Protein AF-0000000075687037 (afdb_homodimer)

Sequence (810 aa):
MESVLQKIGGYCFANTKISSIYIPRTLTSITATVFQATITMQDIRCDPMNSKFCSQDDVLYNYDMTSIVYFPANKSKSIVIPESVISVEYCCFLYSSIETVEFPPKIKNLWGYSFSRTNLRSITIPNSVTYMADGVFAYCKLLNEIIFGNGVNYISEYCFYGTNISSITIPYGYKKVGGNAFFDCPNLKNVILPSTITDMGGSAFPLTVNFTFDSGAQLTIDDQRIMFNLDKTKLIMCLNKSDSYTIPEQVQIINENAFKDNPILRKIVFKSNSNLNEIGKNAFANCLLLSSIDIPISTSNFLDGAFSGCSSITTVFFGKNLISISDNAFSYCTSLSSVIFNECDQNASIKINSFRGCSSLSTLTLSARITRIEMYCFADCIKLTILNLPSTLIYIGIYAFSNNQMESVLQKIGGYCFANTKISSIYIPRTLTSITATVFQATITMQDIRCDPMNSKFCSQDDVLYNYDMTSIVYFPANKSKSIVIPESVISVEYCCFLYSSIETVEFPPKIKNLWGYSFSRTNLRSITIPNSVTYMADGVFAYCKLLNEIIFGNGVNYISEYCFYGTNISSITIPYGYKKVGGNAFFDCPNLKNVILPSTITDMGGSAFPLTVNFTFDSGAQLTIDDQRIMFNLDKTKLIMCLNKSDSYTIPEQVQIINENAFKDNPILRKIVFKSNSNLNEIGKNAFANCLLLSSIDIPISTSNFLDGAFSGCSSITTVFFGKNLISISDNAFSYCTSLSSVIFNECDQNASIKINSFRGCSSLSTLTLSARITRIEMYCFADCIKLTILNLPSTLIYIGIYAFSNNQ

Foldseek 3Di:
DFDQAAEDDFCCQELHCDAEDEAGLNHADDAQRVHHNNQNHAAYQYDPNRQFWGDDLRFIAGPQLQEGRADHQEHDQEDERDQNHAEYDACRNPNHAHQYYHYHQQHAYQEACSNENYCHQEDEDEQNHQYYEAQSHAQNANHAYYHYYQNYQEQYHRPHANYQHQEEEDDPRRAEQEANSAANHVNHAEYEYEQNHQYYAERSHALRHHYHYDPNHQWDADPQGFIAGPQLLEGHAHSHLDQEDEREQNHAEYHANRCALRARHAYYHYDDNHNHAEQYARSHAQNQNHAEDADDLNHADQEARSHANNLNHAEYEHHLNHAEQYHRSHAQVQNHAEYDDPQVVYQYEQEHRSHANNCNHAYYDDHQRDAEQEHRSQANVQNHDDDDDHPNHNYHYHNSNHNYD/DFDQAAEDDFCCQELHCDAEDEAGLNHADDAQRVHHNNQNHAAYQYDLNRQFWGDDLRFIAGPQLQEGRADHQEHDQEDERDQNHAEYDACRNPNHAHQYYHYHQQHAYQEACSNDNYCHQEDEDEQNHQYYEAQSHAQNANHAYYHYHQNYQEQYHRPHANYQHQEEEDDPRRAEQEANSAANRVNHAEYEYEQNHQYYAERSHALRHHYDYDPNHQWDADPQGFIAGPQLLEGHAHSHLDQEDEREQNHAEYHANRCALRARHAYYHYDPNHNHAEQYARSHAQNQNHAEDEDDLNHAYQEARSHANNLNHAEYEYHLNHAEQYHRSHAQVQNHAEYDDPQVVYQYEQEHRSHANNCNHAYYDDHQRDAEQEHRSQANNQNHDDDDDHPNHNYHYHNSNHNYD

Structure (mmCIF, N/CA/C/O backbone):
data_AF-0000000075687037-model_v1
#
loop_
_entity.id
_entity.type
_entity.pdbx_description
1 polymer 'Surface antigen BspA-like'
#
loop_
_atom_site.group_PDB
_atom_site.id
_atom_site.type_symbol
_atom_site.label_atom_id
_atom_site.label_alt_id
_atom_site.label_comp_id
_atom_site.label_asym_id
_atom_site.label_entity_id
_atom_site.label_seq_id
_atom_site.pdbx_PDB_ins_code
_atom_site.Cartn_x
_atom_site.Cartn_y
_atom_site.Cartn_z
_atom_site.occupancy
_atom_site.B_iso_or_equiv
_atom_site.auth_seq_id
_atom_site.auth_comp_id
_atom_site.auth_asym_id
_atom_site.auth_atom_id
_atom_site.pdbx_PDB_model_num
ATOM 1 N N . MET A 1 1 ? 38.125 12.281 -12.516 1 51.22 1 MET A N 1
ATOM 2 C CA . MET A 1 1 ? 37.094 12.711 -13.461 1 51.22 1 MET A CA 1
ATOM 3 C C . MET A 1 1 ? 36 13.469 -12.758 1 51.22 1 MET A C 1
ATOM 5 O O . MET A 1 1 ? 35.719 13.211 -11.586 1 51.22 1 MET A O 1
ATOM 9 N N . GLU A 1 2 ? 35.469 14.375 -13.531 1 67.69 2 GLU A N 1
ATOM 10 C CA . GLU A 1 2 ? 34.469 15.273 -12.969 1 67.69 2 GLU A CA 1
ATOM 11 C C . GLU A 1 2 ? 33.094 14.602 -12.883 1 67.69 2 GLU A C 1
ATOM 13 O O . GLU A 1 2 ? 32.75 13.789 -13.742 1 67.69 2 GLU A O 1
ATOM 18 N N . SER A 1 3 ? 32.438 14.68 -11.742 1 78.25 3 SER A N 1
ATOM 19 C CA . SER A 1 3 ? 31.094 14.133 -11.523 1 78.25 3 SER A CA 1
ATOM 20 C C . SER A 1 3 ? 30.141 14.578 -12.625 1 78.25 3 SER A C 1
ATOM 22 O O . SER A 1 3 ? 30.234 15.695 -13.125 1 78.25 3 SER A O 1
ATOM 24 N N . VAL A 1 4 ? 29.266 13.641 -13.172 1 80.12 4 VAL A N 1
ATOM 25 C CA . VAL A 1 4 ? 28.25 13.961 -14.156 1 80.12 4 VAL A CA 1
ATOM 26 C C . VAL A 1 4 ? 26.859 13.82 -13.523 1 80.12 4 VAL A C 1
ATOM 28 O O . VAL A 1 4 ? 25.859 13.68 -14.227 1 80.12 4 VAL A O 1
ATOM 31 N N . LEU A 1 5 ? 26.766 13.852 -12.195 1 87.62 5 LEU A N 1
ATOM 32 C CA . LEU A 1 5 ? 25.516 13.664 -11.461 1 87.62 5 LEU A CA 1
ATOM 33 C C . LEU A 1 5 ? 24.547 14.812 -11.734 1 87.62 5 LEU A C 1
ATOM 35 O O . LEU A 1 5 ? 24.906 15.984 -11.586 1 87.62 5 LEU A O 1
ATOM 39 N N . GLN A 1 6 ? 23.297 14.445 -12.133 1 89.69 6 GLN A N 1
ATOM 40 C CA . GLN A 1 6 ? 22.344 15.477 -12.523 1 89.69 6 GLN A CA 1
ATOM 41 C C . GLN A 1 6 ? 21.188 15.555 -11.531 1 89.69 6 GLN A C 1
ATOM 43 O O . GLN A 1 6 ? 20.656 16.641 -11.273 1 89.69 6 GLN A O 1
ATOM 48 N N . LYS A 1 7 ? 20.797 14.43 -11.008 1 91.12 7 LYS A N 1
ATOM 49 C CA . LYS A 1 7 ? 19.609 14.43 -10.172 1 91.12 7 LYS A CA 1
ATOM 50 C C . LYS A 1 7 ? 19.781 13.492 -8.977 1 91.12 7 LYS A C 1
ATOM 52 O O . LYS A 1 7 ? 20.312 12.391 -9.117 1 91.12 7 LYS A O 1
ATOM 57 N N . ILE A 1 8 ? 19.281 13.898 -7.859 1 90.25 8 ILE A N 1
ATOM 58 C CA . ILE A 1 8 ? 19.172 13.102 -6.641 1 90.25 8 ILE A CA 1
ATOM 59 C C . ILE A 1 8 ? 17.719 13.062 -6.168 1 90.25 8 ILE A C 1
ATOM 61 O O . ILE A 1 8 ? 17.109 14.102 -5.961 1 90.25 8 ILE A O 1
ATOM 65 N N . GLY A 1 9 ? 17.219 11.891 -6.098 1 89.62 9 GLY A N 1
ATOM 66 C CA . GLY A 1 9 ? 15.836 11.719 -5.668 1 89.62 9 GLY A CA 1
ATOM 67 C C . GLY A 1 9 ? 15.617 12.055 -4.203 1 89.62 9 GLY A C 1
ATOM 68 O O . GLY A 1 9 ? 16.562 12.031 -3.41 1 89.62 9 GLY A O 1
ATOM 69 N N . GLY A 1 10 ? 14.359 12.328 -3.906 1 92.19 10 GLY A N 1
ATOM 70 C CA . GLY A 1 10 ? 13.992 12.672 -2.537 1 92.19 10 GLY A CA 1
ATOM 71 C C . GLY A 1 10 ? 14.336 11.57 -1.544 1 92.19 10 GLY A C 1
ATOM 72 O O . GLY A 1 10 ? 14.297 10.391 -1.88 1 92.19 10 GLY A O 1
ATOM 73 N N . TYR A 1 11 ? 14.727 11.977 -0.389 1 93.81 11 TYR A N 1
ATOM 74 C CA . TYR A 1 11 ? 14.961 11.094 0.749 1 93.81 11 TYR A CA 1
ATOM 75 C C . TYR A 1 11 ? 16.141 10.164 0.482 1 93.81 11 TYR A C 1
ATOM 77 O O . TYR A 1 11 ? 16.344 9.188 1.206 1 93.81 11 TYR A O 1
ATOM 85 N N . CYS A 1 12 ? 16.859 10.328 -0.534 1 92.12 12 CYS A N 1
ATOM 86 C CA . CYS A 1 12 ? 17.984 9.484 -0.942 1 92.12 12 CYS A CA 1
ATOM 87 C C . CYS A 1 12 ? 18.922 9.211 0.228 1 92.12 12 CYS A C 1
ATOM 89 O O . CYS A 1 12 ? 19.406 8.094 0.394 1 92.12 12 CYS A O 1
ATOM 91 N N . PHE A 1 13 ? 19.219 10.266 1.093 1 91.62 13 PHE A N 1
ATOM 92 C CA . PHE A 1 13 ? 20.125 10.133 2.225 1 91.62 13 PHE A CA 1
ATOM 93 C C . PHE A 1 13 ? 19.391 10.344 3.541 1 91.62 13 PHE A C 1
ATOM 95 O O . PHE A 1 13 ? 19.969 10.82 4.516 1 91.62 13 PHE A O 1
ATOM 102 N N . ALA A 1 14 ? 18.078 10.07 3.506 1 93.31 14 ALA A N 1
ATOM 103 C CA . ALA A 1 14 ? 17.281 10.266 4.719 1 93.31 14 ALA A CA 1
ATOM 104 C C . ALA A 1 14 ? 17.781 9.375 5.852 1 93.31 14 ALA A C 1
ATOM 106 O O . ALA A 1 14 ? 18.109 8.211 5.629 1 93.31 14 ALA A O 1
ATOM 107 N N . ASN A 1 15 ? 17.828 9.969 7.078 1 93.38 15 ASN A N 1
ATOM 108 C CA . ASN A 1 15 ? 18.141 9.25 8.305 1 93.38 15 ASN A CA 1
ATOM 109 C C . ASN A 1 15 ? 19.531 8.609 8.227 1 93.38 15 ASN A C 1
ATOM 111 O O . ASN A 1 15 ? 19.703 7.445 8.602 1 93.38 15 ASN A O 1
ATOM 115 N N . THR A 1 16 ? 20.469 9.273 7.578 1 91.25 16 THR A N 1
ATOM 116 C CA . THR A 1 16 ? 21.859 8.828 7.523 1 91.25 16 THR A CA 1
ATOM 117 C C . THR A 1 16 ? 22.719 9.617 8.508 1 91.25 16 THR A C 1
ATOM 119 O O . THR A 1 16 ? 22.234 10.555 9.148 1 91.25 16 THR A O 1
ATOM 122 N N . LYS A 1 17 ? 24.094 9.336 8.695 1 88.56 17 LYS A N 1
ATOM 123 C CA . LYS A 1 17 ? 25.016 10.016 9.594 1 88.56 17 LYS A CA 1
ATOM 124 C C . LYS A 1 17 ? 26.047 10.82 8.805 1 88.56 17 LYS A C 1
ATOM 126 O O . LYS A 1 17 ? 27.156 11.055 9.289 1 88.56 17 LYS A O 1
ATOM 131 N N . ILE A 1 18 ? 25.578 11.109 7.605 1 88.5 18 ILE A N 1
ATOM 132 C CA . ILE A 1 18 ? 26.469 11.914 6.758 1 88.5 18 ILE A CA 1
ATOM 133 C C . ILE A 1 18 ? 26.688 13.281 7.395 1 88.5 18 ILE A C 1
ATOM 135 O O . ILE A 1 18 ? 25.75 13.891 7.906 1 88.5 18 ILE A O 1
ATOM 139 N N . SER A 1 19 ? 27.969 13.734 7.418 1 91.19 19 SER A N 1
ATOM 140 C CA . SER A 1 19 ? 28.297 15 8.07 1 91.19 19 SER A CA 1
ATOM 141 C C . SER A 1 19 ? 28.609 16.094 7.051 1 91.19 19 SER A C 1
ATOM 143 O O . SER A 1 19 ? 28.578 17.281 7.371 1 91.19 19 SER A O 1
ATOM 145 N N . SER A 1 20 ? 29.062 15.633 5.867 1 91.06 20 SER A N 1
ATOM 146 C CA . SER A 1 20 ? 29.422 16.594 4.832 1 91.06 20 SER A CA 1
ATOM 147 C C . SER A 1 20 ? 29.094 16.062 3.443 1 91.06 20 SER A C 1
ATOM 149 O O . SER A 1 20 ? 29.109 14.852 3.221 1 91.06 20 SER A O 1
ATOM 151 N N . ILE A 1 21 ? 28.719 17.016 2.49 1 88.75 21 ILE A N 1
ATOM 152 C CA . ILE A 1 21 ? 28.469 16.625 1.111 1 88.75 21 ILE A CA 1
ATOM 153 C C . ILE A 1 21 ? 28.984 17.688 0.154 1 88.75 21 ILE A C 1
ATOM 155 O O . ILE A 1 21 ? 29.031 18.875 0.503 1 88.75 21 ILE A O 1
ATOM 159 N N . TYR A 1 22 ? 29.484 17.281 -1.014 1 91.31 22 TYR A N 1
ATOM 160 C CA . TYR A 1 22 ? 29.906 18.172 -2.1 1 91.31 22 TYR A CA 1
ATOM 161 C C . TYR A 1 22 ? 28.953 18.047 -3.291 1 91.31 22 TYR A C 1
ATOM 163 O O . TYR A 1 22 ? 28.797 16.969 -3.854 1 91.31 22 TYR A O 1
ATOM 171 N N . ILE A 1 23 ? 28.281 19.141 -3.662 1 92.56 23 ILE A N 1
ATOM 172 C CA . ILE A 1 23 ? 27.359 19.203 -4.789 1 92.56 23 ILE A CA 1
ATOM 173 C C . ILE A 1 23 ? 28.141 19.484 -6.078 1 92.56 23 ILE A C 1
ATOM 175 O O . ILE A 1 23 ? 28.719 20.547 -6.242 1 92.56 23 ILE A O 1
ATOM 179 N N . PRO A 1 24 ? 28.078 18.641 -7.02 1 92.56 24 PRO A N 1
ATOM 180 C CA . PRO A 1 24 ? 28.859 18.812 -8.25 1 92.56 24 PRO A CA 1
ATOM 181 C C . PRO A 1 24 ? 28.25 19.844 -9.195 1 92.56 24 PRO A C 1
ATOM 183 O O . PRO A 1 24 ? 27.109 20.266 -9 1 92.56 24 PRO A O 1
ATOM 186 N N . ARG A 1 25 ? 29.031 20.344 -10.18 1 93.88 25 ARG A N 1
ATOM 187 C CA . ARG A 1 25 ? 28.625 21.406 -11.109 1 93.88 25 ARG A CA 1
ATOM 188 C C . ARG A 1 25 ? 27.469 20.938 -11.992 1 93.88 25 ARG A C 1
ATOM 190 O O . ARG A 1 25 ? 26.719 21.766 -12.523 1 93.88 25 ARG A O 1
ATOM 197 N N . THR A 1 26 ? 27.266 19.609 -12.109 1 93.06 26 THR A N 1
ATOM 198 C CA . THR A 1 26 ? 26.312 19.062 -13.07 1 93.06 26 THR A CA 1
ATOM 199 C C . THR A 1 26 ? 24.953 18.859 -12.422 1 93.06 26 THR A C 1
ATOM 201 O O . THR A 1 26 ? 23.953 18.625 -13.109 1 93.06 26 THR A O 1
ATOM 204 N N . LEU A 1 27 ? 24.906 18.891 -11.062 1 93.38 27 LEU A N 1
ATOM 205 C CA . LEU A 1 27 ? 23.641 18.625 -10.383 1 93.38 27 LEU A CA 1
ATOM 206 C C . LEU A 1 27 ? 22.641 19.75 -10.656 1 93.38 27 LEU A C 1
ATOM 208 O O . LEU A 1 27 ? 22.938 20.922 -10.422 1 93.38 27 LEU A O 1
ATOM 212 N N . THR A 1 28 ? 21.453 19.297 -11.141 1 94.44 28 THR A N 1
ATOM 213 C CA . THR A 1 28 ? 20.484 20.312 -11.539 1 94.44 28 THR A CA 1
ATOM 214 C C . THR A 1 28 ? 19.234 20.266 -10.648 1 94.44 28 THR A C 1
ATOM 216 O O . THR A 1 28 ? 18.438 21.188 -10.641 1 94.44 28 THR A O 1
ATOM 219 N N . SER A 1 29 ? 19.094 19.25 -9.93 1 93.69 29 SER A N 1
ATOM 220 C CA . SER A 1 29 ? 17.906 19.109 -9.094 1 93.69 29 SER A CA 1
ATOM 221 C C . SER A 1 29 ? 18.25 18.438 -7.77 1 93.69 29 SER A C 1
ATOM 223 O O . SER A 1 29 ? 18.797 17.328 -7.746 1 93.69 29 SER A O 1
ATOM 225 N N . ILE A 1 30 ? 17.844 19.062 -6.652 1 93.12 30 ILE A N 1
ATOM 226 C CA . ILE A 1 30 ? 17.984 18.562 -5.293 1 93.12 30 ILE A CA 1
ATOM 227 C C . ILE A 1 30 ? 17 19.266 -4.367 1 93.12 30 ILE A C 1
ATOM 229 O O . ILE A 1 30 ? 16.703 20.453 -4.551 1 93.12 30 ILE A O 1
ATOM 233 N N . THR A 1 31 ? 16.391 18.531 -3.492 1 93.5 31 THR A N 1
ATOM 234 C CA . THR A 1 31 ? 15.523 19.094 -2.465 1 93.5 31 THR A CA 1
ATOM 235 C C . THR A 1 31 ? 16.062 18.781 -1.071 1 93.5 31 THR A C 1
ATOM 237 O O . THR A 1 31 ? 16.938 17.922 -0.917 1 93.5 31 THR A O 1
ATOM 240 N N . ALA A 1 32 ? 15.484 19.516 -0.144 1 94.56 32 ALA A N 1
ATOM 241 C CA . ALA A 1 32 ? 15.938 19.328 1.232 1 94.56 32 ALA A CA 1
ATOM 242 C C . ALA A 1 32 ? 15.578 17.938 1.736 1 94.56 32 ALA A C 1
ATOM 244 O O . ALA A 1 32 ? 16.25 17.391 2.623 1 94.56 32 ALA A O 1
ATOM 245 N N . THR A 1 33 ? 14.547 17.375 1.136 1 94.94 33 THR A N 1
ATOM 246 C CA . THR A 1 33 ? 14.094 16.062 1.597 1 94.94 33 THR A CA 1
ATOM 247 C C . THR A 1 33 ? 15.18 15.016 1.376 1 94.94 33 THR A C 1
ATOM 249 O O . THR A 1 33 ? 15.156 13.953 2.002 1 94.94 33 THR A O 1
ATOM 252 N N . VAL A 1 34 ? 16.062 15.188 0.506 1 94.06 34 VAL A N 1
ATOM 253 C CA . VAL A 1 34 ? 17.188 14.289 0.25 1 94.06 34 VAL A CA 1
ATOM 254 C C . VAL A 1 34 ? 17.906 13.977 1.559 1 94.06 34 VAL A C 1
ATOM 256 O O . VAL A 1 34 ? 18.391 12.859 1.758 1 94.06 34 VAL A O 1
ATOM 259 N N . PHE A 1 35 ? 17.969 15.016 2.525 1 93.19 35 PHE A N 1
ATOM 260 C CA . PHE A 1 35 ? 18.719 14.906 3.773 1 93.19 35 PHE A CA 1
ATOM 261 C C . PHE A 1 35 ? 17.766 14.844 4.969 1 93.19 35 PHE A C 1
ATOM 263 O O . PHE A 1 35 ? 18.125 15.273 6.066 1 93.19 35 PHE A O 1
ATOM 270 N N . GLN A 1 36 ? 16.531 14.43 4.719 1 93.62 36 GLN A N 1
ATOM 271 C CA . GLN A 1 36 ? 15.57 14.391 5.824 1 93.62 36 GLN A CA 1
ATOM 272 C C . GLN A 1 36 ? 16.125 13.578 6.992 1 93.62 36 GLN A C 1
ATOM 274 O O . GLN A 1 36 ? 16.594 12.453 6.805 1 93.62 36 GLN A O 1
ATOM 279 N N . ALA A 1 37 ? 16.109 14.141 8.18 1 92.25 37 ALA A N 1
ATOM 280 C CA . ALA A 1 37 ? 16.5 13.5 9.438 1 92.25 37 ALA A CA 1
ATOM 281 C C . ALA A 1 37 ? 17.969 13.125 9.422 1 92.25 37 ALA A C 1
ATOM 283 O O . ALA A 1 37 ? 18.375 12.164 10.086 1 92.25 37 ALA A O 1
ATOM 284 N N . THR A 1 38 ? 18.766 13.648 8.578 1 92.62 38 THR A N 1
ATOM 285 C CA . THR A 1 38 ? 20.219 13.539 8.648 1 92.62 38 THR A CA 1
ATOM 286 C C . THR A 1 38 ? 20.781 14.516 9.688 1 92.62 38 THR A C 1
ATOM 288 O O . THR A 1 38 ? 21.391 15.523 9.328 1 92.62 38 THR A O 1
ATOM 291 N N . ILE A 1 39 ? 20.75 14.273 10.906 1 93 39 ILE A N 1
ATOM 292 C CA . ILE A 1 39 ? 20.922 15.188 12.023 1 93 39 ILE A CA 1
ATOM 293 C C . ILE A 1 39 ? 22.422 15.422 12.273 1 93 39 ILE A C 1
ATOM 295 O O . ILE A 1 39 ? 22.797 16.297 13.062 1 93 39 ILE A O 1
ATOM 299 N N . THR A 1 40 ? 23.312 14.703 11.578 1 93.12 40 THR A N 1
ATOM 300 C CA . THR A 1 40 ? 24.766 14.859 11.75 1 93.12 40 THR A CA 1
ATOM 301 C C . THR A 1 40 ? 25.328 15.805 10.695 1 93.12 40 THR A C 1
ATOM 303 O O . THR A 1 40 ? 26.5 16.203 10.781 1 93.12 40 THR A O 1
ATOM 306 N N . MET A 1 41 ? 24.547 16.203 9.703 1 93.5 41 MET A N 1
ATOM 307 C CA . MET A 1 41 ? 25.016 17.031 8.586 1 93.5 41 MET A CA 1
ATOM 308 C C . MET A 1 41 ? 25.516 18.375 9.078 1 93.5 41 MET A C 1
ATOM 310 O O . MET A 1 41 ? 24.797 19.094 9.789 1 93.5 41 MET A O 1
ATOM 314 N N . GLN A 1 42 ? 26.812 18.766 8.664 1 94.31 42 GLN A N 1
ATOM 315 C CA . GLN A 1 42 ? 27.406 20.016 9.133 1 94.31 42 GLN A CA 1
ATOM 316 C C . GLN A 1 42 ? 27.828 20.906 7.965 1 94.31 42 GLN A C 1
ATOM 318 O O . GLN A 1 42 ? 27.875 22.125 8.094 1 94.31 42 GLN A O 1
ATOM 323 N N . ASP A 1 43 ? 28.172 20.156 6.891 1 93.69 43 ASP A N 1
ATOM 324 C CA . ASP A 1 43 ? 28.859 20.891 5.828 1 93.69 43 ASP A CA 1
ATOM 325 C C . ASP A 1 43 ? 28.312 20.5 4.457 1 93.69 43 ASP A C 1
ATOM 327 O O . ASP A 1 43 ? 28.328 19.328 4.086 1 93.69 43 ASP A O 1
ATOM 331 N N . ILE A 1 44 ? 27.828 21.516 3.721 1 93.94 44 ILE A N 1
ATOM 332 C CA . ILE A 1 44 ? 27.469 21.344 2.318 1 93.94 44 ILE A CA 1
ATOM 333 C C . ILE A 1 44 ? 28.297 22.281 1.446 1 93.94 44 ILE A C 1
ATOM 335 O O . ILE A 1 44 ? 28.312 23.5 1.665 1 93.94 44 ILE A O 1
ATOM 339 N N . ARG A 1 45 ? 29.109 21.812 0.518 1 95.19 45 ARG A N 1
ATOM 340 C CA . ARG A 1 45 ? 29.875 22.562 -0.467 1 95.19 45 ARG A CA 1
ATOM 341 C C . ARG A 1 45 ? 29.344 22.328 -1.876 1 95.19 45 ARG A C 1
ATOM 343 O O . ARG A 1 45 ? 28.828 21.25 -2.176 1 95.19 45 ARG A O 1
ATOM 350 N N . CYS A 1 46 ? 29.328 23.312 -2.621 1 95.81 46 CYS A N 1
ATOM 351 C CA . CYS A 1 46 ? 28.844 23.266 -3.994 1 95.81 46 CYS A CA 1
ATOM 352 C C . CYS A 1 46 ? 29.922 23.703 -4.977 1 95.81 46 CYS A C 1
ATOM 354 O O . CYS A 1 46 ? 30.641 24.656 -4.723 1 95.81 46 CYS A O 1
ATOM 356 N N . ASP A 1 47 ? 30.062 23 -6.039 1 95.31 47 ASP A N 1
ATOM 357 C CA . ASP A 1 47 ? 30.984 23.375 -7.113 1 95.31 47 ASP A CA 1
ATOM 358 C C . ASP A 1 47 ? 30.719 24.797 -7.598 1 95.31 47 ASP A C 1
ATOM 360 O O . ASP A 1 47 ? 29.578 25.141 -7.922 1 95.31 47 ASP A O 1
ATOM 364 N N . PRO A 1 48 ? 31.797 25.641 -7.613 1 95.5 48 PRO A N 1
ATOM 365 C CA . PRO A 1 48 ? 31.594 27.031 -8.008 1 95.5 48 PRO A CA 1
ATOM 366 C C . PRO A 1 48 ? 31.047 27.172 -9.438 1 95.5 48 PRO A C 1
ATOM 368 O O . PRO A 1 48 ? 30.531 28.219 -9.805 1 95.5 48 PRO A O 1
ATOM 371 N N . MET A 1 49 ? 31.188 26.094 -10.219 1 95.88 49 MET A N 1
ATOM 372 C CA . MET A 1 49 ? 30.734 26.125 -11.609 1 95.88 49 MET A CA 1
ATOM 373 C C . MET A 1 49 ? 29.312 25.594 -11.742 1 95.88 49 MET A C 1
ATOM 375 O O . MET A 1 49 ? 28.781 25.484 -12.852 1 95.88 49 MET A O 1
ATOM 379 N N . ASN A 1 50 ? 28.703 25.203 -10.617 1 96.56 50 ASN A N 1
ATOM 380 C CA . ASN A 1 50 ? 27.297 24.812 -10.688 1 96.56 50 ASN A CA 1
ATOM 381 C C . ASN A 1 50 ? 26.406 25.984 -11.125 1 96.56 50 ASN A C 1
ATOM 383 O O . ASN A 1 50 ? 26.547 27.094 -10.609 1 96.56 50 ASN A O 1
ATOM 387 N N . SER A 1 51 ? 25.469 25.719 -12.062 1 96.5 51 SER A N 1
ATOM 388 C CA . SER A 1 51 ? 24.656 26.797 -12.625 1 96.5 51 SER A CA 1
ATOM 389 C C . SER A 1 51 ? 23.312 26.891 -11.93 1 96.5 51 SER A C 1
ATOM 391 O O . SER A 1 51 ? 22.516 27.781 -12.234 1 96.5 51 SER A O 1
ATOM 393 N N . LYS A 1 52 ? 22.984 25.953 -11.086 1 97.31 52 LYS A N 1
ATOM 394 C CA . LYS A 1 52 ? 21.672 25.938 -10.469 1 97.31 52 LYS A CA 1
ATOM 395 C C . LYS A 1 52 ? 21.75 26.234 -8.977 1 97.31 52 LYS A C 1
ATOM 397 O O . LYS A 1 52 ? 20.797 26.75 -8.383 1 97.31 52 LYS A O 1
ATOM 402 N N . PHE A 1 53 ? 22.938 25.906 -8.367 1 97.75 53 PHE A N 1
ATOM 403 C CA . PHE A 1 53 ? 23.078 26.031 -6.918 1 97.75 53 PHE A CA 1
ATOM 404 C C . PHE A 1 53 ? 24.391 26.703 -6.559 1 97.75 53 PHE A C 1
ATOM 406 O O . PHE A 1 53 ? 25.281 26.828 -7.406 1 97.75 53 PHE A O 1
ATOM 413 N N . CYS A 1 54 ? 24.562 27.172 -5.359 1 97.69 54 CYS A N 1
ATOM 414 C CA . CYS A 1 54 ? 25.781 27.672 -4.754 1 97.69 54 CYS A CA 1
ATOM 415 C C . CYS A 1 54 ? 25.781 27.453 -3.248 1 97.69 54 CYS A C 1
ATOM 417 O O . CYS A 1 54 ? 24.75 27.109 -2.672 1 97.69 54 CYS A O 1
ATOM 419 N N . SER A 1 55 ? 26.859 27.359 -2.682 1 96.94 55 SER A N 1
ATOM 420 C CA . SER A 1 55 ? 26.969 27.234 -1.233 1 96.94 55 SER A CA 1
ATOM 421 C C . SER A 1 55 ? 27.703 28.438 -0.629 1 96.94 55 SER A C 1
ATOM 423 O O . SER A 1 55 ? 28.594 29 -1.26 1 96.94 55 SER A O 1
ATOM 425 N N . GLN A 1 56 ? 27.266 28.828 0.457 1 96 56 GLN A N 1
ATOM 426 C CA . GLN A 1 56 ? 27.906 29.844 1.285 1 96 56 GLN A CA 1
ATOM 427 C C . GLN A 1 56 ? 27.844 29.469 2.764 1 96 56 GLN A C 1
ATOM 429 O O . GLN A 1 56 ? 26.766 29.141 3.279 1 96 56 GLN A O 1
ATOM 434 N N . ASP A 1 57 ? 29 29.484 3.432 1 94.81 57 ASP A N 1
ATOM 435 C CA . ASP A 1 57 ? 29.109 29.141 4.848 1 94.81 57 ASP A CA 1
ATOM 436 C C . ASP A 1 57 ? 28.5 27.766 5.117 1 94.81 57 ASP A C 1
ATOM 438 O O . ASP A 1 57 ? 27.734 27.594 6.074 1 94.81 57 ASP A O 1
ATOM 442 N N . ASP A 1 58 ? 28.641 26.844 4.242 1 94.81 58 ASP A N 1
ATOM 443 C CA . ASP A 1 58 ? 28.25 25.438 4.367 1 94.81 58 ASP A CA 1
ATOM 444 C C . ASP A 1 58 ? 26.734 25.266 4.25 1 94.81 58 ASP A C 1
ATOM 446 O O . ASP A 1 58 ? 26.172 24.297 4.746 1 94.81 58 ASP A O 1
ATOM 450 N N . VAL A 1 59 ? 26.031 26.203 3.699 1 97 59 VAL A N 1
ATOM 451 C CA . VAL A 1 59 ? 24.594 26.188 3.469 1 97 59 VAL A CA 1
ATOM 452 C C . VAL A 1 59 ? 24.297 26.172 1.97 1 97 59 VAL A C 1
ATOM 454 O O . VAL A 1 59 ? 25 26.828 1.191 1 97 59 VAL A O 1
ATOM 457 N N . LEU A 1 60 ? 23.281 25.422 1.523 1 97.44 60 LEU A N 1
ATOM 458 C CA . LEU A 1 60 ? 22.938 25.281 0.109 1 97.44 60 LEU A CA 1
ATOM 459 C C . LEU A 1 60 ? 21.891 26.312 -0.3 1 97.44 60 LEU A C 1
ATOM 461 O O . LEU A 1 60 ? 20.844 26.406 0.342 1 97.44 60 LEU A O 1
ATOM 465 N N . TYR A 1 61 ? 22.188 27.062 -1.348 1 98.12 61 TYR A N 1
ATOM 466 C CA . TYR A 1 61 ? 21.266 28.031 -1.941 1 98.12 61 TYR A CA 1
ATOM 467 C C . TYR A 1 61 ? 21.047 27.734 -3.42 1 98.12 61 TYR A C 1
ATOM 469 O O . TYR A 1 61 ? 21.766 26.938 -4.016 1 98.12 61 TYR A O 1
ATOM 477 N N . ASN A 1 62 ? 19.922 28.344 -3.965 1 97.94 62 ASN A N 1
ATOM 478 C CA . ASN A 1 62 ? 19.891 28.391 -5.422 1 97.94 62 ASN A CA 1
ATOM 479 C C . ASN A 1 62 ? 20.984 29.297 -5.977 1 97.94 62 ASN A C 1
ATOM 481 O O . ASN A 1 62 ? 21.641 30.016 -5.227 1 97.94 62 ASN A O 1
ATOM 485 N N . TYR A 1 63 ? 21.203 29.281 -7.227 1 97.12 63 TYR A N 1
ATOM 486 C CA . TYR A 1 63 ? 22.375 29.891 -7.863 1 97.12 63 TYR A CA 1
ATOM 487 C C . TYR A 1 63 ? 22.438 31.391 -7.57 1 97.12 63 TYR A C 1
ATOM 489 O O . TYR A 1 63 ? 23.5 31.922 -7.242 1 97.12 63 TYR A O 1
ATOM 497 N N . ASP A 1 64 ? 21.312 32.062 -7.555 1 97.06 64 ASP A N 1
ATOM 498 C CA . ASP A 1 64 ? 21.266 33.5 -7.387 1 97.06 64 ASP A CA 1
ATOM 499 C C . ASP A 1 64 ? 21.125 33.875 -5.914 1 97.06 64 ASP A C 1
ATOM 501 O O . ASP A 1 64 ? 21 35.062 -5.582 1 97.06 64 ASP A O 1
ATOM 505 N N . MET A 1 65 ? 21.031 32.875 -5.027 1 97.5 65 MET A N 1
ATOM 506 C CA . MET A 1 65 ? 20.938 33.062 -3.58 1 97.5 65 MET A CA 1
ATOM 507 C C . MET A 1 65 ? 19.672 33.844 -3.205 1 97.5 65 MET A C 1
ATOM 509 O O . MET A 1 65 ? 19.703 34.688 -2.309 1 97.5 65 MET A O 1
ATOM 513 N N . THR A 1 66 ? 18.672 33.562 -3.998 1 98.25 66 THR A N 1
ATOM 514 C CA . THR A 1 66 ? 17.375 34.125 -3.658 1 98.25 66 THR A CA 1
ATOM 515 C C . THR A 1 66 ? 16.547 33.156 -2.838 1 98.25 66 THR A C 1
ATOM 517 O O . THR A 1 66 ? 15.5 33.5 -2.291 1 98.25 66 THR A O 1
ATOM 520 N N . SER A 1 67 ? 17 31.953 -2.756 1 98.31 67 SER A N 1
ATOM 521 C CA . SER A 1 67 ? 16.312 30.938 -1.961 1 98.31 67 SER A CA 1
ATOM 522 C C . SER A 1 67 ? 17.328 30.078 -1.19 1 98.31 67 SER A C 1
ATOM 524 O O . SER A 1 67 ? 18.359 29.703 -1.728 1 98.31 67 SER A O 1
ATOM 526 N N . ILE A 1 68 ? 17.062 29.859 0.043 1 98.06 68 ILE A N 1
ATOM 527 C CA . ILE A 1 68 ? 17.812 28.859 0.792 1 98.06 68 ILE A CA 1
ATOM 528 C C . ILE A 1 68 ? 17.188 27.469 0.559 1 98.06 68 ILE A C 1
ATOM 530 O O . ILE A 1 68 ? 15.992 27.281 0.757 1 98.06 68 ILE A O 1
ATOM 534 N N . VAL A 1 69 ? 17.922 26.547 0.119 1 97.5 69 VAL A N 1
ATOM 535 C CA . VAL A 1 69 ? 17.469 25.234 -0.312 1 97.5 69 VAL A CA 1
ATOM 536 C C . VAL A 1 69 ? 17.609 24.234 0.83 1 97.5 69 VAL A C 1
ATOM 538 O O . VAL A 1 69 ? 16.719 23.422 1.078 1 97.5 69 VAL A O 1
ATOM 541 N N . TYR A 1 70 ? 18.75 24.312 1.537 1 96.81 70 TYR A N 1
ATOM 542 C CA . TYR A 1 70 ? 18.984 23.391 2.643 1 96.81 70 TYR A CA 1
ATOM 543 C C . TYR A 1 70 ? 19.984 23.969 3.633 1 96.81 70 TYR A C 1
ATOM 545 O O . TYR A 1 70 ? 21.062 24.438 3.236 1 96.81 70 TYR A O 1
ATOM 553 N N . PHE A 1 71 ? 19.641 23.906 4.852 1 97.31 71 PHE A N 1
ATOM 554 C CA . PHE A 1 71 ? 20.5 24.219 5.98 1 97.31 71 PHE A CA 1
ATOM 555 C C . PHE A 1 71 ? 20.844 22.953 6.762 1 97.31 71 PHE A C 1
ATOM 557 O O . PHE A 1 71 ? 19.953 22.281 7.281 1 97.31 71 PHE A O 1
ATOM 564 N N . PRO A 1 72 ? 22.094 22.625 6.895 1 95.75 72 PRO A N 1
ATOM 565 C CA . PRO A 1 72 ? 22.5 21.391 7.582 1 95.75 72 PRO A CA 1
ATOM 566 C C . PRO A 1 72 ? 22.016 21.344 9.031 1 95.75 72 PRO A C 1
ATOM 568 O O . PRO A 1 72 ? 22.172 22.312 9.766 1 95.75 72 PRO A O 1
ATOM 571 N N . ALA A 1 73 ? 21.484 20.203 9.422 1 94.75 73 ALA A N 1
ATOM 572 C CA . ALA A 1 73 ? 20.75 20.031 10.664 1 94.75 73 ALA A CA 1
ATOM 573 C C . ALA A 1 73 ? 21.641 20.281 11.875 1 94.75 73 ALA A C 1
ATOM 575 O O . ALA A 1 73 ? 21.172 20.766 12.906 1 94.75 73 ALA A O 1
ATOM 576 N N . ASN A 1 74 ? 22.953 20.016 11.781 1 94.06 74 ASN A N 1
ATOM 577 C CA . ASN A 1 74 ? 23.875 20.125 12.898 1 94.06 74 ASN A CA 1
ATOM 578 C C . ASN A 1 74 ? 24.922 21.219 12.656 1 94.06 74 ASN A C 1
ATOM 580 O O . ASN A 1 74 ? 26.047 21.125 13.148 1 94.06 74 ASN A O 1
ATOM 584 N N . LYS A 1 75 ? 24.625 22.141 11.875 1 90.5 75 LYS A N 1
ATOM 585 C CA . LYS A 1 75 ? 25.609 23.141 11.484 1 90.5 75 LYS A CA 1
ATOM 586 C C . LYS A 1 75 ? 25.812 24.172 12.594 1 90.5 75 LYS A C 1
ATOM 588 O O . LYS A 1 75 ? 26.953 24.453 12.977 1 90.5 75 LYS A O 1
ATOM 593 N N . SER A 1 76 ? 24.797 24.812 13.016 1 88 76 SER A N 1
ATOM 594 C CA . SER A 1 76 ? 24.875 25.906 13.977 1 88 76 SER A CA 1
ATOM 595 C C . SER A 1 76 ? 23.578 26.062 14.758 1 88 76 SER A C 1
ATOM 597 O O . SER A 1 76 ? 22.547 25.484 14.375 1 88 76 SER A O 1
ATOM 599 N N . LYS A 1 77 ? 23.75 26.781 15.773 1 92.75 77 LYS A N 1
ATOM 600 C CA . LYS A 1 77 ? 22.578 27.047 16.609 1 92.75 77 LYS A CA 1
ATOM 601 C C . LYS A 1 77 ? 21.859 28.312 16.156 1 92.75 77 LYS A C 1
ATOM 603 O O . LYS A 1 77 ? 20.75 28.594 16.609 1 92.75 77 LYS A O 1
ATOM 608 N N . SER A 1 78 ? 22.578 29.016 15.312 1 94.75 78 SER A N 1
ATOM 609 C CA . SER A 1 78 ? 21.984 30.25 14.828 1 94.75 78 SER A CA 1
ATOM 610 C C . SER A 1 78 ? 22.297 30.484 13.352 1 94.75 78 SER A C 1
ATOM 612 O O . SER A 1 78 ? 23.266 29.922 12.828 1 94.75 78 SER A O 1
ATOM 614 N N . ILE A 1 79 ? 21.469 31.297 12.703 1 94.94 79 ILE A N 1
ATOM 615 C CA . ILE A 1 79 ? 21.734 31.656 11.312 1 94.94 79 ILE A CA 1
ATOM 616 C C . ILE A 1 79 ? 21.219 33.062 11.031 1 94.94 79 ILE A C 1
ATOM 618 O O . ILE A 1 79 ? 20.141 33.438 11.508 1 94.94 79 ILE A O 1
ATOM 622 N N . VAL A 1 80 ? 22.078 33.844 10.406 1 96.19 80 VAL A N 1
ATOM 623 C CA . VAL A 1 80 ? 21.656 35.062 9.734 1 96.19 80 VAL A CA 1
ATOM 624 C C . VAL A 1 80 ? 21.453 34.781 8.242 1 96.19 80 VAL A C 1
ATOM 626 O O . VAL A 1 80 ? 22.422 34.531 7.52 1 96.19 80 VAL A O 1
ATOM 629 N N . ILE A 1 81 ? 20.266 34.812 7.789 1 97.12 81 ILE A N 1
ATOM 630 C CA . ILE A 1 81 ? 19.969 34.531 6.391 1 97.12 81 ILE A CA 1
ATOM 631 C C . ILE A 1 81 ? 20.422 35.688 5.516 1 97.12 81 ILE A C 1
ATOM 633 O O . ILE A 1 81 ? 20.109 36.844 5.812 1 97.12 81 ILE A O 1
ATOM 637 N N . PRO A 1 82 ? 21.047 35.438 4.449 1 97.44 82 PRO A N 1
ATOM 638 C CA . PRO A 1 82 ? 21.609 36.5 3.594 1 97.44 82 PRO A CA 1
ATOM 639 C C . PRO A 1 82 ? 20.531 37.438 3.047 1 97.44 82 PRO A C 1
ATOM 641 O O . PRO A 1 82 ? 19.391 37 2.811 1 97.44 82 PRO A O 1
ATOM 644 N N . GLU A 1 83 ? 20.953 38.656 2.768 1 97.62 83 GLU A N 1
ATOM 645 C CA . GLU A 1 83 ? 20.062 39.75 2.381 1 97.62 83 GLU A CA 1
ATOM 646 C C . GLU A 1 83 ? 19.375 39.438 1.053 1 97.62 83 GLU A C 1
ATOM 648 O O . GLU A 1 83 ? 18.25 39.906 0.808 1 97.62 83 GLU A O 1
ATOM 653 N N . SER A 1 84 ? 19.938 38.688 0.197 1 97.62 84 SER A N 1
ATOM 654 C CA . SER A 1 84 ? 19.422 38.406 -1.143 1 97.62 84 SER A CA 1
ATOM 655 C C . SER A 1 84 ? 18.281 37.406 -1.108 1 97.62 84 SER A C 1
ATOM 657 O O . SER A 1 84 ? 17.547 37.25 -2.088 1 97.62 84 SER A O 1
ATOM 659 N N . VAL A 1 85 ? 18.141 36.688 -0.036 1 98.38 85 VAL A N 1
ATOM 660 C CA . VAL A 1 85 ? 17.203 35.594 0.038 1 98.38 85 VAL A CA 1
ATOM 661 C C . VAL A 1 85 ? 15.773 36.125 0.16 1 98.38 85 VAL A C 1
ATOM 663 O O . VAL A 1 85 ? 15.492 36.969 1.012 1 98.38 85 VAL A O 1
ATOM 666 N N . ILE A 1 86 ? 14.93 35.562 -0.701 1 98.5 86 ILE A N 1
ATOM 667 C CA . ILE A 1 86 ? 13.531 35.969 -0.744 1 98.5 86 ILE A CA 1
ATOM 668 C C . ILE A 1 86 ? 12.633 34.812 -0.322 1 98.5 86 ILE A C 1
ATOM 670 O O . ILE A 1 86 ? 11.469 35 0.031 1 98.5 86 ILE A O 1
ATOM 674 N N . SER A 1 87 ? 13.164 33.625 -0.396 1 98.62 87 SER A N 1
ATOM 675 C CA . SER A 1 87 ? 12.352 32.438 -0.14 1 98.62 87 SER A CA 1
ATOM 676 C C . SER A 1 87 ? 13.125 31.406 0.683 1 98.62 87 SER A C 1
ATOM 678 O O . SER A 1 87 ? 14.32 31.188 0.464 1 98.62 87 SER A O 1
ATOM 680 N N . VAL A 1 88 ? 12.422 30.781 1.674 1 98.56 88 VAL A N 1
ATOM 681 C CA . VAL A 1 88 ? 12.883 29.609 2.395 1 98.56 88 VAL A CA 1
ATOM 682 C C . VAL A 1 88 ? 12.156 28.359 1.885 1 98.56 88 VAL A C 1
ATOM 684 O O . VAL A 1 88 ? 10.938 28.25 2.037 1 98.56 88 VAL A O 1
ATOM 687 N N . GLU A 1 89 ? 12.844 27.406 1.351 1 98.12 89 GLU A N 1
ATOM 688 C CA . GLU A 1 89 ? 12.234 26.312 0.59 1 98.12 89 GLU A CA 1
ATOM 689 C C . GLU A 1 89 ? 11.672 25.234 1.516 1 98.12 89 GLU A C 1
ATOM 691 O O . GLU A 1 89 ? 11.938 25.25 2.719 1 98.12 89 GLU A O 1
ATOM 696 N N . TYR A 1 90 ? 10.922 24.422 0.902 1 97.81 90 TYR A N 1
ATOM 697 C CA . TYR A 1 90 ? 10.242 23.312 1.565 1 97.81 90 TYR A CA 1
ATOM 698 C C . TYR A 1 90 ? 11.234 22.469 2.359 1 97.81 90 TYR A C 1
ATOM 700 O O . TYR A 1 90 ? 12.258 22.031 1.827 1 97.81 90 TYR A O 1
ATOM 708 N N . CYS A 1 91 ? 11.023 22.328 3.654 1 97.69 91 CYS A N 1
ATOM 709 C CA . CYS A 1 91 ? 11.75 21.453 4.566 1 97.69 91 CYS A CA 1
ATOM 710 C C . CYS A 1 91 ? 13.203 21.891 4.699 1 97.69 91 CYS A C 1
ATOM 712 O O . CYS A 1 91 ? 14.055 21.125 5.156 1 97.69 91 CYS A O 1
ATOM 714 N N . CYS A 1 92 ? 13.477 23.094 4.395 1 96.56 92 CYS A N 1
ATOM 715 C CA . CYS A 1 92 ? 14.836 23.625 4.34 1 96.56 92 CYS A CA 1
ATOM 716 C C . CYS A 1 92 ? 15.547 23.453 5.676 1 96.56 92 CYS A C 1
ATOM 718 O O . CYS A 1 92 ? 16.719 23.062 5.723 1 96.56 92 CYS A O 1
ATOM 720 N N . PHE A 1 93 ? 14.906 23.75 6.789 1 97.5 93 PHE A N 1
ATOM 721 C CA . PHE A 1 93 ? 15.5 23.703 8.125 1 97.5 93 PHE A CA 1
ATOM 722 C C . PHE A 1 93 ? 14.922 22.547 8.93 1 97.5 93 PHE A C 1
ATOM 724 O O . PHE A 1 93 ? 15.078 22.5 10.148 1 97.5 93 PHE A O 1
ATOM 731 N N . LEU A 1 94 ? 14.195 21.625 8.281 1 97.06 94 LEU A N 1
ATOM 732 C CA . LEU A 1 94 ? 13.555 20.531 8.977 1 97.06 94 LEU A CA 1
ATOM 733 C C . LEU A 1 94 ? 14.562 19.766 9.828 1 97.06 94 LEU A C 1
ATOM 735 O O . LEU A 1 94 ? 15.617 19.359 9.336 1 97.06 94 LEU A O 1
ATOM 739 N N . TYR A 1 95 ? 14.375 19.641 11.164 1 95.38 95 TYR A N 1
ATOM 740 C CA . TYR A 1 95 ? 15.172 18.906 12.148 1 95.38 95 TYR A CA 1
ATOM 741 C C . TYR A 1 95 ? 16.438 19.672 12.508 1 95.38 95 TYR A C 1
ATOM 743 O O . TYR A 1 95 ? 17.312 19.156 13.203 1 95.38 95 TYR A O 1
ATOM 751 N N . SER A 1 96 ? 16.594 20.859 12.047 1 96.56 96 SER A N 1
ATOM 752 C CA . SER A 1 96 ? 17.797 21.641 12.359 1 96.56 96 SER A CA 1
ATOM 753 C C . SER A 1 96 ? 17.875 21.969 13.844 1 96.56 96 SER A C 1
ATOM 755 O O . SER A 1 96 ? 16.844 22.188 14.492 1 96.56 96 SER A O 1
ATOM 757 N N . SER A 1 97 ? 19.062 22.109 14.359 1 96 97 SER A N 1
ATOM 758 C CA . SER A 1 97 ? 19.297 22.391 15.766 1 96 97 SER A CA 1
ATOM 759 C C . SER A 1 97 ? 19.25 23.891 16.031 1 96 97 SER A C 1
ATOM 761 O O . SER A 1 97 ? 19.516 24.344 17.156 1 96 97 SER A O 1
ATOM 763 N N . ILE A 1 98 ? 18.859 24.656 15.07 1 97.38 98 ILE A N 1
ATOM 764 C CA . ILE A 1 98 ? 18.906 26.094 15.227 1 97.38 98 ILE A CA 1
ATOM 765 C C . ILE A 1 98 ? 18 26.531 16.375 1 97.38 98 ILE A C 1
ATOM 767 O O . ILE A 1 98 ? 16.922 25.953 16.562 1 97.38 98 ILE A O 1
ATOM 771 N N . GLU A 1 99 ? 18.438 27.5 17.109 1 97.75 99 GLU A N 1
ATOM 772 C CA . GLU A 1 99 ? 17.703 28.078 18.234 1 97.75 99 GLU A CA 1
ATOM 773 C C . GLU A 1 99 ? 17.219 29.484 17.906 1 97.75 99 GLU A C 1
ATOM 775 O O . GLU A 1 99 ? 16.312 30 18.547 1 97.75 99 GLU A O 1
ATOM 780 N N . THR A 1 100 ? 17.969 30.125 16.906 1 96.56 100 THR A N 1
ATOM 781 C CA . THR A 1 100 ? 17.594 31.469 16.484 1 96.56 100 THR A CA 1
ATOM 782 C C . THR A 1 100 ? 17.781 31.641 14.977 1 96.56 100 THR A C 1
ATOM 784 O O . THR A 1 100 ? 18.625 30.969 14.375 1 96.56 100 THR A O 1
ATOM 787 N N . VAL A 1 101 ? 16.938 32.5 14.422 1 97.12 101 VAL A N 1
ATOM 788 C CA . VAL A 1 101 ? 17.031 32.812 13 1 97.12 101 VAL A CA 1
ATOM 789 C C . VAL A 1 101 ? 16.781 34.312 12.797 1 97.12 101 VAL A C 1
ATOM 791 O O . VAL A 1 101 ? 15.883 34.875 13.43 1 97.12 101 VAL A O 1
ATOM 794 N N . GLU A 1 102 ? 17.594 34.906 12.031 1 96.62 102 GLU A N 1
ATOM 795 C CA . GLU A 1 102 ? 17.406 36.312 11.594 1 96.62 102 GLU A CA 1
ATOM 796 C C . GLU A 1 102 ? 17.047 36.344 10.109 1 96.62 102 GLU A C 1
ATOM 798 O O . GLU A 1 102 ? 17.844 35.969 9.25 1 96.62 102 GLU A O 1
ATOM 803 N N . PHE A 1 103 ? 15.922 36.906 9.82 1 97.88 103 PHE A N 1
ATOM 804 C CA . PHE A 1 103 ? 15.438 37 8.453 1 97.88 103 PHE A CA 1
ATOM 805 C C . PHE A 1 103 ? 15.953 38.25 7.781 1 97.88 103 PHE A C 1
ATOM 807 O O . PHE A 1 103 ? 16.062 39.312 8.43 1 97.88 103 PHE A O 1
ATOM 814 N N . PRO A 1 104 ? 16.141 38.188 6.52 1 97.44 104 PRO A N 1
ATOM 815 C CA . PRO A 1 104 ? 16.469 39.406 5.77 1 97.44 104 PRO A CA 1
ATOM 816 C C . PRO A 1 104 ? 15.25 40.25 5.469 1 97.44 104 PRO A C 1
ATOM 818 O O . PRO A 1 104 ? 14.117 39.75 5.527 1 97.44 104 PRO A O 1
ATOM 821 N N . PRO A 1 105 ? 15.516 41.531 5.215 1 95.38 105 PRO A N 1
ATOM 822 C CA . PRO A 1 105 ? 14.398 42.438 5.066 1 95.38 105 PRO A CA 1
ATOM 823 C C . PRO A 1 105 ? 13.5 42.094 3.879 1 95.38 105 PRO A C 1
ATOM 825 O O . PRO A 1 105 ? 12.328 42.5 3.855 1 95.38 105 PRO A O 1
ATOM 828 N N . LYS A 1 106 ? 13.969 41.406 2.912 1 96.31 106 LYS A N 1
ATOM 829 C CA . LYS A 1 106 ? 13.203 41.188 1.685 1 96.31 106 LYS A CA 1
ATOM 830 C C . LYS A 1 106 ? 12.547 39.812 1.681 1 96.31 106 LYS A C 1
ATOM 832 O O . LYS A 1 106 ? 11.961 39.406 0.677 1 96.31 106 LYS A O 1
ATOM 837 N N . ILE A 1 107 ? 12.625 39.094 2.758 1 98.44 107 ILE A N 1
ATOM 838 C CA . ILE A 1 107 ? 12.07 37.75 2.816 1 98.44 107 ILE A CA 1
ATOM 839 C C . ILE A 1 107 ? 10.57 37.781 2.533 1 98.44 107 ILE A C 1
ATOM 841 O O . ILE A 1 107 ? 9.852 38.625 3.1 1 98.44 107 ILE A O 1
ATOM 845 N N . LYS A 1 108 ? 10.07 36.844 1.619 1 98.69 108 LYS A N 1
ATOM 846 C CA . LYS A 1 108 ? 8.664 36.906 1.218 1 98.69 108 LYS A CA 1
ATOM 847 C C . LYS A 1 108 ? 7.965 35.562 1.486 1 98.69 108 LYS A C 1
ATOM 849 O O . LYS A 1 108 ? 6.824 35.531 1.952 1 98.69 108 LYS A O 1
ATOM 854 N N . ASN A 1 109 ? 8.641 34.5 1.121 1 98.75 109 ASN A N 1
ATOM 855 C CA . ASN A 1 109 ? 7.977 33.188 1.102 1 98.75 109 ASN A CA 1
ATOM 856 C C . ASN A 1 109 ? 8.617 32.219 2.092 1 98.75 109 ASN A C 1
ATOM 858 O O . ASN A 1 109 ? 9.828 31.984 2.049 1 98.75 109 ASN A O 1
ATOM 862 N N . LEU A 1 110 ? 7.84 31.641 2.957 1 98.69 110 LEU A N 1
ATOM 863 C CA . LEU A 1 110 ? 8.203 30.516 3.809 1 98.69 110 LEU A CA 1
ATOM 864 C C . LEU A 1 110 ? 7.418 29.266 3.428 1 98.69 110 LEU A C 1
ATOM 866 O O . LEU A 1 110 ? 6.227 29.172 3.723 1 98.69 110 LEU A O 1
ATOM 870 N N . TRP A 1 111 ? 8.102 28.375 2.84 1 98.44 111 TRP A N 1
ATOM 871 C CA . TRP A 1 111 ? 7.414 27.203 2.293 1 98.44 111 TRP A CA 1
ATOM 872 C C . TRP A 1 111 ? 7.211 26.141 3.365 1 98.44 111 TRP A C 1
ATOM 874 O O . TRP A 1 111 ? 7.672 26.297 4.5 1 98.44 111 TRP A O 1
ATOM 884 N N . GLY A 1 112 ? 6.488 25.094 2.975 1 98.62 112 GLY A N 1
ATOM 885 C CA . GLY A 1 112 ? 5.93 24.141 3.91 1 98.62 112 GLY A CA 1
ATOM 886 C C . GLY A 1 112 ? 6.984 23.453 4.766 1 98.62 112 GLY A C 1
ATOM 887 O O . GLY A 1 112 ? 8.023 23.031 4.254 1 98.62 112 GLY A O 1
ATOM 888 N N . TYR A 1 113 ? 6.789 23.438 6.086 1 98.44 113 TYR A N 1
ATOM 889 C CA . TYR A 1 113 ? 7.59 22.719 7.066 1 98.44 113 TYR A CA 1
ATOM 890 C C . TYR A 1 113 ? 9.039 23.188 7.043 1 98.44 113 TYR A C 1
ATOM 892 O O . TYR A 1 113 ? 9.945 22.438 7.43 1 98.44 113 TYR A O 1
ATOM 900 N N . SER A 1 114 ? 9.25 24.328 6.555 1 98.31 114 SER A N 1
ATOM 901 C CA . SER A 1 114 ? 10.609 24.812 6.359 1 98.31 114 SER A CA 1
ATOM 902 C C . SER A 1 114 ? 11.367 24.891 7.684 1 98.31 114 SER A C 1
ATOM 904 O O . SER A 1 114 ? 12.57 24.609 7.73 1 98.31 114 SER A O 1
ATOM 906 N N . PHE A 1 115 ? 10.672 25.188 8.836 1 98.44 115 PHE A N 1
ATOM 907 C CA . PHE A 1 115 ? 11.336 25.281 10.133 1 98.44 115 PHE A CA 1
ATOM 908 C C . PHE A 1 115 ? 10.781 24.25 11.094 1 98.44 115 PHE A C 1
ATOM 910 O O . PHE A 1 115 ? 10.914 24.391 12.312 1 98.44 115 PHE A O 1
ATOM 917 N N . SER A 1 116 ? 10.062 23.266 10.547 1 98.38 116 SER A N 1
ATOM 918 C CA . SER A 1 116 ? 9.469 22.234 11.398 1 98.38 116 SER A CA 1
ATOM 919 C C . SER A 1 116 ? 10.531 21.469 12.164 1 98.38 116 SER A C 1
ATOM 921 O O . SER A 1 116 ? 11.617 21.219 11.641 1 98.38 116 SER A O 1
ATOM 923 N N . ARG A 1 117 ? 10.273 21.203 13.531 1 97.88 117 ARG A N 1
ATOM 924 C CA . ARG A 1 117 ? 11.094 20.359 14.398 1 97.88 117 ARG A CA 1
ATOM 925 C C . ARG A 1 117 ? 12.461 21 14.633 1 97.88 117 ARG A C 1
ATOM 927 O O . ARG A 1 117 ? 13.461 20.281 14.758 1 97.88 117 ARG A O 1
ATOM 934 N N . THR A 1 118 ? 12.547 22.297 14.602 1 98.06 118 THR A N 1
ATOM 935 C CA . THR A 1 118 ? 13.766 22.984 15.008 1 98.06 118 THR A CA 1
ATOM 936 C C . THR A 1 118 ? 13.758 23.266 16.5 1 98.06 118 THR A C 1
ATOM 938 O O . THR A 1 118 ? 12.766 22.984 17.188 1 98.06 118 THR A O 1
ATOM 941 N N . ASN A 1 119 ? 14.867 23.828 17.031 1 98 119 ASN A N 1
ATOM 942 C CA . ASN A 1 119 ? 15 24.188 18.438 1 98 119 ASN A CA 1
ATOM 943 C C . ASN A 1 119 ? 14.742 25.672 18.672 1 98 119 ASN A C 1
ATOM 945 O O . ASN A 1 119 ? 15.234 26.25 19.641 1 98 119 ASN A O 1
ATOM 949 N N . LEU A 1 120 ? 14.039 26.25 17.734 1 98.19 120 LEU A N 1
ATOM 950 C CA . LEU A 1 120 ? 13.727 27.656 17.875 1 98.19 120 LEU A CA 1
ATOM 951 C C . LEU A 1 120 ? 12.984 27.922 19.172 1 98.19 120 LEU A C 1
ATOM 953 O O . LEU A 1 120 ? 12.094 27.156 19.562 1 98.19 120 LEU A O 1
ATOM 957 N N . ARG A 1 121 ? 13.375 29.016 19.844 1 97.56 121 ARG A N 1
ATOM 958 C CA . ARG A 1 121 ? 12.75 29.391 21.109 1 97.56 121 ARG A CA 1
ATOM 959 C C . ARG A 1 121 ? 11.781 30.547 20.906 1 97.56 121 ARG A C 1
ATOM 961 O O . ARG A 1 121 ? 10.805 30.688 21.641 1 97.56 121 ARG A O 1
ATOM 968 N N . SER A 1 122 ? 12.141 31.391 19.984 1 97.44 122 SER A N 1
ATOM 969 C CA . SER A 1 122 ? 11.312 32.531 19.609 1 97.44 122 SER A CA 1
ATOM 970 C C . SER A 1 122 ? 11.406 32.812 18.109 1 97.44 122 SER A C 1
ATOM 972 O O . SER A 1 122 ? 12.383 32.406 17.453 1 97.44 122 SER A O 1
ATOM 974 N N . ILE A 1 123 ? 10.336 33.406 17.594 1 97.44 123 ILE A N 1
ATOM 975 C CA . ILE A 1 123 ? 10.375 33.75 16.188 1 97.44 123 ILE A CA 1
ATOM 976 C C . ILE A 1 123 ? 9.672 35.094 15.969 1 97.44 123 ILE A C 1
ATOM 978 O O . ILE A 1 123 ? 8.641 35.344 16.578 1 97.44 123 ILE A O 1
ATOM 982 N N . THR A 1 124 ? 10.297 35.938 15.227 1 97.06 124 THR A N 1
ATOM 983 C CA . THR A 1 124 ? 9.695 37.156 14.695 1 97.06 124 THR A CA 1
ATOM 984 C C . THR A 1 124 ? 9.445 37.031 13.195 1 97.06 124 THR A C 1
ATOM 986 O O . THR A 1 124 ? 10.383 36.969 12.406 1 97.06 124 THR A O 1
ATOM 989 N N . ILE A 1 125 ? 8.211 37 12.82 1 97.44 125 ILE A N 1
ATOM 990 C CA . ILE A 1 125 ? 7.863 36.969 11.398 1 97.44 125 ILE A CA 1
ATOM 991 C C . ILE A 1 125 ? 7.934 38.375 10.812 1 97.44 125 ILE A C 1
ATOM 993 O O . ILE A 1 125 ? 7.16 39.25 11.203 1 97.44 125 ILE A O 1
ATOM 997 N N . PRO A 1 126 ? 8.75 38.594 9.883 1 97.5 126 PRO A N 1
ATOM 998 C CA . PRO A 1 126 ? 8.906 39.938 9.336 1 97.5 126 PRO A CA 1
ATOM 999 C C . PRO A 1 126 ? 7.672 40.406 8.57 1 97.5 126 PRO A C 1
ATOM 1001 O O . PRO A 1 126 ? 6.906 39.594 8.062 1 97.5 126 PRO A O 1
ATOM 1004 N N . ASN A 1 127 ? 7.523 41.75 8.438 1 97.69 127 ASN A N 1
ATOM 1005 C CA . ASN A 1 127 ? 6.426 42.344 7.684 1 97.69 127 ASN A CA 1
ATOM 1006 C C . ASN A 1 127 ? 6.539 42.062 6.191 1 97.69 127 ASN A C 1
ATOM 1008 O O . ASN A 1 127 ? 5.559 42.156 5.453 1 97.69 127 ASN A O 1
ATOM 1012 N N . SER A 1 128 ? 7.672 41.719 5.797 1 98.06 128 SER A N 1
ATOM 1013 C CA . SER A 1 128 ? 7.922 41.469 4.379 1 98.06 128 SER A CA 1
ATOM 1014 C C . SER A 1 128 ? 7.359 40.125 3.943 1 98.06 128 SER A C 1
ATOM 1016 O O . SER A 1 128 ? 7.207 39.844 2.748 1 98.06 128 SER A O 1
ATOM 1018 N N . VAL A 1 129 ? 7.082 39.219 4.875 1 98.5 129 VAL A N 1
ATOM 1019 C CA . VAL A 1 129 ? 6.578 37.906 4.551 1 98.5 129 VAL A CA 1
ATOM 1020 C C . VAL A 1 129 ? 5.133 38 4.062 1 98.5 129 VAL A C 1
ATOM 1022 O O . VAL A 1 129 ? 4.254 38.438 4.793 1 98.5 129 VAL A O 1
ATOM 1025 N N . THR A 1 130 ? 4.93 37.5 2.812 1 98.12 130 THR A N 1
ATOM 1026 C CA . THR A 1 130 ? 3.604 37.594 2.217 1 98.12 130 THR A CA 1
ATOM 1027 C C . THR A 1 130 ? 2.98 36.219 2.031 1 98.12 130 THR A C 1
ATOM 1029 O O . THR A 1 130 ? 1.813 36.094 1.654 1 98.12 130 THR A O 1
ATOM 1032 N N . TYR A 1 131 ? 3.809 35.281 2.262 1 98.38 131 TYR A N 1
ATOM 1033 C CA . TYR A 1 131 ? 3.305 33.906 2.092 1 98.38 131 TYR A CA 1
ATOM 1034 C C . TYR A 1 131 ? 3.926 32.969 3.113 1 98.38 131 TYR A C 1
ATOM 1036 O O . TYR A 1 131 ? 5.152 32.906 3.246 1 98.38 131 TYR A O 1
ATOM 1044 N N . MET A 1 132 ? 3.082 32.219 3.844 1 98.12 132 MET A N 1
ATOM 1045 C CA . MET A 1 132 ? 3.477 31.141 4.762 1 98.12 132 MET A CA 1
ATOM 1046 C C . MET A 1 132 ? 2.674 29.875 4.5 1 98.12 132 MET A C 1
ATOM 1048 O O . MET A 1 132 ? 1.455 29.859 4.684 1 98.12 132 MET A O 1
ATOM 1052 N N . ALA A 1 133 ? 3.342 28.875 4.086 1 98.44 133 ALA A N 1
ATOM 1053 C CA . ALA A 1 133 ? 2.686 27.609 3.768 1 98.44 133 ALA A CA 1
ATOM 1054 C C . ALA A 1 133 ? 2.377 26.812 5.035 1 98.44 133 ALA A C 1
ATOM 1056 O O . ALA A 1 133 ? 2.619 27.281 6.148 1 98.44 133 ALA A O 1
ATOM 1057 N N . ASP A 1 134 ? 1.799 25.672 4.922 1 98.62 134 ASP A N 1
ATOM 1058 C CA . ASP A 1 134 ? 1.368 24.828 6.031 1 98.62 134 ASP A CA 1
ATOM 1059 C C . ASP A 1 134 ? 2.566 24.297 6.824 1 98.62 134 ASP A C 1
ATOM 1061 O O . ASP A 1 134 ? 3.59 23.938 6.242 1 98.62 134 ASP A O 1
ATOM 1065 N N . GLY A 1 135 ? 2.408 24.359 8.109 1 98.75 135 GLY A N 1
ATOM 1066 C CA . GLY A 1 135 ? 3.309 23.641 9 1 98.75 135 GLY A CA 1
ATOM 1067 C C . GLY A 1 135 ? 4.684 24.266 9.094 1 98.75 135 GLY A C 1
ATOM 1068 O O . GLY A 1 135 ? 5.66 23.609 9.453 1 98.75 135 GLY A O 1
ATOM 1069 N N . VAL A 1 136 ? 4.871 25.516 8.781 1 98.69 136 VAL A N 1
ATOM 1070 C CA . VAL A 1 136 ? 6.176 26.172 8.703 1 98.69 136 VAL A CA 1
ATOM 1071 C C . VAL A 1 136 ? 6.938 25.969 10.016 1 98.69 136 VAL A C 1
ATOM 1073 O O . VAL A 1 136 ? 8.125 25.656 10 1 98.69 136 VAL A O 1
ATOM 1076 N N . PHE A 1 137 ? 6.273 26.094 11.219 1 98.69 137 PHE A N 1
ATOM 1077 C CA . PHE A 1 137 ? 6.934 25.984 12.516 1 98.69 137 PHE A CA 1
ATOM 1078 C C . PHE A 1 137 ? 6.348 24.828 13.32 1 98.69 137 PHE A C 1
ATOM 1080 O O . PHE A 1 137 ? 6.309 24.891 14.547 1 98.69 137 PHE A O 1
ATOM 1087 N N . ALA A 1 138 ? 5.809 23.859 12.625 1 98.69 138 ALA A N 1
ATOM 1088 C CA . ALA A 1 138 ? 5.219 22.703 13.305 1 98.69 138 ALA A CA 1
ATOM 1089 C C . ALA A 1 138 ? 6.266 21.953 14.125 1 98.69 138 ALA A C 1
ATOM 1091 O O . ALA A 1 138 ? 7.41 21.797 13.688 1 98.69 138 ALA A O 1
ATOM 1092 N N . TYR A 1 139 ? 5.93 21.547 15.375 1 98.44 139 TYR A N 1
ATOM 1093 C CA . TYR A 1 139 ? 6.699 20.688 16.25 1 98.44 139 TYR A CA 1
ATOM 1094 C C . TYR A 1 139 ? 7.969 21.375 16.734 1 98.44 139 TYR A C 1
ATOM 1096 O O . TYR A 1 139 ? 8.961 20.719 17.062 1 98.44 139 TYR A O 1
ATOM 1104 N N . CYS A 1 140 ? 8.047 22.656 16.656 1 98.5 140 CYS A N 1
ATOM 1105 C CA . CYS A 1 140 ? 9.102 23.375 17.359 1 98.5 140 CYS A CA 1
ATOM 1106 C C . CYS A 1 140 ? 8.844 23.359 18.859 1 98.5 140 CYS A C 1
ATOM 1108 O O . CYS A 1 140 ? 8.289 24.312 19.406 1 98.5 140 CYS A O 1
ATOM 1110 N N . LYS A 1 141 ? 9.281 22.438 19.531 1 97.94 141 LYS A N 1
ATOM 1111 C CA . LYS A 1 141 ? 8.891 22.078 20.891 1 97.94 141 LYS A CA 1
ATOM 1112 C C . LYS A 1 141 ? 9.391 23.109 21.906 1 97.94 141 LYS A C 1
ATOM 1114 O O . LYS A 1 141 ? 8.891 23.172 23.031 1 97.94 141 LYS A O 1
ATOM 1119 N N . LEU A 1 142 ? 10.406 23.875 21.594 1 97.88 142 LEU A N 1
ATOM 1120 C CA . LEU A 1 142 ? 10.961 24.859 22.5 1 97.88 142 LEU A CA 1
ATOM 1121 C C . LEU A 1 142 ? 10.406 26.25 22.203 1 97.88 142 LEU A C 1
ATOM 1123 O O . LEU A 1 142 ? 10.648 27.188 22.953 1 97.88 142 LEU A O 1
ATOM 1127 N N . LEU A 1 143 ? 9.633 26.328 21.141 1 98.31 143 LEU A N 1
ATOM 1128 C CA . LEU A 1 143 ? 9.125 27.625 20.719 1 98.31 143 LEU A CA 1
ATOM 1129 C C . LEU A 1 143 ? 8.094 28.156 21.703 1 98.31 143 LEU A C 1
ATOM 1131 O O . LEU A 1 143 ? 7.039 27.547 21.891 1 98.31 143 LEU A O 1
ATOM 1135 N N . ASN A 1 144 ? 8.359 29.328 22.328 1 97.38 144 ASN A N 1
ATOM 1136 C CA . ASN A 1 144 ? 7.473 29.828 23.375 1 97.38 144 ASN A CA 1
ATOM 1137 C C . ASN A 1 144 ? 7.078 31.281 23.125 1 97.38 144 ASN A C 1
ATOM 1139 O O . ASN A 1 144 ? 6.219 31.828 23.812 1 97.38 144 ASN A O 1
ATOM 1143 N N . GLU A 1 145 ? 7.73 31.922 22.094 1 96.69 145 GLU A N 1
ATOM 1144 C CA . GLU A 1 145 ? 7.402 33.312 21.781 1 96.69 145 GLU A CA 1
ATOM 1145 C C . GLU A 1 145 ? 7.297 33.531 20.281 1 96.69 145 GLU A C 1
ATOM 1147 O O . GLU A 1 145 ? 8.188 33.125 19.516 1 96.69 145 GLU A O 1
ATOM 1152 N N . ILE A 1 146 ? 6.211 34.188 19.922 1 97.12 146 ILE A N 1
ATOM 1153 C CA . ILE A 1 146 ? 5.973 34.531 18.516 1 97.12 146 ILE A CA 1
ATOM 1154 C C . ILE A 1 146 ? 5.648 36 18.391 1 97.12 146 ILE A C 1
ATOM 1156 O O . ILE A 1 146 ? 4.801 36.531 19.109 1 97.12 146 ILE A O 1
ATOM 1160 N N . ILE A 1 147 ? 6.355 36.656 17.5 1 96.62 147 ILE A N 1
ATOM 1161 C CA . ILE A 1 147 ? 6.008 38.031 17.078 1 96.62 147 ILE A CA 1
ATOM 1162 C C . ILE A 1 147 ? 5.547 38 15.625 1 96.62 147 ILE A C 1
ATOM 1164 O O . ILE A 1 147 ? 6.332 37.719 14.719 1 96.62 147 ILE A O 1
ATOM 1168 N N . PHE A 1 148 ? 4.336 38.312 15.398 1 97 148 PHE A N 1
ATOM 1169 C CA . PHE A 1 148 ? 3.729 38.25 14.078 1 97 148 PHE A CA 1
ATOM 1170 C C . PHE A 1 148 ? 4.047 39.469 13.258 1 97 148 PHE A C 1
ATOM 1172 O O . PHE A 1 148 ? 4.062 40.594 13.789 1 97 148 PHE A O 1
ATOM 1179 N N . GLY A 1 149 ? 4.246 39.25 12.016 1 96.12 149 GLY A N 1
ATOM 1180 C CA . GLY A 1 149 ? 4.328 40.375 11.078 1 96.12 149 GLY A CA 1
ATOM 1181 C C . GLY A 1 149 ? 2.984 40.75 10.484 1 96.12 149 GLY A C 1
ATOM 1182 O O . GLY A 1 149 ? 1.967 40.125 10.789 1 96.12 149 GLY A O 1
ATOM 1183 N N . ASN A 1 150 ? 2.943 41.781 9.617 1 95.62 150 ASN A N 1
ATOM 1184 C CA . ASN A 1 150 ? 1.692 42.281 9.039 1 95.62 150 ASN A CA 1
ATOM 1185 C C . ASN A 1 150 ? 1.64 42.031 7.535 1 95.62 150 ASN A C 1
ATOM 1187 O O . ASN A 1 150 ? 0.75 42.531 6.848 1 95.62 150 ASN A O 1
ATOM 1191 N N . GLY A 1 151 ? 2.621 41.312 7.047 1 96.62 151 GLY A N 1
ATOM 1192 C CA . GLY A 1 151 ? 2.629 41 5.629 1 96.62 151 GLY A CA 1
ATOM 1193 C C . GLY A 1 151 ? 1.639 39.906 5.25 1 96.62 151 GLY A C 1
ATOM 1194 O O . GLY A 1 151 ? 1.106 39.906 4.137 1 96.62 151 GLY A O 1
ATOM 1195 N N . VAL A 1 152 ? 1.485 39 6.102 1 96.31 152 VAL A N 1
ATOM 1196 C CA . VAL A 1 152 ? 0.437 37.969 5.941 1 96.31 152 VAL A CA 1
ATOM 1197 C C . VAL A 1 152 ? -0.756 38.344 6.828 1 96.31 152 VAL A C 1
ATOM 1199 O O . VAL A 1 152 ? -0.604 39.031 7.836 1 96.31 152 VAL A O 1
ATOM 1202 N N . ASN A 1 153 ? -1.893 37.812 6.402 1 98 153 ASN A N 1
ATOM 1203 C CA . ASN A 1 153 ? -3.086 38.094 7.199 1 98 153 ASN A CA 1
ATOM 1204 C C . ASN A 1 153 ? -3.764 36.781 7.641 1 98 153 ASN A C 1
ATOM 1206 O O . ASN A 1 153 ? -4.984 36.75 7.812 1 98 153 ASN A O 1
ATOM 1210 N N . TYR A 1 154 ? -2.979 35.781 7.688 1 98.38 154 TYR A N 1
ATOM 1211 C CA . TYR A 1 154 ? -3.49 34.469 8.094 1 98.38 154 TYR A CA 1
ATOM 1212 C C . TYR A 1 154 ? -2.404 33.656 8.781 1 98.38 154 TYR A C 1
ATOM 1214 O O . TYR A 1 154 ? -1.214 33.938 8.633 1 98.38 154 TYR A O 1
ATOM 1222 N N . ILE A 1 155 ? -2.836 32.688 9.586 1 98.5 155 ILE A N 1
ATOM 1223 C CA . ILE A 1 155 ? -2.004 31.625 10.102 1 98.5 155 ILE A CA 1
ATOM 1224 C C . ILE A 1 155 ? -2.379 30.297 9.422 1 98.5 155 ILE A C 1
ATOM 1226 O O . ILE A 1 155 ? -3.527 29.859 9.5 1 98.5 155 ILE A O 1
ATOM 1230 N N . SER A 1 156 ? -1.421 29.688 8.758 1 98.38 156 SER A N 1
ATOM 1231 C CA . SER A 1 156 ? -1.681 28.516 7.914 1 98.38 156 SER A CA 1
ATOM 1232 C C . SER A 1 156 ? -1.985 27.281 8.758 1 98.38 156 SER A C 1
ATOM 1234 O O . SER A 1 156 ? -1.766 27.281 9.969 1 98.38 156 SER A O 1
ATOM 1236 N N . GLU A 1 157 ? -2.463 26.25 8.047 1 98.06 157 GLU A N 1
ATOM 1237 C CA . GLU A 1 157 ? -2.738 24.984 8.703 1 98.06 157 GLU A CA 1
ATOM 1238 C C . GLU A 1 157 ? -1.469 24.391 9.305 1 98.06 157 GLU A C 1
ATOM 1240 O O . GLU A 1 157 ? -0.404 24.422 8.688 1 98.06 157 GLU A O 1
ATOM 1245 N N . TYR A 1 158 ? -1.567 23.984 10.547 1 98.19 158 TYR A N 1
ATOM 1246 C CA . TYR A 1 158 ? -0.503 23.281 11.258 1 98.19 158 TYR A CA 1
ATOM 1247 C C . TYR A 1 158 ? 0.678 24.219 11.523 1 98.19 158 TYR A C 1
ATOM 1249 O O . TYR A 1 158 ? 1.742 23.766 11.953 1 98.19 158 TYR A O 1
ATOM 1257 N N . CYS A 1 159 ? 0.532 25.422 11.344 1 98.56 159 CYS A N 1
ATOM 1258 C CA . CYS A 1 159 ? 1.658 26.359 11.344 1 98.56 159 CYS A CA 1
ATOM 1259 C C . CYS A 1 159 ? 2.467 26.234 12.633 1 98.56 159 CYS A C 1
ATOM 1261 O O . CYS A 1 159 ? 3.697 26.188 12.594 1 98.56 159 CYS A O 1
ATOM 1263 N N . PHE A 1 160 ? 1.83 26.188 13.805 1 98.56 160 PHE A N 1
ATOM 1264 C CA . PHE A 1 160 ? 2.488 26.125 15.109 1 98.56 160 PHE A CA 1
ATOM 1265 C C . PHE A 1 160 ? 2.049 24.891 15.875 1 98.56 160 PHE A C 1
ATOM 1267 O O . PHE A 1 160 ? 1.928 24.922 17.109 1 98.56 160 PHE A O 1
ATOM 1274 N N . TYR A 1 161 ? 1.722 23.891 15.102 1 98 161 TYR A N 1
ATOM 1275 C CA . TYR A 1 161 ? 1.33 22.609 15.688 1 98 161 TYR A CA 1
ATOM 1276 C C . TYR A 1 161 ? 2.428 22.062 16.594 1 98 161 TYR A C 1
ATOM 1278 O O . TYR A 1 161 ? 3.582 21.938 16.172 1 98 161 TYR A O 1
ATOM 1286 N N . GLY A 1 162 ? 2.076 21.797 17.875 1 97.81 162 GLY A N 1
ATOM 1287 C CA . GLY A 1 162 ? 2.992 21.094 18.781 1 97.81 162 GLY A CA 1
ATOM 1288 C C . GLY A 1 162 ? 4.082 22 19.328 1 97.81 162 GLY A C 1
ATOM 1289 O O . GLY A 1 162 ? 5.203 21.547 19.562 1 97.81 162 GLY A O 1
ATOM 1290 N N . THR A 1 163 ? 3.871 23.281 19.484 1 98.31 163 THR A N 1
ATOM 1291 C CA . THR A 1 163 ? 4.852 24.203 20.047 1 98.31 163 THR A CA 1
ATOM 1292 C C . THR A 1 163 ? 4.633 24.391 21.547 1 98.31 163 THR A C 1
ATOM 1294 O O . THR A 1 163 ? 3.754 23.75 22.125 1 98.31 163 THR A O 1
ATOM 1297 N N . ASN A 1 164 ? 5.488 25.219 22.188 1 98 164 ASN A N 1
ATOM 1298 C CA . ASN A 1 164 ? 5.441 25.422 23.625 1 98 164 ASN A CA 1
ATOM 1299 C C . ASN A 1 164 ? 4.926 26.812 23.984 1 98 164 ASN A C 1
ATOM 1301 O O . ASN A 1 164 ? 5.332 27.406 24.984 1 98 164 ASN A O 1
ATOM 1305 N N . ILE A 1 165 ? 4.098 27.281 23.188 1 97.19 165 ILE A N 1
ATOM 1306 C CA . ILE A 1 165 ? 3.553 28.609 23.391 1 97.19 165 ILE A CA 1
ATOM 1307 C C . ILE A 1 165 ? 2.547 28.578 24.547 1 97.19 165 ILE A C 1
ATOM 1309 O O . ILE A 1 165 ? 1.755 27.641 24.656 1 97.19 165 ILE A O 1
ATOM 1313 N N . SER A 1 166 ? 2.596 29.625 25.453 1 96.12 166 SER A N 1
ATOM 1314 C CA . SER A 1 166 ? 1.725 29.641 26.625 1 96.12 166 SER A CA 1
ATOM 1315 C C . SER A 1 166 ? 0.588 30.656 26.453 1 96.12 166 SER A C 1
ATOM 1317 O O . SER A 1 166 ? -0.465 30.516 27.078 1 96.12 166 SER A O 1
ATOM 1319 N N . SER A 1 167 ? 0.866 31.656 25.703 1 95.94 167 SER A N 1
ATOM 1320 C CA . SER A 1 167 ? -0.135 32.688 25.391 1 95.94 167 SER A CA 1
ATOM 1321 C C . SER A 1 167 ? 0.095 33.281 24 1 95.94 167 SER A C 1
ATOM 1323 O O . SER A 1 167 ? 1.229 33.312 23.516 1 95.94 167 SER A O 1
ATOM 1325 N N . ILE A 1 168 ? -0.991 33.625 23.422 1 96 168 ILE A N 1
ATOM 1326 C CA . ILE A 1 168 ? -0.829 34.188 22.078 1 96 168 ILE A CA 1
ATOM 1327 C C . ILE A 1 168 ? -1.803 35.344 21.891 1 96 168 ILE A C 1
ATOM 1329 O O . ILE A 1 168 ? -2.939 35.312 22.375 1 96 168 ILE A O 1
ATOM 1333 N N . THR A 1 169 ? -1.277 36.438 21.359 1 96.75 169 THR A N 1
ATOM 1334 C CA . THR A 1 169 ? -2.08 37.562 20.859 1 96.75 169 THR A CA 1
ATOM 1335 C C . THR A 1 169 ? -1.97 37.656 19.328 1 96.75 169 THR A C 1
ATOM 1337 O O . THR A 1 169 ? -0.903 37.969 18.797 1 96.75 169 THR A O 1
ATOM 1340 N N . ILE A 1 170 ? -3.047 37.375 18.641 1 97.31 170 ILE A N 1
ATOM 1341 C CA . ILE A 1 170 ? -3.055 37.5 17.188 1 97.31 170 ILE A CA 1
ATOM 1342 C C . ILE A 1 170 ? -3.303 38.969 16.812 1 97.31 170 ILE A C 1
ATOM 1344 O O . ILE A 1 170 ? -4.266 39.594 17.281 1 97.31 170 ILE A O 1
ATOM 1348 N N . PRO A 1 171 ? -2.477 39.5 15.953 1 96.88 171 PRO A N 1
ATOM 1349 C CA . PRO A 1 171 ? -2.551 40.938 15.672 1 96.88 171 PRO A CA 1
ATOM 1350 C C . PRO A 1 171 ? -3.779 41.312 14.844 1 96.88 171 PRO A C 1
ATOM 1352 O O . PRO A 1 171 ? -4.301 40.5 14.094 1 96.88 171 PRO A O 1
ATOM 1355 N N . TYR A 1 172 ? -4.195 42.625 15.031 1 97.38 172 TYR A N 1
ATOM 1356 C CA . TYR A 1 172 ? -5.25 43.188 14.188 1 97.38 172 TYR A CA 1
ATOM 1357 C C . TYR A 1 172 ? -4.871 43.062 12.711 1 97.38 172 TYR A C 1
ATOM 1359 O O . TYR A 1 172 ? -3.727 43.344 12.344 1 97.38 172 TYR A O 1
ATOM 1367 N N . GLY A 1 173 ? -5.781 42.719 11.953 1 97.12 173 GLY A N 1
ATOM 1368 C CA . GLY A 1 173 ? -5.539 42.562 10.531 1 97.12 173 GLY A CA 1
ATOM 1369 C C . GLY A 1 173 ? -5.57 41.094 10.07 1 97.12 173 GLY A C 1
ATOM 1370 O O . GLY A 1 173 ? -5.824 40.844 8.891 1 97.12 173 GLY A O 1
ATOM 1371 N N . TYR A 1 174 ? -5.23 40.219 10.938 1 98 174 TYR A N 1
ATOM 1372 C CA . TYR A 1 174 ? -5.328 38.781 10.602 1 98 174 TYR A CA 1
ATOM 1373 C C . TYR A 1 174 ? -6.781 38.375 10.414 1 98 174 TYR A C 1
ATOM 1375 O O . TYR A 1 174 ? -7.66 38.812 11.172 1 98 174 TYR A O 1
ATOM 1383 N N . LYS A 1 175 ? -6.973 37.5 9.383 1 98.19 175 LYS A N 1
ATOM 1384 C CA . LYS A 1 175 ? -8.336 37.156 9 1 98.19 175 LYS A CA 1
ATOM 1385 C C . LYS A 1 175 ? -8.625 35.656 9.258 1 98.19 175 LYS A C 1
ATOM 1387 O O . LYS A 1 175 ? -9.789 35.281 9.398 1 98.19 175 LYS A O 1
ATOM 1392 N N . LYS A 1 176 ? -7.551 34.906 9.281 1 97.94 176 LYS A N 1
ATOM 1393 C CA . LYS A 1 176 ? -7.766 33.469 9.297 1 97.94 176 LYS A CA 1
ATOM 1394 C C . LYS A 1 176 ? -6.742 32.781 10.188 1 97.94 176 LYS A C 1
ATOM 1396 O O . LYS A 1 176 ? -5.562 33.125 10.18 1 97.94 176 LYS A O 1
ATOM 1401 N N . VAL A 1 177 ? -7.227 31.797 10.992 1 98.12 177 VAL A N 1
ATOM 1402 C CA . VAL A 1 177 ? -6.395 30.781 11.648 1 98.12 177 VAL A CA 1
ATOM 1403 C C . VAL A 1 177 ? -6.746 29.406 11.117 1 98.12 177 VAL A C 1
ATOM 1405 O O . VAL A 1 177 ? -7.898 28.969 11.211 1 98.12 177 VAL A O 1
ATOM 1408 N N . GLY A 1 178 ? -5.781 28.797 10.492 1 97.56 178 GLY A N 1
ATOM 1409 C CA . GLY A 1 178 ? -6.004 27.516 9.859 1 97.56 178 GLY A CA 1
ATOM 1410 C C . GLY A 1 178 ? -6.219 26.375 10.852 1 97.56 178 GLY A C 1
ATOM 1411 O O . GLY A 1 178 ? -5.926 26.531 12.039 1 97.56 178 GLY A O 1
ATOM 1412 N N . GLY A 1 179 ? -6.734 25.266 10.312 1 96.56 179 GLY A N 1
ATOM 1413 C CA . GLY A 1 179 ? -6.934 24.062 11.133 1 96.56 179 GLY A CA 1
ATOM 1414 C C . GLY A 1 179 ? -5.648 23.531 11.734 1 96.56 179 GLY A C 1
ATOM 1415 O O . GLY A 1 179 ? -4.605 23.531 11.07 1 96.56 179 GLY A O 1
ATOM 1416 N N . ASN A 1 180 ? -5.723 23.203 13.023 1 96.31 180 ASN A N 1
ATOM 1417 C CA . ASN A 1 180 ? -4.613 22.594 13.75 1 96.31 180 ASN A CA 1
ATOM 1418 C C . ASN A 1 180 ? -3.422 23.547 13.852 1 96.31 180 ASN A C 1
ATOM 1420 O O . ASN A 1 180 ? -2.303 23.109 14.125 1 96.31 180 ASN A O 1
ATOM 1424 N N . ALA A 1 181 ? -3.619 24.766 13.602 1 97.94 181 ALA A N 1
ATOM 1425 C CA . ALA A 1 181 ? -2.52 25.719 13.609 1 97.94 181 ALA A CA 1
ATOM 1426 C C . ALA A 1 181 ? -1.776 25.703 14.938 1 97.94 181 ALA A C 1
ATOM 1428 O O . ALA A 1 181 ? -0.546 25.781 14.977 1 97.94 181 ALA A O 1
ATOM 1429 N N . PHE A 1 182 ? -2.531 25.641 16.078 1 97.44 182 PHE A N 1
ATOM 1430 C CA . PHE A 1 182 ? -1.943 25.609 17.406 1 97.44 182 PHE A CA 1
ATOM 1431 C C . PHE A 1 182 ? -2.389 24.359 18.172 1 97.44 182 PHE A C 1
ATOM 1433 O O . PHE A 1 182 ? -2.496 24.375 19.391 1 97.44 182 PHE A O 1
ATOM 1440 N N . PHE A 1 183 ? -2.719 23.453 17.344 1 93.44 183 PHE A N 1
ATOM 1441 C CA . PHE A 1 183 ? -3.139 22.219 18 1 93.44 183 PHE A CA 1
ATOM 1442 C C . PHE A 1 183 ? -1.961 21.547 18.703 1 93.44 183 PHE A C 1
ATOM 1444 O O . PHE A 1 183 ? -0.805 21.891 18.453 1 93.44 183 PHE A O 1
ATOM 1451 N N . ASP A 1 184 ? -2.139 20.719 19.781 1 93.88 184 ASP A N 1
ATOM 1452 C CA . ASP A 1 184 ? -1.154 19.984 20.562 1 93.88 184 ASP A CA 1
ATOM 1453 C C . ASP A 1 184 ? -0.166 20.938 21.234 1 93.88 184 ASP A C 1
ATOM 1455 O O . ASP A 1 184 ? 1.045 20.703 21.203 1 93.88 184 ASP A O 1
ATOM 1459 N N . CYS A 1 185 ? -0.537 22.031 21.578 1 96.31 185 CYS A N 1
ATOM 1460 C CA . CYS A 1 185 ? 0.194 22.969 22.422 1 96.31 185 CYS A CA 1
ATOM 1461 C C . CYS A 1 185 ? -0.31 22.922 23.859 1 96.31 185 CYS A C 1
ATOM 1463 O O . CYS A 1 185 ? -1.164 23.719 24.25 1 96.31 185 CYS A O 1
ATOM 1465 N N . PRO A 1 186 ? 0.194 22.125 24.656 1 92.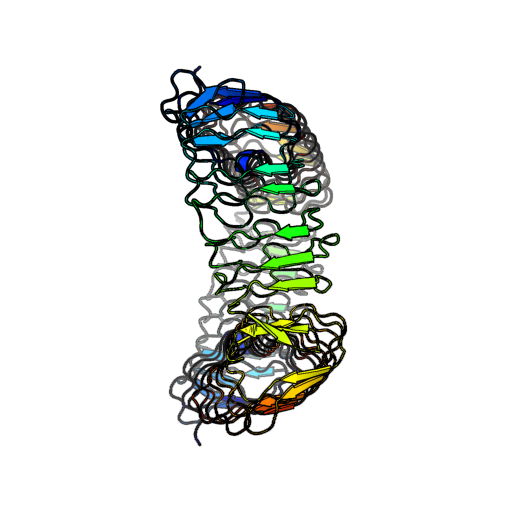12 186 PRO A N 1
ATOM 1466 C CA . PRO A 1 186 ? -0.38 21.828 25.969 1 92.12 186 PRO A CA 1
ATOM 1467 C C . PRO A 1 186 ? -0.278 23.016 26.922 1 92.12 186 PRO A C 1
ATOM 1469 O O . PRO A 1 186 ? -1.069 23.125 27.875 1 92.12 186 PRO A O 1
ATOM 1472 N N . ASN A 1 187 ? 0.657 23.891 26.781 1 95.81 187 ASN A N 1
ATOM 1473 C CA . ASN A 1 187 ? 0.873 25 27.703 1 95.81 187 ASN A CA 1
ATOM 1474 C C . ASN A 1 187 ? 0.104 26.25 27.297 1 95.81 187 ASN A C 1
ATOM 1476 O O . ASN A 1 187 ? 0.091 27.25 28.016 1 95.81 187 ASN A O 1
ATOM 1480 N N . LEU A 1 188 ? -0.519 26.125 26.125 1 96.56 188 LEU A N 1
ATOM 1481 C CA . LEU A 1 188 ? -1.262 27.281 25.672 1 96.56 188 LEU A CA 1
ATOM 1482 C C . LEU A 1 188 ? -2.555 27.453 26.453 1 96.56 188 LEU A C 1
ATOM 1484 O O . LEU A 1 188 ? -3.473 26.641 26.328 1 96.56 188 LEU A O 1
ATOM 1488 N N . LYS A 1 189 ? -2.643 28.609 27.234 1 94.81 189 LYS A N 1
ATOM 1489 C CA . LYS A 1 189 ? -3.771 28.797 28.141 1 94.81 189 LYS A CA 1
ATOM 1490 C C . LYS A 1 189 ? -4.645 29.969 27.688 1 94.81 189 LYS A C 1
ATOM 1492 O O . LYS A 1 189 ? -5.867 29.938 27.859 1 94.81 189 LYS A O 1
ATOM 1497 N N . ASN A 1 190 ? -3.969 31 27.156 1 96 190 ASN A N 1
ATOM 1498 C CA . ASN A 1 190 ? -4.703 32.219 26.812 1 96 190 ASN A CA 1
ATOM 1499 C C . ASN A 1 190 ? -4.453 32.656 25.375 1 96 190 ASN A C 1
ATOM 1501 O O . ASN A 1 190 ? -3.318 32.625 24.906 1 96 190 ASN A O 1
ATOM 1505 N N . VAL A 1 191 ? -5.531 32.969 24.734 1 97.25 191 VAL A N 1
ATOM 1506 C CA . VAL A 1 191 ? -5.477 33.469 23.344 1 97.25 191 VAL A CA 1
ATOM 1507 C C . VAL A 1 191 ? -6.281 34.75 23.219 1 97.25 191 VAL A C 1
ATOM 1509 O O . VAL A 1 191 ? -7.438 34.812 23.641 1 97.25 191 VAL A O 1
ATOM 1512 N N . ILE A 1 192 ? -5.695 35.781 22.719 1 97.56 192 ILE A N 1
ATOM 1513 C CA . ILE A 1 192 ? -6.383 37.031 22.391 1 97.56 192 ILE A CA 1
ATOM 1514 C C . ILE A 1 192 ? -6.613 37.125 20.891 1 97.56 192 ILE A C 1
ATOM 1516 O O . ILE A 1 192 ? -5.66 37.094 20.109 1 97.56 192 ILE A O 1
ATOM 1520 N N . LEU A 1 193 ? -7.824 37.219 20.484 1 97.56 193 LEU A N 1
ATOM 1521 C CA . LEU A 1 193 ? -8.195 37.281 19.062 1 97.56 193 LEU A CA 1
ATOM 1522 C C . LEU A 1 193 ? -8.664 38.688 18.688 1 97.56 193 LEU A C 1
ATOM 1524 O O . LEU A 1 193 ? -9.508 39.281 19.375 1 97.56 193 LEU A O 1
ATOM 1528 N N . PRO A 1 194 ? -8.125 39.219 17.594 1 97.5 194 PRO A N 1
ATOM 1529 C CA . PRO A 1 194 ? -8.633 40.5 17.094 1 97.5 194 PRO A CA 1
ATOM 1530 C C . PRO A 1 194 ? -10 40.375 16.422 1 97.5 194 PRO A C 1
ATOM 1532 O O . PRO A 1 194 ? -10.438 39.25 16.109 1 97.5 194 PRO A O 1
ATOM 1535 N N . SER A 1 195 ? -10.711 41.5 16.234 1 97.38 195 SER A N 1
ATOM 1536 C CA . SER A 1 195 ? -12.047 41.531 15.648 1 97.38 195 SER A CA 1
ATOM 1537 C C . SER A 1 195 ? -11.992 41.188 14.164 1 97.38 195 SER A C 1
ATOM 1539 O O . SER A 1 195 ? -13.023 40.906 13.547 1 97.38 195 SER A O 1
ATOM 1541 N N . THR A 1 196 ? -10.781 41.125 13.578 1 97.69 196 THR A N 1
ATOM 1542 C CA . THR A 1 196 ? -10.633 40.938 12.141 1 97.69 196 THR A CA 1
ATOM 1543 C C . THR A 1 196 ? -10.641 39.469 11.789 1 97.69 196 THR A C 1
ATOM 1545 O O . THR A 1 196 ? -10.766 39.094 10.617 1 97.69 196 THR A O 1
ATOM 1548 N N . ILE A 1 197 ? -10.555 38.531 12.789 1 97.94 197 ILE A N 1
ATOM 1549 C CA . ILE A 1 197 ? -10.609 37.125 12.516 1 97.94 197 ILE A CA 1
ATOM 1550 C C . ILE A 1 197 ? -12.031 36.719 12.117 1 97.94 197 ILE A C 1
ATOM 1552 O O . ILE A 1 197 ? -12.969 36.906 12.891 1 97.94 197 ILE A O 1
ATOM 1556 N N . THR A 1 198 ? -12.117 36.219 10.875 1 96.19 198 THR A N 1
ATOM 1557 C CA . THR A 1 198 ? -13.43 35.812 10.383 1 96.19 198 THR A CA 1
ATOM 1558 C C . THR A 1 198 ? -13.469 34.312 10.102 1 96.19 198 THR A C 1
ATOM 1560 O O . THR A 1 198 ? -14.539 33.719 9.938 1 96.19 198 THR A O 1
ATOM 1563 N N . ASP A 1 199 ? -12.32 33.781 9.938 1 95.94 199 ASP A N 1
ATOM 1564 C CA . ASP A 1 199 ? -12.219 32.375 9.586 1 95.94 199 ASP A CA 1
ATOM 1565 C C . ASP A 1 199 ? -11.312 31.625 10.57 1 95.94 199 ASP A C 1
ATOM 1567 O O . ASP A 1 199 ? -10.172 32.031 10.797 1 95.94 199 ASP A O 1
ATOM 1571 N N . MET A 1 200 ? -11.812 30.547 11.148 1 96.56 200 MET A N 1
ATOM 1572 C CA . MET A 1 200 ? -11.125 29.703 12.125 1 96.56 200 MET A CA 1
ATOM 1573 C C . MET A 1 200 ? -11.305 28.219 11.797 1 96.56 200 MET A C 1
ATOM 1575 O O . MET A 1 200 ? -12.43 27.75 11.625 1 96.56 200 MET A O 1
ATOM 1579 N N . GLY A 1 201 ? -10.156 27.609 11.57 1 94.81 201 GLY A N 1
ATOM 1580 C CA . GLY A 1 201 ? -10.219 26.188 11.312 1 94.81 201 GLY A CA 1
ATOM 1581 C C . GLY A 1 201 ? -10.609 25.375 12.539 1 94.81 201 GLY A C 1
ATOM 1582 O O . GLY A 1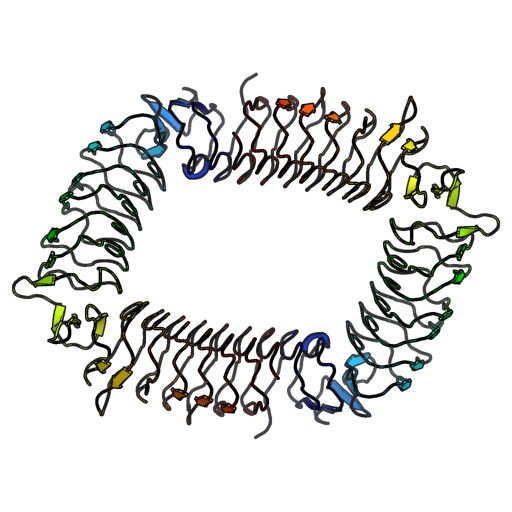 201 ? -10.445 25.828 13.672 1 94.81 201 GLY A O 1
ATOM 1583 N N . GLY A 1 202 ? -11.156 24.172 12.297 1 93 202 GLY A N 1
ATOM 1584 C CA . GLY A 1 202 ? -11.414 23.25 13.383 1 93 202 GLY A CA 1
ATOM 1585 C C . GLY A 1 202 ? -10.148 22.766 14.062 1 93 202 GLY A C 1
ATOM 1586 O O . GLY A 1 202 ? -9.086 22.703 13.438 1 93 202 GLY A O 1
ATOM 1587 N N . SER A 1 203 ? -10.164 22.609 15.359 1 92.38 203 SER A N 1
ATOM 1588 C CA . SER A 1 203 ? -9.031 22.141 16.156 1 92.38 203 SER A CA 1
ATOM 1589 C C . SER A 1 203 ? -7.836 23.078 15.992 1 92.38 203 SER A C 1
ATOM 1591 O O . SER A 1 203 ? -6.684 22.641 16 1 92.38 203 SER A O 1
ATOM 1593 N N . ALA A 1 204 ? -8.094 24.266 15.695 1 96.06 204 ALA A N 1
ATOM 1594 C CA . ALA A 1 204 ? -7 25.234 15.547 1 96.06 204 ALA A CA 1
ATOM 1595 C C . ALA A 1 204 ? -6.223 25.375 16.844 1 96.06 204 ALA A C 1
ATOM 1597 O O . ALA A 1 204 ? -5.02 25.656 16.828 1 96.06 204 ALA A O 1
ATOM 1598 N N . PHE A 1 205 ? -6.941 25.203 18 1 94.88 205 PHE A N 1
ATOM 1599 C CA . PHE A 1 205 ? -6.355 25.375 19.328 1 94.88 205 PHE A CA 1
ATOM 1600 C C . PHE A 1 205 ? -6.668 24.188 20.219 1 94.88 205 PHE A C 1
ATOM 1602 O O . PHE A 1 205 ? -7.574 23.406 19.938 1 94.88 205 PHE A O 1
ATOM 1609 N N . PRO A 1 206 ? -5.855 24.125 21.344 1 91.38 206 PRO A N 1
ATOM 1610 C CA . PRO A 1 206 ? -6.195 23.078 22.328 1 91.38 206 PRO A CA 1
ATOM 1611 C C . PRO A 1 206 ? -7.547 23.328 22.984 1 91.38 206 PRO A C 1
ATOM 1613 O O . PRO A 1 206 ? -8.016 24.469 23.047 1 91.38 206 PRO A O 1
ATOM 1616 N N . LEU A 1 207 ? -8.094 22.266 23.594 1 86.25 207 LEU A N 1
ATOM 1617 C CA . LEU A 1 207 ? -9.422 22.297 24.188 1 86.25 207 LEU A CA 1
ATOM 1618 C C . LEU A 1 207 ? -9.445 23.172 25.422 1 86.25 207 LEU A C 1
ATOM 1620 O O . LEU A 1 207 ? -10.484 23.719 25.781 1 86.25 207 LEU A O 1
ATOM 1624 N N . THR A 1 208 ? -8.312 23.406 26.109 1 85.62 208 THR A N 1
ATOM 1625 C CA . THR A 1 208 ? -8.289 24.031 27.422 1 85.62 208 THR A CA 1
ATOM 1626 C C . THR A 1 208 ? -7.988 25.516 27.328 1 85.62 208 THR A C 1
ATOM 1628 O O . THR A 1 208 ? -7.91 26.219 28.344 1 85.62 208 THR A O 1
ATOM 1631 N N . VAL A 1 209 ? -7.957 26.016 26.156 1 92.88 209 VAL A N 1
ATOM 1632 C CA . VAL A 1 209 ? -7.504 27.391 25.984 1 92.88 209 VAL A CA 1
ATOM 1633 C C . VAL A 1 209 ? -8.625 28.359 26.375 1 92.88 209 VAL A C 1
ATOM 1635 O O . VAL A 1 209 ? -9.805 28.047 26.172 1 92.88 209 VAL A O 1
ATOM 1638 N N . ASN A 1 210 ? -8.266 29.531 26.984 1 94.38 210 ASN A N 1
ATOM 1639 C CA . ASN A 1 210 ? -9.164 30.656 27.234 1 94.38 210 ASN A CA 1
ATOM 1640 C C . ASN A 1 210 ? -9.008 31.75 26.172 1 94.38 210 ASN A C 1
ATOM 1642 O O . ASN A 1 210 ? -7.887 32.125 25.828 1 94.38 210 ASN A O 1
ATOM 1646 N N . PHE A 1 211 ? -10.164 32.219 25.703 1 96.25 211 PHE A N 1
ATOM 1647 C CA . PHE A 1 211 ? -10.133 33.219 24.672 1 96.25 211 PHE A CA 1
ATOM 1648 C C . PHE A 1 211 ? -10.547 34.594 25.219 1 96.25 211 PHE A C 1
ATOM 1650 O O . PHE A 1 211 ? -11.453 34.688 26.047 1 96.25 211 PHE A O 1
ATOM 1657 N N . THR A 1 212 ? -9.789 35.594 24.797 1 96.81 212 THR A N 1
ATOM 1658 C CA . THR A 1 212 ? -10.211 37 24.922 1 96.81 212 THR A CA 1
ATOM 1659 C C . THR A 1 212 ? -10.43 37.625 23.547 1 96.81 212 THR A C 1
ATOM 1661 O O . THR A 1 212 ? -9.562 37.531 22.688 1 96.81 212 THR A O 1
ATOM 1664 N N . PHE A 1 213 ? -11.617 38.25 23.391 1 96.5 213 PHE A N 1
ATOM 1665 C CA . PHE A 1 213 ? -11.984 38.812 22.109 1 96.5 213 PHE A CA 1
ATOM 1666 C C . PHE A 1 213 ? -11.93 40.344 22.156 1 96.5 213 PHE A C 1
ATOM 1668 O O . PHE A 1 213 ? -12.328 40.938 23.156 1 96.5 213 PHE A O 1
ATOM 1675 N N . ASP A 1 214 ? -11.43 40.875 21.078 1 95.31 214 ASP A N 1
ATOM 1676 C CA . ASP A 1 214 ? -11.523 42.312 20.922 1 95.31 214 ASP A CA 1
ATOM 1677 C C . ASP A 1 214 ? -12.969 42.75 20.625 1 95.31 214 ASP A C 1
ATOM 1679 O O . ASP A 1 214 ? -13.789 41.938 20.219 1 95.31 214 ASP A O 1
ATOM 1683 N N . SER A 1 215 ? -13.188 44.094 20.922 1 94.75 215 SER A N 1
ATOM 1684 C CA . SER A 1 215 ? -14.492 44.656 20.562 1 94.75 215 SER A CA 1
ATOM 1685 C C . SER A 1 215 ? -14.805 44.438 19.094 1 94.75 215 SER A C 1
ATOM 1687 O O . SER A 1 215 ? -13.945 44.656 18.234 1 94.75 215 SER A O 1
ATOM 1689 N N . GLY A 1 216 ? -15.945 43.969 18.812 1 95.88 216 GLY A N 1
ATOM 1690 C CA . GLY A 1 216 ? -16.359 43.75 17.438 1 95.88 216 GLY A CA 1
ATOM 1691 C C . GLY A 1 216 ? -15.984 42.375 16.906 1 95.88 216 GLY A C 1
ATOM 1692 O O . GLY A 1 216 ? -15.906 42.188 15.688 1 95.88 216 GLY A O 1
ATOM 1693 N N . ALA A 1 217 ? -15.695 41.562 17.828 1 95.56 217 ALA A N 1
ATOM 1694 C CA . ALA A 1 217 ? -15.305 40.188 17.438 1 95.56 217 ALA A CA 1
ATOM 1695 C C . ALA A 1 217 ? -16.375 39.562 16.562 1 95.56 217 ALA A C 1
ATOM 1697 O O . ALA A 1 217 ? -17.562 39.844 16.703 1 95.56 217 ALA A O 1
ATOM 1698 N N . GLN A 1 218 ? -15.82 38.75 15.57 1 96.75 218 GLN A N 1
ATOM 1699 C CA . GLN A 1 218 ? -16.703 38.062 14.625 1 96.75 218 GLN A CA 1
ATOM 1700 C C . GLN A 1 218 ? -16.969 36.625 15.055 1 96.75 218 GLN A C 1
ATOM 1702 O O . GLN A 1 218 ? -17.656 35.875 14.344 1 96.75 218 GLN A O 1
ATOM 1707 N N . LEU A 1 219 ? -16.391 36.281 16.141 1 97.25 219 LEU A N 1
ATOM 1708 C CA . LEU A 1 219 ? -16.562 34.938 16.75 1 97.25 219 LEU A CA 1
ATOM 1709 C C . LEU A 1 219 ? -17.078 35.062 18.172 1 97.25 219 LEU A C 1
ATOM 1711 O O . LEU A 1 219 ? -16.938 36.125 18.797 1 97.25 219 LEU A O 1
ATOM 1715 N N . THR A 1 220 ? -17.672 34.094 18.672 1 95.69 220 THR A N 1
ATOM 1716 C CA . THR A 1 220 ? -18.188 34.062 20.031 1 95.69 220 THR A CA 1
ATOM 1717 C C . THR A 1 220 ? -18.094 32.688 20.641 1 95.69 220 THR A C 1
ATOM 1719 O O . THR A 1 220 ? -18.016 31.688 19.906 1 95.69 220 THR A O 1
ATOM 1722 N N . ILE A 1 221 ? -18.016 32.594 21.891 1 95.69 221 ILE A N 1
ATOM 1723 C CA . ILE A 1 221 ? -18 31.328 22.641 1 95.69 221 ILE A CA 1
ATOM 1724 C C . ILE A 1 221 ? -19.172 31.297 23.625 1 95.69 221 ILE A C 1
ATOM 1726 O O . ILE A 1 221 ? -19.422 32.281 24.328 1 95.69 221 ILE A O 1
ATOM 1730 N N . ASP A 1 222 ? -19.859 30.188 23.625 1 94.94 222 ASP A N 1
ATOM 1731 C CA . ASP A 1 222 ? -21.016 30.109 24.5 1 94.94 222 ASP A CA 1
ATOM 1732 C C . ASP A 1 222 ? -20.625 29.594 25.891 1 94.94 222 ASP A C 1
ATOM 1734 O O . ASP A 1 222 ? -19.453 29.438 26.188 1 94.94 222 ASP A O 1
ATOM 1738 N N . ASP A 1 223 ? -21.547 29.406 26.75 1 92.94 223 ASP A N 1
ATOM 1739 C CA . ASP A 1 223 ? -21.328 29.062 28.156 1 92.94 223 ASP A CA 1
ATOM 1740 C C . ASP A 1 223 ? -20.719 27.672 28.297 1 92.94 223 ASP A C 1
ATOM 1742 O O . ASP A 1 223 ? -20.156 27.344 29.344 1 92.94 223 ASP A O 1
ATOM 1746 N N . GLN A 1 224 ? -20.875 26.844 27.281 1 92.81 224 GLN A N 1
ATOM 1747 C CA . GLN A 1 224 ? -20.297 25.5 27.312 1 92.81 224 GLN A CA 1
ATOM 1748 C C . GLN A 1 224 ? -18.984 25.453 26.531 1 92.81 224 GLN A C 1
ATOM 1750 O O . GLN A 1 224 ? -18.5 24.375 26.203 1 92.81 224 GLN A O 1
ATOM 1755 N N . ARG A 1 225 ? -18.484 26.562 26.094 1 94.19 225 ARG A N 1
ATOM 1756 C CA . ARG A 1 225 ? -17.188 26.766 25.453 1 94.19 225 ARG A CA 1
ATOM 1757 C C . ARG A 1 225 ? -17.188 26.203 24.047 1 94.19 225 ARG A C 1
ATOM 1759 O O . ARG A 1 225 ? -16.234 25.531 23.641 1 94.19 225 ARG A O 1
ATOM 1766 N N . ILE A 1 226 ? -18.234 26.375 23.391 1 95.56 226 ILE A N 1
ATOM 1767 C CA . ILE A 1 226 ? -18.312 26.109 21.969 1 95.56 226 ILE A CA 1
ATOM 1768 C C . ILE A 1 226 ? -18.125 27.406 21.172 1 95.56 226 ILE A C 1
ATOM 1770 O O . ILE A 1 226 ? -18.766 28.406 21.469 1 95.56 226 ILE A O 1
ATOM 1774 N N . MET A 1 227 ? -17.25 27.375 20.219 1 96.44 227 MET A N 1
ATOM 1775 C CA . MET A 1 227 ? -16.953 28.547 19.422 1 96.44 227 MET A CA 1
ATOM 1776 C C . MET A 1 227 ? -17.844 28.594 18.172 1 96.44 227 MET A C 1
ATOM 1778 O O . MET A 1 227 ? -17.984 27.578 17.484 1 96.44 227 MET A O 1
ATOM 1782 N N . PHE A 1 228 ? -18.438 29.766 17.891 1 97.31 228 PHE A N 1
ATOM 1783 C CA . PHE A 1 228 ? -19.266 30.016 16.719 1 97.31 228 PHE A CA 1
ATOM 1784 C C . PHE A 1 228 ? -18.828 31.281 16.016 1 97.31 228 PHE A C 1
ATOM 1786 O O . PHE A 1 228 ? -18.078 32.094 16.562 1 97.31 228 PHE A O 1
ATOM 1793 N N . ASN A 1 229 ? -19.266 31.344 14.742 1 97 229 ASN A N 1
ATOM 1794 C CA . ASN A 1 229 ? -19.344 32.688 14.172 1 97 229 ASN A CA 1
ATOM 1795 C C . ASN A 1 229 ? -20.406 33.531 14.852 1 97 229 ASN A C 1
ATOM 1797 O O . ASN A 1 229 ? -21.172 33.031 15.688 1 97 229 ASN A O 1
ATOM 1801 N N . LEU A 1 230 ? -20.5 34.812 14.555 1 95.06 230 LEU A N 1
ATOM 1802 C CA . LEU A 1 230 ? -21.281 35.781 15.336 1 95.06 230 LEU A CA 1
ATOM 1803 C C . LEU A 1 230 ? -22.766 35.406 15.281 1 95.06 230 LEU A C 1
ATOM 1805 O O . LEU A 1 230 ? -23.453 35.469 16.297 1 95.06 230 LEU A O 1
ATOM 1809 N N . ASP A 1 231 ? -23.281 35.062 14.133 1 95.25 231 ASP A N 1
ATOM 1810 C CA . ASP A 1 231 ? -24.719 34.781 14 1 95.25 231 ASP A CA 1
ATOM 1811 C C . ASP A 1 231 ? -25.031 33.344 14.375 1 95.25 231 ASP A C 1
ATOM 1813 O O . ASP A 1 231 ? -26.188 32.906 14.266 1 95.25 231 ASP A O 1
ATOM 1817 N N . LYS A 1 232 ? -23.984 32.5 14.727 1 96.69 232 LYS A N 1
ATOM 1818 C CA . LYS A 1 232 ? -24.078 31.141 15.227 1 96.69 232 LYS A CA 1
ATOM 1819 C C . LYS A 1 232 ? -24.641 30.203 14.156 1 96.69 232 LYS A C 1
ATOM 1821 O O . LYS A 1 232 ? -25.328 29.234 14.477 1 96.69 232 LYS A O 1
ATOM 1826 N N . THR A 1 233 ? -24.344 30.531 12.867 1 97.56 233 THR A N 1
ATOM 1827 C CA . THR A 1 233 ? -24.719 29.641 11.773 1 97.56 233 THR A CA 1
ATOM 1828 C C . THR A 1 233 ? -23.656 28.562 11.562 1 97.56 233 THR A C 1
ATOM 1830 O O . THR A 1 233 ? -23.906 27.531 10.945 1 97.56 233 THR A O 1
ATOM 1833 N N . LYS A 1 234 ? -22.5 28.859 12.102 1 96.88 234 LYS A N 1
ATOM 1834 C CA . LYS A 1 234 ? -21.391 27.922 11.969 1 96.88 234 LYS A CA 1
ATOM 1835 C C . LYS A 1 234 ? -20.781 27.594 13.336 1 96.88 234 LYS A C 1
ATOM 1837 O O . LYS A 1 234 ? -20.312 28.484 14.039 1 96.88 234 LYS A O 1
ATOM 1842 N N . LEU A 1 235 ? -20.906 26.328 13.68 1 97.44 235 LEU A N 1
ATOM 1843 C CA . LEU A 1 235 ? -20.172 25.812 14.828 1 97.44 235 LEU A CA 1
ATOM 1844 C C . LEU A 1 235 ? -18.734 25.484 14.445 1 97.44 235 LEU A C 1
ATOM 1846 O O . LEU A 1 235 ? -18.5 24.578 13.633 1 97.44 235 LEU A O 1
ATOM 1850 N N . ILE A 1 236 ? -17.812 26.125 15.016 1 97 236 ILE A N 1
ATOM 1851 C CA . ILE A 1 236 ? -16.438 26.125 14.516 1 97 236 ILE A CA 1
ATOM 1852 C C . ILE A 1 236 ? -15.625 25.078 15.266 1 97 236 ILE A C 1
ATOM 1854 O O . ILE A 1 236 ? -14.969 24.234 14.648 1 97 236 ILE A O 1
ATOM 1858 N N . MET A 1 237 ? -15.617 25.109 16.562 1 94.88 237 MET A N 1
ATOM 1859 C CA . MET A 1 237 ? -14.836 24.141 17.328 1 94.88 237 MET A CA 1
ATOM 1860 C C . MET A 1 237 ? -15.375 24.016 18.766 1 94.88 237 MET A C 1
ATOM 1862 O O . MET A 1 237 ? -15.938 24.969 19.297 1 94.88 237 MET A O 1
ATOM 1866 N N . CYS A 1 238 ? -15.227 22.859 19.297 1 93.62 238 CYS A N 1
ATOM 1867 C CA . CYS A 1 238 ? -15.539 22.578 20.688 1 93.62 238 CYS A CA 1
ATOM 1868 C C . CYS A 1 238 ? -14.297 22.672 21.562 1 93.62 238 CYS A C 1
ATOM 1870 O O . CYS A 1 238 ? -13.273 22.062 21.266 1 93.62 238 CYS A O 1
ATOM 1872 N N . LEU A 1 239 ? -14.383 23.562 22.531 1 89.31 239 LEU A N 1
ATOM 1873 C CA . LEU A 1 239 ? -13.305 23.75 23.5 1 89.31 239 LEU A CA 1
ATOM 1874 C C . LEU A 1 239 ? -13.641 23.062 24.828 1 89.31 239 LEU A C 1
ATOM 1876 O O . LEU A 1 239 ? -12.859 23.125 25.781 1 89.31 239 LEU A O 1
ATOM 1880 N N . ASN A 1 240 ? -15.016 22.578 24.891 1 75.31 240 ASN A N 1
ATOM 1881 C CA . ASN A 1 240 ? -15.562 22.188 26.188 1 75.31 240 ASN A CA 1
ATOM 1882 C C . ASN A 1 240 ? -15.43 20.688 26.422 1 75.31 240 ASN A C 1
ATOM 1884 O O . ASN A 1 240 ? -15.391 19.906 25.469 1 75.31 240 ASN A O 1
ATOM 1888 N N . LYS A 1 241 ? -15.25 20.391 27.672 1 72.62 241 LYS A N 1
ATOM 1889 C CA . LYS A 1 241 ? -15.07 19.062 28.25 1 72.62 241 LYS A CA 1
ATOM 1890 C C . LYS A 1 241 ? -16.375 18.562 28.859 1 72.62 241 LYS A C 1
ATOM 1892 O O . LYS A 1 241 ? -16.375 17.953 29.938 1 72.62 241 LYS A O 1
ATOM 1897 N N . SER A 1 242 ? -17.531 19.094 28.188 1 86.38 242 SER A N 1
ATOM 1898 C CA . SER A 1 242 ? -18.766 18.484 28.641 1 86.38 242 SER A CA 1
ATOM 1899 C C . SER A 1 242 ? -19.078 17.203 27.875 1 86.38 242 SER A C 1
ATOM 1901 O O . SER A 1 242 ? -18.641 17.031 26.734 1 86.38 242 SER A O 1
ATOM 1903 N N . ASP A 1 243 ? -19.828 16.406 28.562 1 93.62 243 ASP A N 1
ATOM 1904 C CA . ASP A 1 243 ? -20.109 15.109 27.969 1 93.62 243 ASP A CA 1
ATOM 1905 C C . ASP A 1 243 ? -21.328 15.18 27.047 1 93.62 243 ASP A C 1
ATOM 1907 O O . ASP A 1 243 ? -21.688 14.195 26.391 1 93.62 243 ASP A O 1
ATOM 1911 N N . SER A 1 244 ? -22.031 16.359 27.094 1 94.19 244 SER A N 1
ATOM 1912 C CA . SER A 1 244 ? -23.172 16.547 26.203 1 94.19 244 SER A CA 1
ATOM 1913 C C . SER A 1 244 ? -23.281 18 25.734 1 94.19 244 SER A C 1
ATOM 1915 O O . SER A 1 244 ? -22.828 18.906 26.422 1 94.19 244 SER A O 1
ATOM 1917 N N . TYR A 1 245 ? -23.906 18.203 24.578 1 93.62 245 TYR A N 1
ATOM 1918 C CA . TYR A 1 245 ? -24.109 19.547 24.062 1 93.62 245 TYR A CA 1
ATOM 1919 C C . TYR A 1 245 ? -25.359 19.594 23.172 1 93.62 245 TYR A C 1
ATOM 1921 O O . TYR A 1 245 ? -25.594 18.672 22.391 1 93.62 245 TYR A O 1
ATOM 1929 N N . THR A 1 246 ? -26.141 20.594 23.328 1 95.06 246 THR A N 1
ATOM 1930 C CA . THR A 1 246 ? -27.297 20.844 22.484 1 95.06 246 THR A CA 1
ATOM 1931 C C . THR A 1 246 ? -26.969 21.891 21.406 1 95.06 246 THR A C 1
ATOM 1933 O O . THR A 1 246 ? -26.688 23.047 21.734 1 95.06 246 THR A O 1
ATOM 1936 N N . ILE A 1 247 ? -26.984 21.484 20.172 1 95.94 247 ILE A N 1
ATOM 1937 C CA . ILE A 1 247 ? -26.672 22.375 19.047 1 95.94 247 ILE A CA 1
ATOM 1938 C C . ILE A 1 247 ? -27.844 23.312 18.781 1 95.94 247 ILE A C 1
ATOM 1940 O O . ILE A 1 247 ? -28.969 22.875 18.547 1 95.94 247 ILE A O 1
ATOM 1944 N N . PRO A 1 248 ? -27.625 24.625 18.766 1 96.12 248 PRO A N 1
ATOM 1945 C CA . PRO A 1 248 ? -28.688 25.609 18.547 1 96.12 248 PRO A CA 1
ATOM 1946 C C . PRO A 1 248 ? -29.312 25.484 17.156 1 96.12 248 PRO A C 1
ATOM 1948 O O . PRO A 1 248 ? -28.688 24.953 16.234 1 96.12 248 PRO A O 1
ATOM 1951 N N . GLU A 1 249 ? -30.625 25.969 17 1 95.94 249 GLU A N 1
ATOM 1952 C CA . GLU A 1 249 ? -31.406 25.812 15.781 1 95.94 249 GLU A CA 1
ATOM 1953 C C . GLU A 1 249 ? -30.797 26.578 14.617 1 95.94 249 GLU A C 1
ATOM 1955 O O . GLU A 1 249 ? -30.984 26.203 13.461 1 95.94 249 GLU A O 1
ATOM 1960 N N . GLN A 1 250 ? -30.031 27.594 14.914 1 95.44 250 GLN A N 1
ATOM 1961 C CA . GLN A 1 250 ? -29.531 28.484 13.875 1 95.44 250 GLN A CA 1
ATOM 1962 C C . GLN A 1 250 ? -28.328 27.875 13.164 1 95.44 250 GLN A C 1
ATOM 1964 O O . GLN A 1 250 ? -27.969 28.297 12.062 1 95.44 250 GLN A O 1
ATOM 1969 N N . VAL A 1 251 ? -27.672 26.844 13.797 1 97.5 251 VAL A N 1
ATOM 1970 C CA . VAL A 1 251 ? -26.453 26.281 13.242 1 97.5 251 VAL A CA 1
ATOM 1971 C C . VAL A 1 251 ? -26.75 25.609 11.906 1 97.5 251 VAL A C 1
ATOM 1973 O O . VAL A 1 251 ? -27.641 24.75 11.82 1 97.5 251 VAL A O 1
ATOM 1976 N N . GLN A 1 252 ? -26.016 26.031 10.859 1 97.31 252 GLN A N 1
ATOM 1977 C CA . GLN A 1 252 ? -26.172 25.453 9.523 1 97.31 252 GLN A CA 1
ATOM 1978 C C . GLN A 1 252 ? -25.016 24.516 9.18 1 97.31 252 GLN A C 1
ATOM 1980 O O . GLN A 1 252 ? -25.188 23.594 8.398 1 97.31 252 GLN A O 1
ATOM 1985 N N . ILE A 1 253 ? -23.891 24.828 9.727 1 97.38 253 ILE A N 1
ATOM 1986 C CA . ILE A 1 253 ? -22.688 24.078 9.406 1 97.38 253 ILE A CA 1
ATOM 1987 C C . ILE A 1 253 ? -21.938 23.719 10.688 1 97.38 253 ILE A C 1
ATOM 1989 O O . ILE A 1 253 ? -21.734 24.578 11.555 1 97.38 253 ILE A O 1
ATOM 1993 N N . ILE A 1 254 ? -21.625 22.453 10.906 1 96.62 254 ILE A N 1
ATOM 1994 C CA . ILE A 1 254 ? -20.609 22.031 11.859 1 96.62 254 ILE A CA 1
ATOM 1995 C C . ILE A 1 254 ? -19.266 21.906 11.148 1 96.62 254 ILE A C 1
ATOM 1997 O O . ILE A 1 254 ? -19.125 21.109 10.211 1 96.62 254 ILE A O 1
ATOM 2001 N N . ASN A 1 255 ? -18.312 22.625 11.562 1 97.19 255 ASN A N 1
ATOM 2002 C CA . ASN A 1 255 ? -17.047 22.797 10.859 1 97.19 255 ASN A CA 1
ATOM 2003 C C . ASN A 1 255 ? -16.203 21.516 10.867 1 97.19 255 ASN A C 1
ATOM 2005 O O . ASN A 1 255 ? -16.453 20.625 11.672 1 97.19 255 ASN A O 1
ATOM 2009 N N . GLU A 1 256 ? -15.234 21.531 9.875 1 96.75 256 GLU A N 1
ATOM 2010 C CA . GLU A 1 256 ? -14.227 20.469 9.852 1 96.75 256 GLU A CA 1
ATOM 2011 C C . GLU A 1 256 ? -13.531 20.328 11.203 1 96.75 256 GLU A C 1
ATOM 2013 O O . GLU A 1 256 ? -13.133 21.344 11.805 1 96.75 256 GLU A O 1
ATOM 2018 N N . ASN A 1 257 ? -13.477 19.141 11.727 1 96.12 257 ASN A N 1
ATOM 2019 C CA . ASN A 1 257 ? -12.75 18.797 12.945 1 96.12 257 ASN A CA 1
ATOM 2020 C C . ASN A 1 257 ? -13.359 19.469 14.172 1 96.12 257 ASN A C 1
ATOM 2022 O O . ASN A 1 257 ? -12.711 19.547 15.219 1 96.12 257 ASN A O 1
ATOM 2026 N N . ALA A 1 258 ? -14.516 19.906 14.172 1 95.5 258 ALA A N 1
ATOM 2027 C CA . ALA A 1 258 ? -15.086 20.734 15.227 1 95.5 258 ALA A CA 1
ATOM 2028 C C . ALA A 1 258 ? -15.078 20.016 16.562 1 95.5 258 ALA A C 1
ATOM 2030 O O . ALA A 1 258 ? -14.812 20.625 17.609 1 95.5 258 ALA A O 1
ATOM 2031 N N . PHE A 1 259 ? -15.391 18.703 16.594 1 94.19 259 PHE A N 1
ATOM 2032 C CA . PHE A 1 259 ? -15.422 17.922 17.812 1 94.19 259 PHE A CA 1
ATOM 2033 C C . PHE A 1 259 ? -14.445 16.75 17.734 1 94.19 259 PHE A C 1
ATOM 2035 O O . PHE A 1 259 ? -14.508 15.828 18.547 1 94.19 259 PHE A O 1
ATOM 2042 N N . LYS A 1 260 ? -13.633 16.844 16.75 1 94.5 260 LYS A N 1
ATOM 2043 C CA . LYS A 1 260 ? -12.75 15.703 16.484 1 94.5 260 LYS A CA 1
ATOM 2044 C C . LYS A 1 260 ? -11.945 15.328 17.719 1 94.5 260 LYS A C 1
ATOM 2046 O O . LYS A 1 260 ? -11.414 16.203 18.422 1 94.5 260 LYS A O 1
ATOM 2051 N N . ASP A 1 261 ? -11.836 14.047 18.016 1 91.75 261 ASP A N 1
ATOM 2052 C CA . ASP A 1 261 ? -11 13.453 19.047 1 91.75 261 ASP A CA 1
ATOM 2053 C C . ASP A 1 261 ? -11.453 13.891 20.438 1 91.75 261 ASP A C 1
ATOM 2055 O O . ASP A 1 261 ? -10.695 13.805 21.406 1 91.75 261 ASP A O 1
ATOM 2059 N N . ASN A 1 262 ? -12.641 14.43 20.562 1 91.56 262 ASN A N 1
ATOM 2060 C CA . ASN A 1 262 ? -13.133 14.781 21.891 1 91.56 262 ASN A CA 1
ATOM 2061 C C . ASN A 1 262 ? -13.234 13.562 22.797 1 91.56 262 ASN A C 1
ATOM 2063 O O . ASN A 1 262 ? -13.953 12.609 22.484 1 91.56 262 ASN A O 1
ATOM 2067 N N . PRO A 1 263 ? -12.562 13.586 23.891 1 91.25 263 PRO A N 1
ATOM 2068 C CA . PRO A 1 263 ? -12.422 12.375 24.688 1 91.25 263 PRO A CA 1
ATOM 2069 C C . PRO A 1 263 ? -13.625 12.117 25.594 1 91.25 263 PRO A C 1
ATOM 2071 O O . PRO A 1 263 ? -13.75 11.039 26.172 1 91.25 263 PRO A O 1
ATOM 2074 N N . ILE A 1 264 ? -14.539 13.078 25.781 1 92.56 264 ILE A N 1
ATOM 2075 C CA . ILE A 1 264 ? -15.516 12.891 26.844 1 92.56 264 ILE A CA 1
ATOM 2076 C C . ILE A 1 264 ? -16.922 13.039 26.281 1 92.56 264 ILE A C 1
ATOM 2078 O O . ILE A 1 264 ? -17.906 12.703 26.953 1 92.56 264 ILE A O 1
ATOM 2082 N N . LEU A 1 265 ? -17.078 13.508 25.031 1 92.81 265 LEU A N 1
ATOM 2083 C CA . LEU A 1 265 ? -18.391 13.758 24.453 1 92.81 265 LEU A CA 1
ATOM 2084 C C . LEU A 1 265 ? -19.188 12.461 24.359 1 92.81 265 LEU A C 1
ATOM 2086 O O . LEU A 1 265 ? -18.75 11.492 23.734 1 92.81 265 LEU A O 1
ATOM 2090 N N . ARG A 1 266 ? -20.438 12.406 24.859 1 94.25 266 ARG A N 1
ATOM 2091 C CA . ARG A 1 266 ? -21.281 11.211 24.875 1 94.25 266 ARG A CA 1
ATOM 2092 C C . ARG A 1 266 ? -22.562 11.438 24.078 1 94.25 266 ARG A C 1
ATOM 2094 O O . ARG A 1 266 ? -23.125 10.492 23.516 1 94.25 266 ARG A O 1
ATOM 2101 N N . LYS A 1 267 ? -23.031 12.695 24.094 1 91.75 267 LYS A N 1
ATOM 2102 C CA . LYS A 1 267 ? -24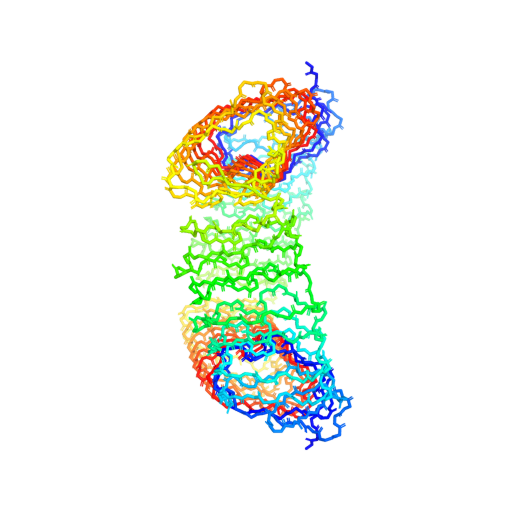.344 12.938 23.5 1 91.75 267 LYS A CA 1
ATOM 2103 C C . LYS A 1 267 ? -24.391 14.297 22.812 1 91.75 267 LYS A C 1
ATOM 2105 O O . LYS A 1 267 ? -23.922 15.297 23.359 1 91.75 267 LYS A O 1
ATOM 2110 N N . ILE A 1 268 ? -24.844 14.32 21.609 1 92.31 268 ILE A N 1
ATOM 2111 C CA . ILE A 1 268 ? -25.156 15.547 20.875 1 92.31 268 ILE A CA 1
ATOM 2112 C C . ILE A 1 268 ? -26.656 15.617 20.609 1 92.31 268 ILE A C 1
ATOM 2114 O O . ILE A 1 268 ? -27.25 14.656 20.125 1 92.31 268 ILE A O 1
ATOM 2118 N N . VAL A 1 269 ? -27.297 16.656 21.016 1 92.69 269 VAL A N 1
ATOM 2119 C CA . VAL A 1 269 ? -28.703 16.891 20.781 1 92.69 269 VAL A CA 1
ATOM 2120 C C . VAL A 1 269 ? -28.875 18.078 19.828 1 92.69 269 VAL A C 1
ATOM 2122 O O . VAL A 1 269 ? -28.172 19.078 19.938 1 92.69 269 VAL A O 1
ATOM 2125 N N . PHE A 1 270 ? -29.688 17.953 18.891 1 93.19 270 PHE A N 1
ATOM 2126 C CA . PHE A 1 270 ? -30.047 19.062 18.031 1 93.19 270 PHE A CA 1
ATOM 2127 C C . PHE A 1 270 ? -31.375 19.672 18.453 1 93.19 270 PHE A C 1
ATOM 2129 O O . PHE A 1 270 ? -32.344 18.953 18.703 1 93.19 270 PHE A O 1
ATOM 2136 N N . LYS A 1 271 ? -31.406 21 18.594 1 92.88 271 LYS A N 1
ATOM 2137 C CA . LYS A 1 271 ? -32.656 21.672 18.922 1 92.88 271 LYS A CA 1
ATOM 2138 C C . LYS A 1 271 ? -33.719 21.422 17.844 1 92.88 271 LYS A C 1
ATOM 2140 O O . LYS A 1 271 ? -33.406 21.156 16.688 1 92.88 271 LYS A O 1
ATOM 2145 N N . SER A 1 272 ? -35 21.531 18.359 1 87.69 272 SER A N 1
ATOM 2146 C CA . SER A 1 272 ? -36.125 21.344 17.453 1 87.69 272 SER A CA 1
ATOM 2147 C C . SER A 1 272 ? -36.062 22.297 16.266 1 87.69 272 SER A C 1
ATOM 2149 O O . SER A 1 272 ? -35.594 23.422 16.406 1 87.69 272 SER A O 1
ATOM 2151 N N . ASN A 1 273 ? -36.375 22.031 15.055 1 90.56 273 ASN A N 1
ATOM 2152 C CA . ASN A 1 273 ? -36.375 22.844 13.836 1 90.56 273 ASN A CA 1
ATOM 2153 C C . ASN A 1 273 ? -34.969 23.188 13.406 1 90.56 273 ASN A C 1
ATOM 2155 O O . ASN A 1 273 ? -34.688 24.328 13.008 1 90.56 273 ASN A O 1
ATOM 2159 N N . SER A 1 274 ? -34.031 22.281 13.641 1 92.88 274 SER A N 1
ATOM 2160 C CA . SER A 1 274 ? -32.625 22.469 13.281 1 92.88 274 SER A CA 1
ATOM 2161 C C . SER A 1 274 ? -32.5 22.859 11.812 1 92.88 274 SER A C 1
ATOM 2163 O O . SER A 1 274 ? -33.188 22.328 10.945 1 92.88 274 SER A O 1
ATOM 2165 N N . ASN A 1 275 ? -31.562 23.859 11.586 1 93.56 275 ASN A N 1
ATOM 2166 C CA . ASN A 1 275 ? -31.234 24.297 10.234 1 93.56 275 ASN A CA 1
ATOM 2167 C C . ASN A 1 275 ? -29.922 23.672 9.742 1 93.56 275 ASN A C 1
ATOM 2169 O O . ASN A 1 275 ? -29.344 24.141 8.766 1 93.56 275 ASN A O 1
ATOM 2173 N N . LEU A 1 276 ? -29.516 22.672 10.469 1 93.81 276 LEU A N 1
ATOM 2174 C CA . LEU A 1 276 ? -28.234 22.062 10.133 1 93.81 276 LEU A CA 1
ATOM 2175 C C . LEU A 1 276 ? -28.266 21.484 8.719 1 93.81 276 LEU A C 1
ATOM 2177 O O . LEU A 1 276 ? -29.125 20.656 8.406 1 93.81 276 LEU A O 1
ATOM 2181 N N . ASN A 1 277 ? -27.328 21.922 7.965 1 92.94 277 ASN A N 1
ATOM 2182 C CA . ASN A 1 277 ? -27.25 21.516 6.57 1 92.94 277 ASN A CA 1
ATOM 2183 C C . ASN A 1 277 ? -26.047 20.594 6.332 1 92.94 277 ASN A C 1
ATOM 2185 O O . ASN A 1 277 ? -26.125 19.641 5.566 1 92.94 277 ASN A O 1
ATOM 2189 N N . GLU A 1 278 ? -24.984 20.906 6.996 1 93.94 278 GLU A N 1
ATOM 2190 C CA . GLU A 1 278 ? -23.734 20.219 6.684 1 93.94 278 GLU A CA 1
ATOM 2191 C C . GLU A 1 278 ? -22.969 19.875 7.953 1 93.94 278 GLU A C 1
ATOM 2193 O O . GLU A 1 278 ? -22.844 20.703 8.852 1 93.94 278 GLU A O 1
ATOM 2198 N N . ILE A 1 279 ? -22.484 18.656 7.984 1 93.75 279 ILE A N 1
ATOM 2199 C CA . ILE A 1 279 ? -21.484 18.25 8.977 1 93.75 279 ILE A CA 1
ATOM 2200 C C . ILE A 1 279 ? -20.125 18.094 8.312 1 93.75 279 ILE A C 1
ATOM 2202 O O . ILE A 1 279 ? -19.953 17.266 7.406 1 93.75 279 ILE A O 1
ATOM 2206 N N . GLY A 1 280 ? -19.203 18.812 8.727 1 95.56 280 GLY A N 1
ATOM 2207 C CA . GLY A 1 280 ? -17.906 18.938 8.07 1 95.56 280 GLY A CA 1
ATOM 2208 C C . GLY A 1 280 ? -17.047 17.688 8.203 1 95.56 280 GLY A C 1
ATOM 2209 O O . GLY A 1 280 ? -17.406 16.766 8.93 1 95.56 280 GLY A O 1
ATOM 2210 N N . LYS A 1 281 ? -15.883 17.75 7.457 1 96.56 281 LYS A N 1
ATOM 2211 C CA . LYS A 1 281 ? -14.922 16.656 7.453 1 96.56 281 LYS A CA 1
ATOM 2212 C C . LYS A 1 281 ? -14.414 16.359 8.859 1 96.56 281 LYS A C 1
ATOM 2214 O O . LYS A 1 281 ? -14.031 17.281 9.594 1 96.56 281 LYS A O 1
ATOM 2219 N N . ASN A 1 282 ? -14.539 15.133 9.242 1 97.25 282 ASN A N 1
ATOM 2220 C CA . ASN A 1 282 ? -14.023 14.648 10.516 1 97.25 282 ASN A CA 1
ATOM 2221 C C . ASN A 1 282 ? -14.633 15.406 11.688 1 97.25 282 ASN A C 1
ATOM 2223 O O . ASN A 1 282 ? -14.039 15.477 12.766 1 97.25 282 ASN A O 1
ATOM 2227 N N . ALA A 1 283 ? -15.734 15.977 11.578 1 96.5 283 ALA A N 1
ATOM 2228 C CA . ALA A 1 283 ? -16.297 16.859 12.586 1 96.5 283 ALA A CA 1
ATOM 2229 C C . ALA A 1 283 ? -16.422 16.156 13.93 1 96.5 283 ALA A C 1
ATOM 2231 O O . ALA A 1 283 ? -16.172 16.75 14.984 1 96.5 283 ALA A O 1
ATOM 2232 N N . PHE A 1 284 ? -16.797 14.852 13.938 1 95.38 284 PHE A N 1
ATOM 2233 C CA . PHE A 1 284 ? -16.938 14.086 15.172 1 95.38 284 PHE A CA 1
ATOM 2234 C C . PHE A 1 284 ? -16.047 12.852 15.141 1 95.38 284 PHE A C 1
ATOM 2236 O O . PHE A 1 284 ? -16.328 11.859 15.82 1 95.38 284 PHE A O 1
ATOM 2243 N N . ALA A 1 285 ? -15.047 12.898 14.266 1 96.88 285 ALA A N 1
ATOM 2244 C CA . ALA A 1 285 ? -14.188 11.727 14.133 1 96.88 285 ALA A CA 1
ATOM 2245 C C . ALA A 1 285 ? -13.531 11.375 15.469 1 96.88 285 ALA A C 1
ATOM 2247 O O . ALA A 1 285 ? -13.078 12.266 16.188 1 96.88 285 ALA A O 1
ATOM 2248 N N . ASN A 1 286 ? -13.523 10.062 15.82 1 96.25 286 ASN A N 1
ATOM 2249 C CA . ASN A 1 286 ? -12.844 9.492 16.969 1 96.25 286 ASN A CA 1
ATOM 2250 C C . ASN A 1 286 ? -13.422 10.008 18.281 1 96.25 286 ASN A C 1
ATOM 2252 O O . ASN A 1 286 ? -12.695 10.172 19.266 1 96.25 286 ASN A O 1
ATOM 2256 N N . CYS A 1 287 ? -14.602 10.477 18.328 1 94.94 287 CYS A N 1
ATOM 2257 C CA . CYS A 1 287 ? -15.328 10.656 19.578 1 94.94 287 CYS A CA 1
ATOM 2258 C C . CYS A 1 287 ? -15.766 9.312 20.141 1 94.94 287 CYS A C 1
ATOM 2260 O O . CYS A 1 287 ? -16.922 8.898 19.953 1 94.94 287 CYS A O 1
ATOM 2262 N N . LEU A 1 288 ? -14.93 8.719 20.828 1 95.56 288 LEU A N 1
ATOM 2263 C CA . LEU A 1 288 ? -15.008 7.312 21.219 1 95.56 288 LEU A CA 1
ATOM 2264 C C . LEU A 1 288 ? -16.188 7.078 22.172 1 95.56 288 LEU A C 1
ATOM 2266 O O . LEU A 1 288 ? -16.703 5.961 22.25 1 95.56 288 LEU A O 1
ATOM 2270 N N . LEU A 1 289 ? -16.641 8.117 22.906 1 94.94 289 LEU A N 1
ATOM 2271 C CA . LEU A 1 289 ? -17.688 7.93 23.906 1 94.94 289 LEU A CA 1
ATOM 2272 C C . LEU A 1 289 ? -19.031 8.398 23.359 1 94.94 289 LEU A C 1
ATOM 2274 O O . LEU A 1 289 ? -20.062 8.211 24.016 1 94.94 289 LEU A O 1
ATOM 2278 N N . LEU A 1 290 ? -19.031 8.93 22.141 1 94.06 290 LEU A N 1
ATOM 2279 C CA . LEU A 1 290 ? -20.297 9.391 21.547 1 94.06 290 LEU A CA 1
ATOM 2280 C C . LEU A 1 290 ? -21.203 8.203 21.25 1 94.06 290 LEU A C 1
ATOM 2282 O O . LEU A 1 290 ? -20.938 7.434 20.328 1 94.06 290 LEU A O 1
ATOM 2286 N N . SER A 1 291 ? -22.281 8.039 21.906 1 91.56 291 SER A N 1
ATOM 2287 C CA . SER A 1 291 ? -23.109 6.836 21.844 1 91.56 291 SER A CA 1
ATOM 2288 C C . SER A 1 291 ? -24.375 7.078 21.047 1 91.56 291 SER A C 1
ATOM 2290 O O . SER A 1 291 ? -25.016 6.133 20.578 1 91.56 291 SER A O 1
ATOM 2292 N N . SER A 1 292 ? -24.781 8.312 20.984 1 82.56 292 SER A N 1
ATOM 2293 C CA . SER A 1 292 ? -26.031 8.594 20.281 1 82.56 292 SER A CA 1
ATOM 2294 C C . SER A 1 292 ? -25.969 9.93 19.547 1 82.56 292 SER A C 1
ATOM 2296 O O . SER A 1 292 ? -25.391 10.898 20.062 1 82.56 292 SER A O 1
ATOM 2298 N N . ILE A 1 293 ? -26.484 9.953 18.375 1 82.44 293 ILE A N 1
ATOM 2299 C CA . ILE A 1 293 ? -26.641 11.195 17.625 1 82.44 293 ILE A CA 1
ATOM 2300 C C . ILE A 1 293 ? -27.891 11.125 16.75 1 82.44 293 ILE A C 1
ATOM 2302 O O . ILE A 1 293 ? -28.078 10.164 15.992 1 82.44 293 ILE A O 1
ATOM 2306 N N . ASP A 1 294 ? -28.844 11.961 16.984 1 83.06 294 ASP A N 1
ATOM 2307 C CA . ASP A 1 294 ? -30.047 12.078 16.156 1 83.06 294 ASP A CA 1
ATOM 2308 C C . ASP A 1 294 ? -29.891 13.188 15.109 1 83.06 294 ASP A C 1
ATOM 2310 O O . ASP A 1 294 ? -30.172 14.352 15.398 1 83.06 294 ASP A O 1
ATOM 2314 N N . ILE A 1 295 ? -29.469 12.875 13.977 1 84.5 295 ILE A N 1
ATOM 2315 C CA . ILE A 1 295 ? -29.141 13.852 12.945 1 84.5 295 ILE A CA 1
ATOM 2316 C C . ILE A 1 295 ? -30.438 14.469 12.398 1 84.5 295 ILE A C 1
ATOM 2318 O O . ILE A 1 295 ? -31.359 13.75 12.016 1 84.5 295 ILE A O 1
ATOM 2322 N N . PRO A 1 296 ? -30.484 15.75 12.344 1 87.94 296 PRO A N 1
ATOM 2323 C CA . PRO A 1 296 ? -31.688 16.422 11.875 1 87.94 296 PRO A CA 1
ATOM 2324 C C . PRO A 1 296 ? -32.031 16.109 10.422 1 87.94 296 PRO A C 1
ATOM 2326 O O . PRO A 1 296 ? -31.125 15.859 9.617 1 87.94 296 PRO A O 1
ATOM 2329 N N . ILE A 1 297 ? -33.312 16.188 10.078 1 82.31 297 ILE A N 1
ATOM 2330 C CA . ILE A 1 297 ? -33.812 15.883 8.742 1 82.31 297 ILE A CA 1
ATOM 2331 C C . ILE A 1 297 ? -33.312 16.906 7.742 1 82.31 297 ILE A C 1
ATOM 2333 O O . ILE A 1 297 ? -33.188 16.625 6.551 1 82.31 297 ILE A O 1
ATOM 2337 N N . SER A 1 298 ? -32.906 18.062 8.25 1 84.94 298 SER A N 1
ATOM 2338 C CA . SER A 1 298 ? -32.469 19.141 7.395 1 84.94 298 SER A CA 1
ATOM 2339 C C . SER A 1 298 ? -31.047 18.875 6.883 1 84.94 298 SER A C 1
ATOM 2341 O O . SER A 1 298 ? -30.578 19.547 5.957 1 84.94 298 SER A O 1
ATOM 2343 N N . THR A 1 299 ? -30.359 17.922 7.496 1 84.31 299 THR A N 1
ATOM 2344 C CA . THR A 1 299 ? -28.969 17.672 7.137 1 84.31 299 THR A CA 1
ATOM 2345 C C . THR A 1 299 ? -28.875 17 5.77 1 84.31 299 THR A C 1
ATOM 2347 O O . THR A 1 299 ? -29.406 15.906 5.566 1 84.31 299 THR A O 1
ATOM 2350 N N . SER A 1 300 ? -28.172 17.672 4.871 1 82.12 300 SER A N 1
ATOM 2351 C CA . SER A 1 300 ? -28.125 17.156 3.506 1 82.12 300 SER A CA 1
ATOM 2352 C C . SER A 1 300 ? -26.781 16.516 3.191 1 82.12 300 SER A C 1
ATOM 2354 O O . SER A 1 300 ? -26.688 15.656 2.314 1 82.12 300 SER A O 1
ATOM 2356 N N . ASN A 1 301 ? -25.734 17 3.955 1 82.75 301 ASN A N 1
ATOM 2357 C CA . ASN A 1 301 ? -24.406 16.531 3.584 1 82.75 301 ASN A CA 1
ATOM 2358 C C . ASN A 1 301 ? -23.609 16.078 4.805 1 82.75 301 ASN A C 1
ATOM 2360 O O . ASN A 1 301 ? -23.578 16.766 5.824 1 82.75 301 ASN A O 1
ATOM 2364 N N . PHE A 1 302 ? -23.047 14.859 4.691 1 82.25 302 PHE A N 1
ATOM 2365 C CA . PHE A 1 302 ? -22.016 14.336 5.57 1 82.25 302 PHE A CA 1
ATOM 2366 C C . PHE A 1 302 ? -20.688 14.234 4.832 1 82.25 302 PHE A C 1
ATOM 2368 O O . PHE A 1 302 ? -20.562 13.477 3.869 1 82.25 302 PHE A O 1
ATOM 2375 N N . LEU A 1 303 ? -19.766 14.961 5.336 1 91.62 303 LEU A N 1
ATOM 2376 C CA . LEU A 1 303 ? -18.484 14.977 4.617 1 91.62 303 LEU A CA 1
ATOM 2377 C C . LEU A 1 303 ? -17.562 13.875 5.121 1 91.62 303 LEU A C 1
ATOM 2379 O O . LEU A 1 303 ? -17.938 13.109 6.012 1 91.62 303 LEU A O 1
ATOM 2383 N N . ASP A 1 304 ? -16.484 13.805 4.516 1 95.5 304 ASP A N 1
ATOM 2384 C CA . ASP A 1 304 ? -15.57 12.68 4.727 1 95.5 304 ASP A CA 1
ATOM 2385 C C . ASP A 1 304 ? -15.234 12.516 6.207 1 95.5 304 ASP A C 1
ATOM 2387 O O . ASP A 1 304 ? -14.867 13.484 6.875 1 95.5 304 ASP A O 1
ATOM 2391 N N . GLY A 1 305 ? -15.469 11.297 6.691 1 96.94 305 GLY A N 1
ATOM 2392 C CA . GLY A 1 305 ? -15.023 10.922 8.023 1 96.94 305 GLY A CA 1
ATOM 2393 C C . GLY A 1 305 ? -15.789 11.617 9.125 1 96.94 305 GLY A C 1
ATOM 2394 O O . GLY A 1 305 ? -15.336 11.664 10.273 1 96.94 305 GLY A O 1
ATOM 2395 N N . ALA A 1 306 ? -16.922 12.172 8.922 1 95.44 306 ALA A N 1
ATOM 2396 C CA . ALA A 1 306 ? -17.641 13.008 9.875 1 95.44 306 ALA A CA 1
ATOM 2397 C C . ALA A 1 306 ? -17.797 12.305 11.219 1 95.44 306 ALA A C 1
ATOM 2399 O O . ALA A 1 306 ? -17.656 12.93 12.273 1 95.44 306 ALA A O 1
ATOM 2400 N N . PHE A 1 307 ? -18.062 10.938 11.172 1 95.75 307 PHE A N 1
ATOM 2401 C CA . PHE A 1 307 ? -18.234 10.164 12.398 1 95.75 307 PHE A CA 1
ATOM 2402 C C . PHE A 1 307 ? -17.312 8.945 12.406 1 95.75 307 PHE A C 1
ATOM 2404 O O . PHE A 1 307 ? -17.656 7.922 13 1 95.75 307 PHE A O 1
ATOM 2411 N N . SER A 1 308 ? -16.281 9.062 11.641 1 97.5 308 SER A N 1
ATOM 2412 C CA . SER A 1 308 ? -15.336 7.953 11.602 1 97.5 308 SER A CA 1
ATOM 2413 C C . SER A 1 308 ? -14.797 7.629 12.984 1 97.5 308 SER A C 1
ATOM 2415 O O . SER A 1 308 ? -14.406 8.531 13.734 1 97.5 308 SER A O 1
ATOM 2417 N N . GLY A 1 309 ? -14.797 6.352 13.344 1 97.38 309 GLY A N 1
ATOM 2418 C CA . GLY A 1 309 ? -14.18 5.902 14.578 1 97.38 309 GLY A CA 1
ATOM 2419 C C . GLY A 1 309 ? -15.047 6.145 15.805 1 97.38 309 GLY A C 1
ATOM 2420 O O . GLY A 1 309 ? -14.609 5.945 16.938 1 97.38 309 GLY A O 1
ATOM 2421 N N . CYS A 1 310 ? -16.219 6.598 15.727 1 96.94 310 CYS A N 1
ATOM 2422 C CA . CYS A 1 310 ? -17.125 6.723 16.859 1 96.94 310 CYS A CA 1
ATOM 2423 C C . CYS A 1 310 ? -17.625 5.355 17.312 1 96.94 310 CYS A C 1
ATOM 2425 O O . CYS A 1 310 ? -18.75 4.961 16.984 1 96.94 310 CYS A O 1
ATOM 2427 N N . SER A 1 311 ? -16.875 4.703 18 1 96.12 311 SER A N 1
ATOM 2428 C CA . SER A 1 311 ? -17.016 3.277 18.281 1 96.12 311 SER A CA 1
ATOM 2429 C C . SER A 1 311 ? -18.141 3.012 19.281 1 96.12 311 SER A C 1
ATOM 2431 O O . SER A 1 311 ? -18.516 1.857 19.516 1 96.12 311 SER A O 1
ATOM 2433 N N . SER A 1 312 ? -18.75 4.086 19.875 1 96 312 SER A N 1
ATOM 2434 C CA . SER A 1 312 ? -19.828 3.9 20.844 1 96 312 SER A CA 1
ATOM 2435 C C . SER A 1 312 ? -21.188 4.199 20.234 1 96 312 SER A C 1
ATOM 2437 O O . SER A 1 312 ? -22.219 3.938 20.844 1 96 312 SER A O 1
ATOM 2439 N N . ILE A 1 313 ? -21.219 4.703 19 1 93.81 313 ILE A N 1
ATOM 2440 C CA . ILE A 1 313 ? -22.5 4.98 18.359 1 93.81 313 ILE A CA 1
ATOM 2441 C C . ILE A 1 313 ? -23.219 3.668 18.047 1 93.81 313 ILE A C 1
ATOM 2443 O O . ILE A 1 313 ? -22.641 2.762 17.453 1 93.81 313 ILE A O 1
ATOM 2447 N N . THR A 1 314 ? -24.469 3.506 18.422 1 89.94 314 THR A N 1
ATOM 2448 C CA . THR A 1 314 ? -25.188 2.25 18.25 1 89.94 314 THR A CA 1
ATOM 2449 C C . THR A 1 314 ? -26.203 2.357 17.125 1 89.94 314 THR A C 1
ATOM 2451 O O . THR A 1 314 ? -26.547 1.359 16.484 1 89.94 314 THR A O 1
ATOM 2454 N N . THR A 1 315 ? -26.781 3.564 17 1 83.69 315 THR A N 1
ATOM 2455 C CA . THR A 1 315 ? -27.797 3.764 15.977 1 83.69 315 THR A CA 1
ATOM 2456 C C . THR A 1 315 ? -27.625 5.121 15.305 1 83.69 315 THR A C 1
ATOM 2458 O O . THR A 1 315 ? -27.203 6.09 15.945 1 83.69 315 THR A O 1
ATOM 2461 N N . VAL A 1 316 ? -27.844 5.195 14.055 1 78.12 316 VAL A N 1
ATOM 2462 C CA . VAL A 1 316 ? -27.828 6.449 13.312 1 78.12 316 VAL A CA 1
ATOM 2463 C C . VAL A 1 316 ? -29.078 6.539 12.438 1 78.12 316 VAL A C 1
ATOM 2465 O O . VAL A 1 316 ? -29.438 5.566 11.766 1 78.12 316 VAL A O 1
ATOM 2468 N N . PHE A 1 317 ? -29.781 7.707 12.539 1 75.25 317 PHE A N 1
ATOM 2469 C CA . PHE A 1 317 ? -30.938 7.984 11.711 1 75.25 317 PHE A CA 1
ATOM 2470 C C . PHE A 1 317 ? -30.625 9.062 10.68 1 75.25 317 PHE A C 1
ATOM 2472 O O . PHE A 1 317 ? -30 10.07 11 1 75.25 317 PHE A O 1
ATOM 2479 N N . PHE A 1 318 ? -30.938 8.711 9.43 1 73.75 318 PHE A N 1
ATOM 2480 C CA . PHE A 1 318 ? -30.734 9.711 8.383 1 73.75 318 PHE A CA 1
ATOM 2481 C C . PHE A 1 318 ? -32.062 10.312 7.949 1 73.75 318 PHE A C 1
ATOM 2483 O O . PHE A 1 318 ? -33.062 9.594 7.797 1 73.75 318 PHE A O 1
ATOM 2490 N N . GLY A 1 319 ? -32.094 11.648 7.871 1 70 319 GLY A N 1
ATOM 2491 C CA . GLY A 1 319 ? -33.281 12.352 7.457 1 70 319 GLY A CA 1
ATOM 2492 C C . GLY A 1 319 ? -33.531 12.266 5.965 1 70 319 GLY A C 1
ATOM 2493 O O . GLY A 1 319 ? -32.719 11.758 5.211 1 70 319 GLY A O 1
ATOM 2494 N N . LYS A 1 320 ? -34.688 12.711 5.473 1 73.06 320 LYS A N 1
ATOM 2495 C CA . LYS A 1 320 ? -35.188 12.594 4.102 1 73.06 320 LYS A CA 1
ATOM 2496 C C . LYS A 1 320 ? -34.344 13.43 3.145 1 73.06 320 LYS A C 1
ATOM 2498 O O . LYS A 1 320 ? -34.312 13.164 1.942 1 73.06 320 LYS A O 1
ATOM 2503 N N . ASN A 1 321 ? -33.594 14.359 3.674 1 76 321 ASN A N 1
ATOM 2504 C CA . ASN A 1 321 ? -32.875 15.297 2.811 1 76 321 ASN A CA 1
ATOM 2505 C C . ASN A 1 321 ? -31.422 14.859 2.574 1 76 321 ASN A C 1
ATOM 2507 O O . ASN A 1 321 ? -30.656 15.562 1.918 1 76 321 ASN A O 1
ATOM 2511 N N . LEU A 1 322 ? -31.125 13.727 3.072 1 74.69 322 LEU A N 1
ATOM 2512 C CA . LEU A 1 322 ? -29.766 13.25 2.9 1 74.69 322 LEU A CA 1
ATOM 2513 C C . LEU A 1 322 ? -29.422 13.062 1.424 1 74.69 322 LEU A C 1
ATOM 2515 O O . LEU A 1 322 ? -30.172 12.391 0.699 1 74.69 322 LEU A O 1
ATOM 2519 N N . ILE A 1 323 ? -28.297 13.68 1.02 1 75.56 323 ILE A N 1
ATOM 2520 C CA . ILE A 1 323 ? -27.906 13.586 -0.382 1 75.56 323 ILE A CA 1
ATOM 2521 C C . ILE A 1 323 ? -26.688 12.672 -0.517 1 75.56 323 ILE A C 1
ATOM 2523 O O . ILE A 1 323 ? -26.578 11.906 -1.479 1 75.56 323 ILE A O 1
ATOM 2527 N N . SER A 1 324 ? -25.828 12.719 0.421 1 75.88 324 SER A N 1
ATOM 2528 C CA . SER A 1 324 ? -24.625 11.906 0.253 1 75.88 324 SER A CA 1
ATOM 2529 C C . SER A 1 324 ? -24 11.547 1.6 1 75.88 324 SER A C 1
ATOM 2531 O O . SER A 1 324 ? -24.141 12.297 2.568 1 75.88 324 SER A O 1
ATOM 2533 N N . ILE A 1 325 ? -23.484 10.336 1.665 1 79.31 325 ILE A N 1
ATOM 2534 C CA . ILE A 1 325 ? -22.594 9.883 2.725 1 79.31 325 ILE A CA 1
ATOM 2535 C C . ILE A 1 325 ? -21.188 9.719 2.172 1 79.31 325 ILE A C 1
ATOM 2537 O O . ILE A 1 325 ? -20.922 8.805 1.382 1 79.31 325 ILE A O 1
ATOM 2541 N N . SER A 1 326 ? -20.375 10.648 2.582 1 88.12 326 SER A N 1
ATOM 2542 C CA . SER A 1 326 ? -19.047 10.734 1.97 1 88.12 326 SER A CA 1
ATOM 2543 C C . SER A 1 326 ? -18.125 9.648 2.5 1 88.12 326 SER A C 1
ATOM 2545 O O . SER A 1 326 ? -18.531 8.82 3.316 1 88.12 326 SER A O 1
ATOM 2547 N N . ASP A 1 327 ? -16.953 9.688 1.998 1 93.31 327 ASP A N 1
ATOM 2548 C CA . ASP A 1 327 ? -15.961 8.656 2.309 1 93.31 327 ASP A CA 1
ATOM 2549 C C . ASP A 1 327 ? -15.719 8.57 3.812 1 93.31 327 ASP A C 1
ATOM 2551 O O . ASP A 1 327 ? -15.578 9.594 4.484 1 93.31 327 ASP A O 1
ATOM 2555 N N . ASN A 1 328 ? -15.773 7.332 4.34 1 96.06 328 ASN A N 1
ATOM 2556 C CA . ASN A 1 328 ? -15.391 7.008 5.711 1 96.06 328 ASN A CA 1
ATOM 2557 C C . ASN A 1 328 ? -16.328 7.672 6.723 1 96.06 328 ASN A C 1
ATOM 2559 O O . ASN A 1 328 ? -15.984 7.805 7.898 1 96.06 328 ASN A O 1
ATOM 2563 N N . ALA A 1 329 ? -17.484 8.117 6.312 1 91.38 329 ALA A N 1
ATOM 2564 C CA . ALA A 1 329 ? -18.344 8.93 7.172 1 91.38 329 ALA A CA 1
ATOM 2565 C C . ALA A 1 329 ? -18.609 8.227 8.5 1 91.38 329 ALA A C 1
ATOM 2567 O O . ALA A 1 329 ? -18.609 8.867 9.555 1 91.38 329 ALA A O 1
ATOM 2568 N N . PHE A 1 330 ? -18.797 6.855 8.492 1 93.31 330 PHE A N 1
ATOM 2569 C CA . PHE A 1 330 ? -19.078 6.078 9.695 1 93.31 330 PHE A CA 1
ATOM 2570 C C . PHE A 1 330 ? -18.172 4.855 9.773 1 93.31 330 PHE A C 1
ATOM 2572 O O . PHE A 1 330 ? -18.578 3.799 10.25 1 93.31 330 PHE A O 1
ATOM 2579 N N . SER A 1 331 ? -17.016 4.992 9.156 1 96.31 331 SER A N 1
ATOM 2580 C CA . SER A 1 331 ? -16.078 3.875 9.195 1 96.31 331 SER A CA 1
ATOM 2581 C C . SER A 1 331 ? -15.656 3.555 10.625 1 96.31 331 SER A C 1
ATOM 2583 O O . SER A 1 331 ? -15.453 4.461 11.438 1 96.31 331 SER A O 1
ATOM 2585 N N . TYR A 1 332 ? -15.695 2.229 11 1 96.44 332 TYR A N 1
ATOM 2586 C CA . TYR A 1 332 ? -15.211 1.673 12.258 1 96.44 332 TYR A CA 1
ATOM 2587 C C . TYR A 1 332 ? -16.047 2.168 13.43 1 96.44 332 TYR A C 1
ATOM 2589 O O . TYR A 1 332 ? -15.523 2.381 14.531 1 96.44 332 TYR A O 1
ATOM 2597 N N . CYS A 1 333 ? -17.219 2.498 13.172 1 95.75 333 CYS A N 1
ATOM 2598 C CA . CYS A 1 333 ? -18.203 2.605 14.25 1 95.75 333 CYS A CA 1
ATOM 2599 C C . CYS A 1 333 ? -18.625 1.228 14.742 1 95.75 333 CYS A C 1
ATOM 2601 O O . CYS A 1 333 ? -19.703 0.746 14.391 1 95.75 333 CYS A O 1
ATOM 2603 N N . THR A 1 334 ? -17.844 0.625 15.539 1 95.81 334 THR A N 1
ATOM 2604 C CA . THR A 1 334 ? -17.859 -0.807 15.812 1 95.81 334 THR A CA 1
ATOM 2605 C C . THR A 1 334 ? -19.094 -1.187 16.641 1 95.81 334 THR A C 1
ATOM 2607 O O . THR A 1 334 ? -19.453 -2.361 16.703 1 95.81 334 THR A O 1
ATOM 2610 N N . SER A 1 335 ? -19.797 -0.207 17.328 1 94.69 335 SER A N 1
ATOM 2611 C CA . SER A 1 335 ? -21 -0.505 18.094 1 94.69 335 SER A CA 1
ATOM 2612 C C . SER A 1 335 ? -22.266 -0.228 17.281 1 94.69 335 SER A C 1
ATOM 2614 O O . SER A 1 335 ? -23.375 -0.521 17.734 1 94.69 335 SER A O 1
ATOM 2616 N N . LEU A 1 336 ? -22.078 0.342 16.094 1 92.19 336 LEU A N 1
ATOM 2617 C CA . LEU A 1 336 ? -23.234 0.649 15.258 1 92.19 336 LEU A CA 1
ATOM 2618 C C . LEU A 1 336 ? -23.969 -0.626 14.852 1 92.19 336 LEU A C 1
ATOM 2620 O O . LEU A 1 336 ? -23.422 -1.45 14.117 1 92.19 336 LEU A O 1
ATOM 2624 N N . SER A 1 337 ? -25.156 -0.81 15.25 1 89.94 337 SER A N 1
ATOM 2625 C CA . SER A 1 337 ? -25.891 -2.062 15.055 1 89.94 337 SER A CA 1
ATOM 2626 C C . SER A 1 337 ? -26.969 -1.91 13.992 1 89.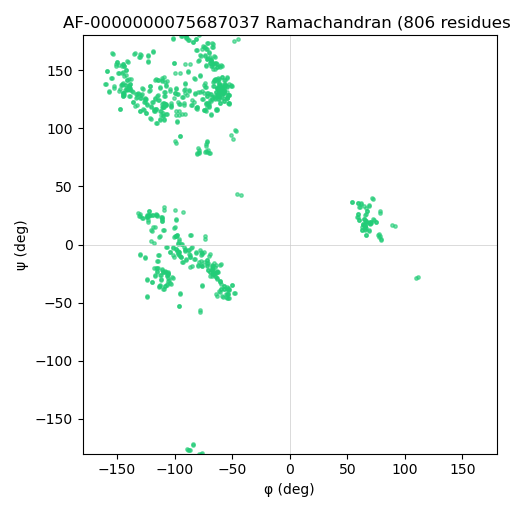94 337 SER A C 1
ATOM 2628 O O . SER A 1 337 ? -27.422 -2.9 13.414 1 89.94 337 SER A O 1
ATOM 2630 N N . SER A 1 338 ? -27.391 -0.64 13.797 1 83.44 338 SER A N 1
ATOM 2631 C CA . SER A 1 338 ? -28.484 -0.423 12.844 1 83.44 338 SER A CA 1
ATOM 2632 C C . SER A 1 338 ? -28.297 0.886 12.086 1 83.44 338 SER A C 1
ATOM 2634 O O . SER A 1 338 ? -27.906 1.899 12.672 1 83.44 338 SER A O 1
ATOM 2636 N N . VAL A 1 339 ? -28.391 0.826 10.859 1 78.19 339 VAL A N 1
ATOM 2637 C CA . VAL A 1 339 ? -28.406 1.999 9.992 1 78.19 339 VAL A CA 1
ATOM 2638 C C . VAL A 1 339 ? -29.734 2.076 9.242 1 78.19 339 VAL A C 1
ATOM 2640 O O . VAL A 1 339 ? -30.109 1.141 8.523 1 78.19 339 VAL A O 1
ATOM 2643 N N . ILE A 1 340 ? -30.484 3.086 9.469 1 74 340 ILE A N 1
ATOM 2644 C CA . ILE A 1 340 ? -31.812 3.234 8.883 1 74 340 ILE A CA 1
ATOM 2645 C C . ILE A 1 340 ? -31.828 4.453 7.965 1 74 340 ILE A C 1
ATOM 2647 O O . ILE A 1 340 ? -31.641 5.582 8.414 1 74 340 ILE A O 1
ATOM 2651 N N . PHE A 1 341 ? -31.797 4.113 6.691 1 69.88 341 PHE A N 1
ATOM 2652 C CA . PHE A 1 341 ? -31.969 5.188 5.727 1 69.88 341 PHE A CA 1
ATOM 2653 C C . PHE A 1 341 ? -33.438 5.543 5.59 1 69.88 341 PHE A C 1
ATOM 2655 O O . PHE A 1 341 ? -34.25 4.742 5.098 1 69.88 341 PHE A O 1
ATOM 2662 N N . ASN A 1 342 ? -33.969 6.375 6.492 1 63.75 342 ASN A N 1
ATOM 2663 C CA . ASN A 1 342 ? -35.344 6.785 6.285 1 63.75 342 ASN A CA 1
ATOM 2664 C C . ASN A 1 342 ? -35.562 7.254 4.852 1 63.75 342 ASN A C 1
ATOM 2666 O O . ASN A 1 342 ? -34.656 7.211 4.02 1 63.75 342 ASN A O 1
ATOM 2670 N N . GLU A 1 343 ? -36.719 7.59 4.379 1 59.06 343 GLU A N 1
ATOM 2671 C CA . GLU A 1 343 ? -37.188 7.969 3.043 1 59.06 343 GLU A CA 1
ATOM 2672 C C . GLU A 1 343 ? -36.188 8.914 2.373 1 59.06 343 GLU A C 1
ATOM 2674 O O . GLU A 1 343 ? -36.531 10.031 1.992 1 59.06 343 GLU A O 1
ATOM 2679 N N . CYS A 1 344 ? -34.875 8.469 2.592 1 56.94 344 CYS A N 1
ATOM 2680 C CA . CYS A 1 344 ? -33.938 9.297 1.831 1 56.94 344 CYS A CA 1
ATOM 2681 C C . CYS A 1 344 ? -34.406 9.461 0.389 1 56.94 344 CYS A C 1
ATOM 2683 O O . CYS A 1 344 ? -34.594 8.469 -0.322 1 56.94 344 CYS A O 1
ATOM 2685 N N . ASP A 1 345 ? -35.062 10.617 0.132 1 55.53 345 ASP A N 1
ATOM 2686 C CA . ASP A 1 345 ? -35.75 10.906 -1.119 1 55.53 345 ASP A CA 1
ATOM 2687 C C . ASP A 1 345 ? -34.781 11.281 -2.223 1 55.53 345 ASP A C 1
ATOM 2689 O O . ASP A 1 345 ? -35.188 11.555 -3.355 1 55.53 345 ASP A O 1
ATOM 2693 N N . GLN A 1 346 ? -33.5 11.422 -1.916 1 57.41 346 GLN A N 1
ATOM 2694 C CA . GLN A 1 346 ? -32.594 11.859 -2.971 1 57.41 346 GLN A CA 1
ATOM 2695 C C . GLN A 1 346 ? -31.672 10.734 -3.395 1 57.41 346 GLN A C 1
ATOM 2697 O O . GLN A 1 346 ? -31.438 9.789 -2.633 1 57.41 346 GLN A O 1
ATOM 2702 N N . ASN A 1 347 ? -31.453 10.82 -4.766 1 56.66 347 ASN A N 1
ATOM 2703 C CA . ASN A 1 347 ? -30.453 9.867 -5.246 1 56.66 347 ASN A CA 1
ATOM 2704 C C . ASN A 1 347 ? -29.172 9.93 -4.426 1 56.66 347 ASN A C 1
ATOM 2706 O O . ASN A 1 347 ? -28.5 10.953 -4.406 1 56.66 347 ASN A O 1
ATOM 2710 N N . ALA A 1 348 ? -29.125 9.023 -3.406 1 67.06 348 ALA A N 1
ATOM 2711 C CA . ALA A 1 348 ? -27.969 9.109 -2.51 1 67.06 348 ALA A CA 1
ATOM 2712 C C . ALA A 1 348 ? -26.922 8.055 -2.863 1 67.06 348 ALA A C 1
ATOM 2714 O O . ALA A 1 348 ? -27.266 6.98 -3.369 1 67.06 348 ALA A O 1
ATOM 2715 N N . SER A 1 349 ? -25.75 8.484 -3.07 1 76.25 349 SER A N 1
ATOM 2716 C CA . SER A 1 349 ? -24.594 7.594 -3.217 1 76.25 349 SER A CA 1
ATOM 2717 C C . SER A 1 349 ? -23.922 7.344 -1.875 1 76.25 349 SER A C 1
ATOM 2719 O O . SER A 1 349 ? -23.75 8.266 -1.076 1 76.25 349 SER A O 1
ATOM 2721 N N . ILE A 1 350 ? -23.672 6.059 -1.545 1 81.81 350 ILE A N 1
ATOM 2722 C CA . ILE A 1 350 ? -22.859 5.703 -0.388 1 81.81 350 ILE A CA 1
ATOM 2723 C C . ILE A 1 350 ? -21.406 5.508 -0.818 1 81.81 350 ILE A C 1
ATOM 2725 O O . ILE A 1 350 ? -21.094 4.562 -1.545 1 81.81 350 ILE A O 1
ATOM 2729 N N . LYS A 1 351 ? -20.594 6.402 -0.356 1 89.25 351 LYS A N 1
ATOM 2730 C CA . LYS A 1 351 ? -19.25 6.508 -0.909 1 89.25 351 LYS A CA 1
ATOM 2731 C C . LYS A 1 351 ? -18.297 5.512 -0.246 1 89.25 351 LYS A C 1
ATOM 2733 O O . LYS A 1 351 ? -18.734 4.633 0.501 1 89.25 351 LYS A O 1
ATOM 2738 N N . ILE A 1 352 ? -17.078 5.66 -0.56 1 92.31 352 ILE A N 1
ATOM 2739 C CA . ILE A 1 352 ? -16.062 4.672 -0.234 1 92.31 352 ILE A CA 1
ATOM 2740 C C . ILE A 1 352 ? -15.914 4.559 1.282 1 92.31 352 ILE A C 1
ATOM 2742 O O . ILE A 1 352 ? -15.898 5.566 1.989 1 92.31 352 ILE A O 1
ATOM 2746 N N . ASN A 1 353 ? -15.93 3.33 1.797 1 94.44 353 ASN A N 1
ATOM 2747 C CA . ASN A 1 353 ? -15.633 2.994 3.186 1 94.44 353 ASN A CA 1
ATOM 2748 C C . ASN A 1 353 ? -16.641 3.623 4.145 1 94.44 353 ASN A C 1
ATOM 2750 O O . ASN A 1 353 ? -16.375 3.73 5.344 1 94.44 353 ASN A O 1
ATOM 2754 N N . SER A 1 354 ? -17.766 4.078 3.74 1 90.81 354 SER A N 1
ATOM 2755 C CA . SER A 1 354 ? -18.672 4.895 4.551 1 90.81 354 SER A CA 1
ATOM 2756 C C . SER A 1 354 ? -19.062 4.172 5.832 1 90.81 354 SER A C 1
ATOM 2758 O O . SER A 1 354 ? -19.219 4.801 6.883 1 90.81 354 SER A O 1
ATOM 2760 N N . PHE A 1 355 ? -19.219 2.77 5.762 1 92.25 355 PHE A N 1
ATOM 2761 C CA . PHE A 1 355 ? -19.609 1.979 6.926 1 92.25 355 PHE A CA 1
ATOM 2762 C C . PHE A 1 355 ? -18.672 0.784 7.098 1 92.25 355 PHE A C 1
ATOM 2764 O O . PHE A 1 355 ? -19.094 -0.27 7.582 1 92.25 355 PHE A O 1
ATOM 2771 N N . ARG A 1 356 ? -17.531 0.981 6.566 1 96.31 356 ARG A N 1
ATOM 2772 C CA . ARG A 1 356 ? -16.562 -0.104 6.703 1 96.31 356 ARG A CA 1
ATOM 2773 C C . ARG A 1 356 ? -16.266 -0.396 8.172 1 96.31 356 ARG A C 1
ATOM 2775 O O . ARG A 1 356 ? -16.078 0.525 8.969 1 96.31 356 ARG A O 1
ATOM 2782 N N . GLY A 1 357 ? -16.219 -1.666 8.508 1 95.75 357 GLY A N 1
ATOM 2783 C CA . GLY A 1 357 ? -15.766 -2.074 9.828 1 95.75 357 GLY A CA 1
ATOM 2784 C C . GLY A 1 357 ? -16.812 -1.87 10.914 1 95.75 357 GLY A C 1
ATOM 2785 O O . GLY A 1 357 ? -16.5 -1.925 12.102 1 95.75 357 GLY A O 1
ATOM 2786 N N . CYS A 1 358 ? -17.969 -1.554 10.625 1 94.56 358 CYS A N 1
ATOM 2787 C CA . CYS A 1 358 ? -19.047 -1.542 11.594 1 94.56 358 CYS A CA 1
ATOM 2788 C C . CYS A 1 358 ? -19.422 -2.957 12.023 1 94.56 358 CYS A C 1
ATOM 2790 O O . CYS A 1 358 ? -20.422 -3.506 11.57 1 94.56 358 CYS A O 1
ATOM 2792 N N . SER A 1 359 ? -18.672 -3.52 12.875 1 94.5 359 SER A N 1
ATOM 2793 C CA . SER A 1 359 ? -18.625 -4.949 13.172 1 94.5 359 SER A CA 1
ATOM 2794 C C . SER A 1 359 ? -19.891 -5.398 13.914 1 94.5 359 SER A C 1
ATOM 2796 O O . SER A 1 359 ? -20.172 -6.598 13.992 1 94.5 359 SER A O 1
ATOM 2798 N N . SER A 1 360 ? -20.703 -4.422 14.492 1 93.5 360 SER A N 1
ATOM 2799 C CA . SER A 1 360 ? -21.922 -4.773 15.195 1 93.5 360 SER A CA 1
ATOM 2800 C C . SER A 1 360 ? -23.141 -4.578 14.297 1 93.5 360 SER A C 1
ATOM 2802 O O . SER A 1 360 ? -24.266 -4.887 14.695 1 93.5 360 SER A O 1
ATOM 2804 N N . LEU A 1 361 ? -22.875 -4.066 13.125 1 90.94 361 LEU A N 1
ATOM 2805 C CA . LEU A 1 361 ? -24 -3.803 12.242 1 90.94 361 LEU A CA 1
ATOM 2806 C C . LEU A 1 361 ? -24.703 -5.102 11.859 1 90.94 361 LEU A C 1
ATOM 2808 O O . LEU A 1 361 ? -24.125 -5.949 11.172 1 90.94 361 LEU A O 1
ATOM 2812 N N . SER A 1 362 ? -25.922 -5.277 12.227 1 88.44 362 SER A N 1
ATOM 2813 C CA . SER A 1 362 ? -26.672 -6.512 11.992 1 88.44 362 SER A CA 1
ATOM 2814 C C . SER A 1 362 ? -27.875 -6.266 11.078 1 88.44 362 SER A C 1
ATOM 2816 O O . SER A 1 362 ? -28.375 -7.199 10.453 1 88.44 362 SER A O 1
ATOM 2818 N N . THR A 1 363 ? -28.375 -4.996 11.109 1 79.69 363 THR A N 1
ATOM 2819 C CA . THR A 1 363 ? -29.531 -4.66 10.273 1 79.69 363 THR A CA 1
ATOM 2820 C C . THR A 1 363 ? -29.219 -3.432 9.414 1 79.69 363 THR A C 1
ATOM 2822 O O . THR A 1 363 ? -28.781 -2.404 9.93 1 79.69 363 THR A O 1
ATOM 2825 N N . LEU A 1 364 ? -29.344 -3.619 8.094 1 78.88 364 LEU A N 1
ATOM 2826 C CA . LEU A 1 364 ? -29.125 -2.531 7.148 1 78.88 364 LEU A CA 1
ATOM 2827 C C . LEU A 1 364 ? -30.344 -2.35 6.242 1 78.88 364 LEU A C 1
ATOM 2829 O O . LEU A 1 364 ? -30.734 -3.277 5.527 1 78.88 364 LEU A O 1
ATOM 2833 N N . THR A 1 365 ? -30.984 -1.258 6.402 1 75.62 365 THR A N 1
ATOM 2834 C CA . THR A 1 365 ? -32.094 -0.918 5.508 1 75.62 365 THR A CA 1
ATOM 2835 C C . THR A 1 365 ? -31.703 0.249 4.602 1 75.62 365 THR A C 1
ATOM 2837 O O . THR A 1 365 ? -31.5 1.369 5.074 1 75.62 365 THR A O 1
ATOM 2840 N N . LEU A 1 366 ? -31.547 -0.044 3.328 1 75.44 366 LEU A N 1
ATOM 2841 C CA . LEU A 1 366 ? -31.188 0.982 2.359 1 75.44 366 LEU A CA 1
ATOM 2842 C C . LEU A 1 366 ? -32.438 1.625 1.751 1 75.44 366 LEU A C 1
ATOM 2844 O O . LEU A 1 366 ? -33.438 0.956 1.552 1 75.44 366 LEU A O 1
ATOM 2848 N N . SER A 1 367 ? -32.344 2.92 1.618 1 72.88 367 SER A N 1
ATOM 2849 C CA . SER A 1 367 ? -33.438 3.65 0.986 1 72.88 367 SER A CA 1
ATOM 2850 C C . SER A 1 367 ? -33.594 3.262 -0.481 1 72.88 367 SER A C 1
ATOM 2852 O O . SER A 1 367 ? -32.625 2.846 -1.119 1 72.88 367 SER A O 1
ATOM 2854 N N . ALA A 1 368 ? -34.875 3.473 -1.033 1 71.81 368 ALA A N 1
ATOM 2855 C CA . ALA A 1 368 ? -35.219 3.094 -2.398 1 71.81 368 ALA A CA 1
ATOM 2856 C C . ALA A 1 368 ? -34.594 4.043 -3.412 1 71.81 368 ALA A C 1
ATOM 2858 O O . ALA A 1 368 ? -34.75 3.863 -4.621 1 71.81 368 ALA A O 1
ATOM 2859 N N . ARG A 1 369 ? -33.75 4.949 -2.988 1 74.88 369 ARG A N 1
ATOM 2860 C CA . ARG A 1 369 ? -33.25 5.918 -3.945 1 74.88 369 ARG A CA 1
ATOM 2861 C C . ARG A 1 369 ? -31.719 5.832 -4.027 1 74.88 369 ARG A C 1
ATOM 2863 O O . ARG A 1 369 ? -31.078 6.637 -4.715 1 74.88 369 ARG A O 1
ATOM 2870 N N . ILE A 1 370 ? -31.172 4.895 -3.293 1 78.88 370 ILE A N 1
ATOM 2871 C CA . ILE A 1 370 ? -29.734 4.672 -3.42 1 78.88 370 ILE A CA 1
ATOM 2872 C C . ILE A 1 370 ? -29.438 4.016 -4.762 1 78.88 370 ILE A C 1
ATOM 2874 O O . ILE A 1 370 ? -30.031 3 -5.117 1 78.88 370 ILE A O 1
ATOM 2878 N N . THR A 1 371 ? -28.484 4.676 -5.465 1 83.5 371 THR A N 1
ATOM 2879 C CA . THR A 1 371 ? -28.219 4.148 -6.797 1 83.5 371 THR A CA 1
ATOM 2880 C C . THR A 1 371 ? -26.844 3.516 -6.859 1 83.5 371 THR A C 1
ATOM 2882 O O . THR A 1 371 ? -26.562 2.707 -7.75 1 83.5 371 THR A O 1
ATOM 2885 N N . ARG A 1 372 ? -26.016 3.963 -5.895 1 87.44 372 ARG A N 1
ATOM 2886 C CA . ARG A 1 372 ? -24.656 3.467 -5.965 1 87.44 372 ARG A CA 1
ATOM 2887 C C . ARG A 1 372 ? -24.125 3.135 -4.574 1 87.44 372 ARG A C 1
ATOM 2889 O O . ARG A 1 372 ? -24.328 3.896 -3.627 1 87.44 372 ARG A O 1
ATOM 2896 N N . ILE A 1 373 ? -23.453 2.021 -4.41 1 87.81 373 ILE A N 1
ATOM 2897 C CA . ILE A 1 373 ? -22.672 1.611 -3.256 1 87.81 373 ILE A CA 1
ATOM 2898 C C . ILE A 1 373 ? -21.203 1.441 -3.662 1 87.81 373 ILE A C 1
ATOM 2900 O O . ILE A 1 373 ? -20.875 0.555 -4.453 1 87.81 373 ILE A O 1
ATOM 2904 N N . GLU A 1 374 ? -20.422 2.268 -3.098 1 92 374 GLU A N 1
ATOM 2905 C CA . GLU A 1 374 ? -19.047 2.326 -3.568 1 92 374 GLU A CA 1
ATOM 2906 C C . GLU A 1 374 ? -18.172 1.309 -2.842 1 92 374 GLU A C 1
ATOM 2908 O O . GLU A 1 374 ? -18.656 0.527 -2.027 1 92 374 GLU A O 1
ATOM 2913 N N . MET A 1 375 ? -16.906 1.354 -3.174 1 94.56 375 MET A N 1
ATOM 2914 C CA . MET A 1 375 ? -15.898 0.39 -2.73 1 94.56 375 MET A CA 1
ATOM 2915 C C . MET A 1 375 ? -15.844 0.324 -1.207 1 94.56 375 MET A C 1
ATOM 2917 O O . MET A 1 375 ? -15.875 1.357 -0.536 1 94.56 375 MET A O 1
ATOM 2921 N N . TYR A 1 376 ? -15.836 -0.835 -0.692 1 95.06 376 TYR A N 1
ATOM 2922 C CA . TYR A 1 376 ? -15.594 -1.153 0.71 1 95.06 376 TYR A CA 1
ATOM 2923 C C . TYR A 1 376 ? -16.672 -0.548 1.602 1 95.06 376 TYR A C 1
ATOM 2925 O O . TYR A 1 376 ? -16.531 -0.522 2.826 1 95.06 376 TYR A O 1
ATOM 2933 N N . CYS A 1 377 ? -17.75 -0.077 1.113 1 91.31 377 CYS A N 1
ATOM 2934 C CA . CYS A 1 377 ? -18.75 0.691 1.856 1 91.31 377 CYS A CA 1
ATOM 2935 C C . CYS A 1 377 ? -19.203 -0.063 3.102 1 91.31 377 CYS A C 1
ATOM 2937 O O . CYS A 1 377 ? -19.266 0.513 4.188 1 91.31 377 CYS A O 1
ATOM 2939 N N . PHE A 1 378 ? -19.516 -1.423 2.998 1 92.31 378 PHE A N 1
ATOM 2940 C CA . PHE A 1 378 ? -19.984 -2.23 4.117 1 92.31 378 PHE A CA 1
ATOM 2941 C C . PHE A 1 378 ? -19.047 -3.418 4.355 1 92.31 378 PHE A C 1
ATOM 2943 O O . PHE A 1 378 ? -19.5 -4.48 4.797 1 92.31 378 PHE A O 1
ATOM 2950 N N . ALA A 1 379 ? -17.797 -3.232 3.938 1 95.12 379 ALA A N 1
ATOM 2951 C CA . ALA A 1 379 ? -16.812 -4.285 4.188 1 95.12 379 ALA A CA 1
ATOM 2952 C C . ALA A 1 379 ? -16.578 -4.473 5.684 1 95.12 379 ALA A C 1
ATOM 2954 O O . ALA A 1 379 ? -16.641 -3.512 6.453 1 95.12 379 ALA A O 1
ATOM 2955 N N . ASP A 1 380 ? -16.391 -5.723 6.18 1 94.94 380 ASP A N 1
ATOM 2956 C CA . ASP A 1 380 ? -16 -6.082 7.539 1 94.94 380 ASP A CA 1
ATOM 2957 C C . ASP A 1 380 ? -17.141 -5.816 8.523 1 94.94 380 ASP A C 1
ATOM 2959 O O . ASP A 1 380 ? -16.891 -5.547 9.703 1 94.94 380 ASP A O 1
ATOM 2963 N N . CYS A 1 381 ? -18.328 -5.707 8.039 1 93 381 CYS A N 1
ATOM 2964 C CA . CYS A 1 381 ? -19.5 -5.754 8.906 1 93 381 CYS A CA 1
ATOM 2965 C C . CYS A 1 381 ? -19.875 -7.191 9.258 1 93 381 CYS A C 1
ATOM 2967 O O . CYS A 1 381 ? -20.844 -7.738 8.727 1 93 381 CYS A O 1
ATOM 2969 N N . ILE A 1 382 ? -19.25 -7.816 10.102 1 92.69 382 ILE A N 1
ATOM 2970 C CA . ILE A 1 382 ? -19.141 -9.258 10.297 1 92.69 382 ILE A CA 1
ATOM 2971 C C . ILE A 1 382 ? -20.422 -9.789 10.938 1 92.69 382 ILE A C 1
ATOM 2973 O O . ILE A 1 382 ? -20.641 -11.008 10.992 1 92.69 382 ILE A O 1
ATOM 2977 N N . LYS A 1 383 ? -21.406 -8.922 11.406 1 90.88 383 LYS A N 1
ATOM 2978 C CA . LYS A 1 383 ? -22.672 -9.375 11.992 1 90.88 383 LYS A CA 1
ATOM 2979 C C . LYS A 1 383 ? -23.828 -9.133 11.039 1 90.88 383 LYS A C 1
ATOM 2981 O O . LYS A 1 383 ? -24.969 -9.477 11.359 1 90.88 383 LYS A O 1
ATOM 2986 N N . LEU A 1 384 ? -23.484 -8.523 9.898 1 88.38 384 LEU A N 1
ATOM 2987 C CA . LEU A 1 384 ? -24.547 -8.258 8.93 1 88.38 384 LEU A CA 1
ATOM 2988 C C . LEU A 1 384 ? -24.984 -9.547 8.242 1 88.38 384 LEU A C 1
ATOM 2990 O O . LEU A 1 384 ? -24.234 -10.141 7.477 1 88.38 384 LEU A O 1
ATOM 2994 N N . THR A 1 385 ? -26.281 -9.992 8.445 1 81.06 385 THR A N 1
ATOM 2995 C CA . THR A 1 385 ? -26.75 -11.281 7.973 1 81.06 385 THR A CA 1
ATOM 2996 C C . THR A 1 385 ? -27.781 -11.102 6.859 1 81.06 385 THR A C 1
ATOM 2998 O O . THR A 1 385 ? -27.969 -11.992 6.035 1 81.06 385 THR A O 1
ATOM 3001 N N . ILE A 1 386 ? -28.547 -9.922 6.957 1 76.12 386 ILE A N 1
ATOM 3002 C CA . ILE A 1 386 ? -29.609 -9.711 5.98 1 76.12 386 ILE A CA 1
ATOM 3003 C C . ILE A 1 386 ? -29.344 -8.43 5.191 1 76.12 386 ILE A C 1
ATOM 3005 O O . ILE A 1 386 ? -29.062 -7.383 5.773 1 76.12 386 ILE A O 1
ATOM 3009 N N . LEU A 1 387 ? -29.266 -8.547 3.898 1 75.31 387 LEU A N 1
ATOM 3010 C CA . LEU A 1 387 ? -29.062 -7.395 3.025 1 75.31 387 LEU A CA 1
ATOM 3011 C C . LEU A 1 387 ? -30.203 -7.254 2.031 1 75.31 387 LEU A C 1
ATOM 3013 O O . LEU A 1 387 ? -30.422 -8.141 1.203 1 75.31 387 LEU A O 1
ATOM 3017 N N . ASN A 1 388 ? -31 -6.258 2.264 1 74.19 388 ASN A N 1
ATOM 3018 C CA . ASN A 1 388 ? -32.031 -5.906 1.306 1 74.19 388 ASN A CA 1
ATOM 3019 C C . ASN A 1 388 ? -31.609 -4.762 0.393 1 74.19 388 ASN A C 1
ATOM 3021 O O . ASN A 1 388 ? -31.547 -3.609 0.82 1 74.19 388 ASN A O 1
ATOM 3025 N N . LEU A 1 389 ? -31.281 -5.051 -0.865 1 77.44 389 LEU A N 1
ATOM 3026 C CA . LEU A 1 389 ? -30.812 -4.035 -1.804 1 77.44 389 LEU A CA 1
ATOM 3027 C C . LEU A 1 389 ? -32 -3.369 -2.51 1 77.44 389 LEU A C 1
ATOM 3029 O O . LEU A 1 389 ? -32.938 -4.043 -2.916 1 77.44 389 LEU A O 1
ATOM 3033 N N . PRO A 1 390 ? -31.969 -2.059 -2.559 1 79.06 390 PRO A N 1
ATOM 3034 C CA . PRO A 1 390 ? -33.062 -1.37 -3.252 1 79.06 390 PRO A CA 1
ATOM 3035 C C . PRO A 1 390 ? -33.062 -1.623 -4.758 1 79.06 390 PRO A C 1
ATOM 3037 O O . PRO A 1 390 ? -32.031 -1.955 -5.328 1 79.06 390 PRO A O 1
ATOM 3040 N N . SER A 1 391 ? -34.25 -1.494 -5.395 1 81.12 391 SER A N 1
ATOM 3041 C CA . SER A 1 391 ? -34.406 -1.758 -6.82 1 81.12 391 SER A CA 1
ATOM 3042 C C . SER A 1 391 ? -33.75 -0.672 -7.66 1 81.12 391 SER A C 1
ATOM 3044 O O . SER A 1 391 ? -33.531 -0.855 -8.859 1 81.12 391 SER A O 1
ATOM 3046 N N . THR A 1 392 ? -33.406 0.473 -6.969 1 82 392 THR A N 1
ATOM 3047 C CA . THR A 1 392 ? -32.844 1.608 -7.688 1 82 392 THR A CA 1
ATOM 3048 C C . THR A 1 392 ? -31.312 1.485 -7.793 1 82 392 THR A C 1
ATOM 3050 O O . THR A 1 392 ? -30.672 2.309 -8.438 1 82 392 THR A O 1
ATOM 3053 N N . LEU A 1 393 ? -30.75 0.472 -7.164 1 85.81 393 LEU A N 1
ATOM 3054 C CA . LEU A 1 393 ? -29.297 0.322 -7.133 1 85.81 393 LEU A CA 1
ATOM 3055 C C . LEU A 1 393 ? -28.766 -0.026 -8.516 1 85.81 393 LEU A C 1
ATOM 3057 O O . LEU A 1 393 ? -29.203 -0.999 -9.133 1 85.81 393 LEU A O 1
ATOM 3061 N N . ILE A 1 394 ? -27.844 0.802 -8.938 1 87 394 ILE A N 1
ATOM 3062 C CA . ILE A 1 394 ? -27.281 0.635 -10.273 1 87 394 ILE A CA 1
ATOM 3063 C C . ILE A 1 394 ? -25.891 -0.018 -10.18 1 87 394 ILE A C 1
ATOM 3065 O O . ILE A 1 394 ? -25.5 -0.782 -11.062 1 87 394 ILE A O 1
ATOM 3069 N N . TYR A 1 395 ? -25.328 0.261 -9.062 1 90.12 395 TYR A N 1
ATOM 3070 C CA . TYR A 1 395 ? -23.922 -0.116 -8.969 1 90.12 395 TYR A CA 1
ATOM 3071 C C . TYR A 1 395 ? -23.547 -0.529 -7.551 1 90.12 395 TYR A C 1
ATOM 3073 O O . TYR A 1 395 ? -23.984 0.109 -6.586 1 90.12 395 TYR A O 1
ATOM 3081 N N . ILE A 1 396 ? -22.734 -1.674 -7.441 1 90.25 396 ILE A N 1
ATOM 3082 C CA . ILE A 1 396 ? -22.094 -2.082 -6.199 1 90.25 396 ILE A CA 1
ATOM 3083 C C . ILE A 1 396 ? -20.578 -2.236 -6.418 1 90.25 396 ILE A C 1
ATOM 3085 O O . ILE A 1 396 ? -20.156 -2.979 -7.305 1 90.25 396 ILE A O 1
ATOM 3089 N N . GLY A 1 397 ? -19.844 -1.579 -5.645 1 91.94 397 GLY A N 1
ATOM 3090 C CA . GLY A 1 397 ? -18.406 -1.489 -5.836 1 91.94 397 GLY A CA 1
ATOM 3091 C C . GLY A 1 397 ? -17.656 -2.689 -5.289 1 91.94 397 GLY A C 1
ATOM 3092 O O . GLY A 1 397 ? -18.25 -3.564 -4.656 1 91.94 397 GLY A O 1
ATOM 3093 N N . ILE A 1 398 ? -16.312 -2.619 -5.535 1 93.69 398 ILE A N 1
ATOM 3094 C CA . ILE A 1 398 ? -15.383 -3.672 -5.148 1 93.69 398 ILE A CA 1
ATOM 3095 C C . ILE A 1 398 ? -15.375 -3.818 -3.629 1 93.69 398 ILE A C 1
ATOM 3097 O O . ILE A 1 398 ? -15.359 -2.82 -2.902 1 93.69 398 ILE A O 1
ATOM 3101 N N . TYR A 1 399 ? -15.539 -5.047 -3.156 1 93.94 399 TYR A N 1
ATOM 3102 C CA . TYR A 1 399 ? -15.422 -5.418 -1.752 1 93.94 399 TYR A CA 1
ATOM 3103 C C . TYR A 1 399 ? -16.516 -4.773 -0.922 1 93.94 399 TYR A C 1
ATOM 3105 O O . TYR A 1 399 ? -16.438 -4.734 0.308 1 93.94 399 TYR A O 1
ATOM 3113 N N . ALA A 1 400 ? -17.516 -4.242 -1.514 1 92.25 400 ALA A N 1
ATOM 3114 C CA . ALA A 1 400 ? -18.5 -3.408 -0.838 1 92.25 400 ALA A CA 1
ATOM 3115 C C . ALA A 1 400 ? -19.109 -4.137 0.361 1 92.25 400 ALA A C 1
ATOM 3117 O O . ALA A 1 400 ? -19.391 -3.52 1.394 1 92.25 400 ALA A O 1
ATOM 3118 N N . PHE A 1 401 ? -19.359 -5.488 0.309 1 92.38 401 PHE A N 1
ATOM 3119 C CA . PHE A 1 401 ? -19.969 -6.254 1.383 1 92.38 401 PHE A CA 1
ATOM 3120 C C . PHE A 1 401 ? -19.078 -7.422 1.793 1 92.38 401 PHE A C 1
ATOM 3122 O O . PHE A 1 401 ? -19.578 -8.469 2.225 1 92.38 401 PHE A O 1
ATOM 3129 N N . SER A 1 402 ? -17.781 -7.301 1.529 1 93.81 402 SER A N 1
ATOM 3130 C CA . SER A 1 402 ? -16.844 -8.375 1.849 1 93.81 402 SER A CA 1
ATOM 3131 C C . SER A 1 402 ? -16.781 -8.633 3.35 1 93.81 402 SER A C 1
ATOM 3133 O O . SER A 1 402 ? -16.844 -7.699 4.148 1 93.81 402 SER A O 1
ATOM 3135 N N . ASN A 1 403 ? -16.688 -9.938 3.768 1 92.94 403 ASN A N 1
ATOM 3136 C CA . ASN A 1 403 ? -16.516 -10.398 5.141 1 92.94 403 ASN A CA 1
ATOM 3137 C C . ASN A 1 403 ? -17.766 -10.164 5.969 1 92.94 403 ASN A C 1
ATOM 3139 O O . ASN A 1 403 ? -17.703 -10.055 7.195 1 92.94 403 ASN A O 1
ATOM 3143 N N . ASN A 1 404 ? -18.906 -9.977 5.281 1 89.81 404 ASN A N 1
ATOM 3144 C CA . ASN A 1 404 ? -20.172 -9.984 6.012 1 89.81 404 ASN A CA 1
ATOM 3145 C C . ASN A 1 404 ? -20.578 -11.398 6.422 1 89.81 404 ASN A C 1
ATOM 3147 O O . ASN A 1 404 ? -19.938 -12.375 6.012 1 89.81 404 ASN A O 1
ATOM 3151 N N . GLN A 1 405 ? -21.594 -11.562 7.273 1 83.5 405 GLN A N 1
ATOM 3152 C CA . GLN A 1 405 ? -22.047 -12.859 7.75 1 83.5 405 GLN A CA 1
ATOM 3153 C C . GLN A 1 405 ? -23.25 -13.359 6.941 1 83.5 405 GLN A C 1
ATOM 3155 O O . GLN A 1 405 ? -24.297 -12.719 6.934 1 83.5 405 GLN A O 1
ATOM 3160 N N . MET B 1 1 ? -40.719 -2.916 -7.566 1 51.88 1 MET B N 1
ATOM 3161 C CA . MET B 1 1 ? -40.031 -2.332 -8.711 1 51.88 1 MET B CA 1
ATOM 3162 C C . MET B 1 1 ? -38.875 -3.219 -9.148 1 51.88 1 MET B C 1
ATOM 3164 O O . MET B 1 1 ? -38.281 -3.922 -8.328 1 51.88 1 MET B O 1
ATOM 3168 N N . GLU B 1 2 ? -38.688 -3.133 -10.43 1 68.19 2 GLU B N 1
ATOM 3169 C CA . GLU B 1 2 ? -37.688 -4.012 -11.039 1 68.19 2 GLU B CA 1
ATOM 3170 C C . GLU B 1 2 ? -36.281 -3.49 -10.805 1 68.19 2 GLU B C 1
ATOM 3172 O O . GLU B 1 2 ? -36.031 -2.277 -10.781 1 68.19 2 GLU B O 1
ATOM 3177 N N . SER B 1 3 ? -35.375 -4.336 -10.359 1 78.69 3 SER B N 1
ATOM 3178 C CA . SER B 1 3 ? -33.969 -3.996 -10.141 1 78.69 3 SER B CA 1
ATOM 3179 C C . SER B 1 3 ? -33.344 -3.326 -11.367 1 78.69 3 SER B C 1
ATOM 3181 O O . SER B 1 3 ? -33.719 -3.66 -12.5 1 78.69 3 SER B O 1
ATOM 3183 N N . VAL B 1 4 ? -32.531 -2.221 -11.188 1 80.25 4 VAL B N 1
ATOM 3184 C CA . VAL B 1 4 ? -31.828 -1.552 -12.273 1 80.25 4 VAL B CA 1
ATOM 3185 C C . VAL B 1 4 ? -30.328 -1.784 -12.125 1 80.25 4 VAL B C 1
ATOM 3187 O O . VAL B 1 4 ? -29.516 -1.044 -12.695 1 80.25 4 VAL B O 1
ATOM 3190 N N . LEU B 1 5 ? -29.906 -2.799 -11.383 1 87.62 5 LEU B N 1
ATOM 3191 C CA . LEU B 1 5 ? -28.516 -3.105 -11.109 1 87.62 5 LEU B CA 1
ATOM 3192 C C . LEU B 1 5 ? -27.781 -3.514 -12.383 1 87.62 5 LEU B C 1
ATOM 3194 O O . LEU B 1 5 ? -28.234 -4.414 -13.094 1 87.62 5 LEU B O 1
ATOM 3198 N N . GLN B 1 6 ? -26.641 -2.84 -12.656 1 89.69 6 GLN B N 1
ATOM 3199 C CA . GLN B 1 6 ? -25.938 -3.09 -13.914 1 89.69 6 GLN B CA 1
ATOM 3200 C C . GLN B 1 6 ? -24.594 -3.756 -13.672 1 89.69 6 GLN B C 1
ATOM 3202 O O . GLN B 1 6 ? -24.141 -4.582 -14.469 1 89.69 6 GLN B O 1
ATOM 3207 N N . LYS B 1 7 ? -23.953 -3.398 -12.594 1 91.19 7 LYS B N 1
ATOM 3208 C CA . LYS B 1 7 ? -22.594 -3.895 -12.383 1 91.19 7 LYS B CA 1
ATOM 3209 C C . LYS B 1 7 ? -22.359 -4.23 -10.914 1 91.19 7 LYS B C 1
ATOM 3211 O O . LYS B 1 7 ? -22.781 -3.486 -10.023 1 91.19 7 LYS B O 1
ATOM 3216 N N . ILE B 1 8 ? -21.656 -5.281 -10.672 1 90.25 8 ILE B N 1
ATOM 3217 C CA . ILE B 1 8 ? -21.172 -5.691 -9.359 1 90.25 8 ILE B CA 1
ATOM 3218 C C . ILE B 1 8 ? -19.656 -5.859 -9.406 1 90.25 8 ILE B C 1
ATOM 3220 O O . ILE B 1 8 ? -19.125 -6.609 -10.234 1 90.25 8 ILE B O 1
ATOM 3224 N N . GLY B 1 9 ? -19 -5.109 -8.602 1 89.75 9 GLY B N 1
ATOM 3225 C CA . GLY B 1 9 ? -17.547 -5.164 -8.555 1 89.75 9 GLY B CA 1
ATOM 3226 C C . GLY B 1 9 ? -17.016 -6.469 -7.984 1 89.75 9 GLY B C 1
ATOM 3227 O O . GLY B 1 9 ? -17.719 -7.168 -7.262 1 89.75 9 GLY B O 1
ATOM 3228 N N . GLY B 1 10 ? -15.758 -6.715 -8.328 1 92.31 10 GLY B N 1
ATOM 3229 C CA . GLY B 1 10 ? -15.109 -7.926 -7.855 1 92.31 10 GLY B CA 1
ATOM 3230 C C . GLY B 1 10 ? -15.062 -8.023 -6.344 1 92.31 10 GLY B C 1
ATOM 3231 O O . GLY B 1 10 ? -14.969 -7.008 -5.652 1 92.31 10 GLY B O 1
ATOM 3232 N N . TYR B 1 11 ? -15.203 -9.203 -5.863 1 93.75 11 TYR B N 1
ATOM 3233 C CA . TYR B 1 11 ? -15.047 -9.531 -4.449 1 93.75 11 TYR B CA 1
ATOM 3234 C C . TYR B 1 11 ? -16.141 -8.875 -3.611 1 93.75 11 TYR B C 1
ATOM 3236 O O . TYR B 1 11 ? -16.047 -8.82 -2.385 1 93.75 11 TYR B O 1
ATOM 3244 N N . CYS B 1 12 ? -17.109 -8.297 -4.172 1 92.06 12 CYS B N 1
ATOM 3245 C CA . CYS B 1 12 ? -18.188 -7.574 -3.5 1 92.06 12 CYS B CA 1
ATOM 3246 C C . CYS B 1 12 ? -18.766 -8.398 -2.359 1 92.06 12 CYS B C 1
ATOM 3248 O O . CYS B 1 12 ? -19.062 -7.867 -1.289 1 92.06 12 CYS B O 1
ATOM 3250 N N . PHE B 1 13 ? -18.969 -9.758 -2.562 1 91.69 13 PHE B N 1
ATOM 3251 C CA . PHE B 1 13 ? -19.547 -10.641 -1.556 1 91.69 13 PHE B CA 1
ATOM 3252 C C . PHE B 1 13 ? -18.547 -11.695 -1.112 1 91.69 13 PHE B C 1
ATOM 3254 O O . PHE B 1 13 ? -18.922 -12.805 -0.742 1 91.69 13 PHE B O 1
ATOM 3261 N N . ALA B 1 14 ? -17.25 -11.336 -1.243 1 93.38 14 ALA B N 1
ATOM 3262 C CA . ALA B 1 14 ? -16.219 -12.297 -0.866 1 93.38 14 ALA B CA 1
ATOM 3263 C C . ALA B 1 14 ? -16.312 -12.656 0.615 1 93.38 14 ALA B C 1
ATOM 3265 O O . ALA B 1 14 ? -16.562 -11.781 1.454 1 93.38 14 ALA B O 1
ATOM 3266 N N . ASN B 1 15 ? -16.125 -13.969 0.9 1 93.44 15 ASN B N 1
ATOM 3267 C CA . ASN B 1 15 ? -16.047 -14.484 2.264 1 93.44 15 ASN B CA 1
ATOM 3268 C C . ASN B 1 15 ? -17.328 -14.188 3.049 1 93.44 15 ASN B C 1
ATOM 3270 O O . ASN B 1 15 ? -17.266 -13.75 4.199 1 93.44 15 ASN B O 1
ATOM 3274 N N . THR B 1 16 ? -18.484 -14.227 2.371 1 91.25 16 THR B N 1
ATOM 3275 C CA . THR B 1 16 ? -19.766 -14.062 3.023 1 91.25 16 THR B CA 1
ATOM 3276 C C . THR B 1 16 ? -20.453 -15.414 3.225 1 91.25 16 THR B C 1
ATOM 3278 O O . THR B 1 16 ? -19.938 -16.438 2.771 1 91.25 16 THR B O 1
ATOM 3281 N N . LYS B 1 17 ? -21.703 -15.547 3.885 1 88.56 17 LYS B N 1
ATOM 3282 C CA . LYS B 1 17 ? -22.453 -16.766 4.133 1 88.56 17 LYS B CA 1
ATOM 3283 C C . LYS B 1 17 ? -23.734 -16.797 3.303 1 88.56 17 LYS B C 1
ATOM 3285 O O . LYS B 1 17 ? -24.719 -17.438 3.689 1 88.56 17 LYS B O 1
ATOM 3290 N N . ILE B 1 18 ? -23.625 -16 2.258 1 88.75 18 ILE B N 1
ATOM 3291 C CA . ILE B 1 18 ? -24.766 -15.969 1.362 1 88.75 18 ILE B CA 1
ATOM 3292 C C . ILE B 1 18 ? -24.984 -17.344 0.748 1 88.75 18 ILE B C 1
ATOM 3294 O O . ILE B 1 18 ? -24.031 -18.016 0.35 1 88.75 18 ILE B O 1
ATOM 3298 N N . SER B 1 19 ? -26.266 -17.812 0.734 1 91.31 19 SER B N 1
ATOM 3299 C CA . SER B 1 19 ? -26.547 -19.156 0.239 1 91.31 19 SER B CA 1
ATOM 3300 C C . SER B 1 19 ? -27.25 -19.109 -1.116 1 91.31 19 SER B C 1
ATOM 3302 O O . SER B 1 19 ? -27.297 -20.109 -1.837 1 91.31 19 SER B O 1
ATOM 3304 N N . SER B 1 20 ? -27.922 -17.969 -1.372 1 91.06 20 SER B N 1
ATOM 3305 C CA . SER B 1 20 ? -28.641 -17.828 -2.635 1 91.06 20 SER B CA 1
ATOM 3306 C C . SER B 1 20 ? -28.594 -16.391 -3.143 1 91.06 20 SER B C 1
ATOM 3308 O O . SER B 1 20 ? -28.516 -15.453 -2.352 1 91.06 20 SER B O 1
ATOM 3310 N N . ILE B 1 21 ? -28.609 -16.234 -4.535 1 88.75 21 ILE B N 1
ATOM 3311 C CA . ILE B 1 21 ? -28.641 -14.891 -5.117 1 88.75 21 ILE B CA 1
ATOM 3312 C C . ILE B 1 21 ? -29.5 -14.906 -6.375 1 88.75 21 ILE B C 1
ATOM 3314 O O . ILE B 1 21 ? -29.609 -15.93 -7.055 1 88.75 21 ILE B O 1
ATOM 3318 N N . TYR B 1 22 ? -30.219 -13.828 -6.645 1 91.38 22 TYR B N 1
ATOM 3319 C CA . TYR B 1 22 ? -30.984 -13.609 -7.863 1 91.38 22 TYR B CA 1
ATOM 3320 C C . TYR B 1 22 ? -30.359 -12.523 -8.719 1 91.38 22 TYR B C 1
ATOM 3322 O O . TYR B 1 22 ? -30.203 -11.383 -8.273 1 91.38 22 TYR B O 1
ATOM 3330 N N . ILE B 1 23 ? -29.938 -12.852 -9.945 1 92.44 23 ILE B N 1
ATOM 3331 C CA . ILE B 1 23 ? -29.328 -11.93 -10.891 1 92.44 23 ILE B CA 1
ATOM 3332 C C . ILE B 1 23 ? -30.422 -11.211 -11.688 1 92.44 23 ILE B C 1
ATOM 3334 O O . ILE B 1 23 ? -31.156 -11.836 -12.453 1 92.44 23 ILE B O 1
ATOM 3338 N N . PRO B 1 24 ? -30.5 -9.953 -11.625 1 92.69 24 PRO B N 1
ATOM 3339 C CA . PRO B 1 24 ? -31.578 -9.211 -12.297 1 92.69 24 PRO B CA 1
ATOM 3340 C C . PRO B 1 24 ? -31.344 -9.078 -13.805 1 92.69 24 PRO B C 1
ATOM 3342 O O . PRO B 1 24 ? -30.234 -9.352 -14.281 1 92.69 24 PRO B O 1
ATOM 3345 N N . ARG B 1 25 ? -32.406 -8.758 -14.594 1 94 25 ARG B N 1
ATOM 3346 C CA . ARG B 1 25 ? -32.344 -8.68 -16.047 1 94 25 ARG B CA 1
ATOM 3347 C C . ARG B 1 25 ? -31.406 -7.57 -16.5 1 94 25 ARG B C 1
ATOM 3349 O O . ARG B 1 25 ? -30.906 -7.598 -17.641 1 94 25 ARG B O 1
ATOM 3356 N N . THR B 1 26 ? -31.078 -6.613 -15.602 1 93.19 26 THR B N 1
ATOM 3357 C CA . THR B 1 26 ? -30.328 -5.422 -15.992 1 93.19 26 THR B CA 1
ATOM 3358 C C . THR B 1 26 ? -28.828 -5.625 -15.781 1 93.19 26 THR B C 1
ATOM 3360 O O . THR B 1 26 ? -28.016 -4.84 -16.266 1 93.19 26 THR B O 1
ATOM 3363 N N . LEU B 1 27 ? -28.453 -6.676 -15.008 1 93.44 27 LEU B N 1
ATOM 3364 C CA . LEU B 1 27 ? -27.047 -6.887 -14.711 1 93.44 27 LEU B CA 1
ATOM 3365 C C . LEU B 1 27 ? -26.281 -7.27 -15.977 1 93.44 27 LEU B C 1
ATOM 3367 O O . LEU B 1 27 ? -26.641 -8.234 -16.656 1 93.44 27 LEU B O 1
ATOM 3371 N N . THR B 1 28 ? -25.203 -6.469 -16.234 1 94.5 28 THR B N 1
ATOM 3372 C CA . THR B 1 28 ? -24.484 -6.691 -17.484 1 94.5 28 THR B CA 1
ATOM 3373 C C . THR B 1 28 ? -23.062 -7.195 -17.203 1 94.5 28 THR B C 1
ATOM 3375 O O . THR B 1 28 ? -22.406 -7.703 -18.109 1 94.5 28 THR B O 1
ATOM 3378 N N . SER B 1 29 ? -22.641 -7.09 -16.047 1 93.81 29 SER B N 1
ATOM 3379 C CA . SER B 1 29 ? -21.281 -7.508 -15.727 1 93.81 29 SER B CA 1
ATOM 3380 C C . SER B 1 29 ? -21.188 -8.125 -14.336 1 93.81 29 SER B C 1
ATOM 3382 O O . SER B 1 29 ? -21.594 -7.504 -13.352 1 93.81 29 SER B O 1
ATOM 3384 N N . ILE B 1 30 ? -20.594 -9.32 -14.242 1 93.31 30 ILE B N 1
ATOM 3385 C CA . ILE B 1 30 ? -20.344 -10.047 -13.008 1 93.31 30 ILE B CA 1
ATOM 3386 C C . ILE B 1 30 ? -19.25 -11.086 -13.234 1 93.31 30 ILE B C 1
ATOM 3388 O O . ILE B 1 30 ? -19.156 -11.672 -14.312 1 93.31 30 ILE B O 1
ATOM 3392 N N . THR B 1 31 ? -18.359 -11.211 -12.297 1 93.62 31 THR B N 1
ATOM 3393 C CA . THR B 1 31 ? -17.344 -12.258 -12.328 1 93.62 31 THR B CA 1
ATOM 3394 C C . THR B 1 31 ? -17.484 -13.18 -11.117 1 93.62 31 THR B C 1
ATOM 3396 O O . THR B 1 31 ? -18.172 -12.852 -10.156 1 93.62 31 THR B O 1
ATOM 3399 N N . ALA B 1 32 ? -16.781 -14.289 -11.273 1 94.75 32 ALA B N 1
ATOM 3400 C CA . ALA B 1 32 ? -16.859 -15.266 -10.195 1 94.75 32 ALA B CA 1
ATOM 3401 C C . ALA B 1 32 ? -16.234 -14.719 -8.914 1 94.75 32 ALA B C 1
ATOM 3403 O O . ALA B 1 32 ? -16.594 -15.125 -7.812 1 94.75 32 ALA B O 1
ATOM 3404 N N . THR B 1 33 ? -15.312 -13.781 -9.102 1 95.06 33 THR B N 1
ATOM 3405 C CA . THR B 1 33 ? -14.617 -13.25 -7.941 1 95.06 33 THR B CA 1
ATOM 3406 C C . THR B 1 33 ? -15.586 -12.539 -7.004 1 95.06 33 THR B C 1
ATOM 3408 O O . THR B 1 33 ? -15.289 -12.336 -5.824 1 95.06 33 THR B O 1
ATOM 3411 N N . VAL B 1 34 ? -16.672 -12.086 -7.441 1 94.12 34 VAL B N 1
ATOM 3412 C CA . VAL B 1 34 ? -17.719 -11.445 -6.637 1 94.12 34 VAL B CA 1
ATOM 3413 C C . VAL B 1 34 ? -18.047 -12.328 -5.434 1 94.12 34 VAL B C 1
ATOM 3415 O O . VAL B 1 34 ? -18.328 -11.82 -4.344 1 94.12 34 VAL B O 1
ATOM 3418 N N . PHE B 1 35 ? -17.984 -13.734 -5.629 1 93.25 35 PHE B N 1
ATOM 3419 C CA . PHE B 1 35 ? -18.375 -14.695 -4.609 1 93.25 35 PHE B CA 1
ATOM 3420 C C . PHE B 1 35 ? -17.172 -15.461 -4.09 1 93.25 35 PHE B C 1
ATOM 3422 O O . PHE B 1 35 ? -17.297 -16.625 -3.678 1 93.25 35 PHE B O 1
ATOM 3429 N N . GLN B 1 36 ? -15.992 -14.859 -4.23 1 93.81 36 GLN B N 1
ATOM 3430 C CA . GLN B 1 36 ? -14.797 -15.57 -3.779 1 93.81 36 GLN B CA 1
ATOM 3431 C C . GLN B 1 36 ? -14.938 -16.016 -2.324 1 93.81 36 GLN B C 1
ATOM 3433 O O . GLN B 1 36 ? -15.305 -15.211 -1.461 1 93.81 36 GLN B O 1
ATOM 3438 N N . ALA B 1 37 ? -14.703 -17.266 -2.045 1 92.38 37 ALA B N 1
ATOM 3439 C CA . ALA B 1 37 ? -14.695 -17.859 -0.712 1 92.38 37 ALA B CA 1
ATOM 3440 C C . ALA B 1 37 ? -16.078 -17.781 -0.067 1 92.38 37 ALA B C 1
ATOM 3442 O O . ALA B 1 37 ? -16.188 -17.719 1.158 1 92.38 37 ALA B O 1
ATOM 3443 N N . THR B 1 38 ? -17.109 -17.562 -0.779 1 92.75 38 THR B N 1
ATOM 3444 C CA . THR B 1 38 ? -18.469 -17.719 -0.299 1 92.75 38 THR B CA 1
ATOM 3445 C C . THR B 1 38 ? -18.875 -19.203 -0.283 1 92.75 38 THR B C 1
ATOM 3447 O O . THR B 1 38 ? -19.672 -19.641 -1.119 1 92.75 38 THR B O 1
ATOM 3450 N N . ILE B 1 39 ? -18.516 -19.969 0.628 1 93.12 39 ILE B N 1
ATOM 3451 C CA . ILE B 1 39 ? -18.516 -21.438 0.645 1 93.12 39 ILE B CA 1
ATOM 3452 C C . ILE B 1 39 ? -19.922 -21.938 0.977 1 93.12 39 ILE B C 1
ATOM 3454 O O . ILE B 1 39 ? -20.203 -23.141 0.876 1 93.12 39 ILE B O 1
ATOM 3458 N N . THR B 1 40 ? -20.875 -21.062 1.331 1 93.31 40 THR B N 1
ATOM 3459 C CA . THR B 1 40 ? -22.234 -21.453 1.674 1 93.31 40 THR B CA 1
ATOM 3460 C C . THR B 1 40 ? -23.156 -21.328 0.464 1 93.31 40 THR B C 1
ATOM 3462 O O . THR B 1 40 ? -24.312 -21.766 0.5 1 93.31 40 THR B O 1
ATOM 3465 N N . MET B 1 41 ? -22.703 -20.719 -0.643 1 93.69 41 MET B N 1
ATOM 3466 C CA . MET B 1 41 ? -23.516 -20.453 -1.815 1 93.69 41 MET B CA 1
ATOM 3467 C C . MET B 1 41 ? -24.031 -21.75 -2.432 1 93.69 41 MET B C 1
ATOM 3469 O O . MET B 1 41 ? -23.25 -22.656 -2.723 1 93.69 41 MET B O 1
ATOM 3473 N N . GLN B 1 42 ? -25.438 -21.828 -2.65 1 94.5 42 GLN B N 1
ATOM 3474 C CA . GLN B 1 42 ? -26.047 -23.047 -3.166 1 94.5 42 GLN B CA 1
ATOM 3475 C C . GLN B 1 42 ? -26.844 -22.766 -4.438 1 94.5 42 GLN B C 1
ATOM 3477 O O . GLN B 1 42 ? -27 -23.656 -5.277 1 94.5 42 GLN B O 1
ATOM 3482 N N . ASP B 1 43 ? -27.344 -21.531 -4.43 1 93.81 43 ASP B N 1
ATOM 3483 C CA . ASP B 1 43 ? -28.359 -21.266 -5.453 1 93.81 43 ASP B CA 1
ATOM 3484 C C . ASP B 1 43 ? -28.125 -19.906 -6.117 1 93.81 43 ASP B C 1
ATOM 3486 O O . ASP B 1 43 ? -28.109 -18.875 -5.441 1 93.81 43 ASP B O 1
ATOM 3490 N N . ILE B 1 44 ? -27.969 -19.953 -7.453 1 94.06 44 ILE B N 1
ATOM 3491 C CA . ILE B 1 44 ? -27.938 -18.734 -8.25 1 94.06 44 ILE B CA 1
ATOM 3492 C C . ILE B 1 44 ? -29.062 -18.766 -9.273 1 94.06 44 ILE B C 1
ATOM 3494 O O . ILE B 1 44 ? -29.172 -19.703 -10.07 1 94.06 44 ILE B O 1
ATOM 3498 N N . ARG B 1 45 ? -30.031 -17.859 -9.281 1 95.31 45 ARG B N 1
ATOM 3499 C CA . ARG B 1 45 ? -31.109 -17.672 -10.258 1 95.31 45 ARG B CA 1
ATOM 3500 C C . ARG B 1 45 ? -30.906 -16.391 -11.055 1 95.31 45 ARG B C 1
ATOM 3502 O O . ARG B 1 45 ? -30.359 -15.414 -10.539 1 95.31 45 ARG B O 1
ATOM 3509 N N . CYS B 1 46 ? -31.172 -16.438 -12.242 1 95.94 46 CYS B N 1
ATOM 3510 C CA . CYS B 1 46 ? -31.031 -15.297 -13.141 1 95.94 46 CYS B CA 1
ATOM 3511 C C . CYS B 1 46 ? -32.375 -14.953 -13.805 1 95.94 46 CYS B C 1
ATOM 3513 O O . CYS B 1 46 ? -33.094 -15.844 -14.211 1 95.94 46 CYS B O 1
ATOM 3515 N N . ASP B 1 47 ? -32.688 -13.711 -13.867 1 95.38 47 ASP B N 1
ATOM 3516 C CA . ASP B 1 47 ? -33.875 -13.242 -14.562 1 95.38 47 ASP B CA 1
ATOM 3517 C C . ASP B 1 47 ? -33.906 -13.742 -16 1 95.38 47 ASP B C 1
ATOM 3519 O O . ASP B 1 47 ? -32.938 -13.578 -16.75 1 95.38 47 ASP B O 1
ATOM 3523 N N . PRO B 1 48 ? -35.031 -14.406 -16.406 1 95.56 48 PRO B N 1
ATOM 3524 C CA . PRO B 1 48 ? -35.094 -14.969 -17.75 1 95.56 48 PRO B CA 1
ATOM 3525 C C . PRO B 1 48 ? -34.938 -13.906 -18.844 1 95.56 48 PRO B C 1
ATOM 3527 O O . PRO B 1 48 ? -34.656 -14.234 -19.984 1 95.56 48 PRO B O 1
ATOM 3530 N N . MET B 1 49 ? -35.125 -12.625 -18.453 1 95.94 49 MET B N 1
ATOM 3531 C CA . MET B 1 49 ? -35.062 -11.547 -19.422 1 95.94 49 MET B CA 1
ATOM 3532 C C . MET B 1 49 ? -33.656 -10.938 -19.453 1 95.94 49 MET B C 1
ATOM 3534 O O . MET B 1 49 ? -33.406 -9.969 -20.172 1 95.94 49 MET B O 1
ATOM 3538 N N . ASN B 1 50 ? -32.75 -11.477 -18.625 1 96.62 50 ASN B N 1
ATOM 3539 C CA . ASN B 1 50 ? -31.359 -11 -18.719 1 96.62 50 ASN B CA 1
ATOM 3540 C C . ASN B 1 50 ? -30.75 -11.32 -20.078 1 96.62 50 ASN B C 1
ATOM 3542 O O . ASN B 1 50 ? -30.891 -12.43 -20.594 1 96.62 50 ASN B O 1
ATOM 3546 N N . SER B 1 51 ? -30.047 -10.32 -20.688 1 96.56 51 SER B N 1
ATOM 3547 C CA . SER B 1 51 ? -29.531 -10.492 -22.031 1 96.56 51 SER B CA 1
ATOM 3548 C C . SER B 1 51 ? -28.062 -10.922 -22.016 1 96.56 51 SER B C 1
ATOM 3550 O O . SER B 1 51 ? -27.484 -11.172 -23.078 1 96.56 51 SER B O 1
ATOM 3552 N N . LYS B 1 52 ? -27.453 -10.938 -20.891 1 97.38 52 LYS B N 1
ATOM 3553 C CA . LYS B 1 52 ? -26.031 -11.234 -20.828 1 97.38 52 LYS B CA 1
ATOM 3554 C C . LYS B 1 52 ? -25.781 -12.57 -20.125 1 97.38 52 LYS B C 1
ATOM 3556 O O . LYS B 1 52 ? -24.781 -13.242 -20.406 1 97.38 52 LYS B O 1
ATOM 3561 N N . PHE B 1 53 ? -26.734 -12.969 -19.234 1 97.75 53 PHE B N 1
ATOM 3562 C CA . PHE B 1 53 ? -26.531 -14.164 -18.422 1 97.75 53 PHE B CA 1
ATOM 3563 C C . PHE B 1 53 ? -27.781 -15.016 -18.391 1 97.75 53 PHE B C 1
ATOM 3565 O O . PHE B 1 53 ? -28.859 -14.555 -18.781 1 97.75 53 PHE B O 1
ATOM 3572 N N . CYS B 1 54 ? -27.703 -16.25 -17.984 1 97.75 54 CYS B N 1
ATOM 3573 C CA . CYS B 1 54 ? -28.797 -17.156 -17.688 1 97.75 54 CYS B CA 1
ATOM 3574 C C . CYS B 1 54 ? -28.391 -18.172 -16.625 1 97.75 54 CYS B C 1
ATOM 3576 O O . CYS B 1 54 ? -27.203 -18.266 -16.281 1 97.75 54 CYS B O 1
ATOM 3578 N N . SER B 1 55 ? -29.281 -18.672 -15.961 1 96.94 55 SER B N 1
ATOM 3579 C CA . SER B 1 55 ? -29.016 -19.719 -14.977 1 96.94 55 SER B CA 1
ATOM 3580 C C . SER B 1 55 ? -29.703 -21.016 -15.344 1 96.94 55 SER B C 1
ATOM 3582 O O . SER B 1 55 ? -30.797 -21.016 -15.93 1 96.94 55 SER B O 1
ATOM 3584 N N . GLN B 1 56 ? -29.062 -22.047 -15.109 1 96 56 GLN B N 1
ATOM 3585 C CA . GLN B 1 56 ? -29.594 -23.406 -15.234 1 96 56 GLN B CA 1
ATOM 3586 C C . GLN B 1 56 ? -29.125 -24.281 -14.078 1 96 56 GLN B C 1
ATOM 3588 O O . GLN B 1 56 ? -27.938 -24.344 -13.781 1 96 56 GLN B O 1
ATOM 3593 N N . ASP B 1 57 ? -30.094 -24.938 -13.398 1 94.88 57 ASP B N 1
ATOM 3594 C CA . ASP B 1 57 ? -29.797 -25.797 -12.258 1 94.88 57 ASP B CA 1
ATOM 3595 C C . ASP B 1 57 ? -28.984 -25.062 -11.203 1 94.88 57 ASP B C 1
ATOM 3597 O O . ASP B 1 57 ? -28 -25.594 -10.688 1 94.88 57 ASP B O 1
ATOM 3601 N N . ASP B 1 58 ? -29.234 -23.812 -10.984 1 94.88 58 ASP B N 1
ATOM 3602 C CA . ASP B 1 58 ? -28.672 -22.969 -9.938 1 94.88 58 ASP B CA 1
ATOM 3603 C C . ASP B 1 58 ? -27.234 -22.594 -10.258 1 94.88 58 ASP B C 1
ATOM 3605 O O . ASP B 1 58 ? -26.453 -22.266 -9.352 1 94.88 58 ASP B O 1
ATOM 3609 N N . VAL B 1 59 ? -26.781 -22.688 -11.469 1 97.06 59 VAL B N 1
ATOM 3610 C CA . VAL B 1 59 ? -25.453 -22.344 -11.945 1 97.06 59 VAL B CA 1
ATOM 3611 C C . VAL B 1 59 ? -25.547 -21.156 -12.906 1 97.06 59 VAL B C 1
ATOM 3613 O O . VAL B 1 59 ? -26.469 -21.062 -13.711 1 97.06 59 VAL B O 1
ATOM 3616 N N . LEU B 1 60 ? -24.578 -20.219 -12.852 1 97.5 60 LEU B N 1
ATOM 3617 C CA . LEU B 1 60 ? -24.594 -19.016 -13.68 1 97.5 60 LEU B CA 1
ATOM 3618 C C . LEU B 1 60 ? -23.797 -19.234 -14.961 1 97.5 60 LEU B C 1
ATOM 3620 O O . LEU B 1 60 ? -22.641 -19.672 -14.914 1 97.5 60 LEU B O 1
ATOM 3624 N N . TYR B 1 61 ? -24.422 -18.953 -16.094 1 98.19 61 TYR B N 1
ATOM 3625 C CA . TYR B 1 61 ? -23.797 -19 -17.406 1 98.19 61 TYR B CA 1
ATOM 3626 C C . TYR B 1 61 ? -23.922 -17.656 -18.125 1 98.19 61 TYR B C 1
ATOM 3628 O O . TYR B 1 61 ? -24.672 -16.781 -17.688 1 98.19 61 TYR B O 1
ATOM 3636 N N . ASN B 1 62 ? -23.031 -17.516 -19.203 1 98 62 ASN B N 1
ATOM 3637 C CA . ASN B 1 62 ? -23.375 -16.422 -20.109 1 98 62 ASN B CA 1
ATOM 3638 C C . ASN B 1 62 ? -24.672 -16.703 -20.859 1 98 62 ASN B C 1
ATOM 3640 O O . ASN B 1 62 ? -25.188 -17.828 -20.812 1 98 62 ASN B O 1
ATOM 3644 N N . TYR B 1 63 ? -25.188 -15.773 -21.531 1 97.25 63 TYR B N 1
ATOM 3645 C CA . TYR B 1 63 ? -26.547 -15.812 -22.094 1 97.25 63 TYR B CA 1
ATOM 3646 C C . TYR B 1 63 ? -26.703 -16.984 -23.047 1 97.25 63 TYR B C 1
ATOM 3648 O O . TYR B 1 63 ? -27.703 -17.703 -23 1 97.25 63 TYR B O 1
ATOM 3656 N N . ASP B 1 64 ? -25.688 -17.297 -23.828 1 97.06 64 ASP B N 1
ATOM 3657 C CA . ASP B 1 64 ? -25.766 -18.328 -24.859 1 97.06 64 ASP B CA 1
ATOM 3658 C C . ASP B 1 64 ? -25.344 -19.688 -24.297 1 97.06 64 ASP B C 1
ATOM 3660 O O . ASP B 1 64 ? -25.266 -20.672 -25.031 1 97.06 64 ASP B O 1
ATOM 3664 N N . MET B 1 65 ? -24.906 -19.719 -23.016 1 97.56 65 MET B N 1
ATOM 3665 C CA . MET B 1 65 ? -24.484 -20.922 -22.297 1 97.56 65 MET B CA 1
ATOM 3666 C C . MET B 1 65 ? -23.281 -21.562 -22.984 1 97.56 65 MET B C 1
ATOM 3668 O O . MET B 1 65 ? -23.188 -22.781 -23.078 1 97.56 65 MET B O 1
ATOM 3672 N N . THR B 1 66 ? -22.453 -20.656 -23.5 1 98.25 66 THR B N 1
ATOM 3673 C CA . THR B 1 66 ? -21.188 -21.125 -24.047 1 98.25 66 THR B CA 1
ATOM 3674 C C . THR B 1 66 ? -20.078 -21.031 -23 1 98.25 66 THR B C 1
ATOM 3676 O O . THR B 1 66 ? -18.969 -21.547 -23.203 1 98.25 66 THR B O 1
ATOM 3679 N N . SER B 1 67 ? -20.359 -20.391 -21.938 1 98.31 67 SER B N 1
ATOM 3680 C CA . SER B 1 67 ? -19.391 -20.266 -20.844 1 98.31 67 SER B CA 1
ATOM 3681 C C . SER B 1 67 ? -20.062 -20.422 -19.484 1 98.31 67 SER B C 1
ATOM 3683 O O . SER B 1 67 ? -21.156 -19.906 -19.266 1 98.31 67 SER B O 1
ATOM 3685 N N . ILE B 1 68 ? -19.484 -21.203 -18.641 1 98.06 68 ILE B N 1
ATOM 3686 C CA . ILE B 1 68 ? -19.891 -21.219 -17.25 1 98.06 68 ILE B CA 1
ATOM 3687 C C . ILE B 1 68 ? -19.203 -20.094 -16.484 1 98.06 68 ILE B C 1
ATOM 3689 O O . ILE B 1 68 ? -17.969 -19.969 -16.516 1 98.06 68 ILE B O 1
ATOM 3693 N N . VAL B 1 69 ? -19.891 -19.234 -15.867 1 97.5 69 VAL B N 1
ATOM 3694 C CA . VAL B 1 69 ? -19.406 -18.016 -15.234 1 97.5 69 VAL B CA 1
ATOM 3695 C C . VAL B 1 69 ? -19.156 -18.266 -13.75 1 97.5 69 VAL B C 1
ATOM 3697 O O . VAL B 1 69 ? -18.141 -17.828 -13.203 1 97.5 69 VAL B O 1
ATOM 3700 N N . TYR B 1 70 ? -20.094 -19 -13.125 1 96.94 70 TYR B N 1
ATOM 3701 C CA . TYR B 1 70 ? -19.938 -19.281 -11.703 1 96.94 70 TYR B CA 1
ATOM 3702 C C . TYR B 1 70 ? -20.719 -20.516 -11.297 1 96.94 70 TYR B C 1
ATOM 3704 O O . TYR B 1 70 ? -21.906 -20.641 -11.625 1 96.94 70 TYR B O 1
ATOM 3712 N N . PHE B 1 71 ? -20.094 -21.375 -10.609 1 97.31 71 PHE B N 1
ATOM 3713 C CA . PHE B 1 71 ? -20.688 -22.531 -9.961 1 97.31 71 PHE B CA 1
ATOM 3714 C C . PHE B 1 71 ? -20.672 -22.359 -8.445 1 97.31 71 PHE B C 1
ATOM 3716 O O . PHE B 1 71 ? -19.609 -22.219 -7.832 1 97.31 71 PHE B O 1
ATOM 3723 N N . PRO B 1 72 ? -21.797 -22.391 -7.805 1 95.81 72 PRO B N 1
ATOM 3724 C CA . PRO B 1 72 ? -21.875 -22.172 -6.355 1 95.81 72 PRO B CA 1
ATOM 3725 C C . PRO B 1 72 ? -21.047 -23.188 -5.566 1 95.81 72 PRO B C 1
ATOM 3727 O O . PRO B 1 72 ? -21.125 -24.391 -5.828 1 95.81 72 PRO B O 1
ATOM 3730 N N . ALA B 1 73 ? -20.297 -22.688 -4.602 1 94.88 73 ALA B N 1
ATOM 3731 C CA . ALA B 1 73 ? -19.25 -23.453 -3.91 1 94.88 73 ALA B CA 1
ATOM 3732 C C . ALA B 1 73 ? -19.844 -24.625 -3.15 1 94.88 73 ALA B C 1
ATOM 3734 O O . ALA B 1 73 ? -19.203 -25.672 -3.016 1 94.88 73 ALA B O 1
ATOM 3735 N N . ASN B 1 74 ? -21.094 -24.531 -2.682 1 94.25 74 ASN B N 1
ATOM 3736 C CA . ASN B 1 74 ? -21.734 -25.578 -1.87 1 94.25 74 ASN B CA 1
ATOM 3737 C C . ASN B 1 74 ? -22.922 -26.203 -2.59 1 94.25 74 ASN B C 1
ATOM 3739 O O . ASN B 1 74 ? -23.875 -26.641 -1.949 1 94.25 74 ASN B O 1
ATOM 3743 N N . LYS B 1 75 ? -22.938 -26.172 -3.832 1 91.06 75 LYS B N 1
ATOM 3744 C CA . LYS B 1 75 ? -24.094 -26.625 -4.586 1 91.06 75 LYS B CA 1
ATOM 3745 C C . LYS B 1 75 ? -24.141 -28.156 -4.648 1 91.06 75 LYS B C 1
ATOM 3747 O O . LYS B 1 75 ? -25.188 -28.75 -4.355 1 91.06 75 LYS B O 1
ATOM 3752 N N . SER B 1 76 ? -23.156 -28.75 -5.141 1 88.19 76 SER B N 1
ATOM 3753 C CA . SER B 1 76 ? -23.125 -30.203 -5.383 1 88.19 76 SER B CA 1
ATOM 3754 C C . SER B 1 76 ? -21.688 -30.734 -5.348 1 88.19 76 SER B C 1
ATOM 3756 O O . SER B 1 76 ? -20.734 -29.953 -5.387 1 88.19 76 SER B O 1
ATOM 3758 N N . LYS B 1 77 ? -21.688 -32 -5.23 1 93.12 77 LYS B N 1
ATOM 3759 C CA . LYS B 1 77 ? -20.391 -32.656 -5.223 1 93.12 77 LYS B CA 1
ATOM 3760 C C . LYS B 1 77 ? -19.953 -33.031 -6.633 1 93.12 77 LYS B C 1
ATOM 3762 O O . LYS B 1 77 ? -18.797 -33.406 -6.852 1 93.12 77 LYS B O 1
ATOM 3767 N N . SER B 1 78 ? -20.938 -32.938 -7.504 1 94.81 78 SER B N 1
ATOM 3768 C CA . SER B 1 78 ? -20.641 -33.281 -8.891 1 94.81 78 SER B CA 1
ATOM 3769 C C . SER B 1 78 ? -21.328 -32.344 -9.867 1 94.81 78 SER B C 1
ATOM 3771 O O . SER B 1 78 ? -22.328 -31.688 -9.516 1 94.81 78 SER B O 1
ATOM 3773 N N . ILE B 1 79 ? -20.781 -32.25 -11.07 1 94.88 79 ILE B N 1
ATOM 3774 C CA . ILE B 1 79 ? -21.422 -31.469 -12.109 1 94.88 79 ILE B CA 1
ATOM 3775 C C . ILE B 1 79 ? -21.156 -32.094 -13.477 1 94.88 79 ILE B C 1
ATOM 3777 O O . ILE B 1 79 ? -20.047 -32.562 -13.742 1 94.88 79 ILE B O 1
ATOM 3781 N N . VAL B 1 80 ? -22.234 -32.188 -14.227 1 96.12 80 VAL B N 1
ATOM 3782 C CA . VAL B 1 80 ? -22.125 -32.406 -15.672 1 96.12 80 VAL B CA 1
ATOM 3783 C C . VAL B 1 80 ? -22.281 -31.094 -16.406 1 96.12 80 VAL B C 1
ATOM 3785 O O . VAL B 1 80 ? -23.359 -30.5 -16.406 1 96.12 80 VAL B O 1
ATOM 3788 N N . ILE B 1 81 ? -21.25 -30.625 -17 1 97.12 81 ILE B N 1
ATOM 3789 C CA . ILE B 1 81 ? -21.281 -29.328 -17.688 1 97.12 81 ILE B CA 1
ATOM 3790 C C . ILE B 1 81 ? -22.062 -29.469 -18.984 1 97.12 81 ILE B C 1
ATOM 3792 O O . ILE B 1 81 ? -21.828 -30.391 -19.766 1 97.12 81 ILE B O 1
ATOM 3796 N N . PRO B 1 82 ? -22.906 -28.562 -19.281 1 97.5 82 PRO B N 1
ATOM 3797 C CA . PRO B 1 82 ? -23.766 -28.641 -20.453 1 97.5 82 PRO B CA 1
ATOM 3798 C C . PRO B 1 82 ? -22.984 -28.703 -21.766 1 97.5 82 PRO B C 1
ATOM 3800 O O . PRO B 1 82 ? -21.906 -28.125 -21.859 1 97.5 82 PRO B O 1
ATOM 3803 N N . GLU B 1 83 ? -23.594 -29.312 -22.766 1 97.62 83 GLU B N 1
ATOM 3804 C CA . GLU B 1 83 ? -22.953 -29.609 -24.047 1 97.62 83 GLU B CA 1
ATOM 3805 C C . GLU B 1 83 ? -22.594 -28.328 -24.781 1 97.62 83 GLU B C 1
ATOM 3807 O O . GLU B 1 83 ? -21.641 -28.312 -25.562 1 97.62 83 GLU B O 1
ATOM 3812 N N . SER B 1 84 ? -23.266 -27.266 -24.562 1 97.62 84 SER B N 1
ATOM 3813 C CA . SER B 1 84 ? -23.062 -26.016 -25.297 1 97.62 84 SER B CA 1
ATOM 3814 C C . SER B 1 84 ? -21.844 -25.266 -24.781 1 97.62 84 SER B C 1
ATOM 3816 O O . SER B 1 84 ? -21.359 -24.344 -25.438 1 97.62 84 SER B O 1
ATOM 3818 N N . VAL B 1 85 ? -21.344 -25.625 -23.641 1 98.38 85 VAL B N 1
ATOM 3819 C CA . VAL B 1 85 ? -20.297 -24.859 -22.984 1 98.38 85 VAL B CA 1
ATOM 3820 C C . VAL B 1 85 ? -18.953 -25.125 -23.672 1 98.38 85 VAL B C 1
ATOM 3822 O O . VAL B 1 85 ? -18.578 -26.281 -23.875 1 98.38 85 VAL B O 1
ATOM 3825 N N . ILE B 1 86 ? -18.281 -24 -23.953 1 98.5 86 ILE B N 1
ATOM 3826 C CA . ILE B 1 86 ? -17 -24.062 -24.641 1 98.5 86 ILE B CA 1
ATOM 3827 C C . ILE B 1 86 ? -15.898 -23.547 -23.719 1 98.5 86 ILE B C 1
ATOM 3829 O O . ILE B 1 86 ? -14.711 -23.797 -23.953 1 98.5 86 ILE B O 1
ATOM 3833 N N . SER B 1 87 ? -16.297 -22.797 -22.734 1 98.62 87 SER B N 1
ATOM 3834 C CA . SER B 1 87 ? -15.305 -22.141 -21.875 1 98.62 87 SER B CA 1
ATOM 3835 C C . SER B 1 87 ? -15.719 -22.203 -20.406 1 98.62 87 SER B C 1
ATOM 3837 O O . SER B 1 87 ? -16.906 -22.047 -20.078 1 98.62 87 SER B O 1
ATOM 3839 N N . VAL B 1 88 ? -14.727 -22.484 -19.516 1 98.56 88 VAL B N 1
ATOM 3840 C CA . VAL B 1 88 ? -14.859 -22.344 -18.078 1 98.56 88 VAL B CA 1
ATOM 3841 C C . VAL B 1 88 ? -14.133 -21.078 -17.625 1 98.56 88 VAL B C 1
ATOM 3843 O O . VAL B 1 88 ? -12.906 -20.969 -17.75 1 98.56 88 VAL B O 1
ATOM 3846 N N . GLU B 1 89 ? -14.812 -20.125 -17.031 1 98.12 89 GLU B N 1
ATOM 3847 C CA . GLU B 1 89 ? -14.281 -18.781 -16.812 1 98.12 89 GLU B CA 1
ATOM 3848 C C . GLU B 1 89 ? -13.391 -18.734 -15.586 1 98.12 89 GLU B C 1
ATOM 3850 O O . GLU B 1 89 ? -13.344 -19.688 -14.805 1 98.12 89 GLU B O 1
ATOM 3855 N N . TYR B 1 90 ? -12.727 -17.656 -15.516 1 97.81 90 TYR B N 1
ATOM 3856 C CA . TYR B 1 90 ? -11.781 -17.375 -14.438 1 97.81 90 TYR B CA 1
ATOM 3857 C C . TYR B 1 90 ? -12.438 -17.562 -13.078 1 97.81 90 TYR B C 1
ATOM 3859 O O . TYR B 1 90 ? -13.508 -17 -12.812 1 97.81 90 TYR B O 1
ATOM 3867 N N . CYS B 1 91 ? -11.898 -18.438 -12.25 1 97.75 91 CYS B N 1
ATOM 3868 C CA . CYS B 1 91 ? -12.273 -18.656 -10.859 1 97.75 91 CYS B CA 1
ATOM 3869 C C . CYS B 1 91 ? -13.688 -19.219 -10.758 1 97.75 91 CYS B C 1
ATOM 3871 O O . CYS B 1 91 ? -14.305 -19.172 -9.688 1 97.75 91 CYS B O 1
ATOM 3873 N N . CYS B 1 92 ? -14.172 -19.781 -11.781 1 96.56 92 CYS B N 1
ATOM 3874 C CA . CYS B 1 92 ? -15.555 -20.219 -11.875 1 96.56 92 CYS B CA 1
ATOM 3875 C C . CYS B 1 92 ? -15.883 -21.219 -10.773 1 96.56 92 CYS B C 1
ATOM 3877 O O . CYS B 1 92 ? -16.953 -21.156 -10.164 1 96.56 92 CYS B O 1
ATOM 3879 N N . PHE B 1 93 ? -15.039 -22.188 -10.492 1 97.56 93 PHE B N 1
ATOM 3880 C CA . PHE B 1 93 ? -15.273 -23.234 -9.508 1 97.56 93 PHE B CA 1
ATOM 3881 C C . PHE B 1 93 ? -14.383 -23.047 -8.289 1 97.56 93 PHE B C 1
ATOM 3883 O O . PHE B 1 93 ? -14.227 -23.953 -7.477 1 97.56 93 PHE B O 1
ATOM 3890 N N . LEU B 1 94 ? -13.734 -21.875 -8.164 1 97.12 94 LEU B N 1
ATOM 3891 C CA . LEU B 1 94 ? -12.812 -21.625 -7.062 1 97.12 94 LEU B CA 1
ATOM 3892 C C . LEU B 1 94 ? -13.477 -21.906 -5.719 1 97.12 94 LEU B C 1
ATOM 3894 O O . LEU B 1 94 ? -14.57 -21.406 -5.441 1 97.12 94 LEU B O 1
ATOM 3898 N N . TYR B 1 95 ? -12.961 -22.828 -4.875 1 95.38 95 TYR B N 1
ATOM 3899 C CA . TYR B 1 95 ? -13.391 -23.203 -3.535 1 95.38 95 TYR B CA 1
ATOM 3900 C C . TYR B 1 95 ? -14.609 -24.109 -3.592 1 95.38 95 TYR B C 1
ATOM 3902 O O . TYR B 1 95 ? -15.219 -24.422 -2.561 1 95.38 95 TYR B O 1
ATOM 3910 N N . SER B 1 96 ? -15.016 -24.547 -4.73 1 96.62 96 SER B N 1
ATOM 3911 C CA . SER B 1 96 ? -16.188 -25.406 -4.84 1 96.62 96 SER B CA 1
ATOM 3912 C C . SER B 1 96 ? -15.938 -26.766 -4.18 1 96.62 96 SER B C 1
ATOM 3914 O O . SER B 1 96 ? -14.82 -27.266 -4.203 1 96.62 96 SER B O 1
ATOM 3916 N N . SER B 1 97 ? -16.984 -27.375 -3.686 1 96.06 97 SER B N 1
ATOM 3917 C CA . SER B 1 97 ? -16.891 -28.656 -3.004 1 96.06 97 SER B CA 1
ATOM 3918 C C . SER B 1 97 ? -16.953 -29.812 -3.996 1 96.06 97 SER B C 1
ATOM 3920 O O . SER B 1 97 ? -17 -30.984 -3.598 1 96.06 97 SER B O 1
ATOM 3922 N N . ILE B 1 98 ? -16.906 -29.516 -5.25 1 97.38 98 ILE B N 1
ATOM 3923 C CA . ILE B 1 98 ? -17.094 -30.578 -6.242 1 97.38 98 ILE B CA 1
ATOM 3924 C C . ILE B 1 98 ? -15.977 -31.609 -6.102 1 97.38 98 ILE B C 1
ATOM 3926 O O . ILE B 1 98 ? -14.828 -31.266 -5.816 1 97.38 98 ILE B O 1
ATOM 3930 N N . GLU B 1 99 ? -16.328 -32.844 -6.297 1 97.75 99 GLU B N 1
ATOM 3931 C CA . GLU B 1 99 ? -15.414 -34 -6.246 1 97.75 99 GLU B CA 1
ATOM 3932 C C . GLU B 1 99 ? -15.188 -34.594 -7.633 1 97.75 99 GLU B C 1
ATOM 3934 O O . GLU B 1 99 ? -14.211 -35.281 -7.859 1 97.75 99 GLU B O 1
ATOM 3939 N N . THR B 1 100 ? -16.234 -34.312 -8.523 1 96.44 100 THR B N 1
ATOM 3940 C CA . THR B 1 100 ? -16.141 -34.812 -9.891 1 96.44 100 THR B CA 1
ATOM 3941 C C . THR B 1 100 ? -16.703 -33.781 -10.883 1 96.44 100 THR B C 1
ATOM 3943 O O . THR B 1 100 ? -17.578 -33 -10.523 1 96.44 100 THR B O 1
ATOM 3946 N N . VAL B 1 101 ? -16.141 -33.812 -12.07 1 97.06 101 VAL B N 1
ATOM 3947 C CA . VAL B 1 101 ? -16.625 -32.938 -13.141 1 97.06 101 VAL B CA 1
ATOM 3948 C C . VAL B 1 101 ? -16.594 -33.719 -14.469 1 97.06 101 VAL B C 1
ATOM 3950 O O . VAL B 1 101 ? -15.648 -34.438 -14.742 1 97.06 101 VAL B O 1
ATOM 3953 N N . GLU B 1 102 ? -17.641 -33.625 -15.188 1 96.5 102 GLU B N 1
ATOM 3954 C CA . GLU B 1 102 ? -17.734 -34.125 -16.547 1 96.5 102 GLU B CA 1
ATOM 3955 C C . GLU B 1 102 ? -17.75 -33 -17.562 1 96.5 102 GLU B C 1
ATOM 3957 O O . GLU B 1 102 ? -18.703 -32.219 -17.594 1 96.5 102 GLU B O 1
ATOM 3962 N N . PHE B 1 103 ? -16.812 -33 -18.438 1 97.81 103 PHE B N 1
ATOM 3963 C CA . PHE B 1 103 ? -16.703 -31.953 -19.453 1 97.81 103 PHE B CA 1
ATOM 3964 C C . PHE B 1 103 ? -17.516 -32.312 -20.703 1 97.81 103 PHE B C 1
ATOM 3966 O O . PHE B 1 103 ? -17.578 -33.5 -21.078 1 97.81 103 PHE B O 1
ATOM 3973 N N . PRO B 1 104 ? -18.016 -31.312 -21.344 1 97.44 104 PRO B N 1
ATOM 3974 C CA . PRO B 1 104 ? -18.656 -31.562 -22.625 1 97.44 104 PRO B CA 1
ATOM 3975 C C . PRO B 1 104 ? -17.656 -31.734 -23.766 1 97.44 104 PRO B C 1
ATOM 3977 O O . PRO B 1 104 ? -16.484 -31.328 -23.641 1 97.44 104 PRO B O 1
ATOM 3980 N N . PRO B 1 105 ? -18.109 -32.375 -24.828 1 95.44 105 PRO B N 1
ATOM 3981 C CA . PRO B 1 105 ? -17.188 -32.719 -25.906 1 95.44 105 PRO B CA 1
ATOM 3982 C C . PRO B 1 105 ? -16.562 -31.484 -26.578 1 95.44 105 PRO B C 1
ATOM 3984 O O . PRO B 1 105 ? -15.492 -31.578 -27.172 1 95.44 105 PRO B O 1
ATOM 3987 N N . LYS B 1 106 ? -17.188 -30.359 -26.5 1 96.31 106 LYS B N 1
ATOM 3988 C CA . LYS B 1 106 ? -16.734 -29.188 -27.25 1 96.31 106 LYS B CA 1
ATOM 3989 C C . LYS B 1 106 ? -15.938 -28.234 -26.359 1 96.31 106 LYS B C 1
ATOM 3991 O O . LYS B 1 106 ? -15.57 -27.141 -26.797 1 96.31 106 LYS B O 1
ATOM 3996 N N . ILE B 1 107 ? -15.648 -28.625 -25.156 1 98.44 107 ILE B N 1
ATOM 3997 C CA . ILE B 1 107 ? -14.953 -27.734 -24.234 1 98.44 107 ILE B CA 1
ATOM 3998 C C . ILE B 1 107 ? -13.578 -27.375 -24.797 1 98.44 107 ILE B C 1
ATOM 4000 O O . ILE B 1 107 ? -12.844 -28.25 -25.266 1 98.44 107 ILE B O 1
ATOM 4004 N N . LYS B 1 108 ? -13.195 -26.016 -24.75 1 98.69 108 LYS B N 1
ATOM 4005 C CA . LYS B 1 108 ? -11.953 -25.578 -25.375 1 98.69 108 LYS B CA 1
ATOM 4006 C C . LYS B 1 108 ? -11.055 -24.859 -24.375 1 98.69 108 LYS B C 1
ATOM 4008 O O . LYS B 1 108 ? -9.844 -25.062 -24.359 1 98.69 108 LYS B O 1
ATOM 4013 N N . ASN B 1 109 ? -11.672 -23.969 -23.609 1 98.75 109 ASN B N 1
ATOM 4014 C CA . ASN B 1 109 ? -10.883 -23.047 -22.797 1 98.75 109 ASN B CA 1
ATOM 4015 C C . ASN B 1 109 ? -11.141 -23.25 -21.297 1 98.75 109 ASN B C 1
ATOM 4017 O O . ASN B 1 109 ? -12.289 -23.219 -20.859 1 98.75 109 ASN B O 1
ATOM 4021 N N . LEU B 1 110 ? -10.109 -23.469 -20.531 1 98.69 110 LEU B N 1
ATOM 4022 C CA . LEU B 1 110 ? -10.117 -23.438 -19.078 1 98.69 110 LEU B CA 1
ATOM 4023 C C . LEU B 1 110 ? -9.305 -22.266 -18.547 1 98.69 110 LEU B C 1
ATOM 4025 O O . LEU B 1 110 ? -8.078 -22.281 -18.594 1 98.69 110 LEU B O 1
ATOM 4029 N N . TRP B 1 111 ? -10 -21.312 -18.062 1 98.44 111 TRP B N 1
ATOM 4030 C CA . TRP B 1 111 ? -9.336 -20.078 -17.672 1 98.44 111 TRP B CA 1
ATOM 4031 C C . TRP B 1 111 ? -8.758 -20.188 -16.266 1 98.44 111 TRP B C 1
ATOM 4033 O O . TRP B 1 111 ? -8.945 -21.219 -15.586 1 98.44 111 TRP B O 1
ATOM 4043 N N . GLY B 1 112 ? -8.031 -19.141 -15.891 1 98.62 112 GLY B N 1
ATOM 4044 C CA . GLY B 1 112 ? -7.156 -19.188 -14.734 1 98.62 112 GLY B CA 1
ATOM 4045 C C . GLY B 1 112 ? -7.883 -19.516 -13.445 1 98.62 112 GLY B C 1
ATOM 4046 O O . GLY B 1 112 ? -8.961 -18.984 -13.172 1 98.62 112 GLY B O 1
ATOM 4047 N N . TYR B 1 113 ? -7.367 -20.5 -12.68 1 98.44 113 TYR B N 1
ATOM 4048 C CA . TYR B 1 113 ? -7.812 -20.875 -11.344 1 98.44 113 TYR B CA 1
ATOM 4049 C C . TYR B 1 113 ? -9.266 -21.312 -11.359 1 98.44 113 TYR B C 1
ATOM 4051 O O . TYR B 1 113 ? -9.953 -21.25 -10.336 1 98.44 113 TYR B O 1
ATOM 4059 N N . SER B 1 114 ? -9.727 -21.688 -12.461 1 98.31 114 SER B N 1
ATOM 4060 C CA . SER B 1 114 ? -11.141 -22.016 -12.617 1 98.31 114 SER B CA 1
ATOM 4061 C C . SER B 1 114 ? -11.555 -23.156 -11.688 1 98.31 114 SER B C 1
ATOM 4063 O O . SER B 1 114 ? -12.656 -23.156 -11.148 1 98.31 114 SER B O 1
ATOM 4065 N N . PHE B 1 115 ? -10.633 -24.156 -11.414 1 98.44 115 PHE B N 1
ATOM 4066 C CA . PHE B 1 115 ? -10.961 -25.281 -10.539 1 98.44 115 PHE B CA 1
ATOM 4067 C C . PHE B 1 115 ? -10.062 -25.281 -9.305 1 98.44 115 PHE B C 1
ATOM 4069 O O . PHE B 1 115 ? -9.914 -26.312 -8.648 1 98.44 115 PHE B O 1
ATOM 4076 N N . SER B 1 116 ? -9.391 -24.156 -9.07 1 98.38 116 SER B N 1
ATOM 4077 C CA . SER B 1 116 ? -8.484 -24.094 -7.934 1 98.38 116 SER B CA 1
ATOM 4078 C C . SER B 1 116 ? -9.234 -24.297 -6.621 1 98.38 116 SER B C 1
ATOM 4080 O O . SER B 1 116 ? -10.375 -23.875 -6.473 1 98.38 116 SER B O 1
ATOM 4082 N N . ARG B 1 117 ? -8.617 -25.141 -5.664 1 97.88 117 ARG B N 1
ATOM 4083 C CA . ARG B 1 117 ? -9.094 -25.359 -4.305 1 97.88 117 ARG B CA 1
ATOM 4084 C C . ARG B 1 117 ? -10.43 -26.109 -4.305 1 97.88 117 ARG B C 1
ATOM 4086 O O . ARG B 1 117 ? -11.273 -25.875 -3.441 1 97.88 117 ARG B O 1
ATOM 4093 N N . THR B 1 118 ? -10.68 -26.922 -5.297 1 98.06 118 THR B N 1
ATOM 4094 C CA . THR B 1 118 ? -11.836 -27.812 -5.277 1 98.06 118 THR B CA 1
ATOM 4095 C C . THR B 1 118 ? -11.484 -29.125 -4.59 1 98.06 118 THR B C 1
ATOM 4097 O O . THR B 1 118 ? -10.336 -29.344 -4.211 1 98.06 118 THR B O 1
ATOM 4100 N N . ASN B 1 119 ? -12.484 -30.031 -4.426 1 98 119 ASN B N 1
ATOM 4101 C CA . ASN B 1 119 ? -12.312 -31.344 -3.818 1 98 119 ASN B CA 1
ATOM 4102 C C . ASN B 1 119 ? -12.18 -32.438 -4.875 1 98 119 ASN B C 1
ATOM 4104 O O . ASN B 1 119 ? -12.484 -33.594 -4.609 1 98 119 ASN B O 1
ATOM 4108 N N . LEU B 1 120 ? -11.805 -32 -6.059 1 98.19 120 LEU B N 1
ATOM 4109 C CA . LEU B 1 120 ? -11.641 -32.969 -7.125 1 98.19 120 LEU B CA 1
ATOM 4110 C C . LEU B 1 120 ? -10.641 -34.062 -6.727 1 98.19 120 LEU B C 1
ATOM 4112 O O . LEU B 1 120 ? -9.602 -33.75 -6.133 1 98.19 120 LEU B O 1
ATOM 4116 N N . ARG B 1 121 ? -10.977 -35.281 -7.051 1 97.56 121 ARG B N 1
ATOM 4117 C CA . ARG B 1 121 ? -10.109 -36.406 -6.742 1 97.56 121 ARG B CA 1
ATOM 4118 C C . ARG B 1 121 ? -9.367 -36.906 -7.984 1 97.56 121 ARG B C 1
ATOM 4120 O O . ARG B 1 121 ? -8.258 -37.438 -7.887 1 97.56 121 ARG B O 1
ATOM 4127 N N . SER B 1 122 ? -10.039 -36.781 -9.078 1 97.38 122 SER B N 1
ATOM 4128 C CA . SER B 1 122 ? -9.469 -37.125 -10.375 1 97.38 122 SER B CA 1
ATOM 4129 C C . SER B 1 122 ? -9.961 -36.156 -11.461 1 97.38 122 SER B C 1
ATOM 4131 O O . SER B 1 122 ? -11.008 -35.531 -11.312 1 97.38 122 SER B O 1
ATOM 4133 N N . ILE B 1 123 ? -9.133 -36.031 -12.484 1 97.38 123 ILE B N 1
ATOM 4134 C CA . ILE B 1 123 ? -9.555 -35.156 -13.594 1 97.38 123 ILE B CA 1
ATOM 4135 C C . ILE B 1 123 ? -9.094 -35.781 -14.914 1 97.38 123 ILE B C 1
ATOM 4137 O O . ILE B 1 123 ? -7.984 -36.312 -15.008 1 97.38 123 ILE B O 1
ATOM 4141 N N . THR B 1 124 ? -9.977 -35.844 -15.867 1 97 124 THR B N 1
ATOM 4142 C CA . THR B 1 124 ? -9.68 -36.156 -17.25 1 97 124 THR B CA 1
ATOM 4143 C C . THR B 1 124 ? -9.781 -34.906 -18.125 1 97 124 THR B C 1
ATOM 4145 O O . THR B 1 124 ? -10.875 -34.344 -18.297 1 97 124 THR B O 1
ATOM 4148 N N . ILE B 1 125 ? -8.695 -34.438 -18.641 1 97.38 125 ILE B N 1
ATOM 4149 C CA . ILE B 1 125 ? -8.703 -33.312 -19.547 1 97.38 125 ILE B CA 1
ATOM 4150 C C . ILE B 1 125 ? -9.078 -33.75 -20.953 1 97.38 125 ILE B C 1
ATOM 4152 O O . ILE B 1 125 ? -8.344 -34.531 -21.578 1 97.38 125 ILE B O 1
ATOM 4156 N N . PRO B 1 126 ? -10.117 -33.281 -21.469 1 97.44 126 PRO B N 1
ATOM 4157 C CA . PRO B 1 126 ? -10.555 -33.75 -22.781 1 97.44 126 PRO B CA 1
ATOM 4158 C C . PRO B 1 126 ? -9.617 -33.312 -23.906 1 97.44 126 PRO B C 1
ATOM 4160 O O . PRO B 1 126 ? -8.906 -32.312 -23.766 1 97.44 126 PRO B O 1
ATOM 4163 N N . ASN B 1 127 ? -9.656 -34.062 -25.047 1 97.62 127 ASN B N 1
ATOM 4164 C CA . ASN B 1 127 ? -8.852 -33.719 -26.219 1 97.62 127 ASN B CA 1
ATOM 4165 C C . ASN B 1 127 ? -9.297 -32.406 -26.859 1 97.62 127 ASN B C 1
ATOM 4167 O O . ASN B 1 127 ? -8.547 -31.812 -27.625 1 97.62 127 ASN B O 1
ATOM 4171 N N . SER B 1 128 ? -10.445 -32.031 -26.547 1 98 128 SER B N 1
ATOM 4172 C CA . SER B 1 128 ? -11.008 -30.812 -27.141 1 98 128 SER B CA 1
ATOM 4173 C C . SER B 1 128 ? -10.414 -29.562 -26.516 1 98 128 SER B C 1
ATOM 4175 O O . SER B 1 128 ? -10.531 -28.469 -27.078 1 98 128 SER B O 1
ATOM 4177 N N . VAL B 1 129 ? -9.812 -29.672 -25.344 1 98.5 129 VAL B N 1
ATOM 4178 C CA . VAL B 1 129 ? -9.25 -28.516 -24.656 1 98.5 129 VAL B CA 1
ATOM 4179 C C . VAL B 1 129 ? -7.996 -28.047 -25.375 1 98.5 129 VAL B C 1
ATOM 4181 O O . VAL B 1 129 ? -7.023 -28.797 -25.5 1 98.5 129 VAL B O 1
ATOM 4184 N N . THR B 1 130 ? -8.039 -26.75 -25.797 1 98.12 130 THR B N 1
ATOM 4185 C CA . THR B 1 130 ? -6.922 -26.203 -26.562 1 98.12 130 THR B CA 1
ATOM 4186 C C . THR B 1 130 ? -6.207 -25.109 -25.781 1 98.12 130 THR B C 1
ATOM 4188 O O . THR B 1 130 ? -5.16 -24.625 -26.203 1 98.12 130 THR B O 1
ATOM 4191 N N . TYR B 1 131 ? -6.84 -24.781 -24.719 1 98.38 131 TYR B N 1
ATOM 4192 C CA . TYR B 1 131 ? -6.234 -23.734 -23.906 1 98.38 131 TYR B CA 1
ATOM 4193 C C . TYR B 1 131 ? -6.469 -23.984 -22.422 1 98.38 131 TYR B C 1
ATOM 4195 O O . TYR B 1 131 ? -7.609 -24.188 -22 1 98.38 131 TYR B O 1
ATOM 4203 N N . MET B 1 132 ? -5.379 -23.969 -21.609 1 98.06 132 MET B N 1
ATOM 4204 C CA . MET B 1 132 ? -5.402 -24.031 -20.156 1 98.06 132 MET B CA 1
ATOM 4205 C C . MET B 1 132 ? -4.547 -22.938 -19.547 1 98.06 132 MET B C 1
ATOM 4207 O O . MET B 1 132 ? -3.328 -22.922 -19.719 1 98.06 132 MET B O 1
ATOM 4211 N N . ALA B 1 133 ? -5.18 -22.047 -18.859 1 98.38 133 ALA B N 1
ATOM 4212 C CA . ALA B 1 133 ? -4.48 -20.922 -18.25 1 98.38 133 ALA B CA 1
ATOM 4213 C C . ALA B 1 133 ? -3.775 -21.344 -16.969 1 98.38 133 ALA B C 1
ATOM 4215 O O . ALA B 1 133 ? -3.799 -22.516 -16.594 1 98.38 133 ALA B O 1
ATOM 4216 N N . ASP B 1 134 ? -3.107 -20.453 -16.312 1 98.62 134 ASP B N 1
ATOM 4217 C CA . ASP B 1 134 ? -2.32 -20.703 -15.109 1 98.62 134 ASP B CA 1
ATOM 4218 C C . ASP B 1 134 ? -3.217 -21.109 -13.945 1 98.62 134 ASP B C 1
ATOM 4220 O O . ASP B 1 134 ? -4.301 -20.562 -13.758 1 98.62 134 ASP B O 1
ATOM 4224 N N . GLY B 1 135 ? -2.76 -22.109 -13.25 1 98.69 135 GLY B N 1
ATOM 4225 C CA . GLY B 1 135 ? -3.324 -22.438 -11.945 1 98.69 135 GLY B CA 1
ATOM 4226 C C . GLY B 1 135 ? -4.699 -23.062 -12.031 1 98.69 135 GLY B C 1
ATOM 4227 O O . GLY B 1 135 ? -5.465 -23.031 -11.07 1 98.69 135 GLY B O 1
ATOM 4228 N N . VAL B 1 136 ? -5.098 -23.641 -13.117 1 98.69 136 VAL B N 1
ATOM 4229 C CA . VAL B 1 136 ? -6.449 -24.156 -13.344 1 98.69 136 VAL B CA 1
ATOM 4230 C C . VAL B 1 136 ? -6.832 -25.109 -12.219 1 98.69 136 VAL B C 1
ATOM 4232 O O . VAL B 1 136 ? -7.941 -25.047 -11.688 1 98.69 136 VAL B O 1
ATOM 4235 N N . PHE B 1 137 ? -5.922 -26.031 -11.758 1 98.69 137 PHE B N 1
ATOM 4236 C CA . PHE B 1 137 ? -6.227 -27.031 -10.727 1 98.69 137 PHE B CA 1
ATOM 4237 C C . PHE B 1 137 ? -5.328 -26.828 -9.508 1 98.69 137 PHE B C 1
ATOM 4239 O O . PHE B 1 137 ? -4.996 -27.797 -8.82 1 98.69 137 PHE B O 1
ATOM 4246 N N . ALA B 1 138 ? -4.859 -25.625 -9.32 1 98.69 138 ALA B N 1
ATOM 4247 C CA . ALA B 1 138 ? -3.99 -25.328 -8.18 1 98.69 138 ALA B CA 1
ATOM 4248 C C . ALA B 1 138 ? -4.707 -25.594 -6.859 1 98.69 138 ALA B C 1
ATOM 4250 O O . ALA B 1 138 ? -5.898 -25.312 -6.719 1 98.69 138 ALA B O 1
ATOM 4251 N N . TYR B 1 139 ? -4.031 -26.266 -5.887 1 98.38 139 TYR B N 1
ATOM 4252 C CA . TYR B 1 139 ? -4.453 -26.469 -4.508 1 98.38 139 TYR B CA 1
ATOM 4253 C C . TYR B 1 139 ? -5.641 -27.422 -4.434 1 98.38 139 TYR B C 1
ATOM 4255 O O . TYR B 1 139 ? -6.434 -27.359 -3.49 1 98.38 139 TYR B O 1
ATOM 4263 N N . CYS B 1 140 ? -5.879 -28.188 -5.434 1 98.5 140 CYS B N 1
ATOM 4264 C CA . CYS B 1 140 ? -6.797 -29.312 -5.297 1 98.5 140 CYS B CA 1
ATOM 4265 C C . CYS B 1 140 ? -6.184 -30.422 -4.449 1 98.5 140 CYS B C 1
ATOM 4267 O O . CYS B 1 140 ? -5.629 -31.375 -4.984 1 98.5 140 CYS B O 1
ATOM 4269 N N . LYS B 1 141 ? -6.336 -30.391 -3.234 1 97.94 141 LYS B N 1
ATOM 4270 C CA . LYS B 1 141 ? -5.586 -31.156 -2.24 1 97.94 141 LYS B CA 1
ATOM 4271 C C . LYS B 1 141 ? -5.945 -32.625 -2.297 1 97.94 141 LYS B C 1
ATOM 4273 O O . LYS B 1 141 ? -5.207 -33.469 -1.788 1 97.94 141 LYS B O 1
ATOM 4278 N N . LEU B 1 142 ? -7.094 -33 -2.82 1 97.88 142 LEU B N 1
ATOM 4279 C CA . LEU B 1 142 ? -7.52 -34.375 -2.887 1 97.88 142 LEU B CA 1
ATOM 4280 C C . LEU B 1 142 ? -7.223 -34.969 -4.262 1 97.88 142 LEU B C 1
ATOM 4282 O O . LEU B 1 142 ? -7.387 -36.188 -4.469 1 97.88 142 LEU B O 1
ATOM 4286 N N . LEU B 1 143 ? -6.754 -34.125 -5.152 1 98.25 143 LEU B N 1
ATOM 4287 C CA . LEU B 1 143 ? -6.527 -34.594 -6.52 1 98.25 143 LEU B CA 1
ATOM 4288 C C . LEU B 1 143 ? -5.348 -35.562 -6.582 1 98.25 143 LEU B C 1
ATOM 4290 O O . LEU B 1 143 ? -4.219 -35.188 -6.258 1 98.25 143 LEU B O 1
ATOM 4294 N N . ASN B 1 144 ? -5.586 -36.812 -7.043 1 97.25 144 ASN B N 1
ATOM 4295 C CA . ASN B 1 144 ? -4.543 -37.812 -7.02 1 97.25 144 ASN B CA 1
ATOM 4296 C C . ASN B 1 144 ? -4.395 -38.5 -8.375 1 97.25 144 ASN B C 1
ATOM 4298 O O . ASN B 1 144 ? -3.461 -39.281 -8.586 1 97.25 144 ASN B O 1
ATOM 4302 N N . GLU B 1 145 ? -5.355 -38.219 -9.312 1 96.62 145 GLU B N 1
ATOM 4303 C CA . GLU B 1 145 ? -5.277 -38.812 -10.633 1 96.62 145 GLU B CA 1
ATOM 4304 C C . GLU B 1 145 ? -5.574 -37.812 -11.734 1 96.62 145 GLU B C 1
ATOM 4306 O O . GLU B 1 145 ? -6.562 -37.062 -11.664 1 96.62 145 GLU B O 1
ATOM 4311 N N . ILE B 1 146 ? -4.695 -37.812 -12.719 1 97.06 146 ILE B N 1
ATOM 4312 C CA . ILE B 1 146 ? -4.848 -36.938 -13.867 1 97.06 146 ILE B CA 1
ATOM 4313 C C . ILE B 1 146 ? -4.742 -37.75 -15.156 1 97.06 146 ILE B C 1
ATOM 4315 O O . ILE B 1 146 ? -3.811 -38.531 -15.328 1 97.06 146 ILE B O 1
ATOM 4319 N N . ILE B 1 147 ? -5.719 -37.562 -16.016 1 96.56 147 ILE B N 1
ATOM 4320 C CA . ILE B 1 147 ? -5.648 -38.062 -17.391 1 96.56 147 ILE B CA 1
ATOM 4321 C C . ILE B 1 147 ? -5.562 -36.906 -18.359 1 96.56 147 ILE B C 1
ATOM 4323 O O . ILE B 1 147 ? -6.504 -36.094 -18.484 1 96.56 147 ILE B O 1
ATOM 4327 N N . PHE B 1 148 ? -4.484 -36.781 -19.047 1 97 148 PHE B N 1
ATOM 4328 C CA . PHE B 1 148 ? -4.219 -35.656 -19.922 1 97 148 PHE B CA 1
ATOM 4329 C C . PHE B 1 148 ? -4.875 -35.875 -21.281 1 97 148 PHE B C 1
ATOM 4331 O O . PHE B 1 148 ? -4.891 -37 -21.812 1 97 148 PHE B O 1
ATOM 4338 N N . GLY B 1 149 ? -5.344 -34.812 -21.812 1 96.12 149 GLY B N 1
ATOM 4339 C CA . GLY B 1 149 ? -5.785 -34.812 -23.203 1 96.12 149 GLY B CA 1
ATOM 4340 C C . GLY B 1 149 ? -4.688 -34.438 -24.172 1 96.12 149 GLY B C 1
ATOM 4341 O O . GLY B 1 149 ? -3.559 -34.156 -23.766 1 96.12 149 GLY B O 1
ATOM 4342 N N . ASN B 1 150 ? -4.98 -34.438 -25.516 1 95.56 150 ASN B N 1
ATOM 4343 C CA . ASN B 1 150 ? -3.977 -34.156 -26.531 1 95.56 150 ASN B CA 1
ATOM 4344 C C . ASN B 1 150 ? -4.262 -32.844 -27.25 1 95.56 150 ASN B C 1
ATOM 4346 O O . ASN B 1 150 ? -3.637 -32.562 -28.281 1 95.56 150 ASN B O 1
ATOM 4350 N N . GLY B 1 151 ? -5.238 -32.125 -26.75 1 96.62 151 GLY B N 1
ATOM 4351 C CA . GLY B 1 151 ? -5.555 -30.844 -27.359 1 96.62 151 GLY B CA 1
ATOM 4352 C C . GLY B 1 151 ? -4.57 -29.75 -27 1 96.62 151 GLY B C 1
ATOM 4353 O O . GLY B 1 151 ? -4.332 -28.844 -27.797 1 96.62 151 GLY B O 1
ATOM 4354 N N . VAL B 1 152 ? -4.102 -29.797 -25.812 1 96.25 152 VAL B N 1
ATOM 4355 C CA . VAL B 1 152 ? -3.016 -28.922 -25.406 1 96.25 152 VAL B CA 1
ATOM 4356 C C . VAL B 1 152 ? -1.693 -29.688 -25.438 1 96.25 152 VAL B C 1
ATOM 4358 O O . VAL B 1 152 ? -1.674 -30.906 -25.312 1 96.25 152 VAL B O 1
ATOM 4361 N N . ASN B 1 153 ? -0.635 -28.906 -25.578 1 97.94 153 ASN B N 1
ATOM 4362 C CA . ASN B 1 153 ? 0.676 -29.547 -25.594 1 97.94 153 ASN B CA 1
ATOM 4363 C C . ASN B 1 153 ? 1.59 -28.969 -24.516 1 97.94 153 ASN B C 1
ATOM 4365 O O . ASN B 1 153 ? 2.811 -28.938 -24.688 1 97.94 153 ASN B O 1
ATOM 4369 N N . TYR B 1 154 ? 0.969 -28.453 -23.516 1 98.38 154 TYR B N 1
ATOM 4370 C CA . TYR B 1 154 ? 1.717 -27.875 -22.406 1 98.38 154 TYR B CA 1
ATOM 4371 C C . TYR B 1 154 ? 0.939 -28 -21.094 1 98.38 154 TYR B C 1
ATOM 4373 O O . TYR B 1 154 ? -0.278 -28.203 -21.109 1 98.38 154 TYR B O 1
ATOM 4381 N N . ILE B 1 155 ? 1.658 -27.953 -20 1 98.44 155 ILE B N 1
ATOM 4382 C CA . ILE B 1 155 ? 1.116 -27.766 -18.672 1 98.44 155 ILE B CA 1
ATOM 4383 C C . ILE B 1 155 ? 1.465 -26.359 -18.172 1 98.44 155 ILE B C 1
ATOM 4385 O O . ILE B 1 155 ? 2.643 -26 -18.062 1 98.44 155 ILE B O 1
ATOM 4389 N N . SER B 1 156 ? 0.453 -25.562 -17.859 1 98.31 156 SER B N 1
ATOM 4390 C CA . SER B 1 156 ? 0.635 -24.156 -17.547 1 98.31 156 SER B CA 1
ATOM 4391 C C . SER B 1 156 ? 1.278 -23.969 -16.172 1 98.31 156 SER B C 1
ATOM 4393 O O . SER B 1 156 ? 1.364 -24.906 -15.391 1 98.31 156 SER B O 1
ATOM 4395 N N . GLU B 1 157 ? 1.69 -22.719 -15.938 1 98.06 157 GLU B N 1
ATOM 4396 C CA . GLU B 1 157 ? 2.264 -22.375 -14.641 1 98.06 157 GLU B CA 1
ATOM 4397 C C . GLU B 1 157 ? 1.259 -22.594 -13.516 1 98.06 157 GLU B C 1
ATOM 4399 O O . GLU B 1 157 ? 0.077 -22.266 -13.656 1 98.06 157 GLU B O 1
ATOM 4404 N N . TYR B 1 158 ? 1.698 -23.266 -12.492 1 98.12 158 TYR B N 1
ATOM 4405 C CA . TYR B 1 158 ? 0.93 -23.484 -11.273 1 98.12 158 TYR B CA 1
ATOM 4406 C C . TYR B 1 158 ? -0.249 -24.422 -11.531 1 98.12 158 TYR B C 1
ATOM 4408 O O . TYR B 1 158 ? -1.115 -24.578 -10.664 1 98.12 158 TYR B O 1
ATOM 4416 N N . CYS B 1 159 ? -0.3 -25.047 -12.586 1 98.56 159 CYS B N 1
ATOM 4417 C CA . CYS B 1 159 ? -1.492 -25.766 -13.016 1 98.56 159 CYS B CA 1
ATOM 4418 C C . CYS B 1 159 ? -1.939 -26.766 -11.953 1 98.56 159 CYS B C 1
ATOM 4420 O O . CYS B 1 159 ? -3.129 -26.844 -11.641 1 98.56 159 CYS B O 1
ATOM 4422 N N . PHE B 1 160 ? -1.029 -27.547 -11.375 1 98.56 160 PHE B N 1
ATOM 4423 C CA . PHE B 1 160 ? -1.337 -28.578 -10.383 1 98.56 160 PHE B CA 1
ATOM 4424 C C . PHE B 1 160 ? -0.582 -28.312 -9.086 1 98.56 160 PHE B C 1
ATOM 4426 O O . PHE B 1 160 ? -0.169 -29.266 -8.406 1 98.56 160 PHE B O 1
ATOM 4433 N N . TYR B 1 161 ? -0.341 -27.062 -8.867 1 97.94 161 TYR B N 1
ATOM 4434 C CA . TYR B 1 161 ? 0.332 -26.641 -7.645 1 97.94 161 TYR B CA 1
ATOM 4435 C C . TYR B 1 161 ? -0.438 -27.109 -6.414 1 97.94 161 TYR B C 1
ATOM 4437 O O . TYR B 1 161 ? -1.637 -26.844 -6.289 1 97.94 161 TYR B O 1
ATOM 4445 N N . GLY B 1 162 ? 0.26 -27.875 -5.512 1 97.75 162 GLY B N 1
ATOM 4446 C CA . GLY B 1 162 ? -0.322 -28.219 -4.227 1 97.75 162 GLY B CA 1
ATOM 4447 C C . GLY B 1 162 ? -1.336 -29.344 -4.305 1 97.75 162 GLY B C 1
ATOM 4448 O O . GLY B 1 162 ? -2.305 -29.359 -3.545 1 97.75 162 GLY B O 1
ATOM 4449 N N . THR B 1 163 ? -1.256 -30.25 -5.246 1 98.31 163 THR B N 1
ATOM 4450 C CA . THR B 1 163 ? -2.168 -31.375 -5.375 1 98.31 163 THR B CA 1
ATOM 4451 C C . THR B 1 163 ? -1.608 -32.594 -4.664 1 98.31 163 THR B C 1
ATOM 4453 O O . THR B 1 163 ? -0.544 -32.531 -4.047 1 98.31 163 THR B O 1
ATOM 4456 N N . ASN B 1 164 ? -2.361 -33.719 -4.699 1 97.94 164 ASN B N 1
ATOM 4457 C CA . ASN B 1 164 ? -1.984 -34.969 -4.004 1 97.94 164 ASN B CA 1
ATOM 4458 C C . ASN B 1 164 ? -1.563 -36.062 -4.98 1 97.94 164 ASN B C 1
ATOM 4460 O O . ASN B 1 164 ? -1.761 -37.25 -4.715 1 97.94 164 ASN B O 1
ATOM 4464 N N . ILE B 1 165 ? -1.045 -35.625 -6.023 1 97.19 165 ILE B N 1
ATOM 4465 C CA . ILE B 1 165 ? -0.623 -36.594 -7.047 1 97.19 165 ILE B CA 1
ATOM 4466 C C . ILE B 1 165 ? 0.63 -37.312 -6.578 1 97.19 165 ILE B C 1
ATOM 4468 O O . ILE B 1 165 ? 1.531 -36.719 -5.992 1 97.19 165 ILE B O 1
ATOM 4472 N N . SER B 1 166 ? 0.687 -38.688 -6.824 1 96.06 166 SER B N 1
ATOM 4473 C CA . SER B 1 166 ? 1.811 -39.469 -6.348 1 96.06 166 SER B CA 1
ATOM 4474 C C . SER B 1 166 ? 2.742 -39.875 -7.492 1 96.06 166 SER B C 1
ATOM 4476 O O . SER B 1 166 ? 3.926 -40.125 -7.273 1 96.06 166 SER B O 1
ATOM 4478 N N . SER B 1 167 ? 2.17 -39.969 -8.633 1 95.81 167 SER B N 1
ATOM 4479 C CA . SER B 1 167 ? 2.936 -40.281 -9.844 1 95.81 167 SER B CA 1
ATOM 4480 C C . SER B 1 167 ? 2.307 -39.625 -11.07 1 95.81 167 SER B C 1
ATOM 4482 O O . SER B 1 167 ? 1.093 -39.406 -11.117 1 95.81 167 SER B O 1
ATOM 4484 N N . ILE B 1 168 ? 3.152 -39.281 -11.961 1 95.94 168 ILE B N 1
ATOM 4485 C CA . ILE B 1 168 ? 2.604 -38.656 -13.156 1 95.94 168 ILE B CA 1
ATOM 4486 C C . ILE B 1 168 ? 3.357 -39.125 -14.391 1 95.94 168 ILE B C 1
ATOM 4488 O O . ILE B 1 168 ? 4.574 -39.344 -14.344 1 95.94 168 ILE B O 1
ATOM 4492 N N . THR B 1 169 ? 2.598 -39.5 -15.414 1 96.69 169 THR B N 1
ATOM 4493 C CA . THR B 1 169 ? 3.117 -39.719 -16.766 1 96.69 169 THR B CA 1
ATOM 4494 C C . THR B 1 169 ? 2.625 -38.625 -17.719 1 96.69 169 THR B C 1
ATOM 4496 O O . THR B 1 169 ? 1.431 -38.562 -18.016 1 96.69 169 THR B O 1
ATOM 4499 N N . ILE B 1 170 ? 3.514 -37.812 -18.188 1 97.31 170 ILE B N 1
ATOM 4500 C CA . ILE B 1 170 ? 3.146 -36.781 -19.172 1 97.31 170 ILE B CA 1
ATOM 4501 C C . ILE B 1 170 ? 3.119 -37.406 -20.562 1 97.31 170 ILE B C 1
ATOM 4503 O O . ILE B 1 170 ? 4.082 -38.031 -20.984 1 97.31 170 ILE B O 1
ATOM 4507 N N . PRO B 1 171 ? 2.051 -37.188 -21.297 1 96.81 171 PRO B N 1
ATOM 4508 C CA . PRO B 1 171 ? 1.884 -37.875 -22.578 1 96.81 171 PRO B CA 1
ATOM 4509 C C . PRO B 1 171 ? 2.818 -37.344 -23.656 1 96.81 171 PRO B C 1
ATOM 4511 O O . PRO B 1 171 ? 3.236 -36.188 -23.609 1 96.81 171 PRO B O 1
ATOM 4514 N N . TYR B 1 172 ? 3.115 -38.281 -24.641 1 97.31 172 TYR B N 1
ATOM 4515 C CA . TYR B 1 172 ? 3.859 -37.875 -25.828 1 97.31 172 TYR B CA 1
ATOM 4516 C C . TYR B 1 172 ? 3.15 -36.719 -26.531 1 97.31 172 TYR B C 1
ATOM 4518 O O . TYR B 1 172 ? 1.926 -36.719 -26.672 1 97.31 172 TYR B O 1
ATOM 4526 N N . GLY B 1 173 ? 3.875 -35.781 -26.922 1 97.12 173 GLY B N 1
ATOM 4527 C CA . GLY B 1 173 ? 3.312 -34.625 -27.609 1 97.12 173 GLY B CA 1
ATOM 4528 C C . GLY B 1 173 ? 3.4 -33.375 -26.797 1 97.12 173 GLY B C 1
ATOM 4529 O O . GLY B 1 173 ? 3.391 -32.25 -27.344 1 97.12 173 GLY B O 1
ATOM 4530 N N . TYR B 1 174 ? 3.404 -33.5 -25.5 1 98 174 TYR B N 1
ATOM 4531 C CA . TYR B 1 174 ? 3.58 -32.344 -24.641 1 98 174 TYR B CA 1
ATOM 4532 C C . TYR B 1 174 ? 4.98 -31.75 -24.797 1 98 174 TYR B C 1
ATOM 4534 O O . TYR B 1 174 ? 5.961 -32.5 -24.891 1 98 174 TYR B O 1
ATOM 4542 N N . LYS B 1 175 ? 5.016 -30.375 -24.797 1 98.19 175 LYS B N 1
ATOM 4543 C CA . LYS B 1 175 ? 6.281 -29.703 -25.094 1 98.19 175 LYS B CA 1
ATOM 4544 C C . LYS B 1 175 ? 6.793 -28.922 -23.891 1 98.19 175 LYS B C 1
ATOM 4546 O O . LYS B 1 175 ? 7.988 -28.641 -23.797 1 98.19 175 LYS B O 1
ATOM 4551 N N . LYS B 1 176 ? 5.859 -28.594 -23.031 1 97.94 176 LYS B N 1
ATOM 4552 C CA . LYS B 1 176 ? 6.238 -27.656 -21.984 1 97.94 176 LYS B CA 1
ATOM 4553 C C . LYS B 1 176 ? 5.555 -28.016 -20.656 1 97.94 176 LYS B C 1
ATOM 4555 O O . LYS B 1 176 ? 4.375 -28.375 -20.641 1 97.94 176 LYS B O 1
ATOM 4560 N N . VAL B 1 177 ? 6.328 -27.938 -19.562 1 98.12 177 VAL B N 1
ATOM 4561 C CA . VAL B 1 177 ? 5.812 -27.891 -18.188 1 98.12 177 VAL B CA 1
ATOM 4562 C C . VAL B 1 177 ? 6.184 -26.562 -17.547 1 98.12 177 VAL B C 1
ATOM 4564 O O . VAL B 1 177 ? 7.367 -26.234 -17.438 1 98.12 177 VAL B O 1
ATOM 4567 N N . GLY B 1 178 ? 5.18 -25.812 -17.219 1 97.44 178 GLY B N 1
ATOM 4568 C CA . GLY B 1 178 ? 5.395 -24.484 -16.688 1 97.44 178 GLY B CA 1
ATOM 4569 C C . GLY B 1 178 ? 5.98 -24.484 -15.281 1 97.44 178 GLY B C 1
ATOM 4570 O O . GLY B 1 178 ? 5.965 -25.516 -14.602 1 97.44 178 GLY B O 1
ATOM 4571 N N . GLY B 1 179 ? 6.477 -23.312 -14.875 1 96.44 179 GLY B N 1
ATOM 4572 C CA . GLY B 1 179 ? 7.012 -23.156 -13.531 1 96.44 179 GLY B CA 1
ATOM 4573 C C . GLY B 1 179 ? 5.988 -23.422 -12.445 1 96.44 179 GLY B C 1
ATOM 4574 O O . GLY B 1 179 ? 4.824 -23.031 -12.57 1 96.44 179 GLY B O 1
ATOM 4575 N N . ASN B 1 180 ? 6.402 -24.188 -11.445 1 96.19 180 ASN B N 1
ATOM 4576 C CA . ASN B 1 180 ? 5.59 -24.469 -10.273 1 96.19 180 ASN B CA 1
ATOM 4577 C C . ASN B 1 180 ? 4.359 -25.297 -10.625 1 96.19 180 ASN B C 1
ATOM 4579 O O . ASN B 1 180 ? 3.404 -25.359 -9.852 1 96.19 180 ASN B O 1
ATOM 4583 N N . ALA B 1 181 ? 4.336 -25.844 -11.75 1 97.88 181 ALA B N 1
ATOM 4584 C CA . ALA B 1 181 ? 3.162 -26.594 -12.203 1 97.88 181 ALA B CA 1
ATOM 4585 C C . ALA B 1 181 ? 2.779 -27.672 -11.203 1 97.88 181 ALA B C 1
ATOM 4587 O O . ALA B 1 181 ? 1.596 -27.891 -10.938 1 97.88 181 ALA B O 1
ATOM 4588 N N . PHE B 1 182 ? 3.789 -28.406 -10.656 1 97.38 182 PHE B N 1
ATOM 4589 C CA . PHE B 1 182 ? 3.557 -29.469 -9.688 1 97.38 182 PHE B CA 1
ATOM 4590 C C . PHE B 1 182 ? 4.324 -29.203 -8.398 1 97.38 182 PHE B C 1
ATOM 4592 O O . PHE B 1 182 ? 4.742 -30.141 -7.711 1 97.38 182 PHE B O 1
ATOM 4599 N N . PHE B 1 183 ? 4.527 -27.953 -8.281 1 93.38 183 PHE B N 1
ATOM 4600 C CA . PHE B 1 183 ? 5.238 -27.609 -7.055 1 93.38 183 PHE B CA 1
ATOM 4601 C C . PHE B 1 183 ? 4.363 -27.859 -5.832 1 93.38 183 PHE B C 1
ATOM 4603 O O . PHE B 1 183 ? 3.146 -28.016 -5.957 1 93.38 183 PHE B O 1
ATOM 4610 N N . ASP B 1 184 ? 4.891 -28.125 -4.609 1 93.69 184 ASP B N 1
ATOM 4611 C CA . ASP B 1 184 ? 4.23 -28.391 -3.334 1 93.69 184 ASP B CA 1
ATOM 4612 C C . ASP B 1 184 ? 3.33 -29.625 -3.416 1 93.69 184 ASP B C 1
ATOM 4614 O O . ASP B 1 184 ? 2.184 -29.594 -2.965 1 93.69 184 ASP B O 1
ATOM 4618 N N . CYS B 1 185 ? 3.639 -30.531 -4.148 1 96.25 185 CYS B N 1
ATOM 4619 C CA . CYS B 1 185 ? 3.029 -31.859 -4.18 1 96.25 185 CYS B CA 1
ATOM 4620 C C . CYS B 1 185 ? 3.871 -32.875 -3.4 1 96.25 185 CYS B C 1
ATOM 4622 O O . CYS B 1 185 ? 4.691 -33.562 -3.982 1 96.25 185 CYS B O 1
ATOM 4624 N N . PRO B 1 186 ? 3.684 -33 -2.193 1 92.06 186 PRO B N 1
ATOM 4625 C CA . PRO B 1 186 ? 4.59 -33.75 -1.322 1 92.06 186 PRO B CA 1
ATOM 4626 C C . PRO B 1 186 ? 4.59 -35.25 -1.617 1 92.06 186 PRO B C 1
ATOM 4628 O O . PRO B 1 186 ? 5.57 -35.938 -1.331 1 92.06 186 PRO B O 1
ATOM 4631 N N . ASN B 1 187 ? 3.551 -35.812 -2.133 1 95.69 187 ASN B N 1
ATOM 4632 C CA . ASN B 1 187 ? 3.441 -37.25 -2.357 1 95.69 187 ASN B CA 1
ATOM 4633 C C . ASN B 1 187 ? 3.926 -37.656 -3.752 1 95.69 187 ASN B C 1
ATOM 4635 O O . ASN B 1 187 ? 3.994 -38.812 -4.082 1 95.69 187 ASN B O 1
ATOM 4639 N N . LEU B 1 188 ? 4.254 -36.594 -4.508 1 96.44 188 LEU B N 1
ATOM 4640 C CA . LEU B 1 188 ? 4.715 -36.906 -5.855 1 96.44 188 LEU B CA 1
ATOM 4641 C C . LEU B 1 188 ? 6.133 -37.469 -5.832 1 96.44 188 LEU B C 1
ATOM 4643 O O . LEU B 1 188 ? 7.086 -36.75 -5.523 1 96.44 188 LEU B O 1
ATOM 4647 N N . LYS B 1 189 ? 6.281 -38.781 -6.254 1 94.56 189 LYS B N 1
ATOM 4648 C CA . LYS B 1 189 ? 7.566 -39.469 -6.129 1 94.56 189 LYS B CA 1
ATOM 4649 C C . LYS B 1 189 ? 8.156 -39.781 -7.5 1 94.56 189 LYS B C 1
ATOM 4651 O O . LYS B 1 189 ? 9.383 -39.75 -7.676 1 94.56 189 LYS B O 1
ATOM 4656 N N . ASN B 1 190 ? 7.254 -40.094 -8.438 1 95.81 190 ASN B N 1
ATOM 4657 C CA . ASN B 1 190 ? 7.734 -40.531 -9.742 1 95.81 190 ASN B CA 1
ATOM 4658 C C . ASN B 1 190 ? 7.094 -39.75 -10.875 1 95.81 190 ASN B C 1
ATOM 4660 O O . ASN B 1 190 ? 5.887 -39.5 -10.859 1 95.81 190 ASN B O 1
ATOM 4664 N N . VAL B 1 191 ? 7.922 -39.344 -11.789 1 97.19 191 VAL B N 1
ATOM 4665 C CA . VAL B 1 191 ? 7.473 -38.594 -12.969 1 97.19 191 VAL 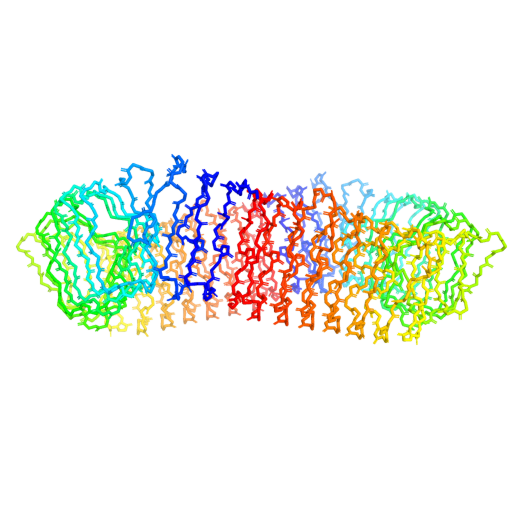B CA 1
ATOM 4666 C C . VAL B 1 191 ? 8.062 -39.25 -14.227 1 97.19 191 VAL B C 1
ATOM 4668 O O . VAL B 1 191 ? 9.273 -39.469 -14.297 1 97.19 191 VAL B O 1
ATOM 4671 N N . ILE B 1 192 ? 7.25 -39.594 -15.18 1 97.5 192 ILE B N 1
ATOM 4672 C CA . ILE B 1 192 ? 7.684 -40.062 -16.5 1 97.5 192 ILE B CA 1
ATOM 4673 C C . ILE B 1 192 ? 7.523 -38.938 -17.516 1 97.5 192 ILE B C 1
ATOM 4675 O O . ILE B 1 192 ? 6.422 -38.438 -17.719 1 97.5 192 ILE B O 1
ATOM 4679 N N . LEU B 1 193 ? 8.578 -38.562 -18.141 1 97.5 193 LEU B N 1
ATOM 4680 C CA . LEU B 1 193 ? 8.578 -37.5 -19.125 1 97.5 193 LEU B CA 1
ATOM 4681 C C . LEU B 1 193 ? 8.773 -38.031 -20.531 1 97.5 193 LEU B C 1
ATOM 4683 O O . LEU B 1 193 ? 9.68 -38.844 -20.781 1 97.5 193 LEU B O 1
ATOM 4687 N N . PRO B 1 194 ? 7.922 -37.594 -21.453 1 97.44 194 PRO B N 1
ATOM 4688 C CA . PRO B 1 194 ? 8.133 -37.969 -22.859 1 97.44 194 PRO B CA 1
ATOM 4689 C C . PRO B 1 194 ? 9.297 -37.219 -23.5 1 97.44 194 PRO B C 1
ATOM 4691 O O . PRO B 1 194 ? 9.773 -36.219 -22.938 1 97.44 194 PRO B O 1
ATOM 4694 N N . SER B 1 195 ? 9.812 -37.75 -24.656 1 97.31 195 SER B N 1
ATOM 4695 C CA . SER B 1 195 ? 10.953 -37.125 -25.344 1 97.31 195 SER B CA 1
ATOM 4696 C C . SER B 1 195 ? 10.578 -35.781 -25.969 1 97.31 195 SER B C 1
ATOM 4698 O O . SER B 1 195 ? 11.453 -35.031 -26.375 1 97.31 195 SER B O 1
ATOM 4700 N N . THR B 1 196 ? 9.266 -35.438 -25.969 1 97.69 196 THR B N 1
ATOM 4701 C CA . THR B 1 196 ? 8.797 -34.25 -26.656 1 97.69 196 THR B CA 1
ATOM 4702 C C . THR B 1 196 ? 8.891 -33.031 -25.75 1 97.69 196 THR B C 1
ATOM 4704 O O . THR B 1 196 ? 8.766 -31.891 -26.203 1 97.69 196 THR B O 1
ATOM 4707 N N . ILE B 1 197 ? 9.156 -33.25 -24.422 1 97.88 197 ILE B N 1
ATOM 4708 C CA . ILE B 1 197 ? 9.32 -32.125 -23.516 1 97.88 197 ILE B CA 1
ATOM 4709 C C . ILE B 1 197 ? 10.633 -31.391 -23.812 1 97.88 197 ILE B C 1
ATOM 4711 O O . ILE B 1 197 ? 11.711 -32 -23.719 1 97.88 197 ILE B O 1
ATOM 4715 N N . THR B 1 198 ? 10.484 -30.109 -24.188 1 96.12 198 THR B N 1
ATOM 4716 C CA . THR B 1 198 ? 11.68 -29.328 -24.5 1 96.12 198 THR B CA 1
ATOM 4717 C C . THR B 1 198 ? 11.812 -28.141 -23.531 1 96.12 198 THR B C 1
ATOM 4719 O O . THR B 1 198 ? 12.883 -27.531 -23.453 1 96.12 198 THR B O 1
ATOM 4722 N N . ASP B 1 199 ? 10.742 -27.812 -22.953 1 95.88 199 ASP B N 1
ATOM 4723 C CA . ASP B 1 199 ? 10.711 -26.656 -22.062 1 95.88 199 ASP B CA 1
ATOM 4724 C C . ASP B 1 199 ? 10.172 -27.031 -20.688 1 95.88 199 ASP B C 1
ATOM 4726 O O . ASP B 1 199 ? 9.078 -27.594 -20.578 1 95.88 199 ASP B O 1
ATOM 4730 N N . MET B 1 200 ? 10.938 -26.75 -19.641 1 96.44 200 MET B N 1
ATOM 4731 C CA . MET B 1 200 ? 10.609 -27.031 -18.234 1 96.44 200 MET B CA 1
ATOM 4732 C C . MET B 1 200 ? 10.867 -25.812 -17.359 1 96.44 200 MET B C 1
ATOM 4734 O O . MET B 1 200 ? 11.969 -25.25 -17.375 1 96.44 200 MET B O 1
ATOM 4738 N N . GLY B 1 201 ? 9.797 -25.391 -16.75 1 94.69 201 GLY B N 1
ATOM 4739 C CA . GLY B 1 201 ? 9.953 -24.281 -15.836 1 94.69 201 GLY B CA 1
ATOM 4740 C C . GLY B 1 201 ? 10.727 -24.641 -14.578 1 94.69 201 GLY B C 1
ATOM 4741 O O . GLY B 1 201 ? 10.797 -25.812 -14.203 1 94.69 201 GLY B O 1
ATOM 4742 N N . GLY B 1 202 ? 11.328 -23.625 -13.961 1 92.75 202 GLY B N 1
ATOM 4743 C CA . GLY B 1 202 ? 11.953 -23.828 -12.664 1 92.75 202 GLY B CA 1
ATOM 4744 C C . GLY B 1 202 ? 10.961 -24.172 -11.57 1 92.75 202 GLY B C 1
ATOM 4745 O O . GLY B 1 202 ? 9.789 -23.781 -11.633 1 92.75 202 GLY B O 1
ATOM 4746 N N . SER B 1 203 ? 11.312 -25.062 -10.672 1 92.19 203 SER B N 1
ATOM 4747 C CA . SER B 1 203 ? 10.461 -25.5 -9.57 1 92.19 203 SER B CA 1
ATOM 4748 C C . SER B 1 203 ? 9.164 -26.109 -10.078 1 92.19 203 SER B C 1
ATOM 4750 O O . SER B 1 203 ? 8.117 -25.984 -9.445 1 92.19 203 SER B O 1
ATOM 4752 N N . ALA B 1 204 ? 9.195 -26.609 -11.227 1 95.94 204 ALA B N 1
ATOM 4753 C CA . ALA B 1 204 ? 7.996 -27.234 -11.773 1 95.94 204 ALA B CA 1
ATOM 4754 C C . ALA B 1 204 ? 7.551 -28.406 -10.914 1 95.94 204 ALA B C 1
ATOM 4756 O O . ALA B 1 204 ? 6.355 -28.719 -10.844 1 95.94 204 ALA B O 1
ATOM 4757 N N . PHE B 1 205 ? 8.547 -29.109 -10.273 1 94.62 205 PHE B N 1
ATOM 4758 C CA . PHE B 1 205 ? 8.289 -30.297 -9.469 1 94.62 205 PHE B CA 1
ATOM 4759 C C . PHE B 1 205 ? 8.953 -30.172 -8.102 1 94.62 205 PHE B C 1
ATOM 4761 O O . PHE B 1 205 ? 9.844 -29.344 -7.906 1 94.62 205 PHE B O 1
ATOM 4768 N N . PRO B 1 206 ? 8.445 -31.078 -7.172 1 91.25 206 PRO B N 1
ATOM 4769 C CA . PRO B 1 206 ? 9.133 -31.125 -5.879 1 91.25 206 PRO B CA 1
ATOM 4770 C C . PRO B 1 206 ? 10.57 -31.625 -5.988 1 91.25 206 PRO B C 1
ATOM 4772 O O . PRO B 1 206 ? 10.906 -32.344 -6.934 1 91.25 206 PRO B O 1
ATOM 4775 N N . LEU B 1 207 ? 11.367 -31.344 -4.973 1 85.62 207 LEU B N 1
ATOM 4776 C CA . LEU B 1 207 ? 12.797 -31.656 -4.965 1 85.62 207 LEU B CA 1
ATOM 4777 C C . LEU B 1 207 ? 13.016 -33.156 -4.895 1 85.62 207 LEU B C 1
ATOM 4779 O O . LEU B 1 207 ? 14.039 -33.656 -5.375 1 85.62 207 LEU B O 1
ATOM 4783 N N . THR B 1 208 ? 12.07 -33.969 -4.379 1 85.06 208 THR B N 1
ATOM 4784 C CA . THR B 1 208 ? 12.305 -35.375 -4.051 1 85.06 208 THR B CA 1
ATOM 4785 C C . THR B 1 208 ? 11.812 -36.281 -5.168 1 85.06 208 THR B C 1
ATOM 4787 O O . THR B 1 208 ? 11.883 -37.5 -5.059 1 85.06 208 THR B O 1
ATOM 4790 N N . VAL B 1 209 ? 11.438 -35.719 -6.242 1 92.56 209 VAL B N 1
ATOM 4791 C CA . VAL B 1 209 ? 10.797 -36.531 -7.277 1 92.56 209 VAL B CA 1
ATOM 4792 C C . VAL B 1 209 ? 11.859 -37.312 -8.047 1 92.56 209 VAL B C 1
ATOM 4794 O O . VAL B 1 209 ? 12.984 -36.844 -8.219 1 92.56 209 VAL B O 1
ATOM 4797 N N . ASN B 1 210 ? 11.508 -38.562 -8.484 1 94.12 210 ASN B N 1
ATOM 4798 C CA . ASN B 1 210 ? 12.297 -39.375 -9.406 1 94.12 210 ASN B CA 1
ATOM 4799 C C . ASN B 1 210 ? 11.766 -39.281 -10.836 1 94.12 210 ASN B C 1
ATOM 4801 O O . ASN B 1 210 ? 10.555 -39.406 -11.055 1 94.12 210 ASN B O 1
ATOM 4805 N N . PHE B 1 211 ? 12.703 -39.094 -11.758 1 96.06 211 PHE B N 1
ATOM 4806 C CA . PHE B 1 211 ? 12.297 -38.969 -13.148 1 96.06 211 PHE B CA 1
ATOM 4807 C C . PHE B 1 211 ? 12.664 -40.188 -13.953 1 96.06 211 PHE B C 1
ATOM 4809 O O . PHE B 1 211 ? 13.734 -40.781 -13.75 1 96.06 211 PHE B O 1
ATOM 4816 N N . THR B 1 212 ? 11.719 -40.594 -14.789 1 96.75 212 THR B N 1
ATOM 4817 C CA . THR B 1 212 ? 11.984 -41.531 -15.875 1 96.75 212 THR B CA 1
ATOM 4818 C C . THR B 1 212 ? 11.781 -40.875 -17.234 1 96.75 212 THR B C 1
ATOM 4820 O O . THR B 1 212 ? 10.75 -40.25 -17.469 1 96.75 212 THR B O 1
ATOM 4823 N N . PHE B 1 213 ? 12.805 -41 -18.078 1 96.44 213 PHE B N 1
ATOM 4824 C CA . PHE B 1 213 ? 12.773 -40.344 -19.391 1 96.44 213 PHE B CA 1
ATOM 4825 C C . PHE B 1 213 ? 12.555 -41.375 -20.5 1 96.44 213 PHE B C 1
ATOM 4827 O O . PHE B 1 213 ? 13.117 -42.469 -20.453 1 96.44 213 PHE B O 1
ATOM 4834 N N . ASP B 1 214 ? 11.758 -40.938 -21.438 1 95.25 214 ASP B N 1
ATOM 4835 C CA . ASP B 1 214 ? 11.641 -41.719 -22.656 1 95.25 214 ASP B CA 1
ATOM 4836 C C . ASP B 1 214 ? 12.906 -41.625 -23.5 1 95.25 214 ASP B C 1
ATOM 4838 O O . ASP B 1 214 ? 13.695 -40.688 -23.328 1 95.25 214 ASP B O 1
ATOM 4842 N N . SER B 1 215 ? 13.023 -42.656 -24.406 1 94.75 215 SER B N 1
ATOM 4843 C CA . SER B 1 215 ? 14.133 -42.594 -25.359 1 94.75 215 SER B CA 1
ATOM 4844 C C . SER B 1 215 ? 14.094 -41.312 -26.172 1 94.75 215 SER B C 1
ATOM 4846 O O . SER B 1 215 ? 13.031 -40.906 -26.625 1 94.75 215 SER B O 1
ATOM 4848 N N . GLY B 1 216 ? 15.18 -40.656 -26.234 1 95.81 216 GLY B N 1
ATOM 4849 C CA . GLY B 1 216 ? 15.266 -39.438 -27.016 1 95.81 216 GLY B CA 1
ATOM 4850 C C . GLY B 1 216 ? 14.938 -38.188 -26.203 1 95.81 216 GLY B C 1
ATOM 4851 O O . GLY B 1 216 ? 14.586 -37.156 -26.75 1 95.81 216 GLY B O 1
ATOM 4852 N N . ALA B 1 217 ? 14.977 -38.406 -24.938 1 95.56 217 ALA B N 1
ATOM 4853 C CA . ALA B 1 217 ? 14.672 -37.281 -24.047 1 95.56 217 ALA B CA 1
ATOM 4854 C C . ALA B 1 217 ? 15.555 -36.094 -24.359 1 95.56 217 ALA B C 1
ATOM 4856 O O . ALA B 1 217 ? 16.703 -36.25 -24.781 1 95.56 217 ALA B O 1
ATOM 4857 N N . GLN B 1 218 ? 14.891 -34.875 -24.219 1 96.75 218 GLN B N 1
ATOM 4858 C CA . GLN B 1 218 ? 15.594 -33.625 -24.484 1 96.75 218 GLN B CA 1
ATOM 4859 C C . GLN B 1 218 ? 16.125 -33 -23.203 1 96.75 218 GLN B C 1
ATOM 4861 O O . GLN B 1 218 ? 16.688 -31.922 -23.234 1 96.75 218 GLN B O 1
ATOM 4866 N N . LEU B 1 219 ? 15.883 -33.688 -22.141 1 97.19 219 LEU B N 1
ATOM 4867 C CA . LEU B 1 219 ? 16.344 -33.281 -20.812 1 97.19 219 LEU B CA 1
ATOM 4868 C C . LEU B 1 219 ? 17.188 -34.375 -20.172 1 97.19 219 LEU B C 1
ATOM 4870 O O . LEU B 1 219 ? 17.078 -35.562 -20.562 1 97.19 219 LEU B O 1
ATOM 4874 N N . THR B 1 220 ? 17.984 -34.062 -19.266 1 95.56 220 THR B N 1
ATOM 4875 C CA . THR B 1 220 ? 18.812 -35.031 -18.562 1 95.56 220 THR B CA 1
ATOM 4876 C C . THR B 1 220 ? 19.047 -34.594 -17.109 1 95.56 220 THR B C 1
ATOM 4878 O O . THR B 1 220 ? 18.906 -33.438 -16.781 1 95.56 220 THR B O 1
ATOM 4881 N N . ILE B 1 221 ? 19.297 -35.5 -16.266 1 95.5 221 ILE B N 1
ATOM 4882 C CA . ILE B 1 221 ? 19.594 -35.281 -14.859 1 95.5 221 ILE B CA 1
ATOM 4883 C C . ILE B 1 221 ? 20.969 -35.875 -14.531 1 95.5 221 ILE B C 1
ATOM 4885 O O . ILE B 1 221 ? 21.281 -37 -14.906 1 95.5 221 ILE B O 1
ATOM 4889 N N . ASP B 1 222 ? 21.766 -35.094 -13.867 1 94.75 222 ASP B N 1
ATOM 4890 C CA . ASP B 1 222 ? 23.109 -35.594 -13.562 1 94.75 222 ASP B CA 1
ATOM 4891 C C . ASP B 1 222 ? 23.141 -36.344 -12.242 1 94.75 222 ASP B C 1
ATOM 4893 O O . ASP B 1 222 ? 22.094 -36.594 -11.648 1 94.75 222 ASP B O 1
ATOM 4897 N N . ASP B 1 223 ? 24.266 -36.781 -11.789 1 92.56 223 ASP B N 1
ATOM 4898 C CA . ASP B 1 223 ? 24.438 -37.656 -10.633 1 92.56 223 ASP B CA 1
ATOM 4899 C C . ASP B 1 223 ? 24.047 -36.938 -9.344 1 92.56 223 ASP B C 1
ATOM 4901 O O . ASP B 1 223 ? 23.781 -37.594 -8.328 1 92.56 223 ASP B O 1
ATOM 4905 N N . GLN B 1 224 ? 24.047 -35.625 -9.359 1 92.56 224 GLN B N 1
ATOM 4906 C CA . GLN B 1 224 ? 23.641 -34.844 -8.18 1 92.56 224 GLN B CA 1
ATOM 4907 C C . GLN B 1 224 ? 22.203 -34.375 -8.297 1 92.56 224 GLN B C 1
ATOM 4909 O O . GLN B 1 224 ? 21.766 -33.5 -7.547 1 92.56 224 GLN B O 1
ATOM 4914 N N . ARG B 1 225 ? 21.484 -34.812 -9.273 1 93.88 225 ARG B N 1
ATOM 4915 C CA . ARG B 1 225 ? 20.062 -34.594 -9.5 1 93.88 225 ARG B CA 1
ATOM 4916 C C . ARG B 1 225 ? 19.781 -33.156 -9.922 1 93.88 225 ARG B C 1
ATOM 4918 O O . ARG B 1 225 ? 18.844 -32.531 -9.414 1 93.88 225 ARG B O 1
ATOM 4925 N N . ILE B 1 226 ? 20.594 -32.656 -10.703 1 95.38 226 ILE B N 1
ATOM 4926 C CA . ILE B 1 226 ? 20.359 -31.391 -11.375 1 95.38 226 ILE B CA 1
ATOM 4927 C C . ILE B 1 226 ? 19.828 -31.641 -12.781 1 95.38 226 ILE B C 1
ATOM 4929 O O . ILE B 1 226 ? 20.391 -32.438 -13.539 1 95.38 226 ILE B O 1
ATOM 4933 N N . MET B 1 227 ? 18.75 -31 -13.117 1 96.25 227 MET B N 1
ATOM 4934 C CA . MET B 1 227 ? 18.141 -31.172 -14.43 1 96.25 227 MET B CA 1
ATOM 4935 C C . MET B 1 227 ? 18.672 -30.156 -15.422 1 96.25 227 MET B C 1
ATOM 4937 O O . MET B 1 227 ? 18.781 -28.969 -15.109 1 96.25 227 MET B O 1
ATOM 4941 N N . PHE B 1 228 ? 19.031 -30.625 -16.625 1 97.19 228 PHE B N 1
ATOM 4942 C CA . PHE B 1 228 ? 19.516 -29.797 -17.719 1 97.19 228 PHE B CA 1
ATOM 4943 C C . PHE B 1 228 ? 18.766 -30.125 -19.016 1 97.19 228 PHE B C 1
ATOM 4945 O O . PHE B 1 228 ? 18.094 -31.156 -19.109 1 97.19 228 PHE B O 1
ATOM 4952 N N . ASN B 1 229 ? 18.875 -29.141 -19.938 1 96.88 229 ASN B N 1
ATOM 4953 C CA . ASN B 1 229 ? 18.641 -29.562 -21.312 1 96.88 229 ASN B CA 1
ATOM 4954 C C . ASN B 1 229 ? 19.734 -30.5 -21.797 1 96.88 229 ASN B C 1
ATOM 4956 O O . ASN B 1 229 ? 20.734 -30.734 -21.109 1 96.88 229 ASN B O 1
ATOM 4960 N N . LEU B 1 230 ? 19.609 -31.094 -22.984 1 95 230 LEU B N 1
ATOM 4961 C CA . LEU B 1 230 ? 20.438 -32.219 -23.438 1 95 230 LEU B CA 1
ATOM 4962 C C . LEU B 1 230 ? 21.891 -31.781 -23.562 1 95 230 LEU B C 1
ATOM 4964 O O . LEU B 1 230 ? 22.797 -32.5 -23.156 1 95 230 LEU B O 1
ATOM 4968 N N . ASP B 1 231 ? 22.156 -30.594 -24.109 1 95.25 231 ASP B N 1
ATOM 4969 C CA . ASP B 1 231 ? 23.531 -30.156 -24.344 1 95.25 231 ASP B CA 1
ATOM 4970 C C . ASP B 1 231 ? 24.109 -29.5 -23.109 1 95.25 231 ASP B C 1
ATOM 4972 O O . ASP B 1 231 ? 25.234 -29.016 -23.125 1 95.25 231 ASP B O 1
ATOM 4976 N N . LYS B 1 232 ? 23.281 -29.359 -22 1 96.69 232 LYS B N 1
ATOM 4977 C CA . LYS B 1 232 ? 23.656 -28.844 -20.688 1 96.69 232 LYS B CA 1
ATOM 4978 C C . LYS B 1 232 ? 24.062 -27.375 -20.75 1 96.69 232 LYS B C 1
ATOM 4980 O O . LYS B 1 232 ? 24.922 -26.922 -20.016 1 96.69 232 LYS B O 1
ATOM 4985 N N . THR B 1 233 ? 23.391 -26.641 -21.688 1 97.5 233 THR B N 1
ATOM 4986 C CA . THR B 1 233 ? 23.594 -25.188 -21.766 1 97.5 233 THR B CA 1
ATOM 4987 C C . THR B 1 233 ? 22.656 -24.469 -20.812 1 97.5 233 THR B C 1
ATOM 4989 O O . THR B 1 233 ? 22.875 -23.297 -20.469 1 97.5 233 THR B O 1
ATOM 4992 N N . LYS B 1 234 ? 21.641 -25.188 -20.438 1 96.75 234 LYS B N 1
ATOM 4993 C CA . LYS B 1 234 ? 20.656 -24.609 -19.531 1 96.75 234 LYS B CA 1
ATOM 4994 C C . LYS B 1 234 ? 20.438 -25.5 -18.297 1 96.75 234 LYS B C 1
ATOM 4996 O O . LYS B 1 234 ? 20.047 -26.656 -18.438 1 96.75 234 LYS B O 1
ATOM 5001 N N . LEU B 1 235 ? 20.797 -24.953 -17.188 1 97.38 235 LEU B N 1
ATOM 5002 C CA . LEU B 1 235 ? 20.438 -25.578 -15.906 1 97.38 235 LEU B CA 1
ATOM 5003 C C . LEU B 1 235 ? 19 -25.234 -15.523 1 97.38 235 LEU B C 1
ATOM 5005 O O . LEU B 1 235 ? 18.688 -24.062 -15.273 1 97.38 235 LEU B O 1
ATOM 5009 N N . ILE B 1 236 ? 18.172 -26.172 -15.438 1 96.88 236 ILE B N 1
ATOM 5010 C CA . ILE B 1 236 ? 16.734 -25.953 -15.398 1 96.88 236 ILE B CA 1
ATOM 5011 C C . ILE B 1 236 ? 16.25 -25.938 -13.945 1 96.88 236 ILE B C 1
ATOM 5013 O O . ILE B 1 236 ? 15.578 -25 -13.516 1 96.88 236 ILE B O 1
ATOM 5017 N N . MET B 1 237 ? 16.562 -26.938 -13.18 1 94.69 237 MET B N 1
ATOM 5018 C CA . MET B 1 237 ? 16.125 -27 -11.789 1 94.69 237 MET B CA 1
ATOM 5019 C C . MET B 1 237 ? 17 -27.938 -10.977 1 94.69 237 MET B C 1
ATOM 5021 O O . MET B 1 237 ? 17.562 -28.891 -11.516 1 94.69 237 MET B O 1
ATOM 5025 N N . CYS B 1 238 ? 17.125 -27.641 -9.75 1 93.31 238 CYS B N 1
ATOM 5026 C CA . CYS B 1 238 ? 17.797 -28.484 -8.766 1 93.31 238 CYS B CA 1
ATOM 5027 C C . CYS B 1 238 ? 16.797 -29.344 -8.016 1 93.31 238 CYS B C 1
ATOM 5029 O O . CYS B 1 238 ? 15.82 -28.844 -7.461 1 93.31 238 CYS B O 1
ATOM 5031 N N . LEU B 1 239 ? 17 -30.641 -8.133 1 88.69 239 LEU B N 1
ATOM 5032 C CA . LEU B 1 239 ? 16.172 -31.609 -7.422 1 88.69 239 LEU B CA 1
ATOM 5033 C C . LEU B 1 239 ? 16.891 -32.125 -6.184 1 88.69 239 LEU B C 1
ATOM 5035 O O . LEU B 1 239 ? 16.344 -32.938 -5.434 1 88.69 239 LEU B O 1
ATOM 5039 N N . ASN B 1 240 ? 18.312 -31.734 -6.141 1 74.31 240 ASN B N 1
ATOM 5040 C CA . ASN B 1 240 ? 19.172 -32.5 -5.234 1 74.31 240 ASN B CA 1
ATOM 5041 C C . ASN B 1 240 ? 19.391 -31.734 -3.924 1 74.31 240 ASN B C 1
ATOM 5043 O O . ASN B 1 240 ? 19.328 -30.5 -3.893 1 74.31 240 ASN B O 1
ATOM 5047 N N . LYS B 1 241 ? 19.531 -32.531 -2.857 1 71.5 241 LYS B N 1
ATOM 5048 C CA . LYS B 1 241 ? 19.688 -32.25 -1.434 1 71.5 241 LYS B CA 1
ATOM 5049 C C . LYS B 1 241 ? 21.172 -32.188 -1.053 1 71.5 241 LYS B C 1
ATOM 5051 O O . LYS B 1 241 ? 21.562 -32.688 0.01 1 71.5 241 LYS B O 1
ATOM 5056 N N . SER B 1 242 ? 22 -31.781 -2.137 1 86.06 242 SER B N 1
ATOM 5057 C CA . SER B 1 242 ? 23.375 -31.594 -1.709 1 86.06 242 SER B CA 1
ATOM 5058 C C . SER B 1 242 ? 23.625 -30.156 -1.264 1 86.06 242 SER B C 1
ATOM 5060 O O . SER B 1 242 ? 22.938 -29.234 -1.7 1 86.06 242 SER B O 1
ATOM 5062 N N . ASP B 1 243 ? 24.625 -30.078 -0.436 1 93.44 243 ASP B N 1
ATOM 5063 C CA . ASP B 1 243 ? 24.891 -28.766 0.128 1 93.44 243 ASP B CA 1
ATOM 5064 C C . ASP B 1 243 ? 25.828 -27.969 -0.779 1 93.44 243 ASP B C 1
ATOM 5066 O O . ASP B 1 243 ? 26.109 -26.797 -0.506 1 93.44 243 ASP B O 1
ATOM 5070 N N . SER B 1 244 ? 26.375 -28.672 -1.824 1 94 244 SER B N 1
ATOM 5071 C CA . SER B 1 244 ? 27.234 -27.984 -2.779 1 94 244 SER B CA 1
ATOM 5072 C C . SER B 1 244 ? 27.047 -28.531 -4.188 1 94 244 SER B C 1
ATOM 5074 O O . SER B 1 244 ? 26.672 -29.688 -4.359 1 94 244 SER B O 1
ATOM 5076 N N . TYR B 1 245 ? 27.344 -27.719 -5.199 1 93.75 245 TYR B N 1
ATOM 5077 C CA . TYR B 1 245 ? 27.25 -28.141 -6.59 1 93.75 245 TYR B CA 1
ATOM 5078 C C . TYR B 1 245 ? 28.219 -27.359 -7.469 1 93.75 245 TYR B C 1
ATOM 5080 O O . TYR B 1 245 ? 28.375 -26.156 -7.297 1 93.75 245 TYR B O 1
ATOM 5088 N N . THR B 1 246 ? 28.906 -28.031 -8.305 1 95.06 246 THR B N 1
ATOM 5089 C CA . THR B 1 246 ? 29.781 -27.422 -9.297 1 95.06 246 THR B CA 1
ATOM 5090 C C . THR B 1 246 ? 29.062 -27.297 -10.648 1 95.06 246 THR B C 1
ATOM 5092 O O . THR B 1 246 ? 28.734 -28.312 -11.266 1 95.06 246 THR B O 1
ATOM 5095 N N . ILE B 1 247 ? 28.828 -26.094 -11.094 1 95.88 247 ILE B N 1
ATOM 5096 C CA . ILE B 1 247 ? 28.141 -25.844 -12.352 1 95.88 247 ILE B CA 1
ATOM 5097 C C . ILE B 1 247 ? 29.094 -26.109 -13.523 1 95.88 247 ILE B C 1
ATOM 5099 O O . ILE B 1 247 ? 30.172 -25.516 -13.602 1 95.88 247 ILE B O 1
ATOM 5103 N N . PRO B 1 248 ? 28.734 -26.969 -14.477 1 96.12 248 PRO B N 1
ATOM 5104 C CA . PRO B 1 248 ? 29.578 -27.297 -15.625 1 96.12 248 PRO B CA 1
ATOM 5105 C C . PRO B 1 248 ? 29.844 -26.094 -16.531 1 96.12 248 PRO B C 1
ATOM 5107 O O . PRO B 1 248 ? 29.078 -25.125 -16.516 1 96.12 248 PRO B O 1
ATOM 5110 N N . GLU B 1 249 ? 31 -26.141 -17.297 1 95.94 249 GLU B N 1
ATOM 5111 C CA . GLU B 1 249 ? 31.484 -25.016 -18.109 1 95.94 249 GLU B CA 1
ATOM 5112 C C . GLU B 1 249 ? 30.516 -24.703 -19.234 1 95.94 249 GLU B C 1
ATOM 5114 O O . GLU B 1 249 ? 30.453 -23.562 -19.703 1 95.94 249 GLU B O 1
ATOM 5119 N N . GLN B 1 250 ? 29.734 -25.656 -19.641 1 95.38 250 GLN B N 1
ATOM 5120 C CA . GLN B 1 250 ? 28.875 -25.5 -20.828 1 95.38 250 GLN B CA 1
ATOM 5121 C C . GLN B 1 250 ? 27.625 -24.703 -20.484 1 95.38 250 GLN B C 1
ATOM 5123 O O . GLN B 1 250 ? 26.953 -24.172 -21.375 1 95.38 250 GLN B O 1
ATOM 5128 N N . VAL B 1 251 ? 27.281 -24.609 -19.172 1 97.5 251 VAL B N 1
ATOM 5129 C CA . VAL B 1 251 ? 26.031 -23.969 -18.766 1 97.5 251 VAL B CA 1
ATOM 5130 C C . VAL B 1 251 ? 26.078 -22.484 -19.141 1 97.5 251 VAL B C 1
ATOM 5132 O O . VAL B 1 251 ? 27.016 -21.766 -18.766 1 97.5 251 VAL B O 1
ATOM 5135 N N . GLN B 1 252 ? 25.047 -22.031 -19.891 1 97.31 252 GLN B N 1
ATOM 5136 C CA . GLN B 1 252 ? 24.938 -20.625 -20.312 1 97.31 252 GLN B CA 1
ATOM 5137 C C . GLN B 1 252 ? 23.859 -19.906 -19.516 1 97.31 252 GLN B C 1
ATOM 5139 O O . GLN B 1 252 ? 23.938 -18.688 -19.328 1 97.31 252 GLN B O 1
ATOM 5144 N N . ILE B 1 253 ? 22.875 -20.641 -19.141 1 97.38 253 ILE B N 1
ATOM 5145 C CA . ILE B 1 253 ? 21.734 -20.047 -18.469 1 97.38 253 ILE B CA 1
ATOM 5146 C C . ILE B 1 253 ? 21.375 -20.875 -17.234 1 97.38 253 ILE B C 1
ATOM 5148 O O . ILE B 1 253 ? 21.281 -22.109 -17.312 1 97.38 253 ILE B O 1
ATOM 5152 N N . ILE B 1 254 ? 21.281 -20.266 -16.078 1 96.62 254 ILE B N 1
ATOM 5153 C CA . ILE B 1 254 ? 20.578 -20.844 -14.938 1 96.62 254 ILE B CA 1
ATOM 5154 C C . ILE B 1 254 ? 19.125 -20.375 -14.93 1 96.62 254 ILE B C 1
ATOM 5156 O O . ILE B 1 254 ? 18.859 -19.172 -14.852 1 96.62 254 ILE B O 1
ATOM 5160 N N . ASN B 1 255 ? 18.219 -21.25 -14.977 1 97.12 255 ASN B N 1
ATOM 5161 C CA . ASN B 1 255 ? 16.812 -20.969 -15.227 1 97.12 255 ASN B CA 1
ATOM 5162 C C . ASN B 1 255 ? 16.156 -20.266 -14.039 1 97.12 255 ASN B C 1
ATOM 5164 O O . ASN B 1 255 ? 16.703 -20.281 -12.938 1 97.12 255 ASN B O 1
ATOM 5168 N N . GLU B 1 256 ? 14.992 -19.625 -14.391 1 96.69 256 GLU B N 1
ATOM 5169 C CA . GLU B 1 256 ? 14.148 -19.047 -13.344 1 96.69 256 GLU B CA 1
ATOM 5170 C C . GLU B 1 256 ? 13.82 -20.062 -12.266 1 96.69 256 GLU B C 1
ATOM 5172 O O . GLU B 1 256 ? 13.469 -21.203 -12.57 1 96.69 256 GLU B O 1
ATOM 5177 N N . ASN B 1 257 ? 14.039 -19.719 -11.039 1 96 257 ASN B N 1
ATOM 5178 C CA . ASN B 1 257 ? 13.688 -20.5 -9.859 1 96 257 ASN B CA 1
ATOM 5179 C C . ASN B 1 257 ? 14.484 -21.797 -9.789 1 96 257 ASN B C 1
ATOM 5181 O O . ASN B 1 257 ? 14.109 -22.719 -9.062 1 96 257 ASN B O 1
ATOM 5185 N N . ALA B 1 258 ? 15.547 -21.938 -10.406 1 95.38 258 ALA B N 1
ATOM 5186 C CA . ALA B 1 258 ? 16.25 -23.219 -10.547 1 95.38 258 ALA B CA 1
ATOM 5187 C C . ALA B 1 258 ? 16.656 -23.766 -9.188 1 95.38 258 ALA B C 1
ATOM 5189 O O . ALA B 1 258 ? 16.594 -24.984 -8.961 1 95.38 258 ALA B O 1
ATOM 5190 N N . PHE B 1 259 ? 17.125 -22.922 -8.258 1 94.06 259 PHE B N 1
ATOM 5191 C CA . PHE B 1 259 ? 17.547 -23.344 -6.93 1 94.06 259 PHE B CA 1
ATOM 5192 C C . PHE B 1 259 ? 16.719 -22.656 -5.848 1 94.06 259 PHE B C 1
ATOM 5194 O O . PHE B 1 259 ? 17.094 -22.672 -4.672 1 94.06 259 PHE B O 1
ATOM 5201 N N . LYS B 1 260 ? 15.688 -22.047 -6.309 1 94.25 260 LYS B N 1
ATOM 5202 C CA . LYS B 1 260 ? 14.906 -21.219 -5.387 1 94.25 260 LYS B CA 1
ATOM 5203 C C . LYS B 1 260 ? 14.477 -22.031 -4.16 1 94.25 260 LYS B C 1
ATOM 5205 O O . LYS B 1 260 ? 14.039 -23.172 -4.281 1 94.25 260 LYS B O 1
ATOM 5210 N N . ASP B 1 261 ? 14.609 -21.438 -2.977 1 91.5 261 ASP B N 1
ATOM 5211 C CA . ASP B 1 261 ? 14.125 -21.953 -1.697 1 91.5 261 ASP B CA 1
ATOM 5212 C C . ASP B 1 261 ? 14.852 -23.234 -1.311 1 91.5 261 ASP B C 1
ATOM 5214 O O . ASP B 1 261 ? 14.367 -24 -0.485 1 91.5 261 ASP B O 1
ATOM 5218 N N . ASN B 1 262 ? 15.953 -23.547 -1.94 1 91.44 262 ASN B N 1
ATOM 5219 C CA . ASN B 1 262 ? 16.719 -24.719 -1.536 1 91.44 262 ASN B CA 1
ATOM 5220 C C . ASN B 1 262 ? 17.188 -24.609 -0.086 1 91.44 262 ASN B C 1
ATOM 5222 O O . ASN B 1 262 ? 17.906 -23.688 0.273 1 91.44 262 ASN B O 1
ATOM 5226 N N . PRO B 1 263 ? 16.812 -25.531 0.717 1 91.06 263 PRO B N 1
ATOM 5227 C CA . PRO B 1 263 ? 17.016 -25.391 2.16 1 91.06 263 PRO B CA 1
ATOM 5228 C C . PRO B 1 263 ? 18.438 -25.797 2.594 1 91.06 263 PRO B C 1
ATOM 5230 O O . PRO B 1 263 ? 18.828 -25.531 3.73 1 91.06 263 PRO B O 1
ATOM 5233 N N . ILE B 1 264 ? 19.234 -26.438 1.744 1 92.44 264 ILE B N 1
ATOM 5234 C CA . ILE B 1 264 ? 20.453 -27.031 2.273 1 92.44 264 ILE B CA 1
ATOM 5235 C C . ILE B 1 264 ? 21.656 -26.516 1.475 1 92.44 264 ILE B C 1
ATOM 5237 O O . ILE B 1 264 ? 22.812 -26.703 1.888 1 92.44 264 ILE B O 1
ATOM 5241 N N . LEU B 1 265 ? 21.422 -25.844 0.33 1 92.69 265 LEU B N 1
ATOM 5242 C CA . LEU B 1 265 ? 22.531 -25.406 -0.528 1 92.69 265 LEU B CA 1
ATOM 5243 C C . LEU B 1 265 ? 23.422 -24.422 0.208 1 92.69 265 LEU B C 1
ATOM 5245 O O . LEU B 1 265 ? 22.969 -23.391 0.682 1 92.69 265 LEU B O 1
ATOM 5249 N N . ARG B 1 266 ? 24.766 -24.625 0.245 1 93.94 266 ARG B N 1
ATOM 5250 C CA . ARG B 1 266 ? 25.719 -23.781 0.956 1 93.94 266 ARG B CA 1
ATOM 5251 C C . ARG B 1 266 ? 26.734 -23.172 -0.008 1 93.94 266 ARG B C 1
ATOM 5253 O O . ARG B 1 266 ? 27.25 -22.078 0.237 1 93.94 266 ARG B O 1
ATOM 5260 N N . LYS B 1 267 ? 27.047 -23.922 -1.072 1 91.38 267 LYS B N 1
ATOM 5261 C CA . LYS B 1 267 ? 28.125 -23.469 -1.938 1 91.38 267 LYS B CA 1
ATOM 5262 C C . LYS B 1 267 ? 27.844 -23.797 -3.4 1 91.38 267 LYS B C 1
ATOM 5264 O O . LYS B 1 267 ? 27.406 -24.906 -3.715 1 91.38 267 LYS B O 1
ATOM 5269 N N . ILE B 1 268 ? 27.969 -22.859 -4.254 1 92.12 268 ILE B N 1
ATOM 5270 C CA . ILE B 1 268 ? 27.953 -23.047 -5.703 1 92.12 268 ILE B CA 1
ATOM 5271 C C . ILE B 1 268 ? 29.312 -22.719 -6.289 1 92.12 268 ILE B C 1
ATOM 5273 O O . ILE B 1 268 ? 29.875 -21.656 -5.992 1 92.12 268 ILE B O 1
ATOM 5277 N N . VAL B 1 269 ? 29.906 -23.609 -6.996 1 92.5 269 VAL B N 1
ATOM 5278 C CA . VAL B 1 269 ? 31.188 -23.406 -7.676 1 92.5 269 VAL B CA 1
ATOM 5279 C C . VAL B 1 269 ? 30.969 -23.422 -9.188 1 92.5 269 VAL B C 1
ATOM 5281 O O . VAL B 1 269 ? 30.188 -24.234 -9.703 1 92.5 269 VAL B O 1
ATOM 5284 N N . PHE B 1 270 ? 31.531 -22.547 -9.852 1 93 270 PHE B N 1
ATOM 5285 C CA . PHE B 1 270 ? 31.531 -22.562 -11.305 1 93 270 PHE B CA 1
ATOM 5286 C C . PHE B 1 270 ? 32.844 -23.125 -11.844 1 93 270 PHE B C 1
ATOM 5288 O O . PHE B 1 270 ? 33.906 -22.75 -11.383 1 93 270 PHE B O 1
ATOM 5295 N N . LYS B 1 271 ? 32.75 -24.062 -12.758 1 92.94 271 LYS B N 1
ATOM 5296 C CA . LYS B 1 271 ? 33.938 -24.609 -13.398 1 92.94 271 LYS B CA 1
ATOM 5297 C C . LYS B 1 271 ? 34.719 -23.516 -14.102 1 92.94 271 LYS B C 1
ATOM 5299 O O . LYS B 1 271 ? 34.156 -22.5 -14.523 1 92.94 271 LYS B O 1
ATOM 5304 N N . SER B 1 272 ? 36.094 -23.812 -14.211 1 87.62 272 SER B N 1
ATOM 5305 C CA . SER B 1 272 ? 36.969 -22.875 -14.883 1 87.62 272 SER B CA 1
ATOM 5306 C C . SER B 1 272 ? 36.5 -22.594 -16.312 1 87.62 272 SER B C 1
ATOM 5308 O O . SER B 1 272 ? 35.938 -23.469 -16.969 1 87.62 272 SER B O 1
ATOM 5310 N N . ASN B 1 273 ? 36.531 -21.469 -16.922 1 90.56 273 ASN B N 1
ATOM 5311 C CA . ASN B 1 273 ? 36.125 -21.062 -18.266 1 90.56 273 ASN B CA 1
ATOM 5312 C C . ASN B 1 273 ? 34.625 -21.109 -18.422 1 90.56 273 ASN B C 1
ATOM 5314 O O . ASN B 1 273 ? 34.125 -21.578 -19.453 1 90.56 273 ASN B O 1
ATOM 5318 N N . SER B 1 274 ? 33.906 -20.828 -17.359 1 92.88 274 SER B N 1
ATOM 5319 C CA . SER B 1 274 ? 32.438 -20.828 -17.375 1 92.88 274 SER B CA 1
ATOM 5320 C C . SER B 1 274 ? 31.891 -19.984 -18.531 1 92.88 274 SER B C 1
ATOM 5322 O O . SER B 1 274 ? 32.406 -18.906 -18.812 1 92.88 274 SER B O 1
ATOM 5324 N N . ASN B 1 275 ? 30.828 -20.562 -19.203 1 93.44 275 ASN B N 1
ATOM 5325 C CA . ASN B 1 275 ? 30.125 -19.844 -20.266 1 93.44 275 ASN B CA 1
ATOM 5326 C C . ASN B 1 275 ? 28.828 -19.234 -19.766 1 93.44 275 ASN B C 1
ATOM 5328 O O . ASN B 1 275 ? 27.969 -18.859 -20.562 1 93.44 275 ASN B O 1
ATOM 5332 N N . LEU B 1 276 ? 28.734 -19.188 -18.453 1 93.75 276 LEU B N 1
ATOM 5333 C CA . LEU B 1 276 ? 27.484 -18.688 -17.891 1 93.75 276 LEU B CA 1
ATOM 5334 C C . LEU B 1 276 ? 27.234 -17.234 -18.297 1 93.75 276 LEU B C 1
ATOM 5336 O O . LEU B 1 276 ? 28.078 -16.375 -18.078 1 93.75 276 LEU B O 1
ATOM 5340 N N . ASN B 1 277 ? 26.094 -17.062 -18.859 1 92.88 277 ASN B N 1
ATOM 5341 C CA . ASN B 1 277 ? 25.719 -15.734 -19.359 1 92.88 277 ASN B CA 1
ATOM 5342 C C . ASN B 1 277 ? 24.625 -15.109 -18.5 1 92.88 277 ASN B C 1
ATOM 5344 O O . ASN B 1 277 ? 24.641 -13.906 -18.25 1 92.88 277 ASN B O 1
ATOM 5348 N N . GLU B 1 278 ? 23.734 -15.914 -18.078 1 93.81 278 GLU B N 1
ATOM 5349 C CA . GLU B 1 278 ? 22.547 -15.375 -17.422 1 93.81 278 GLU B CA 1
ATOM 5350 C C . GLU B 1 278 ? 22.141 -16.219 -16.219 1 93.81 278 GLU B C 1
ATOM 5352 O O . GLU B 1 278 ? 22.156 -17.453 -16.281 1 93.81 278 GLU B O 1
ATOM 5357 N N . ILE B 1 279 ? 21.828 -15.523 -15.148 1 93.69 279 ILE B N 1
ATOM 5358 C CA . ILE B 1 279 ? 21.172 -16.125 -14 1 93.69 279 ILE B CA 1
ATOM 5359 C C . ILE B 1 279 ? 19.719 -15.672 -13.938 1 93.69 279 ILE B C 1
ATOM 5361 O O . ILE B 1 279 ? 19.438 -14.477 -13.82 1 93.69 279 ILE B O 1
ATOM 5365 N N . GLY B 1 280 ? 18.844 -16.562 -14 1 95.56 280 GLY B N 1
ATOM 5366 C CA . GLY B 1 280 ? 17.438 -16.281 -14.172 1 95.56 280 GLY B CA 1
ATOM 5367 C C . GLY B 1 280 ? 16.781 -15.688 -12.938 1 95.56 280 GLY B C 1
ATOM 5368 O O . GLY B 1 280 ? 17.422 -15.609 -11.883 1 95.56 280 GLY B O 1
ATOM 5369 N N . LYS B 1 281 ? 15.477 -15.297 -13.148 1 96.56 281 LYS B N 1
ATOM 5370 C CA . LYS B 1 281 ? 14.68 -14.703 -12.07 1 96.56 281 LYS B CA 1
ATOM 5371 C C . LYS B 1 281 ? 14.578 -15.648 -10.883 1 96.56 281 LYS B C 1
ATOM 5373 O O . LYS B 1 281 ? 14.273 -16.828 -11.047 1 96.56 281 LYS B O 1
ATOM 5378 N N . ASN B 1 282 ? 14.922 -15.141 -9.742 1 97.25 282 ASN B N 1
ATOM 5379 C CA . ASN B 1 282 ? 14.797 -15.859 -8.477 1 97.25 282 ASN B CA 1
ATOM 5380 C C . ASN B 1 282 ? 15.586 -17.172 -8.5 1 97.25 282 ASN B C 1
ATOM 5382 O O . ASN B 1 282 ? 15.266 -18.094 -7.758 1 97.25 282 ASN B O 1
ATOM 5386 N N . ALA B 1 283 ? 16.547 -17.312 -9.281 1 96.44 283 ALA B N 1
ATOM 5387 C CA . ALA B 1 283 ? 17.234 -18.594 -9.484 1 96.44 283 ALA B CA 1
ATOM 5388 C C . ALA B 1 283 ? 17.766 -19.141 -8.172 1 96.44 283 ALA B C 1
ATOM 5390 O O . ALA B 1 283 ? 17.703 -20.359 -7.93 1 96.44 283 ALA B O 1
ATOM 5391 N N . PHE B 1 284 ? 18.281 -18.266 -7.27 1 95.25 284 PHE B N 1
ATOM 5392 C CA . PHE B 1 284 ? 18.812 -18.703 -5.977 1 95.25 284 PHE B CA 1
ATOM 5393 C C . PHE B 1 284 ? 18.094 -17.984 -4.836 1 95.25 284 PHE B C 1
ATOM 5395 O O . PHE B 1 284 ? 18.656 -17.844 -3.744 1 95.25 284 PHE B O 1
ATOM 5402 N N . ALA B 1 285 ? 16.922 -17.484 -5.148 1 96.81 285 ALA B N 1
ATOM 5403 C CA . ALA B 1 285 ? 16.188 -16.734 -4.121 1 96.81 285 ALA B CA 1
ATOM 5404 C C . ALA B 1 285 ? 15.93 -17.609 -2.895 1 96.81 285 ALA B C 1
ATOM 5406 O O . ALA B 1 285 ? 15.562 -18.781 -3.021 1 96.81 285 ALA B O 1
ATOM 5407 N N . ASN B 1 286 ? 16.172 -17.031 -1.684 1 96.19 286 ASN B N 1
ATOM 5408 C CA . ASN B 1 286 ? 15.867 -17.625 -0.384 1 96.19 286 ASN B CA 1
ATOM 5409 C C . ASN B 1 286 ? 16.688 -18.875 -0.134 1 96.19 286 ASN B C 1
ATOM 5411 O O . ASN B 1 286 ? 16.203 -19.812 0.515 1 96.19 286 ASN B O 1
ATOM 5415 N N . CYS B 1 287 ? 17.766 -19.062 -0.765 1 94.94 287 CYS B N 1
ATOM 5416 C CA . CYS B 1 287 ? 18.75 -20.062 -0.325 1 94.94 287 CYS B CA 1
ATOM 5417 C C . CYS B 1 287 ? 19.469 -19.578 0.931 1 94.94 287 CYS B C 1
ATOM 5419 O O . CYS B 1 287 ? 20.578 -19.031 0.849 1 94.94 287 CYS B O 1
ATOM 5421 N N . LEU B 1 288 ? 18.906 -19.844 2 1 95.44 288 LEU B N 1
ATOM 5422 C CA . LEU B 1 288 ? 19.25 -19.234 3.281 1 95.44 288 LEU B CA 1
ATOM 5423 C C . LEU B 1 288 ? 20.641 -19.656 3.734 1 95.44 288 LEU B C 1
ATOM 5425 O O . LEU B 1 288 ? 21.297 -18.953 4.504 1 95.44 288 LEU B O 1
ATOM 5429 N N . LEU B 1 289 ? 21.141 -20.828 3.277 1 94.81 289 LEU B N 1
ATOM 5430 C CA . LEU B 1 289 ? 22.406 -21.359 3.758 1 94.81 289 LEU B CA 1
ATOM 5431 C C . LEU B 1 289 ? 23.516 -21.094 2.75 1 94.81 289 LEU B C 1
ATOM 5433 O O . LEU B 1 289 ? 24.688 -21.359 3.025 1 94.81 289 LEU B O 1
ATOM 5437 N N . LEU B 1 290 ? 23.156 -20.484 1.602 1 94 290 LEU B N 1
ATOM 5438 C CA . LEU B 1 290 ? 24.172 -20.188 0.595 1 94 290 LEU B CA 1
ATOM 5439 C C . LEU B 1 290 ? 25.125 -19.109 1.085 1 94 290 LEU B C 1
ATOM 5441 O O . LEU B 1 290 ? 24.734 -17.938 1.192 1 94 290 LEU B O 1
ATOM 5445 N N . SER B 1 291 ? 26.344 -19.375 1.345 1 91.44 291 SER B N 1
ATOM 5446 C CA . SER B 1 291 ? 27.266 -18.469 2.021 1 91.44 291 SER B CA 1
ATOM 5447 C C . SER B 1 291 ? 28.266 -17.875 1.043 1 91.44 291 SER B C 1
ATOM 5449 O O . SER B 1 291 ? 28.891 -16.844 1.328 1 91.44 291 SER B O 1
ATOM 5451 N N . SER B 1 292 ? 28.484 -18.562 -0.049 1 82.62 292 SER B N 1
ATOM 5452 C CA . SER B 1 292 ? 29.484 -18.062 -0.989 1 82.62 292 SER B CA 1
ATOM 5453 C C . SER B 1 292 ? 29.094 -18.359 -2.43 1 82.62 292 SER B C 1
ATOM 5455 O O . SER B 1 292 ? 28.547 -19.422 -2.721 1 82.62 292 SER B O 1
ATOM 5457 N N . ILE B 1 293 ? 29.297 -17.406 -3.279 1 82.38 293 ILE B N 1
ATOM 5458 C CA . ILE B 1 293 ? 29.109 -17.609 -4.711 1 82.38 293 ILE B CA 1
ATOM 5459 C C . ILE B 1 293 ? 30.109 -16.75 -5.488 1 82.38 293 ILE B C 1
ATOM 5461 O O . ILE B 1 293 ? 30.203 -15.547 -5.258 1 82.38 293 ILE B O 1
ATOM 5465 N N . ASP B 1 294 ? 31 -17.344 -6.23 1 82.75 294 ASP B N 1
ATOM 5466 C CA . ASP B 1 294 ? 31.922 -16.641 -7.113 1 82.75 294 ASP B CA 1
ATOM 5467 C C . ASP B 1 294 ? 31.391 -16.578 -8.539 1 82.75 294 ASP B C 1
ATOM 5469 O O . ASP B 1 294 ? 31.578 -17.516 -9.32 1 82.75 294 ASP B O 1
ATOM 5473 N N . ILE B 1 295 ? 30.734 -15.578 -8.883 1 84.19 295 ILE B N 1
ATOM 5474 C CA . ILE B 1 295 ? 30.047 -15.461 -10.172 1 84.19 295 ILE B CA 1
ATOM 5475 C C . ILE B 1 295 ? 31.078 -15.289 -11.289 1 84.19 295 ILE B C 1
ATOM 5477 O O . ILE B 1 295 ? 31.953 -14.43 -11.203 1 84.19 295 ILE B O 1
ATOM 5481 N N . PRO B 1 296 ? 30.969 -16.047 -12.305 1 87.69 296 PRO B N 1
ATOM 5482 C CA . PRO B 1 296 ? 31.938 -15.992 -13.406 1 87.69 296 PRO B CA 1
ATOM 5483 C C . PRO B 1 296 ? 31.938 -14.641 -14.117 1 87.69 296 PRO B C 1
ATOM 5485 O O . PRO B 1 296 ? 30.891 -13.977 -14.188 1 87.69 296 PRO B O 1
ATOM 5488 N N . ILE B 1 297 ? 33.062 -14.289 -14.703 1 81.88 297 ILE B N 1
ATOM 5489 C CA . ILE B 1 297 ? 33.25 -13.023 -15.406 1 81.88 297 ILE B CA 1
ATOM 5490 C C . ILE B 1 297 ? 32.406 -12.984 -16.656 1 81.88 297 ILE B C 1
ATOM 5492 O O . ILE B 1 297 ? 32.031 -11.906 -17.141 1 81.88 297 ILE B O 1
ATOM 5496 N N . SER B 1 298 ? 32.031 -14.148 -17.141 1 84.81 298 SER B N 1
ATOM 5497 C CA . SER B 1 298 ? 31.234 -14.25 -18.359 1 84.81 298 SER B CA 1
ATOM 5498 C C . SER B 1 298 ? 29.781 -13.852 -18.125 1 84.81 298 SER B C 1
ATOM 5500 O O . SER B 1 298 ? 29.016 -13.633 -19.062 1 84.81 298 SER B O 1
ATOM 5502 N N . THR B 1 299 ? 29.391 -13.789 -16.844 1 83.94 299 THR B N 1
ATOM 5503 C CA . THR B 1 299 ? 28 -13.523 -16.531 1 83.94 299 THR B CA 1
ATOM 5504 C C . THR B 1 299 ? 27.641 -12.062 -16.812 1 83.94 299 THR B C 1
ATOM 5506 O O . THR B 1 299 ? 28.234 -11.148 -16.234 1 83.94 299 THR B O 1
ATOM 5509 N N . SER B 1 300 ? 26.656 -11.891 -17.688 1 81.56 300 SER B N 1
ATOM 5510 C CA . SER B 1 300 ? 26.344 -10.523 -18.109 1 81.56 300 SER B CA 1
ATOM 5511 C C . SER B 1 300 ? 25.047 -10.039 -17.469 1 81.56 300 SER B C 1
ATOM 5513 O O . SER B 1 300 ? 24.844 -8.836 -17.312 1 81.56 300 SER B O 1
ATOM 5515 N N . ASN B 1 301 ? 24.172 -11.055 -17.125 1 82.5 301 ASN B N 1
ATOM 5516 C CA . ASN B 1 301 ? 22.859 -10.633 -16.656 1 82.5 301 ASN B CA 1
ATOM 5517 C C . ASN B 1 301 ? 22.453 -11.359 -15.383 1 82.5 301 ASN B C 1
ATOM 5519 O O . ASN B 1 301 ? 22.594 -12.586 -15.289 1 82.5 301 ASN B O 1
ATOM 5523 N N . PHE B 1 302 ? 22.031 -10.562 -14.375 1 82.5 302 PHE B N 1
ATOM 5524 C CA . PHE B 1 302 ? 21.297 -11.016 -13.195 1 82.5 302 PHE B CA 1
ATOM 5525 C C . PHE B 1 302 ? 19.859 -10.539 -13.234 1 82.5 302 PHE B C 1
ATOM 5527 O O . PHE B 1 302 ? 19.594 -9.328 -13.203 1 82.5 302 PHE B O 1
ATOM 5534 N N . LEU B 1 303 ? 19.016 -11.484 -13.258 1 91.38 303 LEU B N 1
ATOM 5535 C CA . LEU B 1 303 ? 17.609 -11.078 -13.383 1 91.38 303 LEU B CA 1
ATOM 5536 C C . LEU B 1 303 ? 16.984 -10.859 -12.016 1 91.38 303 LEU B C 1
ATOM 5538 O O . LEU B 1 303 ? 17.656 -10.992 -10.992 1 91.38 303 LEU B O 1
ATOM 5542 N N . ASP B 1 304 ? 15.805 -10.469 -12.047 1 95.31 304 ASP B N 1
ATOM 5543 C CA . ASP B 1 304 ? 15.117 -10.016 -10.844 1 95.31 304 ASP B CA 1
ATOM 5544 C C . ASP B 1 304 ? 15.18 -11.07 -9.742 1 95.31 304 ASP B C 1
ATOM 5546 O O . ASP B 1 304 ? 14.867 -12.242 -9.984 1 95.31 304 ASP B O 1
ATOM 5550 N N . GLY B 1 305 ? 15.664 -10.633 -8.578 1 96.88 305 GLY B N 1
ATOM 5551 C CA . GLY B 1 305 ? 15.609 -11.453 -7.383 1 96.88 305 GLY B CA 1
ATOM 5552 C C . GLY B 1 305 ? 16.531 -12.656 -7.438 1 96.88 305 GLY B C 1
ATOM 5553 O O . GLY B 1 305 ? 16.375 -13.602 -6.664 1 96.88 305 GLY B O 1
ATOM 5554 N N . ALA B 1 306 ? 17.5 -12.727 -8.258 1 95.31 306 ALA B N 1
ATOM 5555 C CA . ALA B 1 306 ? 18.328 -13.906 -8.5 1 95.31 306 ALA B CA 1
ATOM 5556 C C . ALA B 1 306 ? 18.891 -14.461 -7.195 1 95.31 306 ALA B C 1
ATOM 5558 O O . ALA B 1 306 ? 18.938 -15.672 -7.008 1 95.31 306 ALA B O 1
ATOM 5559 N N . PHE B 1 307 ? 19.281 -13.516 -6.246 1 95.56 307 PHE B N 1
ATOM 5560 C CA . PHE B 1 307 ? 19.844 -13.938 -4.969 1 95.56 307 PHE B CA 1
ATOM 5561 C C . PHE B 1 307 ? 19.109 -13.281 -3.811 1 95.56 307 PHE B C 1
ATOM 5563 O O . PHE B 1 307 ? 19.703 -13.047 -2.752 1 95.56 307 PHE B O 1
ATOM 5570 N N . SER B 1 308 ? 17.922 -12.891 -4.094 1 97.44 308 SER B N 1
ATOM 5571 C CA . SER B 1 308 ? 17.125 -12.258 -3.041 1 97.44 308 SER B CA 1
ATOM 5572 C C . SER B 1 308 ? 16.984 -13.172 -1.829 1 97.44 308 SER B C 1
ATOM 5574 O O . SER B 1 308 ? 16.688 -14.359 -1.974 1 97.44 308 SER B O 1
ATOM 5576 N N . GLY B 1 309 ? 17.219 -12.625 -0.645 1 97.31 309 GLY B N 1
ATOM 5577 C CA . GLY B 1 309 ? 16.984 -13.344 0.593 1 97.31 309 GLY B CA 1
ATOM 5578 C C . GLY B 1 309 ? 18.094 -14.328 0.933 1 97.31 309 GLY B C 1
ATOM 5579 O O . GLY B 1 309 ? 17.969 -15.109 1.881 1 97.31 309 GLY B O 1
ATOM 5580 N N . CYS B 1 310 ? 19.141 -14.438 0.247 1 96.88 310 CYS B N 1
ATOM 5581 C CA . CYS B 1 310 ? 20.281 -15.266 0.607 1 96.88 310 CYS B CA 1
ATOM 5582 C C . CYS B 1 310 ? 21.031 -14.672 1.793 1 96.88 310 CYS B C 1
ATOM 5584 O O . CYS B 1 310 ? 22.078 -14.039 1.617 1 96.88 310 CYS B O 1
ATOM 5586 N N . SER B 1 311 ? 20.578 -14.891 2.902 1 96.12 311 SER B N 1
ATOM 5587 C CA . SER B 1 311 ? 20.938 -14.18 4.121 1 96.12 311 SER B CA 1
ATOM 5588 C C . SER B 1 311 ? 22.297 -14.633 4.637 1 96.12 311 SER B C 1
ATOM 5590 O O . SER B 1 311 ? 22.844 -14.039 5.566 1 96.12 311 SER B O 1
ATOM 5592 N N . SER B 1 312 ? 22.906 -15.703 4.016 1 95.88 312 SER B N 1
ATOM 5593 C CA . SER B 1 312 ? 24.203 -16.203 4.48 1 95.88 312 SER B CA 1
ATOM 5594 C C . SER B 1 312 ? 25.328 -15.773 3.541 1 95.88 312 SER B C 1
ATOM 5596 O O . SER B 1 312 ? 26.5 -15.953 3.852 1 95.88 312 SER B O 1
ATOM 5598 N N . ILE B 1 313 ? 24.984 -15.156 2.416 1 93.69 313 ILE B N 1
ATOM 5599 C CA . ILE B 1 313 ? 26.031 -14.703 1.499 1 93.69 313 ILE B CA 1
ATOM 5600 C C . ILE B 1 313 ? 26.812 -13.555 2.131 1 93.69 313 ILE B C 1
ATOM 5602 O O . ILE B 1 313 ? 26.219 -12.578 2.598 1 93.69 313 ILE B O 1
ATOM 5606 N N . THR B 1 314 ? 28.109 -13.594 2.176 1 89.56 314 THR B N 1
ATOM 5607 C CA . THR B 1 314 ? 28.906 -12.586 2.844 1 89.56 314 THR B CA 1
ATOM 5608 C C . THR B 1 314 ? 29.609 -11.688 1.822 1 89.56 314 THR B C 1
ATOM 5610 O O . THR B 1 314 ? 29.891 -10.523 2.105 1 89.56 314 THR B O 1
ATOM 5613 N N . THR B 1 315 ? 30 -12.32 0.712 1 83.06 315 THR B N 1
ATOM 5614 C CA . THR B 1 315 ? 30.703 -11.555 -0.314 1 83.06 315 THR B CA 1
ATOM 5615 C C . THR B 1 315 ? 30.203 -11.945 -1.706 1 83.06 315 THR B C 1
ATOM 5617 O O . THR B 1 315 ? 29.844 -13.094 -1.945 1 83.06 315 THR B O 1
ATOM 5620 N N . VAL B 1 316 ? 30.094 -11.016 -2.57 1 77.31 316 VAL B N 1
ATOM 5621 C CA . VAL B 1 316 ? 29.75 -11.258 -3.967 1 77.31 316 VAL B CA 1
ATOM 5622 C C . VAL B 1 316 ? 30.734 -10.523 -4.875 1 77.31 316 VAL B C 1
ATOM 5624 O O . VAL B 1 316 ? 31.047 -9.352 -4.648 1 77.31 316 VAL B O 1
ATOM 5627 N N . PHE B 1 317 ? 31.297 -11.273 -5.859 1 74.25 317 PHE B N 1
ATOM 5628 C CA . PHE B 1 317 ? 32.188 -10.688 -6.859 1 74.25 317 PHE B CA 1
ATOM 5629 C C . PHE B 1 317 ? 31.5 -10.633 -8.219 1 74.25 317 PHE B C 1
ATOM 5631 O O . PHE B 1 317 ? 30.859 -11.594 -8.633 1 74.25 317 PHE B O 1
ATOM 5638 N N . PHE B 1 318 ? 31.547 -9.398 -8.781 1 73 318 PHE B N 1
ATOM 5639 C CA . PHE B 1 318 ? 30.969 -9.258 -10.117 1 73 318 PHE B CA 1
ATOM 5640 C C . PHE B 1 318 ? 32.062 -9.172 -11.172 1 73 318 PHE B C 1
ATOM 5642 O O . PHE B 1 318 ? 33.094 -8.508 -10.961 1 73 318 PHE B O 1
ATOM 5649 N N . GLY B 1 319 ? 31.891 -9.93 -12.25 1 69.19 319 GLY B N 1
ATOM 5650 C CA . GLY B 1 319 ? 32.844 -9.93 -13.336 1 69.19 319 GLY B CA 1
ATOM 5651 C C . GLY B 1 319 ? 32.75 -8.703 -14.219 1 69.19 319 GLY B C 1
ATOM 5652 O O . GLY B 1 319 ? 31.828 -7.902 -14.078 1 69.19 319 GLY B O 1
ATOM 5653 N N . LYS B 1 320 ? 33.719 -8.461 -15.117 1 71.94 320 LYS B N 1
ATOM 5654 C CA . LYS B 1 320 ? 33.844 -7.277 -15.961 1 71.94 320 LYS B CA 1
ATOM 5655 C C . LYS B 1 320 ? 32.719 -7.168 -16.969 1 71.94 320 LYS B C 1
ATOM 5657 O O . LYS B 1 320 ? 32.438 -6.082 -17.469 1 71.94 320 LYS B O 1
ATOM 5662 N N . ASN B 1 321 ? 32 -8.25 -17.188 1 75.44 321 ASN B N 1
ATOM 5663 C CA . ASN B 1 321 ? 30.984 -8.266 -18.25 1 75.44 321 ASN B CA 1
ATOM 5664 C C . ASN B 1 321 ? 29.594 -7.969 -17.688 1 75.44 321 ASN B C 1
ATOM 5666 O O . ASN B 1 321 ? 28.609 -7.992 -18.438 1 75.44 321 ASN B O 1
ATOM 5670 N N . LEU B 1 322 ? 29.578 -7.699 -16.438 1 74.31 322 LEU B N 1
ATOM 5671 C CA . LEU B 1 322 ? 28.266 -7.422 -15.852 1 74.31 322 LEU B CA 1
ATOM 5672 C C . LEU B 1 322 ? 27.625 -6.203 -16.5 1 74.31 322 LEU B C 1
ATOM 5674 O O . LEU B 1 322 ? 28.25 -5.141 -16.594 1 74.31 322 LEU B O 1
ATOM 5678 N N . ILE B 1 323 ? 26.344 -6.406 -16.938 1 74.62 323 ILE B N 1
ATOM 5679 C CA . ILE B 1 323 ? 25.656 -5.309 -17.594 1 74.62 323 ILE B CA 1
ATOM 5680 C C . ILE B 1 323 ? 24.562 -4.762 -16.672 1 74.62 323 ILE B C 1
ATOM 5682 O O . ILE B 1 323 ? 24.328 -3.551 -16.641 1 74.62 323 ILE B O 1
ATOM 5686 N N . SER B 1 324 ? 23.953 -5.609 -15.961 1 75.25 324 SER B N 1
ATOM 5687 C CA . SER B 1 324 ? 22.844 -5.098 -15.148 1 75.25 324 SER B CA 1
ATOM 5688 C C . SER B 1 324 ? 22.609 -5.969 -13.922 1 75.25 324 SER B C 1
ATOM 5690 O O . SER B 1 324 ? 22.891 -7.168 -13.938 1 75.25 324 SER B O 1
ATOM 5692 N N . ILE B 1 325 ? 22.266 -5.289 -12.836 1 78.62 325 ILE B N 1
ATOM 5693 C CA . ILE B 1 325 ? 21.719 -5.902 -11.633 1 78.62 325 ILE B CA 1
ATOM 5694 C C . ILE B 1 325 ? 20.234 -5.539 -11.5 1 78.62 325 ILE B C 1
ATOM 5696 O O . ILE B 1 325 ? 19.891 -4.383 -11.227 1 78.62 325 ILE B O 1
ATOM 5700 N N . SER B 1 326 ? 19.453 -6.547 -11.75 1 87.88 326 SER B N 1
ATOM 5701 C CA . SER B 1 326 ? 18.016 -6.289 -11.859 1 87.88 326 SER B CA 1
ATOM 5702 C C . SER B 1 326 ? 17.375 -6.098 -10.484 1 87.88 326 SER B C 1
ATOM 5704 O O . SER B 1 326 ? 18.078 -6.141 -9.461 1 87.88 326 SER B O 1
ATOM 5706 N N . ASP B 1 327 ? 16.141 -5.875 -10.531 1 93.06 327 ASP B N 1
ATOM 5707 C CA . ASP B 1 327 ? 15.375 -5.566 -9.32 1 93.06 327 ASP B CA 1
ATOM 5708 C C . ASP B 1 327 ? 15.516 -6.684 -8.281 1 93.06 327 ASP B C 1
ATOM 5710 O O . ASP B 1 327 ? 15.422 -7.867 -8.625 1 93.06 327 ASP B O 1
ATOM 5714 N N . ASN B 1 328 ? 15.844 -6.277 -7.039 1 95.94 328 ASN B N 1
ATOM 5715 C CA . ASN B 1 328 ? 15.852 -7.16 -5.875 1 95.94 328 ASN B CA 1
ATOM 5716 C C . ASN B 1 328 ? 16.922 -8.242 -6 1 95.94 328 ASN B C 1
ATOM 5718 O O . ASN B 1 328 ? 16.859 -9.258 -5.309 1 95.94 328 ASN B O 1
ATOM 5722 N N . ALA B 1 329 ? 17.875 -8.086 -6.867 1 91.06 329 ALA B N 1
ATOM 5723 C CA . ALA B 1 329 ? 18.812 -9.164 -7.18 1 91.06 329 ALA B CA 1
ATOM 5724 C C . ALA B 1 329 ? 19.469 -9.695 -5.914 1 91.06 329 ALA B C 1
ATOM 5726 O O . ALA B 1 329 ? 19.656 -10.906 -5.766 1 91.06 329 ALA B O 1
ATOM 5727 N N . PHE B 1 330 ? 19.828 -8.789 -4.922 1 93.06 330 PHE B N 1
ATOM 5728 C CA . PHE B 1 330 ? 20.484 -9.18 -3.678 1 93.06 330 PHE B CA 1
ATOM 5729 C C . PHE B 1 330 ? 19.766 -8.57 -2.479 1 93.06 330 PHE B C 1
ATOM 5731 O O . PHE B 1 330 ? 20.406 -8.219 -1.481 1 93.06 330 PHE B O 1
ATOM 5738 N N . SER B 1 331 ? 18.5 -8.312 -2.668 1 96.19 331 SER B N 1
ATOM 5739 C CA . SER B 1 331 ? 17.734 -7.738 -1.565 1 96.19 331 SER B CA 1
ATOM 5740 C C . SER B 1 331 ? 17.719 -8.672 -0.36 1 96.19 331 SER B C 1
ATOM 5742 O O . SER B 1 331 ? 17.609 -9.891 -0.513 1 96.19 331 SER B O 1
ATOM 5744 N N . TYR B 1 332 ? 18 -8.109 0.869 1 96.38 332 TYR B N 1
ATOM 5745 C CA . TYR B 1 332 ? 17.922 -8.766 2.168 1 96.38 332 TYR B CA 1
ATOM 5746 C C . TYR B 1 332 ? 18.953 -9.875 2.289 1 96.38 332 TYR B C 1
ATOM 5748 O O . TYR B 1 332 ? 18.688 -10.906 2.92 1 96.38 332 TYR B O 1
ATOM 5756 N N . CYS B 1 333 ? 19.969 -9.758 1.575 1 95.69 333 CYS B N 1
ATOM 5757 C CA . CYS B 1 333 ? 21.172 -10.531 1.896 1 95.69 333 CYS B CA 1
ATOM 5758 C C . CYS B 1 333 ? 21.859 -9.977 3.135 1 95.69 333 CYS B C 1
ATOM 5760 O O . CYS B 1 333 ? 22.859 -9.266 3.023 1 95.69 333 CYS B O 1
ATOM 5762 N N . THR B 1 334 ? 21.391 -10.297 4.27 1 95.75 334 THR B N 1
ATOM 5763 C CA . THR B 1 334 ? 21.641 -9.594 5.523 1 95.75 334 THR B CA 1
ATOM 5764 C C . THR B 1 334 ? 23.078 -9.836 6 1 95.75 334 THR B C 1
ATOM 5766 O O . THR B 1 334 ? 23.594 -9.094 6.836 1 95.75 334 THR B O 1
ATOM 5769 N N . SER B 1 335 ? 23.797 -10.898 5.492 1 94.62 335 SER B N 1
ATOM 5770 C CA . SER B 1 335 ? 25.188 -11.164 5.883 1 94.62 335 SER B CA 1
ATOM 5771 C C . SER B 1 335 ? 26.172 -10.57 4.875 1 94.62 335 SER B C 1
ATOM 5773 O O . SER B 1 335 ? 27.375 -10.602 5.09 1 94.62 335 SER B O 1
ATOM 5775 N N . LEU B 1 336 ? 25.625 -10.055 3.775 1 92.06 336 LEU B N 1
ATOM 5776 C CA . LEU B 1 336 ? 26.5 -9.477 2.754 1 92.06 336 LEU B CA 1
ATOM 5777 C C . LEU B 1 336 ? 27.266 -8.273 3.301 1 92.06 336 LEU B C 1
ATOM 5779 O O . LEU B 1 336 ? 26.656 -7.25 3.629 1 92.06 336 LEU B O 1
ATOM 5783 N N . SER B 1 337 ? 28.516 -8.32 3.373 1 89.75 337 SER B N 1
ATOM 5784 C CA . SER B 1 337 ? 29.312 -7.289 4.031 1 89.75 337 SER B CA 1
ATOM 5785 C C . SER B 1 337 ? 30.078 -6.445 3.014 1 89.75 337 SER B C 1
ATOM 5787 O O . SER B 1 337 ? 30.484 -5.32 3.314 1 89.75 337 SER B O 1
ATOM 5789 N N . SER B 1 338 ? 30.281 -7.047 1.823 1 83.12 338 SER B N 1
ATOM 5790 C CA . SER B 1 338 ? 31.062 -6.324 0.822 1 83.12 338 SER B CA 1
ATOM 5791 C C . SER B 1 338 ? 30.547 -6.598 -0.585 1 83.12 338 SER B C 1
ATOM 5793 O O . SER B 1 338 ? 30.203 -7.734 -0.914 1 83.12 338 SER B O 1
ATOM 5795 N N . VAL B 1 339 ? 30.344 -5.605 -1.283 1 77.69 339 VAL B N 1
ATOM 5796 C CA . VAL B 1 339 ? 30 -5.691 -2.699 1 77.69 339 VAL B CA 1
ATOM 5797 C C . VAL B 1 339 ? 31.078 -5.004 -3.535 1 77.69 339 VAL B C 1
ATOM 5799 O O . VAL B 1 339 ? 31.359 -3.818 -3.35 1 77.69 339 VAL B O 1
ATOM 5802 N N . ILE B 1 340 ? 31.75 -5.746 -4.34 1 72.88 340 ILE B N 1
ATOM 5803 C CA . ILE B 1 340 ? 32.875 -5.23 -5.137 1 72.88 340 ILE B CA 1
ATOM 5804 C C . ILE B 1 340 ? 32.5 -5.312 -6.621 1 72.88 340 ILE B C 1
ATOM 5806 O O . ILE B 1 340 ? 32.312 -6.406 -7.16 1 72.88 340 ILE B O 1
ATOM 5810 N N . PHE B 1 341 ? 32.188 -4.133 -7.121 1 68.75 341 PHE B N 1
ATOM 5811 C CA . PHE B 1 341 ? 31.984 -4.066 -8.562 1 68.75 341 PHE B CA 1
ATOM 5812 C C . PHE B 1 341 ? 33.312 -4.027 -9.305 1 68.75 341 PHE B C 1
ATOM 5814 O O . PHE B 1 341 ? 34.062 -3.066 -9.172 1 68.75 341 PHE B O 1
ATOM 5821 N N . ASN B 1 342 ? 33.938 -5.168 -9.5 1 62.66 342 ASN B N 1
ATOM 5822 C CA . ASN B 1 342 ? 35.156 -5.102 -10.305 1 62.66 342 ASN B CA 1
ATOM 5823 C C . ASN B 1 342 ? 34.969 -4.25 -11.555 1 62.66 342 ASN B C 1
ATOM 5825 O O . ASN B 1 342 ? 33.875 -3.705 -11.773 1 62.66 342 ASN B O 1
ATOM 5829 N N . GLU B 1 343 ? 35.906 -3.992 -12.383 1 58 343 GLU B N 1
ATOM 5830 C CA . GLU B 1 343 ? 35.938 -3.139 -13.57 1 58 343 GLU B CA 1
ATOM 5831 C C . GLU B 1 343 ? 34.719 -3.369 -14.445 1 58 343 GLU B C 1
ATOM 5833 O O . GLU B 1 343 ? 34.812 -3.857 -15.57 1 58 343 GLU B O 1
ATOM 5838 N N . CYS B 1 344 ? 33.562 -3.449 -13.648 1 56.66 344 CYS B N 1
ATOM 5839 C CA . CYS B 1 344 ? 32.375 -3.512 -14.516 1 56.66 344 CYS B CA 1
ATOM 5840 C C . CYS B 1 344 ? 32.469 -2.451 -15.602 1 56.66 344 CYS B C 1
ATOM 5842 O O . CYS B 1 344 ? 32.531 -1.257 -15.312 1 56.66 344 CYS B O 1
ATOM 5844 N N . ASP B 1 345 ? 32.938 -2.885 -16.797 1 55.53 345 ASP B N 1
ATOM 5845 C CA . ASP B 1 345 ? 33.281 -2.023 -17.922 1 55.53 345 ASP B CA 1
ATOM 5846 C C . ASP B 1 345 ? 32 -1.562 -18.656 1 55.53 345 ASP B C 1
ATOM 5848 O O . ASP B 1 345 ? 32.094 -0.834 -19.641 1 55.53 345 ASP B O 1
ATOM 5852 N N . GLN B 1 346 ? 30.859 -2.051 -18.266 1 56.81 346 GLN B N 1
ATOM 5853 C CA . GLN B 1 346 ? 29.688 -1.645 -19.016 1 56.81 346 GLN B CA 1
ATOM 5854 C C . GLN B 1 346 ? 28.781 -0.737 -18.188 1 56.81 346 GLN B C 1
ATOM 5856 O O . GLN B 1 346 ? 28.828 -0.768 -16.969 1 56.81 346 GLN B O 1
ATOM 5861 N N . ASN B 1 347 ? 28.219 0.237 -19 1 55.84 347 ASN B N 1
ATOM 5862 C CA . ASN B 1 347 ? 27.25 1.104 -18.328 1 55.84 347 ASN B CA 1
ATOM 5863 C C . ASN B 1 347 ? 26.234 0.298 -17.547 1 55.84 347 ASN B C 1
ATOM 5865 O O . ASN B 1 347 ? 25.438 -0.455 -18.125 1 55.84 347 ASN B O 1
ATOM 5869 N N . ALA B 1 348 ? 26.578 0.064 -16.266 1 66.06 348 ALA B N 1
ATOM 5870 C CA . ALA B 1 348 ? 25.688 -0.795 -15.477 1 66.06 348 ALA B CA 1
ATOM 5871 C C . ALA B 1 348 ? 24.719 0.032 -14.633 1 66.06 348 ALA B C 1
ATOM 5873 O O . ALA B 1 348 ? 25.062 1.135 -14.195 1 66.06 348 ALA B O 1
ATOM 5874 N N . SER B 1 349 ? 23.453 -0.178 -14.812 1 75.38 349 SER B N 1
ATOM 5875 C CA . SER B 1 349 ? 22.422 0.369 -13.93 1 75.38 349 SER B CA 1
ATOM 5876 C C . SER B 1 349 ? 22.125 -0.576 -12.766 1 75.38 349 SER B C 1
ATOM 5878 O O . SER B 1 349 ? 22.062 -1.794 -12.953 1 75.38 349 SER B O 1
ATOM 5880 N N . ILE B 1 350 ? 22.156 -0.04 -11.531 1 81 350 ILE B N 1
ATOM 5881 C CA . ILE B 1 350 ? 21.703 -0.791 -10.367 1 81 350 ILE B CA 1
ATOM 5882 C C . ILE B 1 350 ? 20.219 -0.521 -10.125 1 81 350 ILE B C 1
ATOM 5884 O O . ILE B 1 350 ? 19.844 0.596 -9.766 1 81 350 ILE B O 1
ATOM 5888 N N . LYS B 1 351 ? 19.453 -1.547 -10.328 1 89.06 351 LYS B N 1
ATOM 5889 C CA . LYS B 1 351 ? 18.016 -1.36 -10.414 1 89.06 351 LYS B CA 1
ATOM 5890 C C . LYS B 1 351 ? 17.375 -1.338 -9.023 1 89.06 351 LYS B C 1
ATOM 5892 O O . LYS B 1 351 ? 18.078 -1.288 -8.016 1 89.06 351 LYS B O 1
ATOM 5897 N N . ILE B 1 352 ? 16.109 -1.332 -9.023 1 92.12 352 ILE B N 1
ATOM 5898 C CA . ILE B 1 352 ? 15.32 -1.068 -7.828 1 92.12 352 ILE B CA 1
ATOM 5899 C C . ILE B 1 352 ? 15.57 -2.164 -6.793 1 92.12 352 ILE B C 1
ATOM 5901 O O . ILE B 1 352 ? 15.609 -3.348 -7.133 1 92.12 352 ILE B O 1
ATOM 5905 N N . ASN B 1 353 ? 15.844 -1.771 -5.555 1 94.44 353 ASN B N 1
ATOM 5906 C CA . ASN B 1 353 ? 15.938 -2.646 -4.391 1 94.44 353 ASN B CA 1
ATOM 5907 C C . ASN B 1 353 ? 17.078 -3.656 -4.539 1 94.44 353 ASN B C 1
ATOM 5909 O O . ASN B 1 353 ? 17.109 -4.664 -3.83 1 94.44 353 ASN B O 1
ATOM 5913 N N . SER B 1 354 ? 17.984 -3.516 -5.406 1 90.5 354 SER B N 1
ATOM 5914 C CA . SER B 1 354 ? 18.953 -4.551 -5.762 1 90.5 354 SER B CA 1
ATOM 5915 C C . SER B 1 354 ? 19.734 -5.016 -4.543 1 90.5 354 SER B C 1
ATOM 5917 O O . SER B 1 354 ? 20.078 -6.199 -4.426 1 90.5 354 SER B O 1
ATOM 5919 N N . PHE B 1 355 ? 20.047 -4.047 -3.557 1 92.06 355 PHE B N 1
ATOM 5920 C CA . PHE B 1 355 ? 20.797 -4.387 -2.352 1 92.06 355 PHE B CA 1
ATOM 5921 C C . PHE B 1 355 ? 20.078 -3.863 -1.109 1 92.06 355 PHE B C 1
ATOM 5923 O O . PHE B 1 355 ? 20.719 -3.512 -0.119 1 92.06 355 PHE B O 1
ATOM 5930 N N . ARG B 1 356 ? 18.828 -3.713 -1.293 1 96.25 356 ARG B N 1
ATOM 5931 C CA . ARG B 1 356 ? 18.062 -3.24 -0.146 1 96.25 356 ARG B CA 1
ATOM 5932 C C . ARG B 1 356 ? 18.188 -4.203 1.029 1 96.25 356 ARG B C 1
ATOM 5934 O O . ARG B 1 356 ? 18.094 -5.422 0.854 1 96.25 356 ARG B O 1
ATOM 5941 N N . GLY B 1 357 ? 18.359 -3.658 2.217 1 95.75 357 GLY B N 1
ATOM 5942 C CA . GLY B 1 357 ? 18.297 -4.453 3.432 1 95.75 357 GLY B CA 1
ATOM 5943 C C . GLY B 1 357 ? 19.547 -5.285 3.668 1 95.75 357 GLY B C 1
ATOM 5944 O O . GLY B 1 357 ? 19.547 -6.188 4.504 1 95.75 357 GLY B O 1
ATOM 5945 N N . CYS B 1 358 ? 20.531 -5.137 2.963 1 94.56 358 CYS B N 1
ATOM 5946 C CA . CYS B 1 358 ? 21.812 -5.754 3.262 1 94.56 358 CYS B CA 1
ATOM 5947 C C . CYS B 1 358 ? 22.453 -5.137 4.508 1 94.56 358 CYS B C 1
ATOM 5949 O O . CYS B 1 358 ? 23.375 -4.324 4.406 1 94.56 358 CYS B O 1
ATOM 5951 N N . SER B 1 359 ? 22.016 -5.52 5.645 1 94.5 359 SER B N 1
ATOM 5952 C CA . SER B 1 359 ? 22.219 -4.844 6.922 1 94.5 359 SER B CA 1
ATOM 5953 C C . SER B 1 359 ? 23.656 -4.973 7.395 1 94.5 359 SER B C 1
ATOM 5955 O O . SER B 1 359 ? 24.094 -4.238 8.281 1 94.5 359 SER B O 1
ATOM 5957 N N . SER B 1 360 ? 24.453 -5.949 6.789 1 93.5 360 SER B N 1
ATOM 5958 C CA . SER B 1 360 ? 25.859 -6.117 7.172 1 93.5 360 SER B CA 1
ATOM 5959 C C . SER B 1 360 ? 26.781 -5.418 6.184 1 93.5 360 SER B C 1
ATOM 5961 O O . SER B 1 360 ? 28 -5.398 6.375 1 93.5 360 SER B O 1
ATOM 5963 N N . LEU B 1 361 ? 26.172 -4.879 5.164 1 90.75 361 LEU B N 1
ATOM 5964 C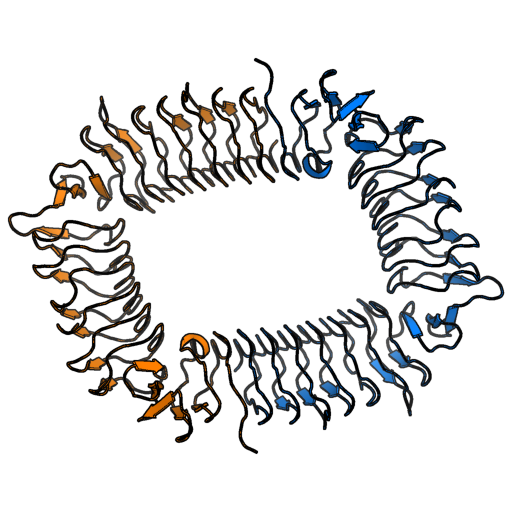 CA . LEU B 1 361 ? 27 -4.242 4.152 1 90.75 361 LEU B CA 1
ATOM 5965 C C . LEU B 1 361 ? 27.75 -3.041 4.738 1 90.75 361 LEU B C 1
ATOM 5967 O O . LEU B 1 361 ? 27.125 -2.051 5.121 1 90.75 361 LEU B O 1
ATOM 5971 N N . SER B 1 362 ? 29.031 -3.07 4.797 1 88.38 362 SER B N 1
ATOM 5972 C CA . SER B 1 362 ? 29.828 -2.018 5.406 1 88.38 362 SER B CA 1
ATOM 5973 C C . SER B 1 362 ? 30.734 -1.347 4.379 1 88.38 362 SER B C 1
ATOM 5975 O O . SER B 1 362 ? 31.188 -0.219 4.586 1 88.38 362 SER B O 1
ATOM 5977 N N . THR B 1 363 ? 31.094 -2.119 3.305 1 79.44 363 THR B N 1
ATOM 5978 C CA . THR B 1 363 ? 31.953 -1.568 2.264 1 79.44 363 THR B CA 1
ATOM 5979 C C . THR B 1 363 ? 31.297 -1.729 0.89 1 79.44 363 THR B C 1
ATOM 5981 O O . THR B 1 363 ? 30.875 -2.826 0.522 1 79.44 363 THR B O 1
ATOM 5984 N N . LEU B 1 364 ? 31.109 -0.598 0.214 1 78.69 364 LEU B N 1
ATOM 5985 C CA . LEU B 1 364 ? 30.547 -0.59 -1.13 1 78.69 364 LEU B CA 1
ATOM 5986 C C . LEU B 1 364 ? 31.469 0.134 -2.105 1 78.69 364 LEU B C 1
ATOM 5988 O O . LEU B 1 364 ? 31.766 1.312 -1.916 1 78.69 364 LEU B O 1
ATOM 5992 N N . THR B 1 365 ? 32 -0.596 -3.016 1 75.62 365 THR B N 1
ATOM 5993 C CA . THR B 1 365 ? 32.781 0.007 -4.082 1 75.62 365 THR B CA 1
ATOM 5994 C C . THR B 1 365 ? 32.062 -0.091 -5.418 1 75.62 365 THR B C 1
ATOM 5996 O O . THR B 1 365 ? 31.859 -1.188 -5.941 1 75.62 365 THR B O 1
ATOM 5999 N N . LEU B 1 366 ? 31.641 1.04 -5.906 1 75.38 366 LEU B N 1
ATOM 6000 C CA . LEU B 1 366 ? 30.922 1.084 -7.176 1 75.38 366 LEU B CA 1
ATOM 6001 C C . LEU B 1 366 ? 31.891 1.279 -8.336 1 75.38 366 LEU B C 1
ATOM 6003 O O . LEU B 1 366 ? 32.906 1.966 -8.195 1 75.38 366 LEU B O 1
ATOM 6007 N N . SER B 1 367 ? 31.625 0.554 -9.398 1 73.06 367 SER B N 1
ATOM 6008 C CA . SER B 1 367 ? 32.438 0.696 -10.602 1 73.06 367 SER B CA 1
ATOM 6009 C C . SER B 1 367 ? 32.25 2.08 -11.227 1 73.06 367 SER B C 1
ATOM 6011 O O . SER B 1 367 ? 31.219 2.723 -11.047 1 73.06 367 SER B O 1
ATOM 6013 N N . ALA B 1 368 ? 33.312 2.531 -12.039 1 72.25 368 ALA B N 1
ATOM 6014 C CA . ALA B 1 368 ? 33.375 3.855 -12.648 1 72.25 368 ALA B CA 1
ATOM 6015 C C . ALA B 1 368 ? 32.406 3.953 -13.82 1 72.25 368 ALA B C 1
ATOM 6017 O O . ALA B 1 368 ? 32.281 5.016 -14.438 1 72.25 368 ALA B O 1
ATOM 6018 N N . ARG B 1 369 ? 31.625 2.951 -14.062 1 74.62 369 ARG B N 1
ATOM 6019 C CA . ARG B 1 369 ? 30.766 2.998 -15.242 1 74.62 369 ARG B CA 1
ATOM 6020 C C . ARG B 1 369 ? 29.297 2.959 -14.852 1 74.62 369 ARG B C 1
ATOM 6022 O O . ARG B 1 369 ? 28.422 2.92 -15.719 1 74.62 369 ARG B O 1
ATOM 6029 N N . ILE B 1 370 ? 29.062 2.924 -13.57 1 78.62 370 ILE B N 1
ATOM 6030 C CA . ILE B 1 370 ? 27.672 2.996 -13.125 1 78.62 370 ILE B CA 1
ATOM 6031 C C . ILE B 1 370 ? 27.125 4.406 -13.344 1 78.62 370 ILE B C 1
ATOM 6033 O O . ILE B 1 370 ? 27.75 5.391 -12.938 1 78.62 370 ILE B O 1
ATOM 6037 N N . THR B 1 371 ? 25.969 4.406 -14.031 1 83.31 371 THR B N 1
ATOM 6038 C CA . THR B 1 371 ? 25.453 5.727 -14.352 1 83.31 371 THR B CA 1
ATOM 6039 C C . THR B 1 371 ? 24.172 6.012 -13.562 1 83.31 371 THR B C 1
ATOM 6041 O O . THR B 1 371 ? 23.781 7.172 -13.406 1 83.31 371 THR B O 1
ATOM 6044 N N . ARG B 1 372 ? 23.578 4.891 -13.133 1 87.25 372 ARG B N 1
ATOM 6045 C CA . ARG B 1 372 ? 22.312 5.102 -12.453 1 87.25 372 ARG B CA 1
ATOM 6046 C C . ARG B 1 372 ? 22.172 4.188 -11.234 1 87.25 372 ARG B C 1
ATOM 6048 O O . ARG B 1 372 ? 22.531 3.006 -11.297 1 87.25 372 ARG B O 1
ATOM 6055 N N . ILE B 1 373 ? 21.703 4.703 -10.125 1 87.62 373 ILE B N 1
ATOM 6056 C CA . ILE B 1 373 ? 21.281 3.984 -8.93 1 87.62 373 ILE B CA 1
ATOM 6057 C C . ILE B 1 373 ? 19.797 4.223 -8.688 1 87.62 373 ILE B C 1
ATOM 6059 O O . ILE B 1 373 ? 19.375 5.352 -8.406 1 87.62 373 ILE B O 1
ATOM 6063 N N . GLU B 1 374 ? 19.078 3.176 -8.789 1 91.88 374 GLU B N 1
ATOM 6064 C CA . GLU B 1 374 ? 17.625 3.33 -8.773 1 91.88 374 GLU B CA 1
ATOM 6065 C C . GLU B 1 374 ? 17.078 3.324 -7.348 1 91.88 374 GLU B C 1
ATOM 6067 O O . GLU B 1 374 ? 17.844 3.262 -6.387 1 91.88 374 GLU B O 1
ATOM 6072 N N . MET B 1 375 ? 15.781 3.393 -7.27 1 94.56 375 MET B N 1
ATOM 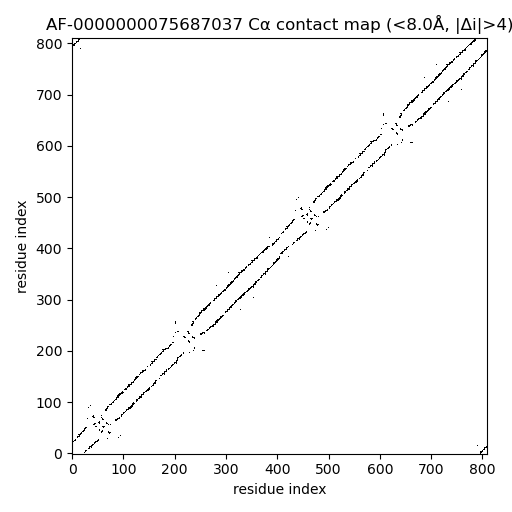6073 C CA . MET B 1 375 ? 15.047 3.553 -6.023 1 94.56 375 MET B CA 1
ATOM 6074 C C . MET B 1 375 ? 15.375 2.432 -5.047 1 94.56 375 MET B C 1
ATOM 6076 O O . MET B 1 375 ? 15.453 1.265 -5.434 1 94.56 375 MET B O 1
ATOM 6080 N N . TYR B 1 376 ? 15.625 2.779 -3.838 1 95 376 TYR B N 1
ATOM 6081 C CA . TYR B 1 376 ? 15.773 1.889 -2.691 1 95 376 TYR B CA 1
ATOM 6082 C C . TYR B 1 376 ? 16.969 0.951 -2.881 1 95 376 TYR B C 1
ATOM 6084 O O . TYR B 1 376 ? 17.125 -0.01 -2.127 1 95 376 TYR B O 1
ATOM 6092 N N . CYS B 1 377 ? 17.828 1.138 -3.803 1 91.19 377 CYS B N 1
ATOM 6093 C CA . CYS B 1 377 ? 18.875 0.199 -4.188 1 91.19 377 CYS B CA 1
ATOM 6094 C C . CYS B 1 377 ? 19.703 -0.219 -2.977 1 91.19 377 CYS B C 1
ATOM 6096 O O . CYS B 1 377 ? 19.969 -1.406 -2.785 1 91.19 377 CYS B O 1
ATOM 6098 N N . PHE B 1 378 ? 20.141 0.761 -2.076 1 92.25 378 PHE B N 1
ATOM 6099 C CA . PHE B 1 378 ? 20.953 0.477 -0.906 1 92.25 378 PHE B CA 1
ATOM 6100 C C . PHE B 1 378 ? 20.266 0.942 0.368 1 92.25 378 PHE B C 1
ATOM 6102 O O . PHE B 1 378 ? 20.922 1.33 1.335 1 92.25 378 PHE B O 1
ATOM 6109 N N . ALA B 1 379 ? 18.938 1.005 0.285 1 95.12 379 ALA B N 1
ATOM 6110 C CA . ALA B 1 379 ? 18.172 1.37 1.479 1 95.12 379 ALA B CA 1
ATOM 6111 C C . ALA B 1 379 ? 18.344 0.325 2.576 1 95.12 379 ALA B C 1
ATOM 6113 O O . ALA B 1 379 ? 18.484 -0.868 2.293 1 95.12 379 ALA B O 1
ATOM 6114 N N . ASP B 1 380 ? 18.422 0.721 3.879 1 94.94 380 ASP B N 1
ATOM 6115 C CA . ASP B 1 380 ? 18.422 -0.128 5.066 1 94.94 380 ASP B CA 1
ATOM 6116 C C . ASP B 1 380 ? 19.734 -0.915 5.176 1 94.94 380 ASP B C 1
ATOM 6118 O O . ASP B 1 380 ? 19.75 -2.012 5.738 1 94.94 380 ASP B O 1
ATOM 6122 N N . CYS B 1 381 ? 20.734 -0.487 4.504 1 92.94 381 CYS B N 1
ATOM 6123 C CA . CYS B 1 381 ? 22.078 -0.984 4.766 1 92.94 381 CYS B CA 1
ATOM 6124 C C . CYS B 1 381 ? 22.688 -0.292 5.98 1 92.94 381 CYS B C 1
ATOM 6126 O O . CYS B 1 381 ? 23.547 0.58 5.836 1 92.94 381 CYS B O 1
ATOM 6128 N N . ILE B 1 382 ? 22.391 -0.606 7.117 1 92.69 382 ILE B N 1
ATOM 6129 C CA . ILE B 1 382 ? 22.516 0.147 8.359 1 92.69 382 ILE B CA 1
ATOM 6130 C C . ILE B 1 382 ? 23.969 0.145 8.828 1 92.69 382 ILE B C 1
ATOM 6132 O O . ILE B 1 382 ? 24.328 0.896 9.734 1 92.69 382 ILE B O 1
ATOM 6136 N N . LYS B 1 383 ? 24.906 -0.654 8.203 1 90.81 383 LYS B N 1
ATOM 6137 C CA . LYS B 1 383 ? 26.312 -0.666 8.586 1 90.81 383 LYS B CA 1
ATOM 6138 C C . LYS B 1 383 ? 27.172 0.046 7.543 1 90.81 383 LYS B C 1
ATOM 6140 O O . LYS B 1 383 ? 28.391 0.155 7.703 1 90.81 383 LYS B O 1
ATOM 6145 N N . LEU B 1 384 ? 26.484 0.482 6.48 1 88.31 384 LEU B N 1
ATOM 6146 C CA . LEU B 1 384 ? 27.219 1.178 5.438 1 88.31 384 LEU B CA 1
ATOM 6147 C C . LEU B 1 384 ? 27.625 2.574 5.898 1 88.31 384 LEU B C 1
ATOM 6149 O O . LEU B 1 384 ? 26.781 3.445 6.078 1 88.31 384 LEU B O 1
ATOM 6153 N N . THR B 1 385 ? 28.969 2.855 6.047 1 81.06 385 THR B N 1
ATOM 6154 C CA . THR B 1 385 ? 29.453 4.105 6.621 1 81.06 385 THR B CA 1
ATOM 6155 C C . THR B 1 385 ? 30.156 4.953 5.562 1 81.06 385 THR B C 1
ATOM 6157 O O . THR B 1 385 ? 30.25 6.176 5.699 1 81.06 385 THR B O 1
ATOM 6160 N N . ILE B 1 386 ? 30.781 4.223 4.543 1 75.94 386 ILE B N 1
ATOM 6161 C CA . ILE B 1 386 ? 31.547 4.953 3.535 1 75.94 386 ILE B CA 1
ATOM 6162 C C . ILE B 1 386 ? 30.938 4.707 2.154 1 75.94 386 ILE B C 1
ATOM 6164 O O . ILE B 1 386 ? 30.688 3.561 1.778 1 75.94 386 ILE B O 1
ATOM 6168 N N . LEU B 1 387 ? 30.562 5.746 1.484 1 75.31 387 LEU B N 1
ATOM 6169 C CA . LEU B 1 387 ? 30.016 5.652 0.137 1 75.31 387 LEU B CA 1
ATOM 6170 C C . LEU B 1 387 ? 30.859 6.457 -0.85 1 75.31 387 LEU B C 1
ATOM 6172 O O . LEU B 1 387 ? 30.969 7.68 -0.721 1 75.31 387 LEU B O 1
ATOM 6176 N N . ASN B 1 388 ? 31.562 5.738 -1.673 1 74.12 388 ASN B N 1
ATOM 6177 C CA . ASN B 1 388 ? 32.281 6.371 -2.77 1 74.12 388 ASN B CA 1
ATOM 6178 C C . ASN B 1 388 ? 31.5 6.293 -4.078 1 74.12 388 ASN B C 1
ATOM 6180 O O . ASN B 1 388 ? 31.422 5.227 -4.688 1 74.12 388 ASN B O 1
ATOM 6184 N N . LEU B 1 389 ? 30.922 7.395 -4.523 1 77.56 389 LEU B N 1
ATOM 6185 C CA . LEU B 1 389 ? 30.125 7.414 -5.746 1 77.56 389 LEU B CA 1
ATOM 6186 C C . LEU B 1 389 ? 31 7.672 -6.965 1 77.56 389 LEU B C 1
ATOM 6188 O O . LEU B 1 389 ? 31.891 8.523 -6.922 1 77.56 389 LEU B O 1
ATOM 6192 N N . PRO B 1 390 ? 30.828 6.875 -7.996 1 78.94 390 PRO B N 1
ATOM 6193 C CA . PRO B 1 390 ? 31.625 7.098 -9.203 1 78.94 390 PRO B CA 1
ATOM 6194 C C . PRO B 1 390 ? 31.281 8.406 -9.906 1 78.94 390 PRO B C 1
ATOM 6196 O O . PRO B 1 390 ? 30.172 8.93 -9.742 1 78.94 390 PRO B O 1
ATOM 6199 N N . SER B 1 391 ? 32.25 8.953 -10.68 1 81.19 391 SER B N 1
ATOM 6200 C CA . SER B 1 391 ? 32.062 10.227 -11.367 1 81.19 391 SER B CA 1
ATOM 6201 C C . SER B 1 391 ? 31.109 10.102 -12.531 1 81.19 391 SER B C 1
ATOM 6203 O O . SER B 1 391 ? 30.609 11.109 -13.055 1 81.19 391 SER B O 1
ATOM 6205 N N . THR B 1 392 ? 30.812 8.812 -12.922 1 81.88 392 THR B N 1
ATOM 6206 C CA . THR B 1 392 ? 29.953 8.578 -14.078 1 81.88 392 THR B CA 1
ATOM 6207 C C . THR B 1 392 ? 28.484 8.555 -13.672 1 81.88 392 THR B C 1
ATOM 6209 O O . THR B 1 392 ? 27.609 8.445 -14.523 1 81.88 392 THR B O 1
ATOM 6212 N N . LEU B 1 393 ? 28.219 8.641 -12.383 1 85.81 393 LEU B N 1
ATOM 6213 C CA . LEU B 1 393 ? 26.859 8.539 -11.883 1 85.81 393 LEU B CA 1
ATOM 6214 C C . LEU B 1 393 ? 26.031 9.75 -12.312 1 85.81 393 LEU B C 1
ATOM 6216 O O . LEU B 1 393 ? 26.422 10.891 -12.039 1 85.81 393 LEU B O 1
ATOM 6220 N N . ILE B 1 394 ? 24.953 9.438 -12.977 1 86.75 394 ILE B N 1
ATOM 6221 C CA . ILE B 1 394 ? 24.094 10.492 -13.5 1 86.75 394 ILE B CA 1
ATOM 6222 C C . ILE B 1 394 ? 22.875 10.672 -12.602 1 86.75 394 ILE B C 1
ATOM 6224 O O . ILE B 1 394 ? 22.359 11.781 -12.445 1 86.75 394 ILE B O 1
ATOM 6228 N N . TYR B 1 395 ? 22.562 9.578 -12.016 1 90.06 395 TYR B N 1
ATOM 6229 C CA . TYR B 1 395 ? 21.266 9.578 -11.328 1 90.06 395 TYR B CA 1
ATOM 6230 C C . TYR B 1 395 ? 21.328 8.719 -10.078 1 90.06 395 TYR B C 1
ATOM 6232 O O . TYR B 1 395 ? 21.891 7.625 -10.086 1 90.06 395 TYR B O 1
ATOM 6240 N N . ILE B 1 396 ? 20.688 9.273 -8.938 1 90.12 396 ILE B N 1
ATOM 6241 C CA . ILE B 1 396 ? 20.422 8.508 -7.723 1 90.12 396 ILE B CA 1
ATOM 6242 C C . ILE B 1 396 ? 18.938 8.594 -7.371 1 90.12 396 ILE B C 1
ATOM 6244 O O . ILE B 1 396 ? 18.391 9.688 -7.234 1 90.12 396 ILE B O 1
ATOM 6248 N N . GLY B 1 397 ? 18.359 7.496 -7.227 1 91.94 397 GLY B N 1
ATOM 6249 C CA . GLY B 1 397 ? 16.922 7.41 -7.055 1 91.94 397 GLY B CA 1
ATOM 6250 C C . GLY B 1 397 ? 16.469 7.668 -5.629 1 91.94 397 GLY B C 1
ATOM 6251 O O . GLY B 1 397 ? 17.297 7.812 -4.73 1 91.94 397 GLY B O 1
ATOM 6252 N N . ILE B 1 398 ? 15.102 7.656 -5.492 1 93.62 398 ILE B N 1
ATOM 6253 C CA . ILE B 1 398 ? 14.422 7.922 -4.23 1 93.62 398 ILE B CA 1
ATOM 6254 C C . ILE B 1 398 ? 14.805 6.859 -3.203 1 93.62 398 ILE B C 1
ATOM 6256 O O . ILE B 1 398 ? 14.852 5.668 -3.523 1 93.62 398 ILE B O 1
ATOM 6260 N N . TYR B 1 399 ? 15.211 7.297 -2.023 1 93.88 399 TYR B N 1
ATOM 6261 C CA . TYR B 1 399 ? 15.492 6.449 -0.868 1 93.88 399 TYR B CA 1
ATOM 6262 C C . TYR B 1 399 ? 16.688 5.539 -1.131 1 93.88 399 TYR B C 1
ATOM 6264 O O . TYR B 1 399 ? 16.906 4.574 -0.398 1 93.88 399 TYR B O 1
ATOM 6272 N N . ALA B 1 400 ? 17.422 5.762 -2.139 1 92.19 400 ALA B N 1
ATOM 6273 C CA . ALA B 1 400 ? 18.438 4.832 -2.613 1 92.19 400 ALA B CA 1
ATOM 6274 C C . ALA B 1 400 ? 19.406 4.453 -1.489 1 92.19 400 ALA B C 1
ATOM 6276 O O . ALA B 1 400 ? 19.859 3.307 -1.406 1 92.19 400 ALA B O 1
ATOM 6277 N N . PHE B 1 401 ? 19.797 5.387 -0.551 1 92.38 401 PHE B N 1
ATOM 6278 C CA . PHE B 1 401 ? 20.734 5.129 0.526 1 92.38 401 PHE B CA 1
ATOM 6279 C C . PHE B 1 401 ? 20.125 5.453 1.881 1 92.38 401 PHE B C 1
ATOM 6281 O O . PHE B 1 401 ? 20.828 5.84 2.814 1 92.38 401 PHE B O 1
ATOM 6288 N N . SER B 1 402 ? 18.797 5.434 1.955 1 93.94 402 SER B N 1
ATOM 6289 C CA . SER B 1 402 ? 18.094 5.766 3.195 1 93.94 402 SER B CA 1
ATOM 6290 C C . SER B 1 402 ? 18.453 4.781 4.305 1 93.94 402 SER B C 1
ATOM 6292 O O . SER B 1 402 ? 18.594 3.582 4.055 1 93.94 402 SER B O 1
ATOM 6294 N N . ASN B 1 403 ? 18.609 5.277 5.578 1 92.88 403 ASN B N 1
ATOM 6295 C CA . ASN B 1 403 ? 18.828 4.508 6.797 1 92.88 403 ASN B CA 1
ATOM 6296 C C . ASN B 1 403 ? 20.219 3.877 6.805 1 92.88 403 ASN B C 1
ATOM 6298 O O . ASN B 1 403 ? 20.453 2.873 7.484 1 92.88 403 ASN B O 1
ATOM 6302 N N . ASN B 1 404 ? 21.125 4.406 5.953 1 89.88 404 ASN B N 1
ATOM 6303 C CA . ASN B 1 404 ? 22.516 4.008 6.082 1 89.88 404 ASN B CA 1
ATOM 6304 C C . ASN B 1 404 ? 23.172 4.648 7.305 1 89.88 404 ASN B C 1
ATOM 6306 O O . ASN B 1 404 ? 22.578 5.504 7.957 1 89.88 404 ASN B O 1
ATOM 6310 N N . GLN B 1 405 ? 24.391 4.227 7.684 1 83.56 405 GLN B N 1
ATOM 6311 C CA . GLN B 1 405 ? 25.094 4.754 8.844 1 83.56 405 GLN B CA 1
ATOM 6312 C C . GLN B 1 405 ? 26.125 5.805 8.438 1 83.56 405 GLN B C 1
ATOM 6314 O O . GLN B 1 405 ? 27.109 5.492 7.766 1 83.56 405 GLN B O 1
#

pLDDT: mean 92.23, std 8.06, range [51.22, 98.75]

Organism: Trichomonas vaginalis (strain ATCC PRA-98 / G3) (NCBI:txid412133)

Nearest PDB structures (foldseek):
  4h09-assembly2_B  TM=6.345E-01  e=1.870E-12  Eubacterium ventriosum ATCC 27560
  4gt6-assembly1_A  TM=6.515E-01  e=3.710E-11  Faecalibacterium duncaniae
  4cp6-assembly1_A  TM=5.632E-01  e=6.805E-13  Streptococcus pneumoniae
  4fs7-assembly1_A  TM=4.441E-01  e=9.261E-10  Bacteroides ovatus ATCC 8483
  6mlx-assembly3_C  TM=7.068E-01  e=1.898E-05  Treponema pallidum

InterPro domains:
  IPR026906 BspA-type LRR region [PF13306] (7-47)
  IPR026906 BspA-type LRR region [PF13306] (73-185)
  IPR026906 BspA-type LRR region [PF13306] (243-342)
  IPR032675 Leucine-rich repeat domain superfamily [G3DSA:3.80.10.10] (1-208)
  IPR032675 Leucine-rich repeat domain superfamily [G3DSA:3.80.10.10] (209-405)
  IPR053139 Putative surface bspA-like protein [PTHR45661] (242-403)

Radius of gyration: 33.72 Å; Cα contacts (8 Å, |Δi|>4): 2803; chains: 2; bounding box: 77×87×56 Å

Solvent-accessible surface area (backbone atoms only — not comparable to full-atom values): 33893 Å² total; per-residue (Å²): 123,73,57,49,33,30,40,48,27,57,28,18,39,17,44,21,57,52,37,65,50,76,42,50,42,47,36,68,46,77,58,25,45,21,47,37,64,16,54,49,16,37,35,33,45,41,34,89,73,19,77,47,36,33,44,59,96,32,24,36,23,33,51,83,38,36,29,41,39,31,46,41,14,48,49,48,50,59,48,75,50,58,67,63,23,32,32,40,31,50,33,14,30,40,49,12,51,27,36,43,74,43,79,27,80,57,26,28,38,38,27,39,25,17,41,15,42,17,43,28,35,50,46,72,44,54,53,48,26,59,42,63,35,44,20,25,40,19,41,12,56,53,22,44,44,79,41,81,39,75,38,41,42,58,42,31,37,25,22,38,18,32,21,40,31,40,60,48,73,51,60,79,67,30,30,36,38,23,38,28,16,36,18,69,16,86,56,34,42,40,36,36,41,33,36,47,34,73,42,64,32,19,40,22,51,44,46,76,47,41,80,43,72,36,85,72,41,37,51,43,66,50,98,68,36,39,33,22,38,67,84,37,36,32,37,27,30,52,38,46,89,49,43,60,49,72,44,59,36,60,23,28,32,39,27,38,28,15,41,39,58,32,79,54,33,30,40,50,43,63,37,82,81,42,47,34,32,36,39,22,42,24,17,36,18,40,14,48,45,26,34,46,49,67,53,53,45,52,28,28,40,39,28,42,21,20,34,18,38,15,36,36,21,34,52,47,51,45,23,44,46,29,38,41,41,26,40,26,21,35,18,36,13,39,39,22,30,38,44,43,44,38,72,23,70,30,74,20,43,40,26,40,27,20,35,17,36,13,41,39,22,36,44,52,46,56,26,67,30,31,30,36,38,26,37,28,18,39,16,43,13,48,45,28,64,56,82,59,78,35,35,43,24,31,37,37,23,40,28,17,38,16,40,19,51,124,73,56,48,32,30,41,48,27,56,28,18,40,16,44,21,57,54,38,66,50,76,42,50,42,46,36,67,45,76,58,26,46,21,47,37,62,16,57,48,16,38,37,34,44,40,33,90,73,20,77,47,34,33,45,58,95,33,25,36,22,33,52,84,38,36,29,42,38,30,47,42,15,48,51,48,50,57,48,76,50,56,67,63,23,31,32,39,31,50,32,15,30,40,48,12,50,26,36,42,74,41,79,27,80,58,26,28,37,38,28,39,26,16,43,15,41,19,43,28,36,52,49,72,44,54,54,47,26,58,42,61,37,44,21,25,38,18,42,12,56,53,23,44,43,79,42,83,37,76,37,41,43,58,43,32,36,25,22,39,18,32,21,40,32,39,61,47,73,51,59,78,67,30,30,35,38,23,37,29,15,34,19,69,16,87,57,33,41,42,36,36,42,33,35,47,35,76,41,66,32,19,40,22,51,43,47,77,46,40,80,44,71,36,84,70,39,37,51,44,64,51,97,68,36,38,33,21,38,67,85,37,38,34,38,27,29,53,38,45,92,49,42,60,50,72,44,61,36,62,24,28,33,39,29,37,28,15,41,40,58,33,80,55,33,30,40,51,43,62,37,81,79,41,48,34,33,36,39,22,40,24,16,36,17,40,14,48,45,26,34,45,50,66,53,52,44,51,28,29,40,39,27,41,22,21,33,18,38,14,38,37,22,34,49,48,52,46,22,45,46,28,36,41,41,25,39,25,21,34,19,37,12,39,39,22,29,39,45,45,44,37,70,23,71,30,74,21,42,40,26,40,26,21,36,17,37,13,40,39,22,38,45,52,45,58,26,66,29,30,32,36,37,26,37,28,18,40,16,43,14,49,44,28,62,56,82,59,78,34,35,45,25,31,38,38,22,40,27,17,39,16,41,19,52

Secondary structure (DSSP, 8-state):
------EE-TTTTTT----EEEE-TT--B--GGGGTT-TT--EEEE-TT-SSEEEETTEEEETTSSEEEE--TTS-SEEE--TT--EEPTTTTTT---SEEE--TT--EE-TTTTTT---SEEE--TT--EE-TTTTTT-TT--EEE--SS--EE-TTTTTT---SEEEPPTT--EE-TTTTTT-TT--EEEE-TT--EE-TT-S-TT-EEEE-TT-SEEE-TT-EEEETTS-EEEEE----SEEEE-TT--EEPTTTTTT-SS--EEEEPTT----EE-TTTTTT-TT--EEE--TT--EE-TTTTTT-TT--EEEE-TT--EE-TTTTTT-TT--EEEE----S-EEE-TTTTTT-TT--EEE--TTEEEE-TTTTTT-TT--EEE--TT--EE-TTTTTT--/------EE-TTTTTT----EEEE-TT--B--GGGGTT-TT--EEEE-TT-SSEEEETTEEEETTSSEEEE--TTS-SEEE--TT--EEPTTTTTT---SEEE--TT--EE-TTTTTT---SEEE--TT--EE-TTTTTT-TT--EEE--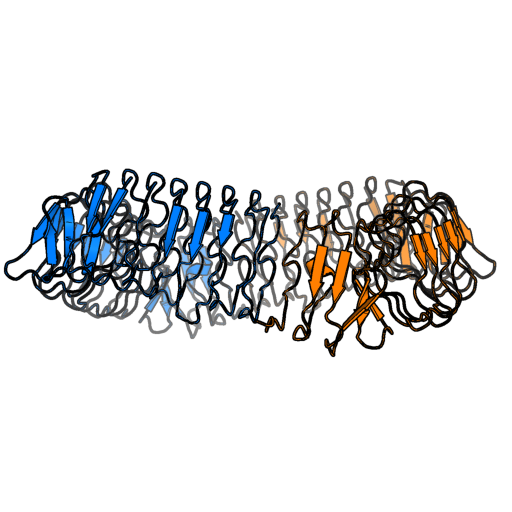SS--EE-TTTTTT----EEEPPTT--EE-TTTTTT-TT--EEEE-TT--EE-TT-S-TT-EEEE-TT-SEEE-TT-EEEETTS-EEEEE----SEEEE-TT--EEPTTTTTT-SS--EEEEPTT----EE-TTTTTT-TT--EEE--TT--EE-TTTTTT-TT--EEEE-TT--EE-TTTTTT-TT--EEEE----S-EEE-TTTTTT-TT--EEE--TTEEEE-TTTTTT-TT--EEE--TT--EE-TTTTTT--